Protein AF-0000000077371922 (afdb_homodimer)

InterPro domains:
  IPR008758 Peptidase S28 [PF05577] (12-434)
  IPR029058 Alpha/Beta hydrolase fold [G3DSA:3.40.50.1820] (9-444)
  IPR029058 Alpha/Beta hydrolase fold [SSF53474] (73-353)
  IPR042269 Serine carboxypeptidase S28, SKS domain [G3DSA:1.20.120.980] (170-343)

Structure (mmCIF, N/CA/C/O backbone):
data_AF-0000000077371922-model_v1
#
loop_
_entity.id
_entity.type
_entity.pdbx_description
1 polymer 'Lysosomal Pro-X carboxypeptidase'
#
loop_
_atom_site.group_PDB
_atom_site.id
_atom_site.type_symbol
_atom_site.label_atom_id
_atom_site.label_alt_id
_atom_site.label_comp_id
_atom_site.label_asym_id
_atom_site.label_entity_id
_atom_site.label_seq_id
_atom_site.pdbx_PDB_ins_code
_atom_site.Cartn_x
_atom_site.Cartn_y
_atom_site.Cartn_z
_atom_site.occupancy
_atom_site.B_iso_or_equiv
_atom_site.auth_seq_id
_atom_site.auth_comp_id
_atom_site.auth_asym_id
_atom_site.auth_atom_id
_atom_site.pdbx_PDB_model_num
ATOM 1 N N . LYS A 1 1 ? 22.578 28.438 8 1 76.56 1 LYS A N 1
ATOM 2 C CA . LYS A 1 1 ? 21.906 27.734 6.91 1 76.56 1 LYS A CA 1
ATOM 3 C C . LYS A 1 1 ? 22.5 26.344 6.699 1 76.56 1 LYS A C 1
ATOM 5 O O . LYS A 1 1 ? 23.719 26.203 6.664 1 76.56 1 LYS A O 1
ATOM 10 N N . PHE A 1 2 ? 21.578 25.406 6.617 1 92.56 2 PHE A N 1
ATOM 11 C CA . PHE A 1 2 ? 22.047 24.047 6.379 1 92.56 2 PHE A CA 1
ATOM 12 C C . PHE A 1 2 ? 22.516 23.875 4.938 1 92.56 2 PHE A C 1
ATOM 14 O O . PHE A 1 2 ? 22 24.547 4.035 1 92.56 2 PHE A O 1
ATOM 21 N N . GLN A 1 3 ? 23.484 23.062 4.793 1 94.88 3 GLN A N 1
ATOM 22 C CA . GLN A 1 3 ? 24.062 22.859 3.469 1 94.88 3 GLN A CA 1
ATOM 23 C C . GLN A 1 3 ? 23.484 21.609 2.803 1 94.88 3 GLN A C 1
ATOM 25 O O . GLN A 1 3 ? 23.344 20.562 3.443 1 94.88 3 GLN A O 1
ATOM 30 N N . TYR A 1 4 ? 23.094 21.766 1.583 1 98.19 4 TYR A N 1
ATOM 31 C CA . TYR A 1 4 ? 22.594 20.672 0.784 1 98.19 4 TYR A CA 1
ATOM 32 C C . TYR A 1 4 ? 22.656 20.984 -0.704 1 98.19 4 TYR A C 1
ATOM 34 O O . TYR A 1 4 ? 22.719 22.156 -1.091 1 98.19 4 TYR A O 1
ATOM 42 N N . ALA A 1 5 ? 22.766 20 -1.482 1 98.69 5 ALA A N 1
ATOM 43 C CA . ALA A 1 5 ? 22.578 20.109 -2.928 1 98.69 5 ALA A CA 1
ATOM 44 C C . ALA A 1 5 ? 21.109 19.969 -3.312 1 98.69 5 ALA A C 1
ATOM 46 O O . ALA A 1 5 ? 20.375 19.188 -2.701 1 98.69 5 ALA A O 1
ATOM 47 N N . ILE A 1 6 ? 20.672 20.703 -4.285 1 98.69 6 ILE A N 1
ATOM 48 C CA . ILE A 1 6 ? 19.328 20.562 -4.84 1 98.69 6 ILE A CA 1
ATOM 49 C C . ILE A 1 6 ? 19.375 19.672 -6.078 1 98.69 6 ILE A C 1
ATOM 51 O O . ILE A 1 6 ? 20.094 19.969 -7.035 1 98.69 6 ILE A O 1
ATOM 55 N N . LYS A 1 7 ? 18.641 18.578 -6.055 1 98.81 7 LYS A N 1
ATOM 56 C CA . LYS A 1 7 ? 18.641 17.594 -7.137 1 98.81 7 LYS A CA 1
ATOM 57 C C . LYS A 1 7 ? 17.219 17.281 -7.598 1 98.81 7 LYS A C 1
ATOM 59 O O . LYS A 1 7 ? 16.25 17.734 -6.984 1 98.81 7 LYS A O 1
ATOM 64 N N . GLU A 1 8 ? 17.094 16.672 -8.734 1 98.69 8 GLU A N 1
ATOM 65 C CA . GLU A 1 8 ? 15.828 16.203 -9.281 1 98.69 8 GLU A CA 1
ATOM 66 C C . GLU A 1 8 ? 15.836 14.688 -9.492 1 98.69 8 GLU A C 1
ATOM 68 O O . GLU A 1 8 ? 16.891 14.086 -9.664 1 98.69 8 GLU A O 1
ATOM 73 N N . PHE A 1 9 ? 14.742 14.094 -9.469 1 98.81 9 PHE A N 1
ATOM 74 C CA . PHE A 1 9 ? 14.539 12.664 -9.672 1 98.81 9 PHE A CA 1
ATOM 75 C C . PHE A 1 9 ? 13.281 12.406 -10.484 1 98.81 9 PHE A C 1
ATOM 77 O O . PHE A 1 9 ? 12.203 12.906 -10.156 1 98.81 9 PHE A O 1
ATOM 84 N N . THR A 1 10 ? 13.391 11.617 -11.539 1 98.75 10 THR A N 1
ATOM 85 C CA . THR A 1 10 ? 12.266 11.344 -12.438 1 98.75 10 THR A CA 1
ATOM 86 C C . THR A 1 10 ? 11.375 10.242 -11.859 1 98.75 10 THR A C 1
ATOM 88 O O . THR A 1 10 ? 11.859 9.172 -11.492 1 98.75 10 THR A O 1
ATOM 91 N N . VAL A 1 11 ? 10.109 10.492 -11.766 1 98.69 11 VAL A N 1
ATOM 92 C CA . VAL A 1 11 ? 9.141 9.523 -11.273 1 98.69 11 VAL A CA 1
ATOM 93 C C . VAL A 1 11 ? 7.98 9.406 -12.25 1 98.69 11 VAL A C 1
ATOM 95 O O . VAL A 1 11 ? 7.688 10.352 -12.992 1 98.69 11 VAL A O 1
ATOM 98 N N . PRO A 1 12 ? 7.363 8.234 -12.312 1 98.06 12 PRO A N 1
ATOM 99 C CA . PRO A 1 12 ? 6.137 8.117 -13.109 1 98.06 12 PRO A CA 1
ATOM 100 C C . PRO A 1 12 ? 5.035 9.07 -12.633 1 98.06 12 PRO A C 1
ATOM 102 O O . PRO A 1 12 ? 4.887 9.297 -11.43 1 98.06 12 PRO A O 1
ATOM 105 N N . LEU A 1 13 ? 4.266 9.57 -13.602 1 98.31 13 LEU A N 1
ATOM 106 C CA . LEU A 1 13 ? 3.084 10.352 -13.258 1 98.31 13 LEU A CA 1
ATOM 107 C C . LEU A 1 13 ? 2.084 9.516 -12.477 1 98.31 13 LEU A C 1
ATOM 109 O O . LEU A 1 13 ? 1.469 10 -11.523 1 98.31 13 LEU A O 1
ATOM 113 N N . ASP A 1 14 ? 1.887 8.312 -12.898 1 98 14 ASP A N 1
ATOM 114 C CA . ASP A 1 14 ? 0.985 7.355 -12.266 1 98 14 ASP A CA 1
ATOM 115 C C . ASP A 1 14 ? 1.693 6.031 -12 1 98 14 ASP A C 1
ATOM 117 O O . ASP A 1 14 ? 2.053 5.312 -12.938 1 98 14 ASP A O 1
ATOM 121 N N . HIS A 1 15 ? 1.85 5.703 -10.719 1 97.94 15 HIS A N 1
ATOM 122 C CA . HIS A 1 15 ? 2.537 4.48 -10.32 1 97.94 15 HIS A CA 1
ATOM 123 C C . HIS A 1 15 ? 1.591 3.283 -10.344 1 97.94 15 HIS A C 1
ATOM 125 O O . HIS A 1 15 ? 2.035 2.135 -10.281 1 97.94 15 HIS A O 1
ATOM 131 N N . PHE A 1 16 ? 0.297 3.477 -10.492 1 97.75 16 PHE A N 1
ATOM 132 C CA . PHE A 1 16 ? -0.626 2.416 -10.109 1 97.75 16 PHE A CA 1
ATOM 133 C C . PHE A 1 16 ? -1.501 2.004 -11.281 1 97.75 16 PHE A C 1
ATOM 135 O O . PHE A 1 16 ? -2.508 1.316 -11.102 1 97.75 16 PHE A O 1
ATOM 142 N N . SER A 1 17 ? -1.188 2.447 -12.453 1 96.56 17 SER A N 1
ATOM 143 C CA . SER A 1 17 ? -1.883 2.008 -13.656 1 96.56 17 SER A CA 1
ATOM 144 C C . SER A 1 17 ? -0.938 1.96 -14.852 1 96.56 17 SER A C 1
ATOM 146 O O . SER A 1 17 ? 0.187 2.457 -14.781 1 96.56 17 SER A O 1
ATOM 148 N N . PHE A 1 18 ? -1.326 1.315 -15.898 1 96.5 18 PHE A N 1
ATOM 149 C CA . PHE A 1 18 ? -0.552 1.221 -17.125 1 96.5 18 PHE A CA 1
ATOM 150 C C . PHE A 1 18 ? -1.181 2.064 -18.234 1 96.5 18 PHE A C 1
ATOM 152 O O . PHE A 1 18 ? -1.019 1.769 -19.422 1 96.5 18 PHE A O 1
ATOM 159 N N . LEU A 1 19 ? -1.919 3.035 -17.781 1 93.81 19 LEU A N 1
ATOM 160 C CA . LEU A 1 19 ? -2.639 3.895 -18.703 1 93.81 19 LEU A CA 1
ATOM 161 C C . LEU A 1 19 ? -1.678 4.812 -19.453 1 93.81 19 LEU A C 1
ATOM 163 O O . LEU A 1 19 ? -1.881 5.105 -20.641 1 93.81 19 LEU A O 1
ATOM 167 N N . SER A 1 20 ? -0.64 5.305 -18.703 1 91.94 20 SER A N 1
ATOM 168 C CA . SER A 1 20 ? 0.3 6.27 -19.25 1 91.94 20 SER A CA 1
ATOM 169 C C . SER A 1 20 ? 1.721 6.004 -18.766 1 91.94 20 SER A C 1
ATOM 171 O O . SER A 1 20 ? 1.922 5.586 -17.625 1 91.94 20 SER A O 1
ATOM 173 N N . ASN A 1 21 ? 2.668 6.238 -19.609 1 93 21 ASN A N 1
ATOM 174 C CA . ASN A 1 21 ? 4.074 6.133 -19.234 1 93 21 ASN A CA 1
ATOM 175 C C . ASN A 1 21 ? 4.688 7.504 -18.984 1 93 21 ASN A C 1
ATOM 177 O O . ASN A 1 21 ? 5.91 7.641 -18.922 1 93 21 ASN A O 1
ATOM 181 N N . ALA A 1 22 ? 3.824 8.5 -18.812 1 96.75 22 ALA A N 1
ATOM 182 C CA . ALA A 1 22 ? 4.32 9.852 -18.562 1 96.75 22 ALA A CA 1
ATOM 183 C C . ALA A 1 22 ? 5.102 9.914 -17.25 1 96.75 22 ALA A C 1
ATOM 185 O O . ALA A 1 22 ? 4.82 9.156 -16.312 1 96.75 22 ALA A O 1
ATOM 186 N N . SER A 1 23 ? 6.09 10.742 -17.219 1 98.25 23 SER A N 1
ATOM 187 C CA . SER A 1 23 ? 6.914 10.969 -16.031 1 98.25 23 SER A CA 1
ATOM 188 C C . SER A 1 23 ? 7.133 12.461 -15.797 1 98.25 23 SER A C 1
ATOM 190 O O . SER A 1 23 ? 6.766 13.289 -16.625 1 98.25 23 SER A O 1
ATOM 192 N N . PHE A 1 24 ? 7.617 12.859 -14.695 1 98.62 24 PHE A N 1
ATOM 193 C CA . PHE A 1 24 ? 8.047 14.203 -14.328 1 98.62 24 PHE A CA 1
ATOM 194 C C . PHE A 1 24 ? 9.102 14.148 -13.234 1 98.62 24 PHE A C 1
ATOM 196 O O . PHE A 1 24 ? 9.461 13.07 -12.758 1 98.62 24 PHE A O 1
ATOM 203 N N . ASN A 1 25 ? 9.633 15.258 -12.875 1 98.75 25 ASN A N 1
ATOM 204 C CA . ASN A 1 25 ? 10.719 15.305 -11.898 1 98.75 25 ASN A CA 1
ATOM 205 C C . ASN A 1 25 ? 10.234 15.836 -10.547 1 98.75 25 ASN A C 1
ATOM 207 O O . ASN A 1 25 ? 9.469 16.797 -10.5 1 98.75 25 ASN A O 1
ATOM 211 N N . ILE A 1 26 ? 10.656 15.18 -9.516 1 98.81 26 ILE A N 1
ATOM 212 C CA . ILE A 1 26 ? 10.508 15.766 -8.188 1 98.81 26 ILE A CA 1
ATOM 213 C C . ILE A 1 26 ? 11.852 16.297 -7.703 1 98.81 26 ILE A C 1
ATOM 215 O O . ILE A 1 26 ? 12.906 15.781 -8.078 1 98.81 26 ILE A O 1
ATOM 219 N N . ARG A 1 27 ? 11.75 17.312 -6.914 1 98.81 27 ARG A N 1
ATOM 220 C CA . ARG A 1 27 ? 12.93 17.938 -6.34 1 98.81 27 ARG A CA 1
ATOM 221 C C . ARG A 1 27 ? 13.266 17.328 -4.98 1 98.81 27 ARG A C 1
ATOM 223 O O . ARG A 1 27 ? 12.375 17.047 -4.18 1 98.81 27 ARG A O 1
ATOM 230 N N . TYR A 1 28 ? 14.539 17.094 -4.711 1 98.88 28 TYR A N 1
ATOM 231 C CA . TYR A 1 28 ? 14.953 16.688 -3.375 1 98.88 28 TYR A CA 1
ATOM 232 C C . TYR A 1 28 ? 16.281 17.344 -2.998 1 98.88 28 TYR A C 1
ATOM 234 O O . TYR A 1 28 ? 17.078 17.688 -3.871 1 98.88 28 TYR A O 1
ATOM 242 N N . LEU A 1 29 ? 16.453 17.625 -1.726 1 98.88 29 LEU A N 1
ATOM 243 C CA . LEU A 1 29 ? 17.688 18.125 -1.158 1 98.88 29 LEU A CA 1
ATOM 244 C C . LEU A 1 29 ? 18.562 16.984 -0.639 1 98.88 29 LEU A C 1
ATOM 246 O O . LEU A 1 29 ? 18.047 16.016 -0.067 1 98.88 29 LEU A O 1
ATOM 250 N N . TYR A 1 30 ? 19.859 17.062 -0.893 1 98.81 30 TYR A N 1
ATOM 251 C CA . TYR A 1 30 ? 20.766 15.969 -0.587 1 98.81 30 TYR A CA 1
ATOM 252 C C . TYR A 1 30 ? 22.016 16.469 0.137 1 98.81 30 TYR A C 1
ATOM 254 O O . TYR A 1 30 ? 22.656 17.422 -0.308 1 98.81 30 TYR A O 1
ATOM 262 N N . ASN A 1 31 ? 22.344 15.906 1.299 1 98.75 31 ASN A N 1
ATOM 263 C CA . ASN A 1 31 ? 23.578 16.188 2.031 1 98.75 31 ASN A CA 1
ATOM 264 C C . ASN A 1 31 ? 24.203 14.906 2.57 1 98.75 31 ASN A C 1
ATOM 266 O O . ASN A 1 31 ? 23.594 14.188 3.363 1 98.75 31 ASN A O 1
ATOM 270 N N . ASP A 1 32 ? 25.406 14.609 2.178 1 97.62 32 ASP A N 1
ATOM 271 C CA . ASP A 1 32 ? 26.094 13.43 2.697 1 97.62 32 ASP A CA 1
ATOM 272 C C . ASP A 1 32 ? 27.359 13.828 3.457 1 97.62 32 ASP A C 1
ATOM 274 O O . ASP A 1 32 ? 28.266 13.016 3.645 1 97.62 32 ASP A O 1
ATOM 278 N N . SER A 1 33 ? 27.438 15.078 3.865 1 97.44 33 SER A N 1
ATOM 279 C CA . SER A 1 33 ? 28.656 15.578 4.508 1 97.44 33 SER A CA 1
ATOM 280 C C . SER A 1 33 ? 28.844 14.961 5.887 1 97.44 33 SER A C 1
ATOM 282 O O . SER A 1 33 ? 29.969 14.891 6.391 1 97.44 33 SER A O 1
ATOM 284 N N . TYR A 1 34 ? 27.75 14.484 6.539 1 97.44 34 TYR A N 1
ATOM 285 C CA . TYR A 1 34 ? 27.844 13.891 7.867 1 97.44 34 TYR A CA 1
ATOM 286 C C . TYR A 1 34 ? 28.219 12.422 7.781 1 97.44 34 TYR A C 1
ATOM 288 O O . TYR A 1 34 ? 28.672 11.828 8.766 1 97.44 34 TYR A O 1
ATOM 296 N N . ALA A 1 35 ? 27.891 11.836 6.648 1 96.25 35 ALA A N 1
ATOM 297 C CA . ALA A 1 35 ? 27.984 10.383 6.492 1 96.25 35 ALA A CA 1
ATOM 298 C C . ALA A 1 35 ? 29.453 9.93 6.551 1 96.25 35 ALA A C 1
ATOM 300 O O . ALA A 1 35 ? 30.344 10.656 6.125 1 96.25 35 ALA A O 1
ATOM 301 N N . ASP A 1 36 ? 29.625 8.727 7.098 1 93.44 36 ASP A N 1
ATOM 302 C CA . ASP A 1 36 ? 30.922 8.062 7.012 1 93.44 36 ASP A CA 1
ATOM 303 C C . ASP A 1 36 ? 31.125 7.438 5.633 1 93.44 36 ASP A C 1
ATOM 305 O O . ASP A 1 36 ? 30.562 6.379 5.34 1 93.44 36 ASP A O 1
ATOM 309 N N . LYS A 1 37 ? 31.938 7.988 4.945 1 88.44 37 LYS A N 1
ATOM 310 C CA . LYS A 1 37 ? 32.125 7.562 3.566 1 88.44 37 LYS A CA 1
ATOM 311 C C . LYS A 1 37 ? 32.719 6.145 3.51 1 88.44 37 LYS A C 1
ATOM 313 O O . LYS A 1 37 ? 32.594 5.465 2.488 1 88.44 37 LYS A O 1
ATOM 318 N N . LYS A 1 38 ? 33.281 5.652 4.555 1 91.62 38 LYS A N 1
ATOM 319 C CA . LYS A 1 38 ? 33.844 4.316 4.605 1 91.62 38 LYS A CA 1
ATOM 320 C C . LYS A 1 38 ? 32.812 3.277 5.039 1 91.62 38 LYS A C 1
ATOM 322 O O . LYS A 1 38 ? 33.062 2.072 4.906 1 91.62 38 LYS A O 1
ATOM 327 N N . ASN A 1 39 ? 31.688 3.773 5.508 1 91.88 39 ASN A N 1
ATOM 328 C CA . ASN A 1 39 ? 30.609 2.891 5.941 1 91.88 39 ASN A CA 1
ATOM 329 C C . ASN A 1 39 ? 29.562 2.709 4.852 1 91.88 39 ASN A C 1
ATOM 331 O O . ASN A 1 39 ? 28.766 3.617 4.59 1 91.88 39 ASN A O 1
ATOM 335 N N . PRO A 1 40 ? 29.562 1.59 4.223 1 90.75 40 PRO A N 1
ATOM 336 C CA . PRO A 1 40 ? 28.578 1.361 3.166 1 90.75 40 PRO A CA 1
ATOM 337 C C . PRO A 1 40 ? 27.156 1.267 3.705 1 90.75 40 PRO A C 1
ATOM 339 O O . PRO A 1 40 ? 26.203 1.242 2.928 1 90.75 40 PRO A O 1
ATOM 342 N N . GLN A 1 41 ? 27 1.334 5.02 1 93.94 41 GLN A N 1
ATOM 343 C CA . GLN A 1 41 ? 25.688 1.195 5.641 1 93.94 41 GLN A CA 1
ATOM 344 C C . GLN A 1 41 ? 25.297 2.473 6.371 1 93.94 41 GLN A C 1
ATOM 346 O O . GLN A 1 41 ? 24.547 2.426 7.348 1 93.94 41 GLN A O 1
ATOM 351 N N . SER A 1 42 ? 25.938 3.598 5.949 1 96.75 42 SER A N 1
ATOM 352 C CA . SER A 1 42 ? 25.5 4.855 6.547 1 96.75 42 SER A CA 1
ATOM 353 C C . SER A 1 42 ? 23.984 5.031 6.426 1 96.75 42 SER A C 1
ATOM 355 O O . SER A 1 42 ? 23.406 4.805 5.359 1 96.75 42 SER A O 1
ATOM 357 N N . PRO A 1 43 ? 23.375 5.41 7.496 1 98.38 43 PRO A N 1
ATOM 358 C CA . PRO A 1 43 ? 21.906 5.539 7.43 1 98.38 43 PRO A CA 1
ATOM 359 C C . PRO A 1 43 ? 21.469 6.73 6.586 1 98.38 43 PRO A C 1
ATOM 361 O O . PRO A 1 43 ? 22.25 7.66 6.359 1 98.38 43 PRO A O 1
ATOM 364 N N . ILE A 1 44 ? 20.297 6.664 6.094 1 98.81 44 ILE A N 1
ATOM 365 C CA . ILE A 1 44 ? 19.641 7.766 5.395 1 98.81 44 ILE A CA 1
ATOM 366 C C . ILE A 1 44 ? 18.531 8.344 6.27 1 98.81 44 ILE A C 1
ATOM 368 O O . ILE A 1 44 ? 17.625 7.621 6.699 1 98.81 44 ILE A O 1
ATOM 372 N N . PHE A 1 45 ? 18.672 9.547 6.629 1 98.94 45 PHE A N 1
ATOM 373 C CA . PHE A 1 45 ? 17.562 10.281 7.219 1 98.94 45 PHE A CA 1
ATOM 374 C C . PHE A 1 45 ? 16.719 10.961 6.137 1 98.94 45 PHE A C 1
ATOM 376 O O . PHE A 1 45 ? 17.188 11.914 5.504 1 98.94 45 PHE A O 1
ATOM 383 N N . PHE A 1 46 ? 15.531 10.461 5.93 1 98.94 46 PHE A N 1
ATOM 384 C CA . PHE A 1 46 ? 14.68 10.852 4.812 1 98.94 46 PHE A CA 1
ATOM 385 C C . PHE A 1 46 ? 13.492 11.672 5.301 1 98.94 46 PHE A C 1
ATOM 387 O O . PHE A 1 46 ? 12.586 11.133 5.941 1 98.94 46 PHE A O 1
ATOM 394 N N . TYR A 1 47 ? 13.422 12.93 4.965 1 98.88 47 TYR A N 1
ATOM 395 C CA . TYR A 1 47 ? 12.289 13.781 5.297 1 98.88 47 TYR A CA 1
ATOM 396 C C . TYR A 1 47 ? 11.242 13.75 4.195 1 98.88 47 TYR A C 1
ATOM 398 O O . TYR A 1 47 ? 11.523 14.102 3.047 1 98.88 47 TYR A O 1
ATOM 406 N N . THR A 1 48 ? 9.938 13.289 4.414 1 98.12 48 THR A N 1
ATOM 407 C CA . THR A 1 48 ? 8.891 12.953 3.461 1 98.12 48 THR A CA 1
ATOM 408 C C . THR A 1 48 ? 8.219 14.219 2.92 1 98.12 48 THR A C 1
ATOM 410 O O . THR A 1 48 ? 7.129 14.156 2.354 1 98.12 48 THR A O 1
ATOM 413 N N . GLY A 1 49 ? 8.797 15.344 2.951 1 93.81 49 GLY A N 1
ATOM 414 C CA . GLY A 1 49 ? 8.203 16.562 2.432 1 93.81 49 GLY A CA 1
ATOM 415 C C . GLY A 1 49 ? 6.945 16.984 3.178 1 93.81 49 GLY A C 1
ATOM 416 O O . GLY A 1 49 ? 6.586 16.375 4.188 1 93.81 49 GLY A O 1
ATOM 417 N N . ASN A 1 50 ? 6.25 18.016 2.709 1 94.56 50 ASN A N 1
ATOM 418 C CA . ASN A 1 50 ? 5.066 18.656 3.273 1 94.56 50 ASN A CA 1
ATOM 419 C C . ASN A 1 50 ? 4.332 19.5 2.23 1 94.56 50 ASN A C 1
ATOM 421 O O . ASN A 1 50 ? 4.484 19.266 1.028 1 94.56 50 ASN A O 1
ATOM 425 N N . GLU A 1 51 ? 3.414 20.297 2.73 1 94 51 GLU A N 1
ATOM 426 C CA . GLU A 1 51 ? 2.516 21.078 1.879 1 94 51 GLU A CA 1
ATOM 427 C C . GLU A 1 51 ? 3.186 22.359 1.392 1 94 51 GLU A C 1
ATOM 429 O O . GLU A 1 51 ? 2.631 23.453 1.539 1 94 51 GLU A O 1
ATOM 434 N N . GLY A 1 52 ? 4.406 22.25 0.842 1 93.44 52 GLY A N 1
ATOM 435 C CA . GLY A 1 52 ? 5.051 23.469 0.367 1 93.44 52 GLY A CA 1
ATOM 436 C C . GLY A 1 52 ? 6.477 23.234 -0.106 1 93.44 52 GLY A C 1
ATOM 437 O O . GLY A 1 52 ? 6.859 22.109 -0.414 1 93.44 52 GLY A O 1
ATOM 438 N N . ASP A 1 53 ? 7.238 24.359 -0.224 1 94.56 53 ASP A N 1
ATOM 439 C CA . ASP A 1 53 ? 8.625 24.344 -0.666 1 94.56 53 ASP A CA 1
ATOM 440 C C . ASP A 1 53 ? 9.5 23.547 0.307 1 94.56 53 ASP A C 1
ATOM 442 O O . ASP A 1 53 ? 9.523 23.844 1.505 1 94.56 53 ASP A O 1
ATOM 446 N N . ILE A 1 54 ? 10.227 22.609 -0.232 1 96.81 54 ILE A N 1
ATOM 447 C CA . ILE A 1 54 ? 10.953 21.672 0.612 1 96.81 54 ILE A CA 1
ATOM 448 C C . ILE A 1 54 ? 12.109 22.391 1.312 1 96.81 54 ILE A C 1
ATOM 450 O O . ILE A 1 54 ? 12.531 21.969 2.395 1 96.81 54 ILE A O 1
ATOM 454 N N . GLU A 1 55 ? 12.656 23.453 0.766 1 96.44 55 GLU A N 1
ATOM 455 C CA . GLU A 1 55 ? 13.742 24.188 1.406 1 96.44 55 GLU A CA 1
ATOM 456 C C . GLU A 1 55 ? 13.273 24.844 2.705 1 96.44 55 GLU A C 1
ATOM 458 O O . GLU A 1 55 ? 14.039 24.953 3.662 1 96.44 55 GLU A O 1
ATOM 463 N N . TRP A 1 56 ? 12.023 25.281 2.66 1 93.06 56 TRP A N 1
ATOM 464 C CA . TRP A 1 56 ? 11.453 25.859 3.871 1 93.06 56 TRP A CA 1
ATOM 465 C C . TRP A 1 56 ? 11.43 24.844 5.004 1 93.06 56 TRP A C 1
ATOM 467 O O . TRP A 1 56 ? 11.805 25.156 6.137 1 93.06 56 TRP A O 1
ATOM 477 N N . PHE A 1 57 ? 11.102 23.625 4.711 1 94.81 57 PHE A N 1
ATOM 478 C CA . PHE A 1 57 ? 11.031 22.578 5.723 1 94.81 57 PHE A CA 1
ATOM 479 C C . PHE A 1 57 ? 12.43 22.141 6.145 1 94.81 57 PHE A C 1
ATOM 481 O O . PHE A 1 57 ? 12.656 21.812 7.312 1 94.81 57 PHE A O 1
ATOM 488 N N . ALA A 1 58 ? 13.312 22.156 5.191 1 96.94 58 ALA A N 1
ATOM 489 C CA . ALA A 1 58 ? 14.695 21.812 5.527 1 96.94 58 ALA A CA 1
ATOM 490 C C . ALA A 1 58 ? 15.273 22.797 6.539 1 96.94 58 ALA A C 1
ATOM 492 O O . ALA A 1 58 ? 15.992 22.406 7.457 1 96.94 58 ALA A O 1
ATOM 493 N N . GLN A 1 59 ? 14.898 24.047 6.391 1 94.19 59 GLN A N 1
ATOM 494 C CA . GLN A 1 59 ? 15.438 25.094 7.262 1 94.19 59 GLN A CA 1
ATOM 495 C C . GLN A 1 59 ? 14.766 25.062 8.633 1 94.19 59 GLN A C 1
ATOM 497 O O . GLN A 1 59 ? 15.289 25.625 9.594 1 94.19 59 GLN A O 1
ATOM 502 N N . ASN A 1 60 ? 13.625 24.406 8.688 1 93.56 60 ASN A N 1
ATOM 503 C CA . ASN A 1 60 ? 12.859 24.438 9.93 1 93.56 60 ASN A CA 1
ATOM 504 C C . ASN A 1 60 ? 12.82 23.047 10.586 1 93.56 60 ASN A C 1
ATOM 506 O O . ASN A 1 60 ? 11.938 22.766 11.398 1 93.56 60 ASN A O 1
ATOM 510 N N . SER A 1 61 ? 13.711 22.172 10.242 1 96.81 61 SER A N 1
ATOM 511 C CA . SER A 1 61 ? 13.812 20.844 10.828 1 96.81 61 SER A CA 1
ATOM 512 C C . SER A 1 61 ? 15.227 20.562 11.328 1 96.81 61 SER A C 1
ATOM 514 O O . SER A 1 61 ? 15.836 19.547 10.977 1 96.81 61 SER A O 1
ATOM 516 N N . GLY A 1 62 ? 15.664 21.453 12.234 1 97.94 62 GLY A N 1
ATOM 517 C CA . GLY A 1 62 ? 17.031 21.406 12.727 1 97.94 62 GLY A CA 1
ATOM 518 C C . GLY A 1 62 ? 17.359 20.109 13.438 1 97.94 62 GLY A C 1
ATOM 519 O O . GLY A 1 62 ? 18.5 19.641 13.391 1 97.94 62 GLY A O 1
ATOM 520 N N . PHE A 1 63 ? 16.422 19.453 14.094 1 98.56 63 PHE A N 1
ATOM 521 C CA . PHE A 1 63 ? 16.656 18.188 14.805 1 98.56 63 PHE A CA 1
ATOM 522 C C . PHE A 1 63 ? 17.203 17.125 13.867 1 98.56 63 PHE A C 1
ATOM 524 O O . PHE A 1 63 ? 18.094 16.375 14.242 1 98.56 63 PHE A O 1
ATOM 531 N N . VAL A 1 64 ? 16.656 17.047 12.609 1 98.81 64 VAL A N 1
ATOM 532 C CA . VAL A 1 64 ? 17.094 16.047 11.633 1 98.81 64 VAL A CA 1
ATOM 533 C C . VAL A 1 64 ? 18.578 16.234 11.336 1 98.81 64 VAL A C 1
ATOM 535 O O . VAL A 1 64 ? 19.344 15.25 11.305 1 98.81 64 VAL A O 1
ATOM 538 N N . TRP A 1 65 ? 19.016 17.453 11.188 1 98.69 65 TRP A N 1
ATOM 539 C CA . TRP A 1 65 ? 20.406 17.781 10.883 1 98.69 65 TRP A CA 1
ATOM 540 C C . TRP A 1 65 ? 21.312 17.469 12.07 1 98.69 65 TRP A C 1
ATOM 542 O O . TRP A 1 65 ? 22.391 16.875 11.906 1 98.69 65 TRP A O 1
ATOM 552 N N . GLU A 1 66 ? 20.875 17.906 13.234 1 98.69 66 GLU A N 1
ATOM 553 C CA . GLU A 1 66 ? 21.641 17.641 14.445 1 98.69 66 GLU A CA 1
ATOM 554 C C . GLU A 1 66 ? 21.812 16.141 14.68 1 98.69 66 GLU A C 1
ATOM 556 O O . GLU A 1 66 ? 22.906 15.688 15.016 1 98.69 66 GLU A O 1
ATOM 561 N N . LEU A 1 67 ? 20.75 15.414 14.5 1 98.81 67 LEU A N 1
ATOM 562 C CA . LEU A 1 67 ? 20.797 13.969 14.688 1 98.81 67 LEU A CA 1
ATOM 563 C C . LEU A 1 67 ? 21.656 13.312 13.617 1 98.81 67 LEU A C 1
ATOM 565 O O . LEU A 1 67 ? 22.375 12.344 13.898 1 98.81 67 LEU A O 1
ATOM 569 N N . ALA A 1 68 ? 21.531 13.797 12.375 1 98.69 68 ALA A N 1
ATOM 570 C CA . ALA A 1 68 ? 22.344 13.266 11.281 1 98.69 68 ALA A CA 1
ATOM 571 C C . ALA A 1 68 ? 23.828 13.438 11.562 1 98.69 68 ALA A C 1
ATOM 573 O O . ALA A 1 68 ? 24.625 12.547 11.266 1 98.69 68 ALA A O 1
ATOM 574 N N . ALA A 1 69 ? 24.188 14.602 12.047 1 98.19 69 ALA A N 1
ATOM 575 C CA . ALA A 1 69 ? 25.578 14.828 12.422 1 98.19 69 ALA A CA 1
ATOM 576 C C . ALA A 1 69 ? 26.031 13.836 13.492 1 98.19 69 ALA A C 1
ATOM 578 O O . ALA A 1 69 ? 27.156 13.328 13.43 1 98.19 69 ALA A O 1
ATOM 579 N N . LYS A 1 70 ? 25.156 13.617 14.414 1 98.19 70 LYS A N 1
ATOM 580 C CA . LYS A 1 70 ? 25.469 12.727 15.531 1 98.19 70 LYS A CA 1
ATOM 581 C C . LYS A 1 70 ? 25.594 11.281 15.07 1 98.19 70 LYS A C 1
ATOM 583 O O . LYS A 1 70 ? 26.469 10.547 15.523 1 98.19 70 LYS A O 1
ATOM 588 N N . LEU A 1 71 ? 24.703 10.812 14.164 1 98.12 71 LEU A N 1
ATOM 589 C CA . LEU A 1 71 ? 24.609 9.406 13.797 1 98.12 71 LEU A CA 1
ATOM 590 C C . LEU A 1 71 ? 25.25 9.164 12.43 1 98.12 71 LEU A C 1
ATOM 592 O O . LEU A 1 71 ? 25.141 8.07 11.875 1 98.12 71 LEU A O 1
ATOM 596 N N . ARG A 1 72 ? 25.844 10.203 11.883 1 98.06 72 ARG A N 1
ATOM 597 C CA . ARG A 1 72 ? 26.594 10.125 10.633 1 98.06 72 ARG A CA 1
ATOM 598 C C . ARG A 1 72 ? 25.703 9.664 9.484 1 98.06 72 ARG A C 1
ATOM 600 O O . ARG A 1 72 ? 26.047 8.727 8.766 1 98.06 72 ARG A O 1
ATOM 607 N N . ALA A 1 73 ? 24.625 10.344 9.312 1 98.56 73 ALA A N 1
ATOM 608 C CA . ALA A 1 73 ? 23.609 9.953 8.336 1 98.56 73 ALA A CA 1
ATOM 609 C C . ALA A 1 73 ? 23.688 10.828 7.086 1 98.56 73 ALA A C 1
ATOM 611 O O . ALA A 1 73 ? 24.188 11.953 7.141 1 98.56 73 ALA A O 1
ATOM 612 N N . VAL A 1 74 ? 23.25 10.25 5.984 1 98.56 74 VAL A N 1
ATOM 613 C CA . VAL A 1 74 ? 22.875 11.023 4.805 1 98.56 74 VAL A CA 1
ATOM 614 C C . VAL A 1 74 ? 21.516 11.672 5.012 1 98.56 74 VAL A C 1
ATOM 616 O O . VAL A 1 74 ? 20.594 11.039 5.539 1 98.56 74 VAL A O 1
ATOM 619 N N . VAL A 1 75 ? 21.438 12.953 4.668 1 98.88 75 VAL A N 1
ATOM 620 C CA . VAL A 1 75 ? 20.172 13.664 4.848 1 98.88 75 VAL A CA 1
ATOM 621 C C . VAL A 1 75 ? 19.531 13.914 3.488 1 98.88 75 VAL A C 1
ATOM 623 O O . VAL A 1 75 ? 20.172 14.445 2.58 1 98.88 75 VAL A O 1
ATOM 626 N N . VAL A 1 76 ? 18.297 13.469 3.35 1 98.94 76 VAL A N 1
ATOM 627 C CA . VAL A 1 76 ? 17.516 13.68 2.137 1 98.94 76 VAL A CA 1
ATOM 628 C C . VAL A 1 76 ? 16.172 14.32 2.492 1 98.94 76 VAL A C 1
ATOM 630 O O . VAL A 1 76 ? 15.445 13.82 3.354 1 98.94 76 VAL A O 1
ATOM 633 N N . PHE A 1 77 ? 15.891 15.477 1.968 1 98.88 77 PHE A N 1
ATOM 634 C CA . PHE A 1 77 ? 14.57 16.078 2.006 1 98.88 77 PHE A CA 1
ATOM 635 C C . PHE A 1 77 ? 13.891 15.984 0.643 1 98.88 77 PHE A C 1
ATOM 637 O O . PHE A 1 77 ? 14.328 16.609 -0.321 1 98.88 77 PHE A O 1
ATOM 644 N N . ALA A 1 78 ? 12.859 15.195 0.557 1 98.94 78 ALA A N 1
ATOM 645 C CA . ALA A 1 78 ? 12.18 15 -0.72 1 98.94 78 ALA A CA 1
ATOM 646 C C . ALA A 1 78 ? 10.93 15.859 -0.812 1 98.94 78 ALA A C 1
ATOM 648 O O . ALA A 1 78 ? 10.117 15.898 0.119 1 98.94 78 ALA A O 1
ATOM 649 N N . GLU A 1 79 ? 10.836 16.578 -1.891 1 98.56 79 GLU A N 1
ATOM 650 C CA . GLU A 1 79 ? 9.656 17.422 -2.1 1 98.56 79 GLU A CA 1
ATOM 651 C C . GLU A 1 79 ? 8.453 16.578 -2.518 1 98.56 79 GLU A C 1
ATOM 653 O O . GLU A 1 79 ? 8.602 15.594 -3.258 1 98.56 79 GLU A O 1
ATOM 658 N N . HIS A 1 80 ? 7.344 16.859 -2.004 1 98.44 80 HIS A N 1
ATOM 659 C CA . HIS A 1 80 ? 6.086 16.203 -2.338 1 98.44 80 HIS A CA 1
ATOM 660 C C . HIS A 1 80 ? 5.621 16.578 -3.738 1 98.44 80 HIS A C 1
ATOM 662 O O . HIS A 1 80 ? 5.688 17.75 -4.125 1 98.44 80 HIS A O 1
ATOM 668 N N . ARG A 1 81 ? 5.215 15.562 -4.504 1 98.19 81 ARG A N 1
ATOM 669 C CA . ARG A 1 81 ? 4.586 15.922 -5.77 1 98.19 81 ARG A CA 1
ATOM 670 C C . ARG A 1 81 ? 3.477 16.938 -5.555 1 98.19 81 ARG A C 1
ATOM 672 O O . ARG A 1 81 ? 2.758 16.891 -4.555 1 98.19 81 ARG A O 1
ATOM 679 N N . TYR A 1 82 ? 3.33 17.938 -6.535 1 97.12 82 TYR A N 1
ATOM 680 C CA . TYR A 1 82 ? 2.303 18.984 -6.551 1 97.12 82 TYR A CA 1
ATOM 681 C C . TYR A 1 82 ? 2.627 20.094 -5.555 1 97.12 82 TYR A C 1
ATOM 683 O O . TYR A 1 82 ? 1.815 20.984 -5.332 1 97.12 82 TYR A O 1
ATOM 691 N N . TYR A 1 83 ? 3.766 20.031 -4.895 1 96.94 83 TYR A N 1
ATOM 692 C CA . TYR A 1 83 ? 4.188 21.125 -4.035 1 96.94 83 TYR A CA 1
ATOM 693 C C . TYR A 1 83 ? 5.551 21.672 -4.469 1 96.94 83 TYR A C 1
ATOM 695 O O . TYR A 1 83 ? 6.305 20.984 -5.16 1 96.94 83 TYR A O 1
ATOM 703 N N . GLY A 1 84 ? 5.836 22.922 -4.027 1 95.56 84 GLY A N 1
ATOM 704 C CA . GLY A 1 84 ? 7.109 23.531 -4.371 1 95.56 84 GLY A CA 1
ATOM 705 C C . GLY A 1 84 ? 7.355 23.594 -5.867 1 95.56 84 GLY A C 1
ATOM 706 O O . GLY A 1 84 ? 6.535 24.125 -6.613 1 95.56 84 GLY A O 1
ATOM 707 N N . LYS A 1 85 ? 8.422 22.938 -6.258 1 96 85 LYS A N 1
ATOM 708 C CA . LYS A 1 85 ? 8.805 22.938 -7.668 1 96 85 LYS A CA 1
ATOM 709 C C . LYS A 1 85 ? 8.508 21.594 -8.328 1 96 85 LYS A C 1
ATOM 711 O O . LYS A 1 85 ? 8.711 21.438 -9.531 1 96 85 LYS A O 1
ATOM 716 N N . SER A 1 86 ? 8 20.688 -7.559 1 97.62 86 SER A N 1
ATOM 717 C CA . SER A 1 86 ? 7.688 19.359 -8.062 1 97.62 86 SER A CA 1
ATOM 718 C C . SER A 1 86 ? 6.281 19.297 -8.641 1 97.62 86 SER A C 1
ATOM 720 O O . SER A 1 86 ? 5.383 18.703 -8.047 1 97.62 86 SER A O 1
ATOM 722 N N . MET A 1 87 ? 6.137 19.891 -9.867 1 97.62 87 MET A N 1
ATOM 723 C CA . MET A 1 87 ? 4.844 20.062 -10.523 1 97.62 87 MET A CA 1
ATOM 724 C C . MET A 1 87 ? 4.727 19.141 -11.734 1 97.62 87 MET A C 1
ATOM 726 O O . MET A 1 87 ? 5.391 19.359 -12.75 1 97.62 87 MET A O 1
ATOM 730 N N . PRO A 1 88 ? 3.816 18.141 -11.664 1 97.62 88 PRO A N 1
ATOM 731 C CA . PRO A 1 88 ? 3.754 17.141 -12.719 1 97.62 88 PRO A CA 1
ATOM 732 C C . PRO A 1 88 ? 3.436 17.734 -14.086 1 97.62 88 PRO A C 1
ATOM 734 O O . PRO A 1 88 ? 3.854 17.203 -15.117 1 97.62 88 PRO A O 1
ATOM 737 N N . PHE A 1 89 ? 2.695 18.875 -14.148 1 97.5 89 PHE A N 1
ATOM 738 C CA . PHE A 1 89 ? 2.281 19.453 -15.422 1 97.5 89 PHE A CA 1
ATOM 739 C C . PHE A 1 89 ? 2.766 20.891 -15.555 1 97.5 89 PHE A C 1
ATOM 741 O O . PHE A 1 89 ? 2.109 21.719 -16.188 1 97.5 89 PHE A O 1
ATOM 748 N N . GLY A 1 90 ? 3.832 21.203 -14.844 1 95.31 90 GLY A N 1
ATOM 749 C CA . GLY A 1 90 ? 4.348 22.562 -14.875 1 95.31 90 GLY A CA 1
ATOM 750 C C . GLY A 1 90 ? 3.33 23.609 -14.445 1 95.31 90 GLY A C 1
ATOM 751 O O . GLY A 1 90 ? 2.699 23.469 -13.391 1 95.31 90 GLY A O 1
ATOM 752 N N . SER A 1 91 ? 3.166 24.594 -15.25 1 92.94 91 SER A N 1
ATOM 753 C CA . SER A 1 91 ? 2.287 25.719 -14.922 1 92.94 91 SER A CA 1
ATOM 754 C C . SER A 1 91 ? 0.82 25.312 -15.039 1 92.94 91 SER A C 1
ATOM 756 O O . SER A 1 91 ? -0.059 26 -14.516 1 92.94 91 SER A O 1
ATOM 758 N N . ASP A 1 92 ? 0.575 24.172 -15.656 1 95 92 ASP A N 1
ATOM 759 C CA . ASP A 1 92 ? -0.8 23.734 -15.875 1 95 92 ASP A CA 1
ATOM 760 C C . ASP A 1 92 ? -1.279 22.828 -14.734 1 95 92 ASP A C 1
ATOM 762 O O . ASP A 1 92 ? -2.438 22.422 -14.711 1 95 92 ASP A O 1
ATOM 766 N N . THR A 1 93 ? -0.456 22.547 -13.758 1 95.5 93 THR A N 1
ATOM 767 C CA . THR A 1 93 ? -0.781 21.594 -12.711 1 95.5 93 THR A CA 1
ATOM 768 C C . THR A 1 93 ? -2.07 22 -11.992 1 95.5 93 THR A C 1
ATOM 770 O O . THR A 1 93 ? -2.93 21.156 -11.734 1 95.5 93 THR A O 1
ATOM 773 N N . PHE A 1 94 ? -2.279 23.266 -11.75 1 92.69 94 PHE A N 1
ATOM 774 C CA . PHE A 1 94 ? -3.459 23.719 -11.016 1 92.69 94 PHE A CA 1
ATOM 775 C C . PHE A 1 94 ? -4.383 24.516 -11.922 1 92.69 94 PHE A C 1
ATOM 777 O O . PHE A 1 94 ? -5.129 25.375 -11.453 1 92.69 94 PHE A O 1
ATOM 784 N N . ASN A 1 95 ? -4.25 24.234 -13.195 1 91.25 95 ASN A N 1
ATOM 785 C CA . ASN A 1 95 ? -5.152 24.859 -14.148 1 91.25 95 ASN A CA 1
ATOM 786 C C . ASN A 1 95 ? -6.582 24.344 -13.992 1 91.25 95 ASN A C 1
ATOM 788 O O . ASN A 1 95 ? -6.859 23.188 -14.266 1 91.25 95 ASN A O 1
ATOM 792 N N . SER A 1 96 ? -7.504 25.156 -13.594 1 86.81 96 SER A N 1
ATOM 793 C CA . SER A 1 96 ? -8.875 24.797 -13.25 1 86.81 96 SER A CA 1
ATOM 794 C C . SER A 1 96 ? -9.625 24.266 -14.469 1 86.81 96 SER A C 1
ATOM 796 O O . SER A 1 96 ? -10.656 23.594 -14.328 1 86.81 96 SER A O 1
ATOM 798 N N . SER A 1 97 ? -9.172 24.578 -15.625 1 92 97 SER A N 1
ATOM 799 C CA . SER A 1 97 ? -9.82 24.094 -16.844 1 92 97 SER A CA 1
ATOM 800 C C . SER A 1 97 ? -9.367 22.672 -17.172 1 92 97 SER A C 1
ATOM 802 O O . SER A 1 97 ? -9.914 22.031 -18.078 1 92 97 SER A O 1
ATOM 804 N N . LYS A 1 98 ? -8.414 22.203 -16.422 1 94.94 98 LYS A N 1
ATOM 805 C CA . LYS A 1 98 ? -7.891 20.859 -16.641 1 94.94 98 LYS A CA 1
ATOM 806 C C . LYS A 1 98 ? -7.918 20.047 -15.344 1 94.94 98 LYS A C 1
ATOM 808 O O . LYS A 1 98 ? -6.867 19.656 -14.828 1 94.94 98 LYS A O 1
ATOM 813 N N . PRO A 1 99 ? -9.094 19.688 -14.867 1 94.19 99 PRO A N 1
ATOM 814 C CA . PRO A 1 99 ? -9.195 19 -13.578 1 94.19 99 PRO A CA 1
ATOM 815 C C . PRO A 1 99 ? -8.477 17.656 -13.57 1 94.19 99 PRO A C 1
ATOM 817 O O . PRO A 1 99 ? -8.125 17.141 -12.5 1 94.19 99 PRO A O 1
ATOM 820 N N . GLU A 1 100 ? -8.219 17.031 -14.766 1 95.88 100 GLU A N 1
ATOM 821 C CA . GLU A 1 100 ? -7.531 15.742 -14.852 1 95.88 100 GLU A CA 1
ATOM 822 C C . GLU A 1 100 ? -6.094 15.852 -14.344 1 95.88 100 GLU A C 1
ATOM 824 O O . GLU A 1 100 ? -5.48 14.844 -13.984 1 95.88 100 GLU A O 1
ATOM 829 N N . HIS A 1 101 ? -5.512 17.062 -14.336 1 96.5 101 HIS A N 1
ATOM 830 C CA . HIS A 1 101 ? -4.152 17.266 -13.852 1 96.5 101 HIS A CA 1
ATOM 831 C C . HIS A 1 101 ? -4.059 17.016 -12.352 1 96.5 101 HIS A C 1
ATOM 833 O O . HIS A 1 101 ? -2.973 16.75 -11.828 1 96.5 101 HIS A O 1
ATOM 839 N N . LEU A 1 102 ? -5.207 17.031 -11.609 1 96.88 102 LEU A N 1
ATOM 840 C CA . LEU A 1 102 ? -5.215 16.844 -10.164 1 96.88 102 LEU A CA 1
ATOM 841 C C . LEU A 1 102 ? -5.379 15.375 -9.797 1 96.88 102 LEU A C 1
ATOM 843 O O . LEU A 1 102 ? -5.297 15.008 -8.625 1 96.88 102 LEU A O 1
ATOM 847 N N . ALA A 1 103 ? -5.473 14.562 -10.836 1 96.81 103 ALA A N 1
ATOM 848 C CA . ALA A 1 103 ? -5.902 13.18 -10.633 1 96.81 103 ALA A CA 1
ATOM 849 C C . ALA A 1 103 ? -4.848 12.383 -9.883 1 96.81 103 ALA A C 1
ATOM 851 O O . ALA A 1 103 ? -5.164 11.391 -9.219 1 96.81 103 ALA A O 1
ATOM 852 N N . TYR A 1 104 ? -3.574 12.75 -9.93 1 97.75 104 TYR A N 1
ATOM 853 C CA . TYR A 1 104 ? -2.473 11.93 -9.453 1 97.75 104 TYR A CA 1
ATOM 854 C C . TYR A 1 104 ? -1.886 12.5 -8.164 1 97.75 104 TYR A C 1
ATOM 856 O O . TYR A 1 104 ? -0.775 12.133 -7.766 1 97.75 104 TYR A O 1
ATOM 864 N N . PHE A 1 105 ? -2.637 13.461 -7.598 1 97.5 105 PHE A N 1
ATOM 865 C CA . PHE A 1 105 ? -2.266 14.109 -6.344 1 97.5 105 PHE A CA 1
ATOM 866 C C . PHE A 1 105 ? -2.762 13.297 -5.148 1 97.5 105 PHE A C 1
ATOM 868 O O . PHE A 1 105 ? -3.713 13.703 -4.477 1 97.5 105 PHE A O 1
ATOM 875 N N . THR A 1 106 ? -2.086 12.109 -4.891 1 97.81 106 THR A N 1
ATOM 876 C CA . THR A 1 106 ? -2.531 11.211 -3.83 1 97.81 106 THR A CA 1
ATOM 877 C C . THR A 1 106 ? -1.364 10.82 -2.928 1 97.81 106 THR A C 1
ATOM 879 O O . THR A 1 106 ? -0.202 10.953 -3.318 1 97.81 106 THR A O 1
ATOM 882 N N . VAL A 1 107 ? -1.665 10.359 -1.732 1 98.38 107 VAL A N 1
ATOM 883 C CA . VAL A 1 107 ? -0.681 9.875 -0.771 1 98.38 107 VAL A CA 1
ATOM 884 C C . VAL A 1 107 ? 0.086 8.695 -1.365 1 98.38 107 VAL A C 1
ATOM 886 O O . VAL A 1 107 ? 1.312 8.625 -1.254 1 98.38 107 VAL A O 1
ATOM 889 N N . GLU A 1 108 ? -0.604 7.793 -2.066 1 98.5 108 GLU A N 1
ATOM 890 C CA . GLU A 1 108 ? -0.008 6.57 -2.596 1 98.5 108 GLU A CA 1
ATOM 891 C C . GLU A 1 108 ? 1.025 6.883 -3.676 1 98.5 108 GLU A C 1
ATOM 893 O O . GLU A 1 108 ? 2.105 6.289 -3.697 1 98.5 108 GLU A O 1
ATOM 898 N N . GLN A 1 109 ? 0.652 7.812 -4.586 1 98.5 109 GLN A N 1
ATOM 899 C CA . GLN A 1 109 ? 1.608 8.242 -5.602 1 98.5 109 GLN A CA 1
ATOM 900 C C . GLN A 1 109 ? 2.857 8.844 -4.961 1 98.5 109 GLN A C 1
ATOM 902 O O . GLN A 1 109 ? 3.977 8.57 -5.398 1 98.5 109 GLN A O 1
ATOM 907 N N . THR A 1 110 ? 2.654 9.602 -3.922 1 98.75 110 THR A N 1
ATOM 908 C CA . THR A 1 110 ? 3.756 10.281 -3.248 1 98.75 110 THR A CA 1
ATOM 909 C C . THR A 1 110 ? 4.676 9.273 -2.564 1 98.75 110 THR A C 1
ATOM 911 O O . THR A 1 110 ? 5.898 9.367 -2.678 1 98.75 110 THR A O 1
ATOM 914 N N . LEU A 1 111 ? 4.121 8.32 -1.842 1 98.88 111 LEU A N 1
ATOM 915 C CA . LEU A 1 111 ? 4.93 7.324 -1.147 1 98.88 111 LEU A CA 1
ATOM 916 C C . LEU A 1 111 ? 5.738 6.492 -2.137 1 98.88 111 LEU A C 1
ATOM 918 O O . LEU A 1 111 ? 6.875 6.105 -1.848 1 98.88 111 LEU A O 1
ATOM 922 N N . GLU A 1 112 ? 5.121 6.207 -3.32 1 98.69 112 GLU A N 1
ATOM 923 C CA . GLU A 1 112 ? 5.852 5.465 -4.344 1 98.69 112 GLU A CA 1
ATOM 924 C C . GLU A 1 112 ? 7.031 6.27 -4.875 1 98.69 112 GLU A C 1
ATOM 926 O O . GLU A 1 112 ? 8.078 5.707 -5.199 1 98.69 112 GLU A O 1
ATOM 931 N N . ASP A 1 113 ? 6.844 7.641 -5.051 1 98.88 113 ASP A N 1
ATOM 932 C CA . ASP A 1 113 ? 7.969 8.5 -5.41 1 98.88 113 ASP A CA 1
ATOM 933 C C . ASP A 1 113 ? 9.133 8.32 -4.434 1 98.88 113 ASP A C 1
ATOM 935 O O . ASP A 1 113 ? 10.281 8.18 -4.848 1 98.88 113 ASP A O 1
ATOM 939 N N . TYR A 1 114 ? 8.805 8.375 -3.174 1 98.94 114 TYR A N 1
ATOM 940 C CA . TYR A 1 114 ? 9.812 8.297 -2.123 1 98.94 114 TYR A CA 1
ATOM 941 C C . TYR A 1 114 ? 10.484 6.934 -2.107 1 98.94 114 TYR A C 1
ATOM 943 O O . TYR A 1 114 ? 11.703 6.832 -1.928 1 98.94 114 TYR A O 1
ATOM 951 N N . ALA A 1 115 ? 9.703 5.863 -2.273 1 98.88 115 ALA A N 1
ATOM 952 C CA . ALA A 1 115 ? 10.266 4.516 -2.318 1 98.88 115 ALA A CA 1
ATOM 953 C C . ALA A 1 115 ? 11.273 4.379 -3.459 1 98.88 115 ALA A C 1
ATOM 955 O O . ALA A 1 115 ? 12.352 3.816 -3.277 1 98.88 115 ALA A O 1
ATOM 956 N N . MET A 1 116 ? 10.914 4.938 -4.602 1 98.75 116 MET A N 1
ATOM 957 C CA . MET A 1 116 ? 11.805 4.891 -5.754 1 98.75 116 MET A CA 1
ATOM 958 C C . MET A 1 116 ? 13.07 5.695 -5.496 1 98.75 116 MET A C 1
ATOM 960 O O . MET A 1 116 ? 14.164 5.266 -5.855 1 98.75 116 MET A O 1
ATOM 964 N N . LEU A 1 117 ? 12.883 6.836 -4.895 1 98.94 117 LEU A N 1
ATOM 965 C CA . LEU A 1 117 ? 14.031 7.707 -4.656 1 98.94 117 LEU A CA 1
ATOM 966 C C . LEU A 1 117 ? 15.016 7.059 -3.691 1 98.94 117 LEU A C 1
ATOM 968 O O . LEU A 1 117 ? 16.219 7.062 -3.938 1 98.94 117 LEU A O 1
ATOM 972 N N . ILE A 1 118 ? 14.539 6.547 -2.576 1 98.88 118 ILE A N 1
ATOM 973 C CA . ILE A 1 118 ? 15.414 5.902 -1.604 1 98.88 118 ILE A CA 1
ATOM 974 C C . ILE A 1 118 ? 16.125 4.719 -2.254 1 98.88 118 ILE A C 1
ATOM 976 O O . ILE A 1 118 ? 17.328 4.527 -2.064 1 98.88 118 ILE A O 1
ATOM 980 N N . THR A 1 119 ? 15.352 3.877 -3.053 1 98.31 119 THR A N 1
ATOM 981 C CA . THR A 1 119 ? 15.938 2.734 -3.744 1 98.31 119 THR A CA 1
ATOM 982 C C . THR A 1 119 ? 17.062 3.186 -4.68 1 98.31 119 THR A C 1
ATOM 984 O O . THR A 1 119 ? 18.125 2.564 -4.73 1 98.31 119 THR A O 1
ATOM 987 N N . PHE A 1 120 ? 16.828 4.285 -5.395 1 98.31 120 PHE A N 1
ATOM 988 C CA . PHE A 1 120 ? 17.812 4.859 -6.301 1 98.31 120 PHE A CA 1
ATOM 989 C C . PHE A 1 120 ? 19.062 5.312 -5.535 1 98.31 120 PHE A C 1
ATOM 991 O O . PHE A 1 120 ? 20.188 5.027 -5.945 1 98.31 120 PHE A O 1
ATOM 998 N N . LEU A 1 121 ? 18.844 5.996 -4.383 1 98.38 121 LEU A N 1
ATOM 999 C CA . LEU A 1 121 ? 19.938 6.566 -3.611 1 98.38 121 LEU A CA 1
ATOM 1000 C C . LEU A 1 121 ? 20.781 5.469 -2.963 1 98.38 121 LEU A C 1
ATOM 1002 O O . LEU A 1 121 ? 21.984 5.629 -2.781 1 98.38 121 LEU A O 1
ATOM 1006 N N . ARG A 1 122 ? 20.172 4.344 -2.602 1 96.94 122 ARG A N 1
ATOM 1007 C CA . ARG A 1 122 ? 20.891 3.221 -2.008 1 96.94 122 ARG A CA 1
ATOM 1008 C C . ARG A 1 122 ? 21.859 2.609 -3.004 1 96.94 122 ARG A C 1
ATOM 1010 O O . ARG A 1 122 ? 22.922 2.117 -2.617 1 96.94 122 ARG A O 1
ATOM 1017 N N . ASP A 1 123 ? 21.453 2.619 -4.301 1 94.25 123 ASP A N 1
ATOM 1018 C CA . ASP A 1 123 ? 22.297 2.104 -5.375 1 94.25 123 ASP A CA 1
ATOM 1019 C C . ASP A 1 123 ? 22.844 0.724 -5.023 1 94.25 123 ASP A C 1
ATOM 1021 O O . ASP A 1 123 ? 24.062 0.504 -5.074 1 94.25 123 ASP A O 1
ATOM 1025 N N . GLY A 1 124 ? 22 -0.151 -4.543 1 90.25 124 GLY A N 1
ATOM 1026 C CA . GLY A 1 124 ? 22.375 -1.526 -4.27 1 90.25 124 GLY A CA 1
ATOM 1027 C C . GLY A 1 124 ? 23 -1.709 -2.898 1 90.25 124 GLY A C 1
ATOM 1028 O O . GLY A 1 124 ? 23.25 -2.838 -2.469 1 90.25 124 GLY A O 1
ATOM 1029 N N . ARG A 1 125 ? 23.25 -0.605 -2.105 1 93.56 125 ARG A N 1
ATOM 1030 C CA . ARG A 1 125 ? 23.828 -0.681 -0.771 1 93.56 125 ARG A CA 1
ATOM 1031 C C . ARG A 1 125 ? 22.766 -0.903 0.287 1 93.56 125 ARG A C 1
ATOM 1033 O O . ARG A 1 125 ? 21.594 -0.583 0.066 1 93.56 125 ARG A O 1
ATOM 1040 N N . ALA A 1 126 ? 23.156 -1.578 1.356 1 91.19 126 ALA A N 1
ATOM 1041 C CA . ALA A 1 126 ? 22.25 -1.801 2.479 1 91.19 126 ALA A CA 1
ATOM 1042 C C . ALA A 1 126 ? 22.281 -0.62 3.445 1 91.19 126 ALA A C 1
ATOM 1044 O O . ALA A 1 126 ? 22.891 -0.694 4.512 1 91.19 126 ALA A O 1
ATOM 1045 N N . MET A 1 127 ? 21.719 0.475 3.102 1 96.69 127 MET A N 1
ATOM 1046 C CA . MET A 1 127 ? 21.625 1.672 3.934 1 96.69 127 MET A CA 1
ATOM 1047 C C . MET A 1 127 ? 20.266 1.745 4.633 1 96.69 127 MET A C 1
ATOM 1049 O O . MET A 1 127 ? 19.234 1.922 3.98 1 96.69 127 MET A O 1
ATOM 1053 N N . PRO A 1 128 ? 20.281 1.592 5.992 1 97.94 128 PRO A N 1
ATOM 1054 C CA . PRO A 1 128 ? 19 1.761 6.656 1 97.94 128 PRO A CA 1
ATOM 1055 C C . PRO A 1 128 ? 18.453 3.182 6.531 1 97.94 128 PRO A C 1
ATOM 1057 O O . PRO A 1 128 ? 19.203 4.148 6.629 1 97.94 128 PRO A O 1
ATOM 1060 N N . ALA A 1 129 ? 17.188 3.32 6.223 1 98.81 129 ALA A N 1
ATOM 1061 C CA . ALA A 1 129 ? 16.562 4.629 6.086 1 98.81 129 ALA A CA 1
ATOM 1062 C C . ALA A 1 129 ? 15.531 4.859 7.191 1 98.81 129 ALA A C 1
ATOM 1064 O O . ALA A 1 129 ? 14.789 3.947 7.555 1 98.81 129 ALA A O 1
ATOM 1065 N N . VAL A 1 130 ? 15.547 5.988 7.785 1 98.94 130 VAL A N 1
ATOM 1066 C CA . VAL A 1 130 ? 14.539 6.426 8.742 1 98.94 130 VAL A CA 1
ATOM 1067 C C . VAL A 1 130 ? 13.773 7.621 8.188 1 98.94 130 VAL A C 1
ATOM 1069 O O . VAL A 1 130 ? 14.375 8.586 7.715 1 98.94 130 VAL A O 1
ATOM 1072 N N . ALA A 1 131 ? 12.461 7.539 8.188 1 98.94 131 ALA A N 1
ATOM 1073 C CA . ALA A 1 131 ? 11.625 8.625 7.688 1 98.94 131 ALA A CA 1
ATOM 1074 C C . ALA A 1 131 ? 11.32 9.633 8.789 1 98.94 131 ALA A C 1
ATOM 1076 O O . ALA A 1 131 ? 11.086 9.258 9.945 1 98.94 131 ALA A O 1
ATOM 1077 N N . PHE A 1 132 ? 11.398 10.891 8.445 1 98.94 132 PHE A N 1
ATOM 1078 C CA . PHE A 1 132 ? 11.062 12 9.336 1 98.94 132 PHE A CA 1
ATOM 1079 C C . PHE A 1 132 ? 9.977 12.875 8.719 1 98.94 132 PHE A C 1
ATOM 1081 O O . PHE A 1 132 ? 9.938 13.055 7.496 1 98.94 132 PHE A O 1
ATOM 1088 N N . GLY A 1 133 ? 9.164 13.445 9.516 1 98.5 133 GLY A N 1
ATOM 1089 C CA . GLY A 1 133 ? 8.227 14.453 9.055 1 98.5 133 GLY A CA 1
ATOM 1090 C C . GLY A 1 133 ? 7.375 15.039 10.172 1 98.5 133 GLY A C 1
ATOM 1091 O O . GLY A 1 133 ? 7.227 14.422 11.227 1 98.5 133 GLY A O 1
ATOM 1092 N N . GLY A 1 134 ? 6.898 16.172 10 1 97.88 134 GLY A N 1
ATOM 1093 C CA . GLY A 1 134 ? 5.957 16.844 10.883 1 97.88 134 GLY A CA 1
ATOM 1094 C C . GLY A 1 134 ? 4.625 17.141 10.219 1 97.88 134 GLY A C 1
ATOM 1095 O O . GLY A 1 134 ? 4.574 17.453 9.031 1 97.88 134 GLY A O 1
ATOM 1096 N N . SER A 1 135 ? 3.59 17.094 11.008 1 97.5 135 SER A N 1
ATOM 1097 C CA . SER A 1 135 ? 2.27 17.406 10.469 1 97.5 135 SER A CA 1
ATOM 1098 C C . SER A 1 135 ? 1.911 16.484 9.312 1 97.5 135 SER A C 1
ATOM 1100 O O . SER A 1 135 ? 1.929 15.258 9.453 1 97.5 135 SER A O 1
ATOM 1102 N N . TYR A 1 136 ? 1.633 17.062 8.133 1 97.69 136 TYR A N 1
ATOM 1103 C CA . TYR A 1 136 ? 1.346 16.234 6.973 1 97.69 136 TYR A CA 1
ATOM 1104 C C . TYR A 1 136 ? 2.543 15.352 6.613 1 97.69 136 TYR A C 1
ATOM 1106 O O . TYR A 1 136 ? 2.385 14.172 6.305 1 97.69 136 TYR A O 1
ATOM 1114 N N . GLY A 1 137 ? 3.746 15.914 6.684 1 98.31 137 GLY A N 1
ATOM 1115 C CA . GLY A 1 137 ? 4.938 15.109 6.488 1 98.31 137 GLY A CA 1
ATOM 1116 C C . GLY A 1 137 ? 5.066 13.977 7.496 1 98.31 137 GLY A C 1
ATOM 1117 O O . GLY A 1 137 ? 5.578 12.906 7.172 1 98.31 137 GLY A O 1
ATOM 1118 N N . GLY A 1 138 ? 4.648 14.273 8.727 1 98.81 138 GLY A N 1
ATOM 1119 C CA . GLY A 1 138 ? 4.609 13.227 9.734 1 98.81 138 GLY A CA 1
ATOM 1120 C C . GLY A 1 138 ? 3.639 12.109 9.398 1 98.81 138 GLY A C 1
ATOM 1121 O O . GLY A 1 138 ? 3.936 10.93 9.617 1 98.81 138 GLY A O 1
ATOM 1122 N N . MET A 1 139 ? 2.428 12.516 8.898 1 98.88 139 MET A N 1
ATOM 1123 C CA . MET A 1 139 ? 1.474 11.508 8.438 1 98.88 139 MET A CA 1
ATOM 1124 C C . MET A 1 139 ? 2.088 10.625 7.355 1 98.88 139 MET A C 1
ATOM 1126 O O . MET A 1 139 ? 1.984 9.398 7.41 1 98.88 139 MET A O 1
ATOM 1130 N N . LEU A 1 140 ? 2.779 11.281 6.398 1 98.88 140 LEU A N 1
ATOM 1131 C CA . LEU A 1 140 ? 3.43 10.547 5.312 1 98.88 140 LEU A CA 1
ATOM 1132 C C . LEU A 1 140 ? 4.496 9.602 5.855 1 98.88 140 LEU A C 1
ATOM 1134 O O . LEU A 1 140 ? 4.629 8.477 5.383 1 98.88 140 LEU A O 1
ATOM 1138 N N . SER A 1 141 ? 5.254 10.039 6.867 1 98.94 141 SER A N 1
ATOM 1139 C CA . SER A 1 141 ? 6.305 9.211 7.445 1 98.94 141 SER A CA 1
ATOM 1140 C C . SER A 1 141 ? 5.723 7.957 8.094 1 98.94 141 SER A C 1
ATOM 1142 O O . SER A 1 141 ? 6.25 6.859 7.922 1 98.94 141 SER A O 1
ATOM 1144 N N . ALA A 1 142 ? 4.648 8.172 8.82 1 98.94 142 ALA A N 1
ATOM 1145 C CA . ALA A 1 142 ? 3.984 7.039 9.461 1 98.94 142 ALA A CA 1
ATOM 1146 C C . ALA A 1 142 ? 3.432 6.066 8.422 1 98.94 142 ALA A C 1
ATOM 1148 O O . ALA A 1 142 ? 3.672 4.859 8.5 1 98.94 142 ALA A O 1
ATOM 1149 N N . TRP A 1 143 ? 2.697 6.617 7.465 1 98.94 143 TRP A N 1
ATOM 1150 C CA . TRP A 1 143 ? 2.082 5.785 6.438 1 98.94 143 TRP A CA 1
ATOM 1151 C C . TRP A 1 143 ? 3.143 5.09 5.594 1 98.94 143 TRP A C 1
ATOM 1153 O O . TRP A 1 143 ? 2.941 3.959 5.141 1 98.94 143 TRP A O 1
ATOM 1163 N N . PHE A 1 144 ? 4.281 5.789 5.344 1 98.88 144 PHE A N 1
ATOM 1164 C CA . PHE A 1 144 ? 5.391 5.203 4.598 1 98.88 144 PHE A CA 1
ATOM 1165 C C . PHE A 1 144 ? 5.945 3.982 5.324 1 98.88 144 PHE A C 1
ATOM 1167 O O . PHE A 1 144 ? 6.141 2.928 4.719 1 98.88 144 PHE A O 1
ATOM 1174 N N . ARG A 1 145 ? 6.164 4.098 6.629 1 98.88 145 ARG A N 1
ATOM 1175 C CA . ARG A 1 145 ? 6.641 2.969 7.418 1 98.88 145 ARG A CA 1
ATOM 1176 C C . ARG A 1 145 ? 5.621 1.836 7.43 1 98.88 145 ARG A C 1
ATOM 1178 O O . ARG A 1 145 ? 5.988 0.661 7.363 1 98.88 145 ARG A O 1
ATOM 1185 N N . MET A 1 146 ? 4.383 2.16 7.484 1 98.56 146 MET A N 1
ATOM 1186 C CA . MET A 1 146 ? 3.322 1.156 7.539 1 98.56 146 MET A CA 1
ATOM 1187 C C . MET A 1 146 ? 3.285 0.334 6.254 1 98.56 146 MET A C 1
ATOM 1189 O O . MET A 1 146 ? 3.078 -0.88 6.293 1 98.56 146 MET A O 1
ATOM 1193 N N . LYS A 1 147 ? 3.553 0.984 5.133 1 98.56 147 LYS A N 1
ATOM 1194 C CA . LYS A 1 147 ? 3.311 0.328 3.85 1 98.56 147 LYS A CA 1
ATOM 1195 C C . LYS A 1 147 ? 4.609 -0.191 3.244 1 98.56 147 LYS A C 1
ATOM 1197 O O . LYS A 1 147 ? 4.598 -1.122 2.436 1 98.56 147 LYS A O 1
ATOM 1202 N N . TYR A 1 148 ? 5.77 0.442 3.629 1 98.44 148 TYR A N 1
ATOM 1203 C CA . TYR A 1 148 ? 7.055 0.082 3.039 1 98.44 148 TYR A CA 1
ATOM 1204 C C . TYR A 1 148 ? 8.102 -0.161 4.121 1 98.44 148 TYR A C 1
ATOM 1206 O O . TYR A 1 148 ? 9.172 0.451 4.105 1 98.44 148 TYR A O 1
ATOM 1214 N N . PRO A 1 149 ? 7.789 -1.065 5.012 1 98.06 149 PRO A N 1
ATOM 1215 C CA . PRO A 1 149 ? 8.75 -1.308 6.09 1 98.06 149 PRO A CA 1
ATOM 1216 C C . PRO A 1 149 ? 10.078 -1.858 5.586 1 98.06 149 PRO A C 1
ATOM 1218 O O . PRO A 1 149 ? 11.094 -1.77 6.281 1 98.06 149 PRO A O 1
ATOM 1221 N N . HIS A 1 150 ? 10.117 -2.395 4.34 1 97.25 150 HIS A N 1
ATOM 1222 C CA . HIS A 1 150 ? 11.344 -2.893 3.738 1 97.25 150 HIS A CA 1
ATOM 1223 C C . HIS A 1 150 ? 12.18 -1.751 3.162 1 97.25 150 HIS A C 1
ATOM 1225 O O . HIS A 1 150 ? 13.352 -1.935 2.844 1 97.25 150 HIS A O 1
ATOM 1231 N N . ILE A 1 151 ? 11.586 -0.543 3.062 1 98.38 151 ILE A N 1
ATOM 1232 C CA . ILE A 1 151 ? 12.297 0.622 2.539 1 98.38 151 ILE A CA 1
ATOM 1233 C C . ILE A 1 151 ? 12.75 1.511 3.693 1 98.38 151 ILE A C 1
ATOM 1235 O O . ILE A 1 151 ? 13.891 1.974 3.715 1 98.38 151 ILE A O 1
ATOM 1239 N N . VAL A 1 152 ? 11.859 1.747 4.695 1 98.56 152 VAL A N 1
ATOM 1240 C CA . VAL A 1 152 ? 12.227 2.545 5.859 1 98.56 152 VAL A CA 1
ATOM 1241 C C . VAL A 1 152 ? 12.117 1.698 7.125 1 98.56 152 VAL A C 1
ATOM 1243 O O . VAL A 1 152 ? 11.039 1.17 7.43 1 98.56 152 VAL A O 1
ATOM 1246 N N . ILE A 1 153 ? 13.148 1.696 7.938 1 98.31 153 ILE A N 1
ATOM 1247 C CA . ILE A 1 153 ? 13.227 0.801 9.086 1 98.31 153 ILE A CA 1
ATOM 1248 C C . ILE A 1 153 ? 12.469 1.411 10.266 1 98.31 153 ILE A C 1
ATOM 1250 O O . ILE A 1 153 ? 12.188 0.725 11.25 1 98.31 153 ILE A O 1
ATOM 1254 N N . GLY A 1 154 ? 12.133 2.662 10.195 1 98.75 154 GLY A N 1
ATOM 1255 C CA . GLY A 1 154 ? 11.383 3.381 11.211 1 98.75 154 GLY A CA 1
ATOM 1256 C C . GLY A 1 154 ? 11.008 4.789 10.789 1 98.75 154 GLY A C 1
ATOM 1257 O O . GLY A 1 154 ? 11.398 5.246 9.719 1 98.75 154 GLY A O 1
ATOM 1258 N N . ALA A 1 155 ? 10.164 5.449 11.609 1 98.94 155 ALA A N 1
ATOM 1259 C CA . ALA A 1 155 ? 9.695 6.789 11.266 1 98.94 155 ALA A CA 1
ATOM 1260 C C . ALA A 1 155 ? 9.477 7.629 12.523 1 98.94 155 ALA A C 1
ATOM 1262 O O . ALA A 1 155 ? 9.016 7.121 13.547 1 98.94 155 ALA A O 1
ATOM 1263 N N . LEU A 1 156 ? 9.898 8.812 12.445 1 98.94 156 LEU A N 1
ATOM 1264 C CA . LEU A 1 156 ? 9.461 9.828 13.398 1 98.94 156 LEU A CA 1
ATOM 1265 C C . LEU A 1 156 ? 8.336 10.68 12.82 1 98.94 156 LEU A C 1
ATOM 1267 O O . LEU A 1 156 ? 8.578 11.523 11.945 1 98.94 156 LEU A O 1
ATOM 1271 N N . ALA A 1 157 ? 7.16 10.422 13.273 1 98.94 157 ALA A N 1
ATOM 1272 C CA . ALA A 1 157 ? 5.961 11.156 12.867 1 98.94 157 ALA A CA 1
ATOM 1273 C C . ALA A 1 157 ? 5.586 12.211 13.906 1 98.94 157 ALA A C 1
ATOM 1275 O O . ALA A 1 157 ? 4.746 11.969 14.773 1 98.94 157 ALA A O 1
ATOM 1276 N N . ALA A 1 158 ? 6.145 13.414 13.703 1 98.75 158 ALA A N 1
ATOM 1277 C CA . ALA A 1 158 ? 5.945 14.5 14.664 1 98.75 158 ALA A CA 1
ATOM 1278 C C . ALA A 1 158 ? 4.684 15.289 14.344 1 98.75 158 ALA A C 1
ATOM 1280 O O . ALA A 1 158 ? 4.441 15.648 13.188 1 98.75 158 ALA A O 1
ATOM 1281 N N . SER A 1 159 ? 3.877 15.555 15.414 1 98.44 159 SER A N 1
ATOM 1282 C CA . SER A 1 159 ? 2.666 16.344 15.242 1 98.44 159 SER A CA 1
ATOM 1283 C C . SER A 1 159 ? 1.812 15.82 14.094 1 98.44 159 SER A C 1
ATOM 1285 O O . SER A 1 159 ? 1.295 16.594 13.289 1 98.44 159 SER A O 1
ATOM 1287 N N . ALA A 1 160 ? 1.739 14.484 13.945 1 98.75 160 ALA A N 1
ATOM 1288 C CA . ALA A 1 160 ? 1.101 13.844 12.805 1 98.75 160 ALA A CA 1
ATOM 1289 C C . ALA A 1 160 ? -0.336 13.445 13.133 1 98.75 160 ALA A C 1
ATOM 1291 O O . ALA A 1 160 ? -0.57 12.445 13.82 1 98.75 160 ALA A O 1
ATOM 1292 N N . PRO A 1 161 ? -1.28 14.172 12.672 1 98.5 161 PRO A N 1
ATOM 1293 C CA . PRO A 1 161 ? -2.672 13.844 12.984 1 98.5 161 PRO A CA 1
ATOM 1294 C C . PRO A 1 161 ? -3.238 12.742 12.094 1 98.5 161 PRO A C 1
ATOM 1296 O O . PRO A 1 161 ? -4.223 12.969 11.383 1 98.5 161 PRO A O 1
ATOM 1299 N N . ILE A 1 162 ? -2.773 11.508 12.195 1 98.75 162 ILE A N 1
ATOM 1300 C CA . ILE A 1 162 ? -3.172 10.422 11.312 1 98.75 162 ILE A CA 1
ATOM 1301 C C . ILE A 1 162 ? -4.582 9.953 11.664 1 98.75 162 ILE A C 1
ATOM 1303 O O . ILE A 1 162 ? -5.18 9.148 10.945 1 98.75 162 ILE A O 1
ATOM 1307 N N . LEU A 1 163 ? -5.172 10.523 12.758 1 98.56 163 LEU A N 1
ATOM 1308 C CA . LEU A 1 163 ? -6.5 10.109 13.188 1 98.56 163 LEU A CA 1
ATOM 1309 C C . LEU A 1 163 ? -7.516 11.234 12.977 1 98.56 163 LEU A C 1
ATOM 1311 O O . LEU A 1 163 ? -8.688 11.086 13.312 1 98.56 163 LEU A O 1
ATOM 1315 N N . GLN A 1 164 ? -7.066 12.398 12.398 1 97.94 164 GLN A N 1
ATOM 1316 C CA . GLN A 1 164 ? -7.961 13.523 12.164 1 97.94 164 GLN A CA 1
ATOM 1317 C C . GLN A 1 164 ? -8.836 13.289 10.938 1 97.94 164 GLN A C 1
ATOM 1319 O O . GLN A 1 164 ? -8.844 14.102 10.008 1 97.94 164 GLN A O 1
ATOM 1324 N N . PHE A 1 165 ? -9.656 12.203 10.953 1 98 165 PHE A N 1
ATOM 1325 C CA . PHE A 1 165 ? -10.539 11.82 9.852 1 98 165 PHE A CA 1
ATOM 1326 C C . PHE A 1 165 ? -11.914 11.438 10.375 1 98 165 PHE A C 1
ATOM 1328 O O . PHE A 1 165 ? -12.094 11.242 11.578 1 98 165 PHE A O 1
ATOM 1335 N N . PRO A 1 166 ? -12.914 11.422 9.469 1 96.12 166 PRO A N 1
ATOM 1336 C CA . PRO A 1 166 ? -14.281 11.109 9.891 1 96.12 166 PRO A CA 1
ATOM 1337 C C . PRO A 1 166 ? -14.375 9.781 10.633 1 96.12 166 PRO A C 1
ATOM 1339 O O . PRO A 1 166 ? -13.812 8.773 10.188 1 96.12 166 PRO A O 1
ATOM 1342 N N . GLY A 1 167 ? -15.023 9.875 11.781 1 94.19 167 GLY A N 1
ATOM 1343 C CA . GLY A 1 167 ? -15.281 8.656 12.531 1 94.19 167 GLY A CA 1
ATOM 1344 C C . GLY A 1 167 ? -14.156 8.297 13.492 1 94.19 167 GLY A C 1
ATOM 1345 O O . GLY A 1 167 ? -14.328 7.441 14.359 1 94.19 167 GLY A O 1
ATOM 1346 N N . LEU A 1 168 ? -13.062 8.984 13.43 1 96.69 168 LEU A N 1
ATOM 1347 C CA . LEU A 1 168 ? -11.906 8.656 14.258 1 96.69 168 LEU A CA 1
ATOM 1348 C C . LEU A 1 168 ? -11.695 9.695 15.352 1 96.69 168 LEU A C 1
ATOM 1350 O O . LEU A 1 168 ? -11.359 9.359 16.484 1 96.69 168 LEU A O 1
ATOM 1354 N N . THR A 1 169 ? -11.836 10.984 14.992 1 96.62 169 THR A N 1
ATOM 1355 C CA . THR A 1 169 ? -11.648 12.117 15.898 1 96.62 169 THR A CA 1
ATOM 1356 C C . THR A 1 169 ? -12.844 13.062 15.828 1 96.62 169 THR A C 1
ATOM 1358 O O . THR A 1 169 ? -13.312 13.406 14.742 1 96.62 169 THR A O 1
ATOM 1361 N N . PRO A 1 170 ? -13.367 13.43 17.062 1 95.88 170 PRO A N 1
ATOM 1362 C CA . PRO A 1 170 ? -14.445 14.422 17.016 1 95.88 170 PRO A CA 1
ATOM 1363 C C . PRO A 1 170 ? -14.055 15.688 16.25 1 95.88 170 PRO A C 1
ATOM 1365 O O . PRO A 1 170 ? -12.93 16.172 16.391 1 95.88 170 PRO A O 1
ATOM 1368 N N . CYS A 1 171 ? -15.008 16.219 15.5 1 96.31 171 CYS A N 1
ATOM 1369 C CA . CYS A 1 171 ? -14.703 17.312 14.594 1 96.31 171 CYS A CA 1
ATOM 1370 C C . CYS A 1 171 ? -14.375 18.578 15.375 1 96.31 171 CYS A C 1
ATOM 1372 O O . CYS A 1 171 ? -13.797 19.516 14.82 1 96.31 171 CYS A O 1
ATOM 1374 N N . GLU A 1 172 ? -14.703 18.688 16.688 1 96.44 172 GLU A N 1
ATOM 1375 C CA . GLU A 1 172 ? -14.539 19.922 17.469 1 96.44 172 GLU A CA 1
ATOM 1376 C C . GLU A 1 172 ? -13.211 19.938 18.203 1 96.44 172 GLU A C 1
ATOM 1378 O O . GLU A 1 172 ? -12.828 20.953 18.797 1 96.44 172 GLU A O 1
ATOM 1383 N N . ILE A 1 173 ? -12.484 18.891 18.125 1 96.69 173 ILE A N 1
ATOM 1384 C CA . ILE A 1 173 ? -11.367 18.703 19.047 1 96.69 173 ILE A CA 1
ATOM 1385 C C . ILE A 1 173 ? -10.289 19.734 18.766 1 96.69 173 ILE A C 1
ATOM 1387 O O . ILE A 1 173 ? -9.68 20.281 19.688 1 96.69 173 ILE A O 1
ATOM 1391 N N . PHE A 1 174 ? -9.969 19.984 17.531 1 97.31 174 PHE A N 1
ATOM 1392 C CA . PHE A 1 174 ? -8.969 20.984 17.172 1 97.31 174 PHE A CA 1
ATOM 1393 C C . PHE A 1 174 ? -9.305 22.328 17.812 1 97.31 174 PHE A C 1
ATOM 1395 O O . PHE A 1 174 ? -8.453 22.953 18.453 1 97.31 174 PHE A O 1
ATOM 1402 N N . ASN A 1 175 ? -10.547 22.797 17.656 1 97.5 175 ASN A N 1
ATOM 1403 C CA . ASN A 1 175 ? -10.992 24.078 18.188 1 97.5 175 ASN A CA 1
ATOM 1404 C C . ASN A 1 175 ? -11.023 24.078 19.719 1 97.5 175 ASN A C 1
ATOM 1406 O O . ASN A 1 175 ? -10.742 25.109 20.344 1 97.5 175 ASN A O 1
ATOM 1410 N N . ARG A 1 176 ? -11.406 22.969 20.266 1 97.19 176 ARG A N 1
ATOM 1411 C CA . ARG A 1 176 ? -11.438 22.859 21.734 1 97.19 176 ARG A CA 1
ATOM 1412 C C . ARG A 1 176 ? -10.039 23 22.312 1 97.19 176 ARG A C 1
ATOM 1414 O O . ARG A 1 176 ? -9.844 23.703 23.312 1 97.19 176 ARG A O 1
ATOM 1421 N N . ILE A 1 177 ? -9.094 22.297 21.656 1 97.62 177 ILE A N 1
ATOM 1422 C CA . ILE A 1 177 ? -7.719 22.375 22.156 1 97.62 177 ILE A CA 1
ATOM 1423 C C . ILE A 1 177 ? -7.188 23.781 21.984 1 97.62 177 ILE A C 1
ATOM 1425 O O . ILE A 1 177 ? -6.562 24.344 22.891 1 97.62 177 ILE A O 1
ATOM 1429 N N . THR A 1 178 ? -7.449 24.406 20.844 1 98.19 178 THR A N 1
ATOM 1430 C CA . THR A 1 178 ? -7.031 25.781 20.641 1 98.19 178 THR A CA 1
ATOM 1431 C C . THR A 1 178 ? -7.617 26.703 21.703 1 98.19 178 THR A C 1
ATOM 1433 O O . THR A 1 178 ? -6.91 27.547 22.266 1 98.19 178 THR A O 1
ATOM 1436 N N . THR A 1 179 ? -8.891 26.562 22 1 98.31 179 THR A N 1
ATOM 1437 C CA . THR A 1 179 ? -9.57 27.375 23.016 1 98.31 179 THR A CA 1
ATOM 1438 C C . THR A 1 179 ? -8.891 27.203 24.375 1 98.31 179 THR A C 1
ATOM 1440 O O . THR A 1 179 ? -8.68 28.188 25.078 1 98.31 179 THR A O 1
ATOM 1443 N N . THR A 1 180 ? -8.57 25.984 24.672 1 97.56 180 THR A N 1
ATOM 1444 C CA . THR A 1 180 ? -7.926 25.703 25.953 1 97.56 180 THR A CA 1
ATOM 1445 C C . THR A 1 180 ? -6.566 26.391 26.031 1 97.56 180 THR A C 1
ATOM 1447 O O . THR A 1 180 ? -6.184 26.906 27.078 1 97.56 180 THR A O 1
ATOM 1450 N N . VAL A 1 181 ? -5.836 26.391 24.938 1 98.25 181 VAL A N 1
ATOM 1451 C CA . VAL A 1 181 ? -4.539 27.047 24.875 1 98.25 181 VAL A CA 1
ATOM 1452 C C . VAL A 1 181 ? -4.699 28.531 25.188 1 98.25 181 VAL A C 1
ATOM 1454 O O . VAL A 1 181 ? -3.945 29.094 25.984 1 98.25 181 VAL A O 1
ATOM 1457 N N . TYR A 1 182 ? -5.699 29.188 24.625 1 98.5 182 TYR A N 1
ATOM 1458 C CA . TYR A 1 182 ? -5.949 30.609 24.844 1 98.5 182 TYR A CA 1
ATOM 1459 C C . TYR A 1 182 ? -6.465 30.859 26.25 1 98.5 182 TYR A C 1
ATOM 1461 O O . TYR A 1 182 ? -6.188 31.922 26.828 1 98.5 182 TYR A O 1
ATOM 1469 N N . GLN A 1 183 ? -7.215 29.984 26.734 1 97.62 183 GLN A N 1
ATOM 1470 C CA . GLN A 1 183 ? -7.809 30.109 28.062 1 97.62 183 GLN A CA 1
ATOM 1471 C C . GLN A 1 183 ? -6.742 30.062 29.156 1 97.62 183 GLN A C 1
ATOM 1473 O O . GLN A 1 183 ? -6.887 30.688 30.203 1 97.62 183 GLN A O 1
ATOM 1478 N N . THR A 1 184 ? -5.641 29.391 28.859 1 96.88 184 THR A N 1
ATOM 1479 C CA . THR A 1 184 ? -4.684 29.125 29.922 1 96.88 184 THR A CA 1
ATOM 1480 C C . THR A 1 184 ? -3.393 29.906 29.703 1 96.88 184 THR A C 1
ATOM 1482 O O . THR A 1 184 ? -2.537 29.969 30.594 1 96.88 184 THR A O 1
ATOM 1485 N N . ALA A 1 185 ? -3.246 30.5 28.562 1 97 185 ALA A N 1
ATOM 1486 C CA . ALA A 1 185 ? -1.985 31.141 28.188 1 97 185 ALA A CA 1
ATOM 1487 C C . ALA A 1 185 ? -1.679 32.312 29.109 1 97 185 ALA A C 1
ATOM 1489 O O . ALA A 1 185 ? -0.52 32.562 29.453 1 97 185 ALA A O 1
ATOM 1490 N N . TYR A 1 186 ? -2.607 33.125 29.469 1 97.44 186 TYR A N 1
ATOM 1491 C CA . TYR A 1 186 ? -2.494 34.25 30.406 1 97.44 186 TYR A CA 1
ATOM 1492 C C . TYR A 1 186 ? -3.553 34.156 31.5 1 97.44 186 TYR A C 1
ATOM 1494 O O . TYR A 1 186 ? -3.279 33.656 32.594 1 97.44 186 TYR A O 1
ATOM 1502 N N . ASN A 1 187 ? -4.758 34.375 31.188 1 97 187 ASN A N 1
ATOM 1503 C CA . ASN A 1 187 ? -5.922 34.094 32.031 1 97 187 ASN A CA 1
ATOM 1504 C C . ASN A 1 187 ? -7.16 33.812 31.188 1 97 187 ASN A C 1
ATOM 1506 O O . ASN A 1 187 ? -7.125 33.938 29.953 1 97 187 ASN A O 1
ATOM 1510 N N . ALA A 1 188 ? -8.273 33.375 31.719 1 96.62 188 ALA A N 1
ATOM 1511 C CA . ALA A 1 188 ? -9.438 32.812 31.016 1 96.62 188 ALA A CA 1
ATOM 1512 C C . ALA A 1 188 ? -10.172 33.938 30.266 1 96.62 188 ALA A C 1
ATOM 1514 O O . ALA A 1 188 ? -10.984 33.656 29.375 1 96.62 188 ALA A O 1
ATOM 1515 N N . ASN A 1 189 ? -9.922 35.188 30.594 1 97.94 189 ASN A N 1
ATOM 1516 C CA . ASN A 1 189 ? -10.609 36.281 29.938 1 97.94 189 ASN A CA 1
ATOM 1517 C C . ASN A 1 189 ? -10.289 36.344 28.453 1 97.94 189 ASN A C 1
ATOM 1519 O O . ASN A 1 189 ? -11.102 36.844 27.656 1 97.94 189 ASN A O 1
ATOM 1523 N N . CYS A 1 190 ? -9.094 35.875 28.141 1 98.31 190 CYS A N 1
ATOM 1524 C CA . CYS A 1 190 ? -8.648 35.969 26.75 1 98.31 190 CYS A CA 1
ATOM 1525 C C . CYS A 1 190 ? -9.625 35.25 25.828 1 98.31 190 CYS A C 1
ATOM 1527 O O . CYS A 1 190 ? -10.172 35.844 24.906 1 98.31 190 CYS A O 1
ATOM 1529 N N . SER A 1 191 ? -9.906 33.906 26.109 1 97.88 191 SER A N 1
ATOM 1530 C CA . SER A 1 191 ? -10.812 33.125 25.266 1 97.88 191 SER A CA 1
ATOM 1531 C C . SER A 1 191 ? -12.234 33.656 25.328 1 97.88 191 SER A C 1
ATOM 1533 O O . SER A 1 191 ? -12.953 33.656 24.328 1 97.88 191 SER A O 1
ATOM 1535 N N . VAL A 1 192 ? -12.641 34.219 26.438 1 96.75 192 VAL A N 1
ATOM 1536 C CA . VAL A 1 192 ? -13.977 34.781 26.594 1 96.75 192 VAL A CA 1
ATOM 1537 C C . VAL A 1 192 ? -14.109 36.031 25.719 1 96.75 192 VAL A C 1
ATOM 1539 O O . VAL A 1 192 ? -15.117 36.219 25.031 1 96.75 192 VAL A O 1
ATOM 1542 N N . ASN A 1 193 ? -13.086 36.906 25.797 1 98.06 193 ASN A N 1
ATOM 1543 C CA . ASN A 1 193 ? -13.094 38.125 24.969 1 98.06 193 ASN A CA 1
ATOM 1544 C C . ASN A 1 193 ? -13.156 37.75 23.484 1 98.06 193 ASN A C 1
ATOM 1546 O O . ASN A 1 193 ? -13.883 38.406 22.719 1 98.06 193 ASN A O 1
ATOM 1550 N N . ILE A 1 194 ? -12.375 36.75 23.047 1 98.31 194 ILE A N 1
ATOM 1551 C CA . ILE A 1 194 ? -12.391 36.344 21.641 1 98.31 194 ILE A CA 1
ATOM 1552 C C . ILE A 1 194 ? -13.797 35.844 21.281 1 98.31 194 ILE A C 1
ATOM 1554 O O . ILE A 1 194 ? -14.328 36.219 20.234 1 98.31 194 ILE A O 1
ATOM 1558 N N . GLY A 1 195 ? -14.406 35.031 22.094 1 96.88 195 GLY A N 1
ATOM 1559 C CA . GLY A 1 195 ? -15.758 34.562 21.859 1 96.88 195 GLY A CA 1
ATOM 1560 C C . GLY A 1 195 ? -16.766 35.688 21.719 1 96.88 195 GLY A C 1
ATOM 1561 O O . GLY A 1 195 ? -17.672 35.594 20.875 1 96.88 195 GLY A O 1
ATOM 1562 N N . LYS A 1 196 ? -16.656 36.688 22.5 1 96 196 LYS A N 1
ATOM 1563 C CA . LYS A 1 196 ? -17.578 37.812 22.5 1 96 196 LYS A CA 1
ATOM 1564 C C . LYS A 1 196 ? -17.328 38.719 21.281 1 96 196 LYS A C 1
ATOM 1566 O O . LYS A 1 196 ? -18.234 39.438 20.859 1 96 196 LYS A O 1
ATOM 1571 N N . SER A 1 197 ? -16.156 38.688 20.828 1 97.81 197 SER A N 1
ATOM 1572 C CA . SER A 1 197 ? -15.758 39.625 19.797 1 97.81 197 SER A CA 1
ATOM 1573 C C . SER A 1 197 ? -16.531 39.406 18.5 1 97.81 197 SER A C 1
ATOM 1575 O O . SER A 1 197 ? -16.734 40.344 17.719 1 97.81 197 SER A O 1
ATOM 1577 N N . TRP A 1 198 ? -16.938 38.156 18.266 1 97.19 198 TRP A N 1
ATOM 1578 C CA . TRP A 1 198 ? -17.625 37.844 17.016 1 97.19 198 TRP A CA 1
ATOM 1579 C C . TRP A 1 198 ? -18.891 38.688 16.859 1 97.19 198 TRP A C 1
ATOM 1581 O O . TRP A 1 198 ? -19.109 39.312 15.805 1 97.19 198 TRP A O 1
ATOM 1591 N N . LYS A 1 199 ? -19.719 38.719 17.859 1 95.38 199 LYS A N 1
ATOM 1592 C CA . LYS A 1 199 ? -20.922 39.562 17.828 1 95.38 199 LYS A CA 1
ATOM 1593 C C . LYS A 1 199 ? -20.562 41.031 17.75 1 95.38 199 LYS A C 1
ATOM 1595 O O . LYS A 1 199 ? -21.281 41.812 17.109 1 95.38 199 LYS A O 1
ATOM 1600 N N . ALA A 1 200 ? -19.516 41.438 18.469 1 97.44 200 ALA A N 1
ATOM 1601 C CA . ALA A 1 200 ? -19.078 42.844 18.422 1 97.44 200 ALA A CA 1
ATOM 1602 C C . ALA A 1 200 ? -18.703 43.25 17 1 97.44 200 ALA A C 1
ATOM 1604 O O . ALA A 1 200 ? -19.031 44.344 16.562 1 97.44 200 ALA A O 1
ATOM 1605 N N . PHE A 1 201 ? -17.969 42.406 16.297 1 98.12 201 PHE A N 1
ATOM 1606 C CA . PHE A 1 201 ? -17.609 42.656 14.914 1 98.12 201 PHE A CA 1
ATOM 1607 C C . PHE A 1 201 ? -18.859 42.812 14.047 1 98.12 201 PHE A C 1
ATOM 1609 O O . PHE A 1 201 ? -18.953 43.719 13.234 1 98.12 201 PHE A O 1
ATOM 1616 N N . GLU A 1 202 ? -19.781 41.875 14.227 1 97.19 202 GLU A N 1
ATOM 1617 C CA . GLU A 1 202 ? -21.016 41.906 13.453 1 97.19 202 GLU A CA 1
ATOM 1618 C C . GLU A 1 202 ? -21.797 43.188 13.719 1 97.19 202 GLU A C 1
ATOM 1620 O O . GLU A 1 202 ? -22.328 43.812 12.789 1 97.19 202 GLU A O 1
ATOM 1625 N N . THR A 1 203 ? -21.875 43.531 14.969 1 96.56 203 THR A N 1
ATOM 1626 C CA . THR A 1 203 ? -22.609 44.75 15.359 1 96.56 203 THR A CA 1
ATOM 1627 C C . THR A 1 203 ? -21.969 45.969 14.742 1 96.56 203 THR A C 1
ATOM 1629 O O . THR A 1 203 ? -22.672 46.844 14.188 1 96.56 203 THR A O 1
ATOM 1632 N N . LEU A 1 204 ? -20.688 46.125 14.875 1 96.75 204 LEU A N 1
ATOM 1633 C CA . LEU A 1 204 ? -20 47.281 14.312 1 96.75 204 LEU A CA 1
ATOM 1634 C C . LEU A 1 204 ? -20.156 47.312 12.797 1 96.75 204 LEU A C 1
ATOM 1636 O O . LEU A 1 204 ? -20.359 48.406 12.227 1 96.75 204 LEU A O 1
ATOM 1640 N N . ALA A 1 205 ? -20.125 46.219 12.133 1 96.88 205 ALA A N 1
ATOM 1641 C CA . ALA A 1 205 ? -20.125 46.156 10.672 1 96.88 205 ALA A CA 1
ATOM 1642 C C . ALA A 1 205 ? -21.531 46.281 10.117 1 96.88 205 ALA A C 1
ATOM 1644 O O . ALA A 1 205 ? -21.734 46.188 8.898 1 96.88 205 ALA A O 1
ATOM 1645 N N . ALA A 1 206 ? -22.5 46.406 10.977 1 96.12 206 ALA A N 1
ATOM 1646 C CA . ALA A 1 206 ? -23.891 46.469 10.539 1 96.12 206 ALA A CA 1
ATOM 1647 C C . ALA A 1 206 ? -24.141 47.75 9.719 1 96.12 206 ALA A C 1
ATOM 1649 O O . ALA A 1 206 ? -25.109 47.812 8.961 1 96.12 206 ALA A O 1
ATOM 1650 N N . SER A 1 207 ? -23.312 48.812 9.914 1 96.19 207 SER A N 1
ATOM 1651 C CA . SER A 1 207 ? -23.438 50.062 9.148 1 96.19 207 SER A CA 1
ATOM 1652 C C . SER A 1 207 ? -22.219 50.281 8.266 1 96.19 207 SER A C 1
ATOM 1654 O O . SER A 1 207 ? -21.141 49.75 8.523 1 96.19 207 SER A O 1
ATOM 1656 N N . ASP A 1 208 ? -22.406 51.094 7.312 1 96.44 208 ASP A N 1
ATOM 1657 C CA . ASP A 1 208 ? -21.297 51.438 6.426 1 96.44 208 ASP A CA 1
ATOM 1658 C C . ASP A 1 208 ? -20.172 52.156 7.18 1 96.44 208 ASP A C 1
ATOM 1660 O O . ASP A 1 208 ? -19 51.938 6.91 1 96.44 208 ASP A O 1
ATOM 1664 N N . ALA A 1 209 ? -20.594 53 8.055 1 96.56 209 ALA A N 1
ATOM 1665 C CA . ALA A 1 209 ? -19.609 53.719 8.883 1 96.56 209 ALA A CA 1
ATOM 1666 C C . ALA A 1 209 ? -18.844 52.719 9.758 1 96.56 209 ALA A C 1
ATOM 1668 O O . ALA A 1 209 ? -17.625 52.906 9.969 1 96.56 209 ALA A O 1
ATOM 1669 N N . GLY A 1 210 ? -19.516 51.781 10.297 1 96.94 210 GLY A N 1
ATOM 1670 C CA . GLY A 1 210 ? -18.891 50.75 11.117 1 96.94 210 GLY A CA 1
ATOM 1671 C C . GLY A 1 210 ? -17.922 49.875 10.336 1 96.94 210 GLY A C 1
ATOM 1672 O O . GLY A 1 210 ? -16.875 49.5 10.844 1 96.94 210 GLY A O 1
ATOM 1673 N N . LYS A 1 211 ? -18.359 49.5 9.141 1 97.75 211 LYS A N 1
ATOM 1674 C CA . LYS A 1 211 ? -17.469 48.719 8.266 1 97.75 211 LYS A CA 1
ATOM 1675 C C . LYS A 1 211 ? -16.188 49.5 7.984 1 97.75 211 LYS A C 1
ATOM 1677 O O . LYS A 1 211 ? -15.094 48.906 8.016 1 97.75 211 LYS A O 1
ATOM 1682 N N . LYS A 1 212 ? -16.344 50.75 7.684 1 96.69 212 LYS A N 1
ATOM 1683 C CA . LYS A 1 212 ? -15.172 51.594 7.457 1 96.69 212 LYS A CA 1
ATOM 1684 C C . LYS A 1 212 ? -14.305 51.656 8.711 1 96.69 212 LYS A C 1
ATOM 1686 O O . LYS A 1 212 ? -13.078 51.625 8.617 1 96.69 212 LYS A O 1
ATOM 1691 N N . GLN A 1 213 ? -14.922 51.844 9.875 1 96.56 213 GLN A N 1
ATOM 1692 C CA . GLN A 1 213 ? -14.203 51.906 11.141 1 96.56 213 GLN A CA 1
ATOM 1693 C C . GLN A 1 213 ? -13.398 50.625 11.383 1 96.56 213 GLN A C 1
ATOM 1695 O O . GLN A 1 213 ? -12.258 50.688 11.852 1 96.56 213 GLN A O 1
ATOM 1700 N N . LEU A 1 214 ? -14.023 49.531 11.086 1 96.88 214 LEU A N 1
ATOM 1701 C CA . LEU A 1 214 ? -13.328 48.25 11.234 1 96.88 214 LEU A CA 1
ATOM 1702 C C . LEU A 1 214 ? -12.078 48.219 10.367 1 96.88 214 LEU A C 1
ATOM 1704 O O . LEU A 1 214 ? -11.016 47.781 10.812 1 96.88 214 LEU A O 1
ATOM 1708 N N . GLY A 1 215 ? -12.227 48.594 9.109 1 96.5 215 GLY A N 1
ATOM 1709 C CA . GLY A 1 215 ? -11.086 48.656 8.211 1 96.5 215 GLY A CA 1
ATOM 1710 C C . GLY A 1 215 ? -9.969 49.531 8.734 1 96.5 215 GLY A C 1
ATOM 1711 O O . GLY A 1 215 ? -8.789 49.188 8.609 1 96.5 215 GLY A O 1
ATOM 1712 N N . ASP A 1 216 ? -10.359 50.656 9.344 1 96.44 216 ASP A N 1
ATOM 1713 C CA . ASP A 1 216 ? -9.391 51.594 9.859 1 96.44 216 ASP A CA 1
ATOM 1714 C C . ASP A 1 216 ? -8.688 51.062 11.102 1 96.44 216 ASP A C 1
ATOM 1716 O O . ASP A 1 216 ? -7.465 51.156 11.227 1 96.44 216 ASP A O 1
ATOM 1720 N N . ILE A 1 217 ? -9.406 50.469 12.023 1 96.88 217 ILE A N 1
ATOM 1721 C CA . ILE A 1 217 ? -8.883 49.969 13.289 1 96.88 217 ILE A CA 1
ATOM 1722 C C . ILE A 1 217 ? -7.887 48.844 13.023 1 96.88 217 ILE A C 1
ATOM 1724 O O . ILE A 1 217 ? -6.836 48.781 13.672 1 96.88 217 ILE A O 1
ATOM 1728 N N . PHE A 1 218 ? -8.188 47.969 12.047 1 97.06 218 PHE A N 1
ATOM 1729 C CA . PHE A 1 218 ? -7.371 46.781 11.797 1 97.06 218 PHE A CA 1
ATOM 1730 C C . PHE A 1 218 ? -6.418 47 10.633 1 97.06 218 PHE A C 1
ATOM 1732 O O . PHE A 1 218 ? -5.629 46.125 10.281 1 97.06 218 PHE A O 1
ATOM 1739 N N . HIS A 1 219 ? -6.449 48.188 10.039 1 95.62 219 HIS A N 1
ATOM 1740 C CA . HIS A 1 219 ? -5.586 48.531 8.922 1 95.62 219 HIS A CA 1
ATOM 1741 C C . HIS A 1 219 ? -5.66 47.5 7.809 1 95.62 219 HIS A C 1
ATOM 1743 O O . HIS A 1 219 ? -4.633 46.969 7.375 1 95.62 219 HIS A O 1
ATOM 1749 N N . LEU A 1 220 ? -6.863 47.25 7.332 1 96.44 220 LEU A N 1
ATOM 1750 C CA . LEU A 1 220 ? -7.09 46.188 6.348 1 96.44 220 LEU A CA 1
ATOM 1751 C C . LEU A 1 220 ? -6.684 46.656 4.953 1 96.44 220 LEU A C 1
ATOM 1753 O O . LEU A 1 220 ? -6.898 47.812 4.594 1 96.44 220 LEU A O 1
ATOM 1757 N N . CYS A 1 221 ? -6.004 45.812 4.219 1 95.31 221 CYS A N 1
ATOM 1758 C CA . CYS A 1 221 ? -5.645 46.125 2.84 1 95.31 221 CYS A CA 1
ATOM 1759 C C . CYS A 1 221 ? -6.891 46.344 1.986 1 95.31 221 CYS A C 1
ATOM 1761 O O . CYS A 1 221 ? -6.906 47.188 1.103 1 95.31 221 CYS A O 1
ATOM 1763 N N . ASP A 1 222 ? -7.902 45.469 2.191 1 94.94 222 ASP A N 1
ATOM 1764 C CA . ASP A 1 222 ? -9.188 45.562 1.496 1 94.94 222 ASP A CA 1
ATOM 1765 C C . ASP A 1 222 ? -10.305 45.969 2.451 1 94.94 222 ASP A C 1
ATOM 1767 O O . ASP A 1 222 ? -10.438 45.406 3.537 1 94.94 222 ASP A O 1
ATOM 1771 N N . ALA A 1 223 ? -11.086 46.844 2.01 1 94.88 223 ALA A N 1
ATOM 1772 C CA . ALA A 1 223 ? -12.188 47.312 2.85 1 94.88 223 ALA A CA 1
ATOM 1773 C C . ALA A 1 223 ? -13.273 46.25 2.977 1 94.88 223 ALA A C 1
ATOM 1775 O O . ALA A 1 223 ? -13.492 45.469 2.049 1 94.88 223 ALA A O 1
ATOM 1776 N N . ILE A 1 224 ? -13.898 46.188 4.141 1 97.06 224 ILE A N 1
ATOM 1777 C CA . ILE A 1 224 ? -15.102 45.375 4.32 1 97.06 224 ILE A CA 1
ATOM 1778 C C . ILE A 1 224 ? -16.312 46.125 3.785 1 97.06 224 ILE A C 1
ATOM 1780 O O . ILE A 1 224 ? -16.688 47.188 4.324 1 97.06 224 ILE A O 1
ATOM 1784 N N . LYS A 1 225 ? -16.922 45.656 2.771 1 96.12 225 LYS A N 1
ATOM 1785 C CA . LYS A 1 225 ? -18.016 46.344 2.135 1 96.12 225 LYS A CA 1
ATOM 1786 C C . LYS A 1 225 ? -19.312 45.531 2.215 1 96.12 225 LYS A C 1
ATOM 1788 O O . LYS A 1 225 ? -20.406 46.125 2.199 1 96.12 225 LYS A O 1
ATOM 1793 N N . THR A 1 226 ? -19.172 44.281 2.133 1 95.75 226 THR A N 1
ATOM 1794 C CA . THR A 1 226 ? -20.344 43.375 2.096 1 95.75 226 THR A CA 1
ATOM 1795 C C . THR A 1 226 ? -20.312 42.406 3.266 1 95.75 226 THR A C 1
ATOM 1797 O O . THR A 1 226 ? -19.312 42.312 3.979 1 95.75 226 THR A O 1
ATOM 1800 N N . ALA A 1 227 ? -21.422 41.688 3.428 1 95.06 227 ALA A N 1
ATOM 1801 C CA . ALA A 1 227 ? -21.5 40.656 4.43 1 95.06 227 ALA A CA 1
ATOM 1802 C C . ALA A 1 227 ? -20.484 39.531 4.133 1 95.06 227 ALA A C 1
ATOM 1804 O O . ALA A 1 227 ? -19.938 38.938 5.055 1 95.06 227 ALA A O 1
ATOM 1805 N N . ASP A 1 228 ? -20.281 39.312 2.889 1 95 228 ASP A N 1
ATOM 1806 C CA . ASP A 1 228 ? -19.312 38.281 2.48 1 95 228 ASP A CA 1
ATOM 1807 C C . ASP A 1 228 ? -17.891 38.719 2.869 1 95 228 ASP A C 1
ATOM 1809 O O . ASP A 1 228 ? -17.094 37.875 3.293 1 95 228 ASP A O 1
ATOM 1813 N N . ASP A 1 229 ? -17.609 39.938 2.697 1 95.75 229 ASP A N 1
ATOM 1814 C CA . ASP A 1 229 ? -16.312 40.438 3.123 1 95.75 229 ASP A CA 1
ATOM 1815 C C . ASP A 1 229 ? -16.109 40.25 4.625 1 95.75 229 ASP A C 1
ATOM 1817 O O . ASP A 1 229 ? -15.023 39.875 5.066 1 95.75 229 ASP A O 1
ATOM 1821 N N . LEU A 1 230 ? -17.172 40.625 5.363 1 96.62 230 LEU A N 1
ATOM 1822 C CA . LEU A 1 230 ? -17.078 40.438 6.809 1 96.62 230 LEU A CA 1
ATOM 1823 C C . LEU A 1 230 ? -16.828 38.969 7.172 1 96.62 230 LEU A C 1
ATOM 1825 O O . LEU A 1 230 ? -15.984 38.688 8.016 1 96.62 230 LEU A O 1
ATOM 1829 N N . ASN A 1 231 ? -17.562 38.125 6.52 1 95.56 231 ASN A N 1
ATOM 1830 C CA . ASN A 1 231 ? -17.391 36.688 6.793 1 95.56 231 ASN A CA 1
ATOM 1831 C C . ASN A 1 231 ? -15.969 36.219 6.473 1 95.56 231 ASN A C 1
ATOM 1833 O O . ASN A 1 231 ? -15.398 35.406 7.203 1 95.56 231 ASN A O 1
ATOM 1837 N N . GLU A 1 232 ? -15.438 36.688 5.434 1 94.12 232 GLU A N 1
ATOM 1838 C CA . GLU A 1 232 ? -14.062 36.344 5.074 1 94.12 232 GLU A CA 1
ATOM 1839 C C . GLU A 1 232 ? -13.078 36.844 6.125 1 94.12 232 GLU A C 1
ATOM 1841 O O . GLU A 1 232 ? -12.094 36.188 6.43 1 94.12 232 GLU A O 1
ATOM 1846 N N . PHE A 1 233 ? -13.297 38.062 6.57 1 95.62 233 PHE A N 1
ATOM 1847 C CA . PHE A 1 233 ? -12.453 38.625 7.621 1 95.62 233 PHE A CA 1
ATOM 1848 C C . PHE A 1 233 ? -12.531 37.781 8.891 1 95.62 233 PHE A C 1
ATOM 1850 O O . PHE A 1 233 ? -11.5 37.469 9.5 1 95.62 233 PHE A O 1
ATOM 1857 N N . LEU A 1 234 ? -13.734 37.406 9.242 1 96.69 234 LEU A N 1
ATOM 1858 C CA . LEU A 1 234 ? -13.906 36.594 10.438 1 96.69 234 LEU A CA 1
ATOM 1859 C C . LEU A 1 234 ? -13.273 35.219 10.258 1 96.69 234 LEU A C 1
ATOM 1861 O O . LEU A 1 234 ? -12.703 34.656 11.203 1 96.69 234 LEU A O 1
ATOM 1865 N N . ASP A 1 235 ? -13.352 34.625 9.07 1 93.75 235 ASP A N 1
ATOM 1866 C CA . ASP A 1 235 ? -12.664 33.375 8.766 1 93.75 235 ASP A CA 1
ATOM 1867 C C . ASP A 1 235 ? -11.156 33.531 8.922 1 93.75 235 ASP A C 1
ATOM 1869 O O . ASP A 1 235 ? -10.484 32.625 9.43 1 93.75 235 ASP A O 1
ATOM 1873 N N . PHE A 1 236 ? -10.672 34.594 8.469 1 93.75 236 PHE A N 1
ATOM 1874 C CA . PHE A 1 236 ? -9.25 34.906 8.602 1 93.75 236 PHE A CA 1
ATOM 1875 C C . PHE A 1 236 ? -8.836 34.906 10.07 1 93.75 236 PHE A C 1
ATOM 1877 O O . PHE A 1 236 ? -7.793 34.375 10.43 1 93.75 236 PHE A O 1
ATOM 1884 N N . LEU A 1 237 ? -9.594 35.562 10.867 1 96.25 237 LEU A N 1
ATOM 1885 C CA . LEU A 1 237 ? -9.273 35.625 12.289 1 96.25 237 LEU A CA 1
ATOM 1886 C C . LEU A 1 237 ? -9.227 34.219 12.898 1 96.25 237 LEU A C 1
ATOM 1888 O O . LEU A 1 237 ? -8.367 33.906 13.727 1 96.25 237 LEU A O 1
ATOM 1892 N N . GLU A 1 238 ? -10.164 33.375 12.523 1 95.56 238 GLU A N 1
ATOM 1893 C CA . GLU A 1 238 ? -10.164 32 13.016 1 95.56 238 GLU A CA 1
ATOM 1894 C C . GLU A 1 238 ? -8.875 31.281 12.625 1 95.56 238 GLU A C 1
ATOM 1896 O O . GLU A 1 238 ? -8.305 30.531 13.43 1 95.56 238 GLU A O 1
ATOM 1901 N N . ASP A 1 239 ? -8.445 31.484 11.406 1 93.06 239 ASP A N 1
ATOM 1902 C CA . ASP A 1 239 ? -7.191 30.906 10.945 1 93.06 239 ASP A CA 1
ATOM 1903 C C . ASP A 1 239 ? -6.016 31.406 11.773 1 93.06 239 ASP A C 1
ATOM 1905 O O . ASP A 1 239 ? -5.102 30.641 12.102 1 93.06 239 ASP A O 1
ATOM 1909 N N . VAL A 1 240 ? -6.016 32.656 12.031 1 95 240 VAL A N 1
ATOM 1910 C CA . VAL A 1 240 ? -4.945 33.281 12.805 1 95 240 VAL A CA 1
ATOM 1911 C C . VAL A 1 240 ? -4.848 32.625 14.18 1 95 240 VAL A C 1
ATOM 1913 O O . VAL A 1 240 ? -3.752 32.312 14.656 1 95 240 VAL A O 1
ATOM 1916 N N . TYR A 1 241 ? -6.008 32.406 14.844 1 97.19 241 TYR A N 1
ATOM 1917 C CA . TYR A 1 241 ? -5.996 31.797 16.172 1 97.19 241 TYR A CA 1
ATOM 1918 C C . TYR A 1 241 ? -5.391 30.391 16.109 1 97.19 241 TYR A C 1
ATOM 1920 O O . TYR A 1 241 ? -4.617 30.016 16.984 1 97.19 241 TYR A O 1
ATOM 1928 N N . GLY A 1 242 ? -5.77 29.625 15.094 1 96.12 242 GLY A N 1
ATOM 1929 C CA . GLY A 1 242 ? -5.18 28.312 14.914 1 96.12 242 GLY A CA 1
ATOM 1930 C C . GLY A 1 242 ? -3.682 28.359 14.672 1 96.12 242 GLY A C 1
ATOM 1931 O O . GLY A 1 242 ? -2.928 27.562 15.25 1 96.12 242 GLY A O 1
ATOM 1932 N N . ASN A 1 243 ? -3.262 29.281 13.805 1 95.12 243 ASN A N 1
ATOM 1933 C CA . ASN A 1 243 ? -1.85 29.422 13.469 1 95.12 243 ASN A CA 1
ATOM 1934 C C . ASN A 1 243 ? -1.021 29.828 14.688 1 95.12 243 ASN A C 1
ATOM 1936 O O . ASN A 1 243 ? 0.09 29.328 14.875 1 95.12 243 ASN A O 1
ATOM 1940 N N . LEU A 1 244 ? -1.563 30.734 15.477 1 96.75 244 LEU A N 1
ATOM 1941 C CA . LEU A 1 244 ? -0.869 31.172 16.688 1 96.75 244 LEU A CA 1
ATOM 1942 C C . LEU A 1 244 ? -0.702 30.016 17.656 1 96.75 244 LEU A C 1
ATOM 1944 O O . LEU A 1 244 ? 0.36 29.859 18.266 1 96.75 244 LEU A O 1
ATOM 1948 N N . ALA A 1 245 ? -1.739 29.234 17.812 1 97.62 245 ALA A N 1
ATOM 1949 C CA . ALA A 1 245 ? -1.642 28.062 18.703 1 97.62 245 ALA A CA 1
ATOM 1950 C C . ALA A 1 245 ? -0.593 27.078 18.188 1 97.62 245 ALA A C 1
ATOM 1952 O O . ALA A 1 245 ? 0.169 26.516 18.969 1 97.62 245 ALA A O 1
ATOM 1953 N N . MET A 1 246 ? -0.542 26.844 16.906 1 97.12 246 MET A N 1
ATOM 1954 C CA . MET A 1 246 ? 0.418 25.922 16.297 1 97.12 246 MET A CA 1
ATOM 1955 C C . MET A 1 246 ? 1.846 26.422 16.484 1 97.12 246 MET A C 1
ATOM 1957 O O . MET A 1 246 ? 2.746 25.656 16.812 1 97.12 246 MET A O 1
ATOM 1961 N N . ALA A 1 247 ? 2.055 27.734 16.297 1 96.12 247 ALA A N 1
ATOM 1962 C CA . ALA A 1 247 ? 3.393 28.312 16.359 1 96.12 247 ALA A CA 1
ATOM 1963 C C . ALA A 1 247 ? 3.689 28.859 17.75 1 96.12 247 ALA A C 1
ATOM 1965 O O . ALA A 1 247 ? 4.52 29.766 17.906 1 96.12 247 ALA A O 1
ATOM 1966 N N . ASN A 1 248 ? 2.984 28.375 18.781 1 97.62 248 ASN A N 1
ATOM 1967 C CA . ASN A 1 248 ? 3.145 28.844 20.141 1 97.62 248 ASN A CA 1
ATOM 1968 C C . ASN A 1 248 ? 4.469 28.375 20.75 1 97.62 248 ASN A C 1
ATOM 1970 O O . ASN A 1 248 ? 4.488 27.75 21.812 1 97.62 248 ASN A O 1
ATOM 1974 N N . TYR A 1 249 ? 5.59 28.766 20.141 1 97.5 249 TYR A N 1
ATOM 1975 C CA . TYR A 1 249 ? 6.938 28.359 20.531 1 97.5 249 TYR A CA 1
ATOM 1976 C C . TYR A 1 249 ? 7.473 29.234 21.656 1 97.5 249 TYR A C 1
ATOM 1978 O O . TYR A 1 249 ? 7.016 30.359 21.859 1 97.5 249 TYR A O 1
ATOM 1986 N N . PRO A 1 250 ? 8.414 28.703 22.438 1 97.44 250 PRO A N 1
ATOM 1987 C CA . PRO A 1 250 ? 8.992 29.438 23.562 1 97.44 250 PRO A CA 1
ATOM 1988 C C . PRO A 1 250 ? 10.07 30.422 23.125 1 97.44 250 PRO A C 1
ATOM 1990 O O . PRO A 1 250 ? 10.773 31 23.969 1 97.44 250 PRO A O 1
ATOM 1993 N N . TYR A 1 251 ? 10.32 30.578 21.859 1 96.88 251 TYR A N 1
ATOM 1994 C CA . TYR A 1 251 ? 11.258 31.547 21.297 1 96.88 251 TYR A CA 1
ATOM 1995 C C . TYR A 1 251 ? 10.703 32.188 20.016 1 96.88 251 TYR A C 1
ATOM 1997 O O . TYR A 1 251 ? 9.719 31.688 19.469 1 96.88 251 TYR A O 1
ATOM 2005 N N . ASN A 1 252 ? 11.281 33.281 19.578 1 95.38 252 ASN A N 1
ATOM 2006 C CA . ASN A 1 252 ? 10.867 33.938 18.344 1 95.38 252 ASN A CA 1
ATOM 2007 C C . ASN A 1 252 ? 10.984 32.969 17.156 1 95.38 252 ASN A C 1
ATOM 2009 O O . ASN A 1 252 ? 11.93 32.188 17.078 1 95.38 252 ASN A O 1
ATOM 2013 N N . SER A 1 253 ? 10.016 33.062 16.344 1 91.44 253 SER A N 1
ATOM 2014 C CA . SER A 1 253 ? 10.039 32.219 15.164 1 91.44 253 SER A CA 1
ATOM 2015 C C . SER A 1 253 ? 9.422 32.906 13.953 1 91.44 253 SER A C 1
ATOM 2017 O O . SER A 1 253 ? 8.695 33.875 14.109 1 91.44 253 SER A O 1
ATOM 2019 N N . THR A 1 254 ? 9.773 32.406 12.797 1 87.06 254 THR A N 1
ATOM 2020 C CA . THR A 1 254 ? 9.211 32.906 11.555 1 87.06 254 THR A CA 1
ATOM 2021 C C . THR A 1 254 ? 8.508 31.797 10.781 1 87.06 254 THR A C 1
ATOM 2023 O O . THR A 1 254 ? 8.281 31.922 9.578 1 87.06 254 THR A O 1
ATOM 2026 N N . PHE A 1 255 ? 8.273 30.688 11.297 1 82 255 PHE A N 1
ATOM 2027 C CA . PHE A 1 255 ? 7.773 29.5 10.633 1 82 255 PHE A CA 1
ATOM 2028 C C . PHE A 1 255 ? 6.441 29.781 9.938 1 82 255 PHE A C 1
ATOM 2030 O O . PHE A 1 255 ? 6.309 29.562 8.734 1 82 255 PHE A O 1
ATOM 2037 N N . LEU A 1 256 ? 5.414 30.281 10.57 1 85.31 256 LEU A N 1
ATOM 2038 C CA . LEU A 1 256 ? 4.117 30.609 9.977 1 85.31 256 LEU A CA 1
ATOM 2039 C C . LEU A 1 256 ? 3.969 32.094 9.781 1 85.31 256 LEU A C 1
ATOM 2041 O O . LEU A 1 256 ? 3.365 32.562 8.797 1 85.31 256 LEU A O 1
ATOM 2045 N N . ALA A 1 257 ? 4.523 32.844 10.617 1 88.5 257 ALA A N 1
ATOM 2046 C CA . ALA A 1 257 ? 4.641 34.281 10.633 1 88.5 257 ALA A CA 1
ATOM 2047 C C . ALA A 1 257 ? 5.746 34.75 11.578 1 88.5 257 ALA A C 1
ATOM 2049 O O . ALA A 1 257 ? 6.23 33.969 12.398 1 88.5 257 ALA A O 1
ATOM 2050 N N . PRO A 1 258 ? 6.238 35.938 11.281 1 93.19 258 PRO A N 1
ATOM 2051 C CA . PRO A 1 258 ? 7.109 36.469 12.344 1 93.19 258 PRO A CA 1
ATOM 2052 C C . PRO A 1 258 ? 6.387 36.625 13.68 1 93.19 258 PRO A C 1
ATOM 2054 O O . PRO A 1 258 ? 5.426 37.375 13.789 1 93.19 258 PRO A O 1
ATOM 2057 N N . LEU A 1 259 ? 6.809 35.844 14.672 1 96.25 259 LEU A N 1
ATOM 2058 C CA . LEU A 1 259 ? 6.098 35.812 15.945 1 96.25 259 LEU A CA 1
ATOM 2059 C C . LEU A 1 259 ? 7.07 35.906 17.109 1 96.25 259 LEU A C 1
ATOM 2061 O O . LEU A 1 259 ? 8.203 35.438 17.031 1 96.25 259 LEU A O 1
ATOM 2065 N N . PRO A 1 260 ? 6.699 36.594 18.219 1 96.94 260 PRO A N 1
ATOM 2066 C CA . PRO A 1 260 ? 7.488 36.562 19.453 1 96.94 260 PRO A CA 1
ATOM 2067 C C . PRO A 1 260 ? 7.418 35.219 20.156 1 96.94 260 PRO A C 1
ATOM 2069 O O . PRO A 1 260 ? 6.652 34.344 19.75 1 96.94 260 PRO A O 1
ATOM 2072 N N . ALA A 1 261 ? 8.312 35.062 21.141 1 97.19 261 ALA A N 1
ATOM 2073 C CA . ALA A 1 261 ? 8.18 33.906 22.031 1 97.19 261 ALA A CA 1
ATOM 2074 C C . ALA A 1 261 ? 6.816 33.875 22.703 1 97.19 261 ALA A C 1
ATOM 2076 O O . ALA A 1 261 ? 6.305 34.938 23.109 1 97.19 261 ALA A O 1
ATOM 2077 N N . ASN A 1 262 ? 6.227 32.688 22.75 1 97.5 262 ASN A N 1
ATOM 2078 C CA . ASN A 1 262 ? 4.934 32.5 23.406 1 97.5 262 ASN A CA 1
ATOM 2079 C C . ASN A 1 262 ? 3.885 33.469 22.875 1 97.5 262 ASN A C 1
ATOM 2081 O O . ASN A 1 262 ? 3.268 34.188 23.641 1 97.5 262 ASN A O 1
ATOM 2085 N N . PRO A 1 263 ? 3.643 33.375 21.625 1 98.06 263 PRO A N 1
ATOM 2086 C CA . PRO A 1 263 ? 2.814 34.406 20.984 1 98.06 263 PRO A CA 1
ATOM 2087 C C . PRO A 1 263 ? 1.377 34.406 21.5 1 98.06 263 PRO A C 1
ATOM 2089 O O . PRO A 1 263 ? 0.73 35.469 21.516 1 98.06 263 PRO A O 1
ATOM 2092 N N . VAL A 1 264 ? 0.799 33.312 21.906 1 98.69 264 VAL A N 1
ATOM 2093 C CA . VAL A 1 264 ? -0.564 33.281 22.422 1 98.69 264 VAL A CA 1
ATOM 2094 C C . VAL A 1 264 ? -0.632 34.062 23.734 1 98.69 264 VAL A C 1
ATOM 2096 O O . VAL A 1 264 ? -1.581 34.812 23.953 1 98.69 264 VAL A O 1
ATOM 2099 N N . ARG A 1 265 ? 0.348 33.844 24.578 1 98.38 265 ARG A N 1
ATOM 2100 C CA . ARG A 1 265 ? 0.398 34.594 25.812 1 98.38 265 ARG A CA 1
ATOM 2101 C C . ARG A 1 265 ? 0.493 36.094 25.531 1 98.38 265 ARG A C 1
ATOM 2103 O O . ARG A 1 265 ? -0.149 36.906 26.203 1 98.38 265 ARG A O 1
ATOM 2110 N N . GLN A 1 266 ? 1.354 36.469 24.562 1 98.25 266 GLN A N 1
ATOM 2111 C CA . GLN A 1 266 ? 1.491 37.875 24.188 1 98.25 266 GLN A CA 1
ATOM 2112 C C . GLN A 1 266 ? 0.168 38.438 23.688 1 98.25 266 GLN A C 1
ATOM 2114 O O . GLN A 1 266 ? -0.201 39.562 24.031 1 98.25 266 GLN A O 1
ATOM 2119 N N . LEU A 1 267 ? -0.484 37.688 22.797 1 98.62 267 LEU A N 1
ATOM 2120 C CA . LEU A 1 267 ? -1.796 38.125 22.328 1 98.62 267 LEU A CA 1
ATOM 2121 C C . LEU A 1 267 ? -2.76 38.281 23.5 1 98.62 267 LEU A C 1
ATOM 2123 O O . LEU A 1 267 ? -3.445 39.312 23.609 1 98.62 267 LEU A O 1
ATOM 2127 N N . CYS A 1 268 ? -2.811 37.375 24.375 1 98.62 268 CYS A N 1
ATOM 2128 C CA . CYS A 1 268 ? -3.775 37.344 25.469 1 98.62 268 CYS A CA 1
ATOM 2129 C C . CYS A 1 268 ? -3.465 38.438 26.5 1 98.62 268 CYS A C 1
ATOM 2131 O O . CYS A 1 268 ? -4.332 38.812 27.281 1 98.62 268 CYS A O 1
ATOM 2133 N N . PHE A 1 269 ? -2.234 38.875 26.531 1 98.5 269 PHE A N 1
ATOM 2134 C CA . PHE A 1 269 ? -1.917 40.031 27.359 1 98.5 269 PHE A CA 1
ATOM 2135 C C . PHE A 1 269 ? -2.828 41.219 27.031 1 98.5 269 PHE A C 1
ATOM 2137 O O . PHE A 1 269 ? -3.307 41.906 27.938 1 98.5 269 PHE A O 1
ATOM 2144 N N . TYR A 1 270 ? -3.129 41.438 25.812 1 97.88 270 TYR A N 1
ATOM 2145 C CA . TYR A 1 270 ? -3.957 42.562 25.375 1 97.88 270 TYR A CA 1
ATOM 2146 C C . TYR A 1 270 ? -5.43 42.312 25.672 1 97.88 270 TYR A C 1
ATOM 2148 O O . TYR A 1 270 ? -6.25 43.219 25.609 1 97.88 270 TYR A O 1
ATOM 2156 N N . LEU A 1 271 ? -5.738 41.094 25.953 1 98.38 271 LEU A N 1
ATOM 2157 C CA . LEU A 1 271 ? -7.117 40.688 26.219 1 98.38 271 LEU A CA 1
ATOM 2158 C C . LEU A 1 271 ? -7.266 40.188 27.656 1 98.38 271 LEU A C 1
ATOM 2160 O O . LEU A 1 271 ? -8.164 39.406 27.953 1 98.38 271 LEU A O 1
ATOM 2164 N N . LYS A 1 272 ? -6.379 40.531 28.531 1 97.38 272 LYS A N 1
ATOM 2165 C CA . LYS A 1 272 ? -6.312 40 29.891 1 97.38 272 LYS A CA 1
ATOM 2166 C C . LYS A 1 272 ? -7.5 40.469 30.719 1 97.38 272 LYS A C 1
ATOM 2168 O O . LYS A 1 272 ? -7.91 39.781 31.656 1 97.38 272 LYS A O 1
ATOM 2173 N N . ASP A 1 273 ? -8.055 41.656 30.359 1 97.06 273 ASP A N 1
ATOM 2174 C CA . ASP A 1 273 ? -9.227 42.188 31.062 1 97.06 273 ASP A CA 1
ATOM 2175 C C . ASP A 1 273 ? -10.5 41.938 30.266 1 97.06 273 ASP A C 1
ATOM 2177 O O . ASP A 1 273 ? -10.492 42.031 29.031 1 97.06 273 ASP A O 1
ATOM 2181 N N . LEU A 1 274 ? -11.594 41.625 30.984 1 96.25 274 LEU A N 1
ATOM 2182 C CA . LEU A 1 274 ? -12.875 41.5 30.312 1 96.25 274 LEU A CA 1
ATOM 2183 C C . LEU A 1 274 ? -13.406 42.844 29.859 1 96.25 274 LEU A C 1
ATOM 2185 O O . LEU A 1 274 ? -13.445 43.812 30.656 1 96.25 274 LEU A O 1
ATOM 2189 N N . HIS A 1 275 ? -13.711 42.875 28.641 1 92.25 275 HIS A N 1
ATOM 2190 C CA . HIS A 1 275 ? -14.227 44.156 28.109 1 92.25 275 HIS A CA 1
ATOM 2191 C C . HIS A 1 275 ? -15.75 44.156 28.125 1 92.25 275 HIS A C 1
ATOM 2193 O O . HIS A 1 275 ? -16.391 43.188 27.734 1 92.25 275 HIS A O 1
ATOM 2199 N N . GLN A 1 276 ? -16.328 45.281 28.562 1 88.5 276 GLN A N 1
ATOM 2200 C CA . GLN A 1 276 ? -17.781 45.375 28.656 1 88.5 276 GLN A CA 1
ATOM 2201 C C . GLN A 1 276 ? -18.359 46.094 27.438 1 88.5 276 GLN A C 1
ATOM 2203 O O . GLN A 1 276 ? -19.531 45.875 27.094 1 88.5 276 GLN A O 1
ATOM 2208 N N . ASN A 1 277 ? -17.609 46.906 26.812 1 92.81 277 ASN A N 1
ATOM 2209 C CA . ASN A 1 277 ? -18.078 47.688 25.656 1 92.81 277 ASN A CA 1
ATOM 2210 C C . ASN A 1 277 ? -17.469 47.156 24.359 1 92.81 277 ASN A C 1
ATOM 2212 O O . ASN A 1 277 ? -16.281 46.812 24.328 1 92.81 277 ASN A O 1
ATOM 2216 N N . ASP A 1 278 ? -18.25 47.125 23.328 1 93.88 278 ASP A N 1
ATOM 2217 C CA . ASP A 1 278 ? -17.844 46.562 22.031 1 93.88 278 ASP A CA 1
ATOM 2218 C C . ASP A 1 278 ? -16.672 47.375 21.453 1 93.88 278 ASP A C 1
ATOM 2220 O O . ASP A 1 278 ? -15.758 46.781 20.859 1 93.88 278 ASP A O 1
ATOM 2224 N N . GLY A 1 279 ? -16.75 48.625 21.609 1 93.44 279 GLY A N 1
ATOM 2225 C CA . GLY A 1 279 ? -15.695 49.469 21.047 1 93.44 279 GLY A CA 1
ATOM 2226 C C . GLY A 1 279 ? -14.336 49.188 21.656 1 93.44 279 GLY A C 1
ATOM 2227 O O . GLY A 1 279 ? -13.344 49.062 20.938 1 93.44 279 GLY A O 1
ATOM 2228 N N . ASP A 1 280 ? -14.344 49.125 22.969 1 95.31 280 ASP A N 1
ATOM 2229 C CA . ASP A 1 280 ? -13.102 48.844 23.672 1 95.31 280 ASP A CA 1
ATOM 2230 C C . ASP A 1 280 ? -12.586 47.438 23.312 1 95.31 280 ASP A C 1
ATOM 2232 O O . ASP A 1 280 ? -11.383 47.219 23.172 1 95.31 280 ASP A O 1
ATOM 2236 N N . LEU A 1 281 ? -13.516 46.531 23.25 1 97.62 281 LEU A N 1
ATOM 2237 C CA . LEU A 1 281 ? -13.156 45.156 22.891 1 97.62 281 LEU A CA 1
ATOM 2238 C C . LEU A 1 281 ? -12.508 45.125 21.516 1 97.62 281 LEU A C 1
ATOM 2240 O O . LEU A 1 281 ? -11.469 44.469 21.328 1 97.62 281 LEU A O 1
ATOM 2244 N N . ILE A 1 282 ? -13.102 45.75 20.547 1 97.88 282 ILE A N 1
ATOM 2245 C CA . ILE A 1 282 ? -12.625 45.719 19.156 1 97.88 282 ILE A CA 1
ATOM 2246 C C . ILE A 1 282 ? -11.227 46.344 19.094 1 97.88 282 ILE A C 1
ATOM 2248 O O . ILE A 1 282 ? -10.352 45.844 18.391 1 97.88 282 ILE A O 1
ATOM 2252 N N . ARG A 1 283 ? -10.992 47.469 19.812 1 96.44 283 ARG A N 1
ATOM 2253 C CA . ARG A 1 283 ? -9.68 48.094 19.828 1 96.44 283 ARG A CA 1
ATOM 2254 C C . ARG A 1 283 ? -8.641 47.156 20.453 1 96.44 283 ARG A C 1
ATOM 2256 O O . ARG A 1 283 ? -7.512 47.062 19.969 1 96.44 283 ARG A O 1
ATOM 2263 N N . SER A 1 284 ? -9.031 46.531 21.531 1 97.62 284 SER A N 1
ATOM 2264 C CA . SER A 1 284 ? -8.133 45.562 22.188 1 97.62 284 SER A CA 1
ATOM 2265 C C . SER A 1 284 ? -7.836 44.375 21.266 1 97.62 284 SER A C 1
ATOM 2267 O O . SER A 1 284 ? -6.711 43.875 21.234 1 97.62 284 SER A O 1
ATOM 2269 N N . MET A 1 285 ? -8.891 43.938 20.578 1 98.25 285 MET A N 1
ATOM 2270 C CA . MET A 1 285 ? -8.711 42.844 19.609 1 98.25 285 MET A CA 1
ATOM 2271 C C . MET A 1 285 ? -7.703 43.25 18.531 1 98.25 285 MET A C 1
ATOM 2273 O O . MET A 1 285 ? -6.883 42.438 18.125 1 98.25 285 MET A O 1
ATOM 2277 N N . ALA A 1 286 ? -7.781 44.438 18.047 1 97.56 286 ALA A N 1
ATOM 2278 C CA . ALA A 1 286 ? -6.852 44.906 17.031 1 97.56 286 ALA A CA 1
ATOM 2279 C C . ALA A 1 286 ? -5.41 44.875 17.531 1 97.56 286 ALA A C 1
ATOM 2281 O O . ALA A 1 286 ? -4.508 44.438 16.812 1 97.56 286 ALA A O 1
ATOM 2282 N N . SER A 1 287 ? -5.207 45.344 18.766 1 97.12 287 SER A N 1
ATOM 2283 C CA . SER A 1 287 ? -3.881 45.281 19.375 1 97.12 287 SER A CA 1
ATOM 2284 C C . SER A 1 287 ? -3.406 43.844 19.547 1 97.12 287 SER A C 1
ATOM 2286 O O . SER A 1 287 ? -2.242 43.531 19.281 1 97.12 287 SER A O 1
ATOM 2288 N N . ALA A 1 288 ? -4.293 43.031 20.016 1 98.31 288 ALA A N 1
ATOM 2289 C CA . ALA A 1 288 ? -3.977 41.594 20.219 1 98.31 288 ALA A CA 1
ATOM 2290 C C . ALA A 1 288 ? -3.594 40.938 18.906 1 98.31 288 ALA A C 1
ATOM 2292 O O . ALA A 1 288 ? -2.564 40.25 18.828 1 98.31 288 ALA A O 1
ATOM 2293 N N . LEU A 1 289 ? -4.379 41.125 17.875 1 97.69 289 LEU A N 1
ATOM 2294 C CA . LEU A 1 289 ? -4.207 40.438 16.594 1 97.69 289 LEU A CA 1
ATOM 2295 C C . LEU A 1 289 ? -2.979 40.938 15.859 1 97.69 289 LEU A C 1
ATOM 2297 O O . LEU A 1 289 ? -2.441 40.25 14.984 1 97.69 289 LEU A O 1
ATOM 2301 N N . ALA A 1 290 ? -2.473 42.094 16.203 1 96.38 290 ALA A N 1
ATOM 2302 C CA . ALA A 1 290 ? -1.269 42.656 15.609 1 96.38 290 ALA A CA 1
ATOM 2303 C C . ALA A 1 290 ? -0.037 41.844 15.961 1 96.38 290 ALA A C 1
ATOM 2305 O O . ALA A 1 290 ? 0.98 41.875 15.266 1 96.38 290 ALA A O 1
ATOM 2306 N N . VAL A 1 291 ? -0.161 41.031 17.031 1 97.06 291 VAL A N 1
ATOM 2307 C CA . VAL A 1 291 ? 0.912 40.094 17.391 1 97.06 291 VAL A CA 1
ATOM 2308 C C . VAL A 1 291 ? 1.206 39.188 16.219 1 97.06 291 VAL A C 1
ATOM 2310 O O . VAL A 1 291 ? 2.359 38.812 15.984 1 97.06 291 VAL A O 1
ATOM 2313 N N . TYR A 1 292 ? 0.182 38.781 15.5 1 96.06 292 TYR A N 1
ATOM 2314 C CA . TYR A 1 292 ? 0.322 37.906 14.352 1 96.06 292 TYR A CA 1
ATOM 2315 C C . TYR A 1 292 ? 0.458 38.688 13.062 1 96.06 292 TYR A C 1
ATOM 2317 O O . TYR A 1 292 ? 1.291 38.375 12.211 1 96.06 292 TYR A O 1
ATOM 2325 N N . THR A 1 293 ? -0.344 39.719 12.883 1 94.56 293 THR A N 1
ATOM 2326 C CA . THR A 1 293 ? -0.487 40.406 11.594 1 94.56 293 THR A CA 1
ATOM 2327 C C . THR A 1 293 ? 0.631 41.406 11.375 1 94.56 293 THR A C 1
ATOM 2329 O O . THR A 1 293 ? 0.914 41.812 10.242 1 94.56 293 THR A O 1
ATOM 2332 N N . ASN A 1 294 ? 1.274 41.844 12.461 1 94.06 294 ASN A N 1
ATOM 2333 C CA . ASN A 1 294 ? 2.281 42.875 12.297 1 94.06 294 ASN A CA 1
ATOM 2334 C C . ASN A 1 294 ? 3.189 42.969 13.523 1 94.06 294 ASN A C 1
ATOM 2336 O O . ASN A 1 294 ? 3.375 44.062 14.078 1 94.06 294 ASN A O 1
ATOM 2340 N N . TYR A 1 295 ? 3.688 41.844 13.898 1 92.31 295 TYR A N 1
ATOM 2341 C CA . TYR A 1 295 ? 4.566 41.812 15.062 1 92.31 295 TYR A CA 1
ATOM 2342 C C . TYR A 1 295 ? 5.805 42.688 14.836 1 92.31 295 TYR A C 1
ATOM 2344 O O . TYR A 1 295 ? 6.297 43.312 15.766 1 92.31 295 TYR A O 1
ATOM 2352 N N . THR A 1 296 ? 6.344 42.688 13.617 1 92.62 296 THR A N 1
ATOM 2353 C CA . THR A 1 296 ? 7.578 43.406 13.297 1 92.62 296 THR A CA 1
ATOM 2354 C C . THR A 1 296 ? 7.316 44.906 13.133 1 92.62 296 THR A C 1
ATOM 2356 O O . THR A 1 296 ? 8.25 45.688 13.156 1 92.62 296 THR A O 1
ATOM 2359 N N . GLY A 1 297 ? 6.09 45.219 12.867 1 92.56 297 GLY A N 1
ATOM 2360 C CA . GLY A 1 297 ? 5.738 46.625 12.625 1 92.56 297 GLY A CA 1
ATOM 2361 C C . GLY A 1 297 ? 6.016 47.062 11.203 1 92.56 297 GLY A C 1
ATOM 2362 O O . GLY A 1 297 ? 5.883 48.25 10.883 1 92.56 297 GLY A O 1
ATOM 2363 N N . THR A 1 298 ? 6.285 46.156 10.375 1 92.25 298 THR A N 1
ATOM 2364 C CA . THR A 1 298 ? 6.711 46.531 9.031 1 92.25 298 THR A CA 1
ATOM 2365 C C . THR A 1 298 ? 5.586 46.312 8.023 1 92.25 298 THR A C 1
ATOM 2367 O O . THR A 1 298 ? 5.66 46.781 6.891 1 92.25 298 THR A O 1
ATOM 2370 N N . GLU A 1 299 ? 4.574 45.594 8.43 1 91.81 299 GLU A N 1
ATOM 2371 C CA . GLU A 1 299 ? 3.475 45.344 7.508 1 91.81 299 GLU A CA 1
ATOM 2372 C C . GLU A 1 299 ? 2.631 46.594 7.285 1 91.81 299 GLU A C 1
ATOM 2374 O O . GLU A 1 299 ? 2.312 47.312 8.234 1 91.81 299 GLU A O 1
ATOM 2379 N N . LYS A 1 300 ? 2.248 46.938 6.074 1 93.5 300 LYS A N 1
ATOM 2380 C CA . LYS A 1 300 ? 1.504 48.156 5.727 1 93.5 300 LYS A CA 1
ATOM 2381 C C . LYS A 1 300 ? 0.014 47.969 6.004 1 93.5 300 LYS A C 1
ATOM 2383 O O . LYS A 1 300 ? -0.679 48.938 6.332 1 93.5 300 LYS A O 1
ATOM 2388 N N . CYS A 1 301 ? -0.467 46.844 5.781 1 94.38 301 CYS A N 1
ATOM 2389 C CA . CYS A 1 301 ? -1.877 46.531 5.988 1 94.38 301 CYS A CA 1
ATOM 2390 C C . CYS A 1 301 ? -2.074 45.031 6.238 1 94.38 301 CYS A C 1
ATOM 2392 O O . CYS A 1 301 ? -1.163 44.25 6.016 1 94.38 301 CYS A O 1
ATOM 2394 N N . VAL A 1 302 ? -3.219 44.719 6.781 1 93.94 302 VAL A N 1
ATOM 2395 C CA . VAL A 1 302 ? -3.586 43.344 7.027 1 93.94 302 VAL A CA 1
ATOM 2396 C C . VAL A 1 302 ? -4.352 42.781 5.828 1 93.94 302 VAL A C 1
ATOM 2398 O O . VAL A 1 302 ? -5.438 43.281 5.496 1 93.94 302 VAL A O 1
ATOM 2401 N N . ASP A 1 303 ? -3.861 41.844 5.168 1 91.25 303 ASP A N 1
ATOM 2402 C CA . ASP A 1 303 ? -4.5 41.219 4.02 1 91.25 303 ASP A CA 1
ATOM 2403 C C . ASP A 1 303 ? -5.332 40 4.457 1 91.25 303 ASP A C 1
ATOM 2405 O O . ASP A 1 303 ? -4.852 38.875 4.426 1 91.25 303 ASP A O 1
ATOM 2409 N N . TYR A 1 304 ? -6.617 40.219 4.777 1 91.69 304 TYR A N 1
ATOM 2410 C CA . TYR A 1 304 ? -7.449 39.125 5.277 1 91.69 304 TYR A CA 1
ATOM 2411 C C . TYR A 1 304 ? -8 38.281 4.129 1 91.69 304 TYR A C 1
ATOM 2413 O O . TYR A 1 304 ? -8.562 37.219 4.352 1 91.69 304 TYR A O 1
ATOM 2421 N N . LYS A 1 305 ? -8.047 38.781 2.912 1 82.25 305 LYS A N 1
ATOM 2422 C CA . LYS A 1 305 ? -8.516 38.062 1.743 1 82.25 305 LYS A CA 1
ATOM 2423 C C . LYS A 1 305 ? -7.402 37.188 1.153 1 82.25 305 LYS A C 1
ATOM 2425 O O . LYS A 1 305 ? -7.613 36.5 0.158 1 82.25 305 LYS A O 1
ATOM 2430 N N . TYR A 1 306 ? -6.367 37.438 1.75 1 60.12 306 TYR A N 1
ATOM 2431 C CA . TYR A 1 306 ? -5.191 36.719 1.28 1 60.12 306 TYR A CA 1
ATOM 2432 C C . TYR A 1 306 ? -5.41 35.219 1.341 1 60.12 306 TYR A C 1
ATOM 2434 O O . TYR A 1 306 ? -5.281 34.625 2.404 1 60.12 306 TYR A O 1
ATOM 2442 N N . SER A 1 307 ? -6.684 34.875 1.246 1 49 307 SER A N 1
ATOM 2443 C CA . SER A 1 307 ? -6.66 33.406 1.279 1 49 307 SER A CA 1
ATOM 2444 C C . SER A 1 307 ? -5.312 32.875 0.816 1 49 307 SER A C 1
ATOM 2446 O O . SER A 1 307 ? -4.957 31.719 1.122 1 49 307 SER A O 1
ATOM 2448 N N . SER A 1 308 ? -5.078 33 -0.39 1 41.06 308 SER A N 1
ATOM 2449 C CA . SER A 1 308 ? -4.289 32.094 -1.221 1 41.06 308 SER A CA 1
ATOM 2450 C C . SER A 1 308 ? -2.855 31.984 -0.715 1 41.06 308 SER A C 1
ATOM 2452 O O . SER A 1 308 ? -2.334 30.875 -0.532 1 41.06 308 SER A O 1
ATOM 2454 N N . SER A 1 309 ? -1.926 32.969 -1.26 1 37.41 309 SER A N 1
ATOM 2455 C CA . SER A 1 309 ? -0.596 32.781 -1.83 1 37.41 309 SER A CA 1
ATOM 2456 C C . SER A 1 309 ? 0.478 32.812 -0.748 1 37.41 309 SER A C 1
ATOM 2458 O O . SER A 1 309 ? 1.086 33.844 -0.49 1 37.41 309 SER A O 1
ATOM 2460 N N . SER A 1 310 ? 0.024 32.688 0.427 1 39.53 310 SER A N 1
ATOM 2461 C CA . SER A 1 310 ? 1.352 32.656 1.032 1 39.53 310 SER A CA 1
ATOM 2462 C C . SER A 1 310 ? 2.332 31.844 0.192 1 39.53 310 SER A C 1
ATOM 2464 O O . SER A 1 310 ? 2 30.75 -0.277 1 39.53 310 SER A O 1
ATOM 2466 N N . THR A 1 311 ? 3.189 32.469 -0.341 1 42.31 311 THR A N 1
ATOM 2467 C CA . THR A 1 311 ? 4.301 31.938 -1.124 1 42.31 311 THR A CA 1
ATOM 2468 C C . THR A 1 311 ? 4.809 30.625 -0.53 1 42.31 311 THR A C 1
ATOM 2470 O O . THR A 1 311 ? 5.41 29.812 -1.232 1 42.31 311 THR A O 1
ATOM 2473 N N . THR A 1 312 ? 4.754 30.406 0.795 1 44.72 312 THR A N 1
ATOM 2474 C CA . THR A 1 312 ? 5.551 29.312 1.348 1 44.72 312 THR A CA 1
ATOM 2475 C C . THR A 1 312 ? 4.719 28.047 1.466 1 44.72 312 THR A C 1
ATOM 2477 O O . THR A 1 312 ? 5.18 26.953 1.107 1 44.72 312 THR A O 1
ATOM 2480 N N . LEU A 1 313 ? 3.639 28.031 2.332 1 50.81 313 LEU A N 1
ATOM 2481 C CA . LEU A 1 313 ? 2.74 26.891 2.367 1 50.81 313 LEU A CA 1
ATOM 2482 C C . LEU A 1 313 ? 1.701 26.969 1.255 1 50.81 313 LEU A C 1
ATOM 2484 O O . LEU A 1 313 ? 1.025 28 1.11 1 50.81 313 LEU A O 1
ATOM 2488 N N . ASP A 1 314 ? 1.954 26.156 0.242 1 62.78 314 ASP A N 1
ATOM 2489 C CA . ASP A 1 314 ? 1.109 26.141 -0.948 1 62.78 314 ASP A CA 1
ATOM 2490 C C . ASP A 1 314 ? -0.336 25.797 -0.592 1 62.78 314 ASP A C 1
ATOM 2492 O O . ASP A 1 314 ? -0.747 24.641 -0.678 1 62.78 314 ASP A O 1
ATOM 2496 N N . ASN A 1 315 ? -1.003 26.75 -0.025 1 70.69 315 ASN A N 1
ATOM 2497 C CA . ASN A 1 315 ? -2.395 26.594 0.39 1 70.69 315 ASN A CA 1
ATOM 2498 C C . ASN A 1 315 ? -3.244 25.984 -0.717 1 70.69 315 ASN A C 1
ATOM 2500 O O . ASN A 1 315 ? -4.191 25.234 -0.439 1 70.69 315 ASN A O 1
ATOM 2504 N N . LYS A 1 316 ? -2.861 26.219 -1.9 1 82.5 316 LYS A N 1
ATOM 2505 C CA . LYS A 1 316 ? -3.645 25.672 -2.998 1 82.5 316 LYS A CA 1
ATOM 2506 C C . LYS A 1 316 ? -3.568 24.141 -3.008 1 82.5 316 LYS A C 1
ATOM 2508 O O . LYS A 1 316 ? -4.594 23.469 -3.111 1 82.5 316 LYS A O 1
ATOM 2513 N N . GLY A 1 317 ? -2.338 23.656 -2.812 1 91.44 317 GLY A N 1
ATOM 2514 C CA . GLY A 1 317 ? -2.166 22.219 -2.795 1 91.44 317 GLY A CA 1
ATOM 2515 C C . GLY A 1 317 ? -2.936 21.547 -1.677 1 91.44 317 GLY A C 1
ATOM 2516 O O . GLY A 1 317 ? -3.596 20.531 -1.898 1 91.44 317 GLY A O 1
ATOM 2517 N N . TRP A 1 318 ? -2.838 22.141 -0.548 1 93.88 318 TRP A N 1
ATOM 2518 C CA . TRP A 1 318 ? -3.496 21.516 0.598 1 93.88 318 TRP A CA 1
ATOM 2519 C C . TRP A 1 318 ? -5.012 21.562 0.441 1 93.88 318 TRP A C 1
ATOM 2521 O O . TRP A 1 318 ? -5.703 20.609 0.809 1 93.88 318 TRP A O 1
ATOM 2531 N N . ASP A 1 319 ? -5.566 22.672 -0.065 1 91.88 319 ASP A N 1
ATOM 2532 C CA . ASP A 1 319 ? -7 22.766 -0.325 1 91.88 319 ASP A CA 1
ATOM 2533 C C . ASP A 1 319 ? -7.461 21.625 -1.24 1 91.88 319 ASP A C 1
ATOM 2535 O O . ASP A 1 319 ? -8.539 21.062 -1.041 1 91.88 319 ASP A O 1
ATOM 2539 N N . ILE A 1 320 ? -6.656 21.375 -2.193 1 94.5 320 ILE A N 1
ATOM 2540 C CA . ILE A 1 320 ? -6.984 20.312 -3.135 1 94.5 320 ILE A CA 1
ATOM 2541 C C . ILE A 1 320 ? -6.926 18.953 -2.426 1 94.5 320 ILE A C 1
ATOM 2543 O O . ILE A 1 320 ? -7.801 18.109 -2.619 1 94.5 320 ILE A O 1
ATOM 2547 N N . GLN A 1 321 ? -5.941 18.734 -1.609 1 96.31 321 GLN A N 1
ATOM 2548 C CA . GLN A 1 321 ? -5.809 17.469 -0.898 1 96.31 321 GLN A CA 1
ATOM 2549 C C . GLN A 1 321 ? -6.984 17.25 0.048 1 96.31 321 GLN A C 1
ATOM 2551 O O . GLN A 1 321 ? -7.43 16.109 0.239 1 96.31 321 GLN A O 1
ATOM 2556 N N . THR A 1 322 ? -7.457 18.328 0.698 1 96.19 322 THR A N 1
ATOM 2557 C CA . THR A 1 322 ? -8.625 18.188 1.563 1 96.19 322 THR A CA 1
ATOM 2558 C C . THR A 1 322 ? -9.844 17.75 0.761 1 96.19 322 THR A C 1
ATOM 2560 O O . THR A 1 322 ? -10.758 17.125 1.308 1 96.19 322 THR A O 1
ATOM 2563 N N . CYS A 1 323 ? -9.836 18.078 -0.57 1 95.81 323 CYS A N 1
ATOM 2564 C CA . CYS A 1 323 ? -10.953 17.75 -1.447 1 95.81 323 CYS A CA 1
ATOM 2565 C C . CYS A 1 323 ? -10.758 16.375 -2.09 1 95.81 323 CYS A C 1
ATOM 2567 O O . CYS A 1 323 ? -11.602 15.93 -2.865 1 95.81 323 CYS A O 1
ATOM 2569 N N . ASN A 1 324 ? -9.633 15.727 -1.854 1 96.31 324 ASN A N 1
ATOM 2570 C CA . ASN A 1 324 ? -9.469 14.375 -2.377 1 96.31 324 ASN A CA 1
ATOM 2571 C C . ASN A 1 324 ? -9.367 13.344 -1.255 1 96.31 324 ASN A C 1
ATOM 2573 O O . ASN A 1 324 ? -10.383 12.875 -0.742 1 96.31 324 ASN A O 1
ATOM 2577 N N . GLN A 1 325 ? -8.219 13.273 -0.527 1 96.94 325 GLN A N 1
ATOM 2578 C CA . GLN A 1 325 ? -8.07 12.203 0.449 1 96.94 325 GLN A CA 1
ATOM 2579 C C . GLN A 1 325 ? -8.047 12.75 1.873 1 96.94 325 GLN A C 1
ATOM 2581 O O . GLN A 1 325 ? -8.445 12.07 2.816 1 96.94 325 GLN A O 1
ATOM 2586 N N . MET A 1 326 ? -7.539 13.984 2.076 1 97.62 326 MET A N 1
ATOM 2587 C CA . MET A 1 326 ? -7.367 14.555 3.408 1 97.62 326 MET A CA 1
ATOM 2588 C C . MET A 1 326 ? -8.656 15.219 3.885 1 97.62 326 MET A C 1
ATOM 2590 O O . MET A 1 326 ? -8.656 16.391 4.254 1 97.62 326 MET A O 1
ATOM 2594 N N . VAL A 1 327 ? -9.727 14.438 3.922 1 97.94 327 VAL A N 1
ATOM 2595 C CA . VAL A 1 327 ? -11.023 14.945 4.363 1 97.94 327 VAL A CA 1
ATOM 2596 C C . VAL A 1 327 ? -11.07 14.984 5.891 1 97.94 327 VAL A C 1
ATOM 2598 O O . VAL A 1 327 ? -11.328 13.969 6.535 1 97.94 327 VAL A O 1
ATOM 2601 N N . MET A 1 328 ? -10.898 16.109 6.449 1 97.31 328 MET A N 1
ATOM 2602 C CA . MET A 1 328 ? -10.797 16.281 7.895 1 97.31 328 MET A CA 1
ATOM 2603 C C . MET A 1 328 ? -11.93 17.156 8.422 1 97.31 328 MET A C 1
ATOM 2605 O O . MET A 1 328 ? -12 18.344 8.117 1 97.31 328 MET A O 1
ATOM 2609 N N . PRO A 1 329 ? -12.82 16.609 9.203 1 96.88 329 PRO A N 1
ATOM 2610 C CA . PRO A 1 329 ? -13.93 17.406 9.742 1 96.88 329 PRO A CA 1
ATOM 2611 C C . PRO A 1 329 ? -13.484 18.375 10.828 1 96.88 329 PRO A C 1
ATOM 2613 O O . PRO A 1 329 ? -12.727 18 11.734 1 96.88 329 PRO A O 1
ATOM 2616 N N . PHE A 1 330 ? -13.852 19.594 10.68 1 95.69 330 PHE A N 1
ATOM 2617 C CA . PHE A 1 330 ? -13.695 20.609 11.703 1 95.69 330 PHE A CA 1
ATOM 2618 C C . PHE A 1 330 ? -15.039 21.266 12.023 1 95.69 330 PHE A C 1
ATOM 2620 O O . PHE A 1 330 ? -15.805 21.594 11.109 1 95.69 330 PHE A O 1
ATOM 2627 N N . CYS A 1 331 ? -15.359 21.312 13.258 1 96.62 331 CYS A N 1
ATOM 2628 C CA . CYS A 1 331 ? -16.578 21.953 13.695 1 96.62 331 CYS A CA 1
ATOM 2629 C C . CYS A 1 331 ? -16.375 22.672 15.031 1 96.62 331 CYS A C 1
ATOM 2631 O O . CYS A 1 331 ? -15.281 22.641 15.586 1 96.62 331 CYS A O 1
ATOM 2633 N N . SER A 1 332 ? -17.312 23.516 15.375 1 95.5 332 SER A N 1
ATOM 2634 C CA . SER A 1 332 ? -17.281 24.219 16.656 1 95.5 332 SER A CA 1
ATOM 2635 C C . SER A 1 332 ? -18.672 24.297 17.266 1 95.5 332 SER A C 1
ATOM 2637 O O . SER A 1 332 ? -19.641 24.703 16.609 1 95.5 332 SER A O 1
ATOM 2639 N N . ASN A 1 333 ? -18.703 23.812 18.516 1 87.62 333 ASN A N 1
ATOM 2640 C CA . ASN A 1 333 ? -19.906 24.031 19.312 1 87.62 333 ASN A CA 1
ATOM 2641 C C . ASN A 1 333 ? -19.828 25.344 20.094 1 87.62 333 ASN A C 1
ATOM 2643 O O . ASN A 1 333 ? -18.766 25.703 20.594 1 87.62 333 ASN A O 1
ATOM 2647 N N . SER A 1 334 ? -20.875 26.109 20.125 1 81.38 334 SER A N 1
ATOM 2648 C CA . SER A 1 334 ? -20.891 27.453 20.688 1 81.38 334 SER A CA 1
ATOM 2649 C C . SER A 1 334 ? -20.547 27.422 22.188 1 81.38 334 SER A C 1
ATOM 2651 O O . SER A 1 334 ? -19.922 28.359 22.688 1 81.38 334 SER A O 1
ATOM 2653 N N . SER A 1 335 ? -20.734 26.422 22.844 1 82.31 335 SER A N 1
ATOM 2654 C CA . SER A 1 335 ? -20.562 26.438 24.281 1 82.31 335 SER A CA 1
ATOM 2655 C C . SER A 1 335 ? -19.172 25.922 24.688 1 82.31 335 SER A C 1
ATOM 2657 O O . SER A 1 335 ? -18.719 26.188 25.797 1 82.31 335 SER A O 1
ATOM 2659 N N . ASP A 1 336 ? -18.484 25.422 23.875 1 87.12 336 ASP A N 1
ATOM 2660 C CA . ASP A 1 336 ? -17.266 24.734 24.281 1 87.12 336 ASP A CA 1
ATOM 2661 C C . ASP A 1 336 ? -16.031 25.344 23.625 1 87.12 336 ASP A C 1
ATOM 2663 O O . ASP A 1 336 ? -14.906 24.875 23.844 1 87.12 336 ASP A O 1
ATOM 2667 N N . THR A 1 337 ? -16.234 26.406 22.828 1 95.12 337 THR A N 1
ATOM 2668 C CA . THR A 1 337 ? -15.078 26.938 22.109 1 95.12 337 THR A CA 1
ATOM 2669 C C . THR A 1 337 ? -15.188 28.453 21.969 1 95.12 337 THR A C 1
ATOM 2671 O O . THR A 1 337 ? -16.281 29.031 22.125 1 95.12 337 THR A O 1
ATOM 2674 N N . MET A 1 338 ? -14.055 29.094 21.75 1 97.5 338 MET A N 1
ATOM 2675 C CA . MET A 1 338 ? -14.008 30.531 21.484 1 97.5 338 MET A CA 1
ATOM 2676 C C . MET A 1 338 ? -14.328 30.828 20.016 1 97.5 338 MET A C 1
ATOM 2678 O O . MET A 1 338 ? -14.367 31.984 19.609 1 97.5 338 MET A O 1
ATOM 2682 N N . TYR A 1 339 ? -14.60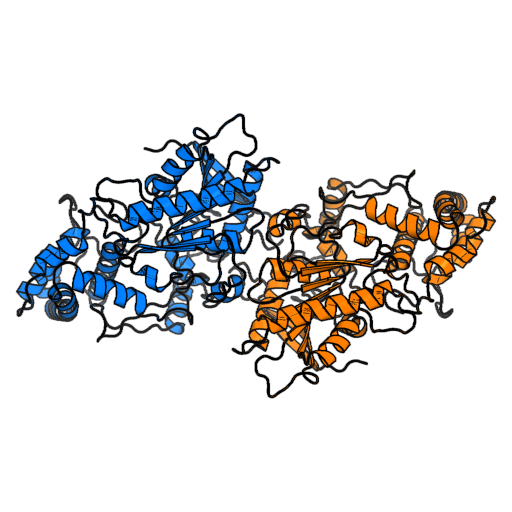2 29.797 19.266 1 97.81 339 TYR A N 1
ATOM 2683 C CA . TYR A 1 339 ? -14.836 29.938 17.828 1 97.81 339 TYR A CA 1
ATOM 2684 C C . TYR A 1 339 ? -16.312 30.188 17.547 1 97.81 339 TYR A C 1
ATOM 2686 O O . TYR A 1 339 ? -17.172 29.953 18.406 1 97.81 339 TYR A O 1
ATOM 2694 N N . ARG A 1 340 ? -16.609 30.703 16.203 1 96.94 340 ARG A N 1
ATOM 2695 C CA . ARG A 1 340 ? -17.984 30.766 15.734 1 96.94 340 ARG A CA 1
ATOM 2696 C C . ARG A 1 340 ? -18.562 29.375 15.547 1 96.94 340 ARG A C 1
ATOM 2698 O O . ARG A 1 340 ? -17.859 28.453 15.148 1 96.94 340 ARG A O 1
ATOM 2705 N N . THR A 1 341 ? -19.797 29.266 15.93 1 95.5 341 THR A N 1
ATOM 2706 C CA . THR A 1 341 ? -20.469 27.984 15.789 1 95.5 341 THR A CA 1
ATOM 2707 C C . THR A 1 341 ? -20.484 27.547 14.328 1 95.5 341 THR A C 1
ATOM 2709 O O . THR A 1 341 ? -20.875 28.328 13.445 1 95.5 341 THR A O 1
ATOM 2712 N N . LYS A 1 342 ? -20.062 26.422 14.102 1 94.56 342 LYS A N 1
ATOM 2713 C CA . LYS A 1 342 ? -20.016 25.828 12.766 1 94.56 342 LYS A CA 1
ATOM 2714 C C . LYS A 1 342 ? -20.188 24.312 12.828 1 94.56 342 LYS A C 1
ATOM 2716 O O . LYS A 1 342 ? -19.531 23.641 13.617 1 94.56 342 LYS A O 1
ATOM 2721 N N . ASP A 1 343 ? -21.094 23.703 12 1 94.81 343 ASP A N 1
ATOM 2722 C CA . ASP A 1 343 ? -21.281 22.266 11.898 1 94.81 343 ASP A CA 1
ATOM 2723 C C . ASP A 1 343 ? -20.453 21.688 10.75 1 94.81 343 ASP A C 1
ATOM 2725 O O . ASP A 1 343 ? -20.141 22.391 9.789 1 94.81 343 ASP A O 1
ATOM 2729 N N . TRP A 1 344 ? -20.062 20.438 10.938 1 95.75 344 TRP A N 1
ATOM 2730 C CA . TRP A 1 344 ? -19.469 19.703 9.82 1 95.75 344 TRP A CA 1
ATOM 2731 C C . TRP A 1 344 ? -20.562 19.141 8.914 1 95.75 344 TRP A C 1
ATOM 2733 O O . TRP A 1 344 ? -21.484 18.469 9.391 1 95.75 344 TRP A O 1
ATOM 2743 N N . ASN A 1 345 ? -20.516 19.453 7.707 1 96.44 345 ASN A N 1
ATOM 2744 C CA . ASN A 1 345 ? -21.453 18.969 6.695 1 96.44 345 ASN A CA 1
ATOM 2745 C C . ASN A 1 345 ? -20.719 18.422 5.473 1 96.44 345 ASN A C 1
ATOM 2747 O O . ASN A 1 345 ? -20.344 19.172 4.582 1 96.44 345 ASN A O 1
ATOM 2751 N N . LEU A 1 346 ? -20.609 17.125 5.41 1 96.88 346 LEU A N 1
ATOM 2752 C CA . LEU A 1 346 ? -19.844 16.469 4.355 1 96.88 346 LEU A CA 1
ATOM 2753 C C . LEU A 1 346 ? -20.438 16.766 2.984 1 96.88 346 LEU A C 1
ATOM 2755 O O . LEU A 1 346 ? -19.719 16.922 2.004 1 96.88 346 LEU A O 1
ATOM 2759 N N . ARG A 1 347 ? -21.781 16.75 2.881 1 97 347 ARG A N 1
ATOM 2760 C CA . ARG A 1 347 ? -22.438 17.016 1.603 1 97 347 ARG A CA 1
ATOM 2761 C C . ARG A 1 347 ? -22.078 18.406 1.077 1 97 347 ARG A C 1
ATOM 2763 O O . ARG A 1 347 ? -21.688 18.547 -0.082 1 97 347 ARG A O 1
ATOM 2770 N N . GLU A 1 348 ? -22.203 19.375 1.918 1 96.81 348 GLU A N 1
ATOM 2771 C CA . GLU A 1 348 ? -21.844 20.75 1.531 1 96.81 348 GLU A CA 1
ATOM 2772 C C . GLU A 1 348 ? -20.375 20.844 1.168 1 96.81 348 GLU A C 1
ATOM 2774 O O . GLU A 1 348 ? -20.016 21.516 0.19 1 96.81 348 GLU A O 1
ATOM 2779 N N . PHE A 1 349 ? -19.609 20.281 1.993 1 96.69 349 PHE A N 1
ATOM 2780 C CA . PHE A 1 349 ? -18.172 20.266 1.748 1 96.69 349 PHE A CA 1
ATOM 2781 C C . PHE A 1 349 ? -17.859 19.672 0.379 1 96.69 349 PHE A C 1
ATOM 2783 O O . PHE A 1 349 ? -17.094 20.25 -0.393 1 96.69 349 PHE A O 1
ATOM 2790 N N . SER A 1 350 ? -18.453 18.562 0.082 1 97.62 350 SER A N 1
ATOM 2791 C CA . SER A 1 350 ? -18.234 17.859 -1.178 1 97.62 350 SER A CA 1
ATOM 2792 C C . SER A 1 350 ? -18.719 18.688 -2.365 1 97.62 350 SER A C 1
ATOM 2794 O O . SER A 1 350 ? -18.062 18.703 -3.416 1 97.62 350 SER A O 1
ATOM 2796 N N . GLU A 1 351 ? -19.797 19.375 -2.227 1 97.88 351 GLU A N 1
ATOM 2797 C CA . GLU A 1 351 ? -20.312 20.234 -3.289 1 97.88 351 GLU A CA 1
ATOM 2798 C C . GLU A 1 351 ? -19.344 21.375 -3.584 1 97.88 351 GLU A C 1
ATOM 2800 O O . GLU A 1 351 ? -19.125 21.719 -4.746 1 97.88 351 GLU A O 1
ATOM 2805 N N . LYS A 1 352 ? -18.812 21.953 -2.521 1 95.81 352 LYS A N 1
ATOM 2806 C CA . LYS A 1 352 ? -17.828 23.016 -2.691 1 95.81 352 LYS A CA 1
ATOM 2807 C C . LYS A 1 352 ? -16.578 22.5 -3.414 1 95.81 352 LYS A C 1
ATOM 2809 O O . LYS A 1 352 ? -16.047 23.188 -4.289 1 95.81 352 LYS A O 1
ATOM 2814 N N . CYS A 1 353 ? -16.094 21.312 -3.053 1 95.88 353 CYS A N 1
ATOM 2815 C CA . CYS A 1 353 ? -14.93 20.719 -3.689 1 95.88 353 CYS A CA 1
ATOM 2816 C C . CYS A 1 353 ? -15.18 20.469 -5.172 1 95.88 353 CYS A C 1
ATOM 2818 O O . CYS A 1 353 ? -14.32 20.766 -6.008 1 95.88 353 CYS A O 1
ATOM 2820 N N . TYR A 1 354 ? -16.391 19.938 -5.469 1 96 354 TYR A N 1
ATOM 2821 C CA . TYR A 1 354 ? -16.703 19.656 -6.863 1 96 354 TYR A CA 1
ATOM 2822 C C . TYR A 1 354 ? -16.781 20.938 -7.672 1 96 354 TYR A C 1
ATOM 2824 O O . TYR A 1 354 ? -16.297 21 -8.805 1 96 354 TYR A O 1
ATOM 2832 N N . LYS A 1 355 ? -17.391 21.953 -7.07 1 95.38 355 LYS A N 1
ATOM 2833 C CA . LYS A 1 355 ? -17.516 23.25 -7.75 1 95.38 355 LYS A CA 1
ATOM 2834 C C . LYS A 1 355 ? -16.141 23.859 -8.023 1 95.38 355 LYS A C 1
ATOM 2836 O O . LYS A 1 355 ? -15.906 24.391 -9.109 1 95.38 355 LYS A O 1
ATOM 2841 N N . LYS A 1 356 ? -15.25 23.75 -7.059 1 92.44 356 LYS A N 1
ATOM 2842 C CA . LYS A 1 356 ? -13.961 24.438 -7.148 1 92.44 356 LYS A CA 1
ATOM 2843 C C . LYS A 1 356 ? -12.961 23.625 -7.973 1 92.44 356 LYS A C 1
ATOM 2845 O O . LYS A 1 356 ? -12.18 24.188 -8.742 1 92.44 356 LYS A O 1
ATOM 2850 N N . PHE A 1 357 ? -12.961 22.281 -7.809 1 94.12 357 PHE A N 1
ATOM 2851 C CA . PHE A 1 357 ? -11.852 21.5 -8.344 1 94.12 357 PHE A CA 1
ATOM 2852 C C . PHE A 1 357 ? -12.359 20.344 -9.195 1 94.12 357 PHE A C 1
ATOM 2854 O O . PHE A 1 357 ? -11.57 19.641 -9.828 1 94.12 357 PHE A O 1
ATOM 2861 N N . ARG A 1 358 ? -13.672 20.094 -9.195 1 94.81 358 ARG A N 1
ATOM 2862 C CA . ARG A 1 358 ? -14.273 18.953 -9.867 1 94.81 358 ARG A CA 1
ATOM 2863 C C . ARG A 1 358 ? -13.781 17.641 -9.258 1 94.81 358 ARG A C 1
ATOM 2865 O O . ARG A 1 358 ? -13.531 16.672 -9.969 1 94.81 358 ARG A O 1
ATOM 2872 N N . LEU A 1 359 ? -13.523 17.734 -7.992 1 96 359 LEU A N 1
ATOM 2873 C CA . LEU A 1 359 ? -13.125 16.562 -7.215 1 96 359 LEU A CA 1
ATOM 2874 C C . LEU A 1 359 ? -14.227 16.156 -6.238 1 96 359 LEU A C 1
ATOM 2876 O O . LEU A 1 359 ? -14.898 17.031 -5.672 1 96 359 LEU A O 1
ATOM 2880 N N . THR A 1 360 ? -14.469 14.938 -6.133 1 95.88 360 THR A N 1
ATOM 2881 C CA . THR A 1 360 ? -15.32 14.398 -5.078 1 95.88 360 THR A CA 1
ATOM 2882 C C . THR A 1 360 ? -14.484 13.773 -3.969 1 95.88 360 THR A C 1
ATOM 2884 O O . THR A 1 360 ? -13.805 12.773 -4.188 1 95.88 360 THR A O 1
ATOM 2887 N N . PRO A 1 361 ? -14.539 14.328 -2.793 1 97.19 361 PRO A N 1
ATOM 2888 C CA . PRO A 1 361 ? -13.703 13.828 -1.694 1 97.19 361 PRO A CA 1
ATOM 2889 C C . PRO A 1 361 ? -14 12.375 -1.343 1 97.19 361 PRO A C 1
ATOM 2891 O O . PRO A 1 361 ? -15.148 11.93 -1.456 1 97.19 361 PRO A O 1
ATOM 2894 N N . LYS A 1 362 ? -12.992 11.688 -0.94 1 96.81 362 LYS A N 1
ATOM 2895 C CA . LYS A 1 362 ? -13.102 10.32 -0.437 1 96.81 362 LYS A CA 1
ATOM 2896 C C . LYS A 1 362 ? -12.805 10.258 1.059 1 96.81 362 LYS A C 1
ATOM 2898 O O . LYS A 1 362 ? -11.695 9.906 1.463 1 96.81 362 LYS A O 1
ATOM 2903 N N . PRO A 1 363 ? -13.789 10.461 1.877 1 96.94 363 PRO A N 1
ATOM 2904 C CA . PRO A 1 363 ? -13.562 10.703 3.305 1 96.94 363 PRO A CA 1
ATOM 2905 C C . PRO A 1 363 ? -13.047 9.461 4.039 1 96.94 363 PRO A C 1
ATOM 2907 O O . PRO A 1 363 ? -12.461 9.578 5.117 1 96.94 363 PRO A O 1
ATOM 2910 N N . TYR A 1 364 ? -13.172 8.242 3.457 1 96 364 TYR A N 1
ATOM 2911 C CA . TYR A 1 364 ? -12.836 7.043 4.215 1 96 364 TYR A CA 1
ATOM 2912 C C . TYR A 1 364 ? -11.648 6.316 3.59 1 96 364 TYR A C 1
ATOM 2914 O O . TYR A 1 364 ? -11.297 5.211 4.008 1 96 364 TYR A O 1
ATOM 2922 N N . ASP A 1 365 ? -11.031 6.977 2.607 1 96.44 365 ASP A N 1
ATOM 2923 C CA . ASP A 1 365 ? -9.906 6.395 1.883 1 96.44 365 ASP A CA 1
ATOM 2924 C C . ASP A 1 365 ? -8.727 6.137 2.816 1 96.44 365 ASP A C 1
ATOM 2926 O O . ASP A 1 365 ? -8.133 5.055 2.791 1 96.44 365 ASP A O 1
ATOM 2930 N N . ILE A 1 366 ? -8.414 7.094 3.633 1 98 366 ILE A N 1
ATOM 2931 C CA . ILE A 1 366 ? -7.242 7.023 4.496 1 98 366 ILE A CA 1
ATOM 2932 C C . ILE A 1 366 ? -7.434 5.922 5.535 1 98 366 ILE A C 1
ATOM 2934 O O . ILE A 1 366 ? -6.52 5.125 5.781 1 98 366 ILE A O 1
ATOM 2938 N N . GLU A 1 367 ? -8.617 5.887 6.148 1 97.44 367 GLU A N 1
ATOM 2939 C CA . GLU A 1 367 ? -8.875 4.844 7.141 1 97.44 367 GLU A CA 1
ATOM 2940 C C . GLU A 1 367 ? -8.82 3.455 6.508 1 97.44 367 GLU A C 1
ATOM 2942 O O . GLU A 1 367 ? -8.273 2.521 7.098 1 97.44 367 GLU A O 1
ATOM 2947 N N . LEU A 1 368 ? -9.367 3.305 5.348 1 97.81 368 LEU A N 1
ATOM 2948 C CA . LEU A 1 368 ? -9.352 2.016 4.664 1 97.81 368 LEU A CA 1
ATOM 2949 C C . LEU A 1 368 ? -7.926 1.562 4.379 1 97.81 368 LEU A C 1
ATOM 2951 O O . LEU A 1 368 ? -7.594 0.39 4.57 1 97.81 368 LEU A O 1
ATOM 2955 N N . ARG A 1 369 ? -7.082 2.463 3.982 1 98.06 369 ARG A N 1
ATOM 2956 C CA . ARG A 1 369 ? -5.758 2.109 3.484 1 98.06 369 ARG A CA 1
ATOM 2957 C C . ARG A 1 369 ? -4.758 1.985 4.629 1 98.06 369 ARG A C 1
ATOM 2959 O O . ARG A 1 369 ? -3.83 1.177 4.562 1 98.06 369 ARG A O 1
ATOM 2966 N N . TYR A 1 370 ? -4.988 2.756 5.707 1 98.25 370 TYR A N 1
ATOM 2967 C CA . TYR A 1 370 ? -3.914 2.846 6.691 1 98.25 370 TYR A CA 1
ATOM 2968 C C . TYR A 1 370 ? -4.41 2.443 8.078 1 98.25 370 TYR A C 1
ATOM 2970 O O . TYR A 1 370 ? -3.631 2.387 9.031 1 98.25 370 TYR A O 1
ATOM 2978 N N . GLY A 1 371 ? -5.723 2.197 8.242 1 97.38 371 GLY A N 1
ATOM 2979 C CA . GLY A 1 371 ? -6.211 1.445 9.383 1 97.38 371 GLY A CA 1
ATOM 2980 C C . GLY A 1 371 ? -6.785 2.328 10.477 1 97.38 371 GLY A C 1
ATOM 2981 O O . GLY A 1 371 ? -7.375 1.83 11.438 1 97.38 371 GLY A O 1
ATOM 2982 N N . GLY A 1 372 ? -6.609 3.736 10.391 1 96.69 372 GLY A N 1
ATOM 2983 C CA . GLY A 1 372 ? -7.094 4.598 11.461 1 96.69 372 GLY A CA 1
ATOM 2984 C C . GLY A 1 372 ? -6.582 4.195 12.828 1 96.69 372 GLY A C 1
ATOM 2985 O O . GLY A 1 372 ? -5.371 4.059 13.031 1 96.69 372 GLY A O 1
ATOM 2986 N N . ASN A 1 373 ? -7.523 3.824 13.703 1 96.12 373 ASN A N 1
ATOM 2987 C CA . ASN A 1 373 ? -7.184 3.482 15.086 1 96.12 373 ASN A CA 1
ATOM 2988 C C . ASN A 1 373 ? -6.574 2.084 15.18 1 96.12 373 ASN A C 1
ATOM 2990 O O . ASN A 1 373 ? -5.988 1.726 16.203 1 96.12 373 ASN A O 1
ATOM 2994 N N . ASN A 1 374 ? -6.703 1.288 14.188 1 96.44 374 ASN A N 1
ATOM 2995 C CA . ASN A 1 374 ? -6.152 -0.062 14.203 1 96.44 374 ASN A CA 1
ATOM 2996 C C . ASN A 1 374 ? -4.668 -0.067 13.844 1 96.44 374 ASN A C 1
ATOM 2998 O O . ASN A 1 374 ? -4.301 -0.343 12.703 1 96.44 374 ASN A O 1
ATOM 3002 N N . LEU A 1 375 ? -3.82 0.128 14.898 1 97 375 LEU A N 1
ATOM 3003 C CA . LEU A 1 375 ? -2.379 0.259 14.703 1 97 375 LEU A CA 1
ATOM 3004 C C . LEU A 1 375 ? -1.634 -0.882 15.391 1 97 375 LEU A C 1
ATOM 3006 O O . LEU A 1 375 ? -0.43 -0.783 15.633 1 97 375 LEU A O 1
ATOM 3010 N N . GLU A 1 376 ? -2.322 -1.972 15.648 1 94.5 376 GLU A N 1
ATOM 3011 C CA . GLU A 1 376 ? -1.742 -3.051 16.438 1 94.5 376 GLU A CA 1
ATOM 3012 C C . GLU A 1 376 ? -0.585 -3.717 15.703 1 94.5 376 GLU A C 1
ATOM 3014 O O . GLU A 1 376 ? 0.374 -4.18 16.328 1 94.5 376 GLU A O 1
ATOM 3019 N N . ALA A 1 377 ? -0.696 -3.76 14.391 1 94.69 377 ALA A N 1
ATOM 3020 C CA . ALA A 1 377 ? 0.32 -4.473 13.617 1 94.69 377 ALA A CA 1
ATOM 3021 C C . ALA A 1 377 ? 1.446 -3.531 13.203 1 94.69 377 ALA A C 1
ATOM 3023 O O . ALA A 1 377 ? 2.424 -3.961 12.586 1 94.69 377 ALA A O 1
ATOM 3024 N N . VAL A 1 378 ? 1.354 -2.262 13.562 1 96.12 378 VAL A N 1
ATOM 3025 C CA . VAL A 1 378 ? 2.334 -1.249 13.188 1 96.12 378 VAL A CA 1
ATOM 3026 C C . VAL A 1 378 ? 3.551 -1.34 14.102 1 96.12 378 VAL A C 1
ATOM 3028 O O . VAL A 1 378 ? 3.426 -1.693 15.281 1 96.12 378 VAL A O 1
ATOM 3031 N N . SER A 1 379 ? 4.727 -1.12 13.562 1 97.25 379 SER A N 1
ATOM 3032 C CA . SER A 1 379 ? 5.957 -1.163 14.344 1 97.25 379 SER A CA 1
ATOM 3033 C C . SER A 1 379 ? 6.898 -0.029 13.953 1 97.25 379 SER A C 1
ATOM 3035 O O . SER A 1 379 ? 6.785 0.533 12.867 1 97.25 379 SER A O 1
ATOM 3037 N N . ASN A 1 380 ? 7.781 0.385 14.82 1 98.69 380 ASN A N 1
ATOM 3038 C CA . ASN A 1 380 ? 8.922 1.272 14.602 1 98.69 380 ASN A CA 1
ATOM 3039 C C . ASN A 1 380 ? 8.469 2.656 14.141 1 98.69 380 ASN A C 1
ATOM 3041 O O . ASN A 1 380 ? 8.992 3.184 13.156 1 98.69 380 ASN A O 1
ATOM 3045 N N . ILE A 1 381 ? 7.477 3.197 14.805 1 98.94 381 ILE A N 1
ATOM 3046 C CA . ILE A 1 381 ? 7.066 4.582 14.594 1 98.94 381 ILE A CA 1
ATOM 3047 C C . ILE A 1 381 ? 7.066 5.328 15.922 1 98.94 381 ILE A C 1
ATOM 3049 O O . ILE A 1 381 ? 6.621 4.797 16.938 1 98.94 381 ILE A O 1
ATOM 3053 N N . ILE A 1 382 ? 7.719 6.445 15.945 1 98.94 382 ILE A N 1
ATOM 3054 C CA . ILE A 1 382 ? 7.566 7.402 17.031 1 98.94 382 ILE A CA 1
ATOM 3055 C C . ILE A 1 382 ? 6.473 8.406 16.688 1 98.94 382 ILE A C 1
ATOM 3057 O O . ILE A 1 382 ? 6.562 9.109 15.68 1 98.94 382 ILE A O 1
ATOM 3061 N N . PHE A 1 383 ? 5.434 8.43 17.469 1 98.94 383 PHE A N 1
ATOM 3062 C CA . PHE A 1 383 ? 4.461 9.516 17.406 1 98.94 383 PHE A CA 1
ATOM 3063 C C . PHE A 1 383 ? 4.711 10.531 18.5 1 98.94 383 PHE A C 1
ATOM 3065 O O . PHE A 1 383 ? 4.496 10.242 19.688 1 98.94 383 PHE A O 1
ATOM 3072 N N . SER A 1 384 ? 5.211 11.688 18.109 1 98.88 384 SER A N 1
ATOM 3073 C CA . SER A 1 384 ? 5.375 12.758 19.094 1 98.88 384 SER A CA 1
ATOM 3074 C C . SER A 1 384 ? 4.242 13.773 19 1 98.88 384 SER A C 1
ATOM 3076 O O . SER A 1 384 ? 3.809 14.125 17.906 1 98.88 384 SER A O 1
ATOM 3078 N N . ASN A 1 385 ? 3.682 14.156 20.125 1 98.62 385 ASN A N 1
ATOM 3079 C CA . ASN A 1 385 ? 2.529 15.047 20.219 1 98.62 385 ASN A CA 1
ATOM 3080 C C . ASN A 1 385 ? 2.74 16.141 21.25 1 98.62 385 ASN A C 1
ATOM 3082 O O . ASN A 1 385 ? 2.965 15.859 22.422 1 98.62 385 ASN A O 1
ATOM 3086 N N . GLY A 1 386 ? 2.719 17.406 20.828 1 98.12 386 GLY A N 1
ATOM 3087 C CA . GLY A 1 386 ? 2.666 18.516 21.766 1 98.12 386 GLY A CA 1
ATOM 3088 C C . GLY A 1 386 ? 1.256 18.844 22.219 1 98.12 386 GLY A C 1
ATOM 3089 O O . GLY A 1 386 ? 0.336 18.922 21.406 1 98.12 386 GLY A O 1
ATOM 3090 N N . LEU A 1 387 ? 1.086 19.078 23.453 1 96.94 387 LEU A N 1
ATOM 3091 C CA . LEU A 1 387 ? -0.266 19.266 23.969 1 96.94 387 LEU A CA 1
ATOM 3092 C C . LEU A 1 387 ? -0.748 20.688 23.734 1 96.94 387 LEU A C 1
ATOM 3094 O O . LEU A 1 387 ? -1.942 20.969 23.844 1 96.94 387 LEU A O 1
ATOM 3098 N N . LEU A 1 388 ? 0.15 21.609 23.391 1 97.56 388 LEU A N 1
ATOM 3099 C CA . LEU A 1 388 ? -0.264 22.953 22.984 1 97.56 388 LEU A CA 1
ATOM 3100 C C . LEU A 1 388 ? -0.625 22.984 21.5 1 97.56 388 LEU A C 1
ATOM 3102 O O . LEU A 1 388 ? -1.108 24 21 1 97.56 388 LEU A O 1
ATOM 3106 N N . ASP A 1 389 ? -0.329 21.906 20.781 1 98.25 389 ASP A N 1
ATOM 3107 C CA . ASP A 1 389 ? -0.632 21.75 19.375 1 98.25 389 ASP A CA 1
ATOM 3108 C C . ASP A 1 389 ? -2.08 21.312 19.156 1 98.25 389 ASP A C 1
ATOM 3110 O O . ASP A 1 389 ? -2.447 20.188 19.516 1 98.25 389 ASP A O 1
ATOM 3114 N N . PRO A 1 390 ? -2.877 22.141 18.5 1 98.12 390 PRO A N 1
ATOM 3115 C CA . PRO A 1 390 ? -4.27 21.734 18.297 1 98.12 390 PRO A CA 1
ATOM 3116 C C . PRO A 1 390 ? -4.391 20.438 17.5 1 98.12 390 PRO A C 1
ATOM 3118 O O . PRO A 1 390 ? -5.355 19.688 17.688 1 98.12 390 PRO A O 1
ATOM 3121 N N . TRP A 1 391 ? -3.4 20.109 16.734 1 98.31 391 TRP A N 1
ATOM 3122 C CA . TRP A 1 391 ? -3.438 18.906 15.898 1 98.31 391 TRP A CA 1
ATOM 3123 C C . TRP A 1 391 ? -3.221 17.656 16.734 1 98.31 391 TRP A C 1
ATOM 3125 O O . TRP A 1 391 ? -3.436 16.531 16.25 1 98.31 391 TRP A O 1
ATOM 3135 N N . SER A 1 392 ? -2.795 17.797 18.016 1 98.5 392 SER A N 1
ATOM 3136 C CA . SER A 1 392 ? -2.613 16.641 18.875 1 98.5 392 SER A CA 1
ATOM 3137 C C . SER A 1 392 ? -3.92 15.867 19.062 1 98.5 392 SER A C 1
ATOM 3139 O O . SER A 1 392 ? -3.9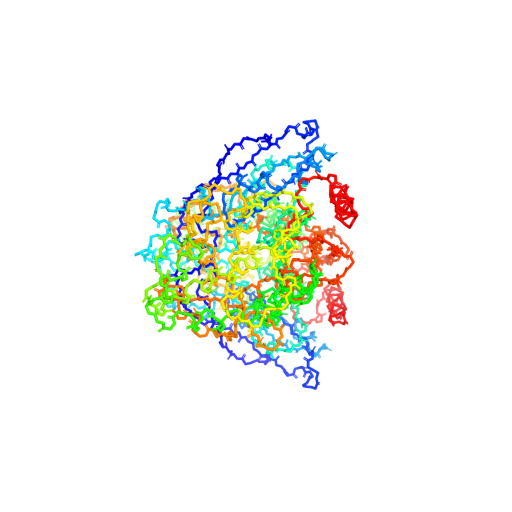08 14.664 19.328 1 98.5 392 SER A O 1
ATOM 3141 N N . GLY A 1 393 ? -5.066 16.594 18.859 1 97.81 393 GLY A N 1
ATOM 3142 C CA . GLY A 1 393 ? -6.363 15.945 18.953 1 97.81 393 GLY A CA 1
ATOM 3143 C C . GLY A 1 393 ? -6.527 14.812 17.969 1 97.81 393 GLY A C 1
ATOM 3144 O O . GLY A 1 393 ? -7.258 13.852 18.234 1 97.81 393 GLY A O 1
ATOM 3145 N N . GLY A 1 394 ? -5.898 14.898 16.812 1 98.38 394 GLY A N 1
ATOM 3146 C CA . GLY A 1 394 ? -5.938 13.859 15.789 1 98.38 394 GLY A CA 1
ATOM 3147 C C . GLY A 1 394 ? -4.688 12.992 15.773 1 98.38 394 GLY A C 1
ATOM 3148 O O . GLY A 1 394 ? -4.465 12.242 14.82 1 98.38 394 GLY A O 1
ATOM 3149 N N . GLY A 1 395 ? -3.82 13.156 16.766 1 98.44 395 GLY A N 1
ATOM 3150 C CA . GLY A 1 395 ? -2.598 12.375 16.875 1 98.44 395 GLY A CA 1
ATOM 3151 C C . GLY A 1 395 ? -2.791 11.055 17.594 1 98.44 395 GLY A C 1
ATOM 3152 O O . GLY A 1 395 ? -3.887 10.766 18.094 1 98.44 395 GLY A O 1
ATOM 3153 N N . VAL A 1 396 ? -1.793 10.234 17.594 1 98.69 396 VAL A N 1
ATOM 3154 C CA . VAL A 1 396 ? -1.756 9 18.375 1 98.69 396 VAL A CA 1
ATOM 3155 C C . VAL A 1 396 ? -1.208 9.289 19.781 1 98.69 396 VAL A C 1
ATOM 3157 O O . VAL A 1 396 ? -0.024 9.602 19.938 1 98.69 396 VAL A O 1
ATOM 3160 N N . LEU A 1 397 ? -2.016 9.148 20.781 1 98.19 397 LEU A N 1
ATOM 3161 C CA . LEU A 1 397 ? -1.657 9.625 22.125 1 98.19 397 LEU A CA 1
ATOM 3162 C C . LEU A 1 397 ? -1.404 8.453 23.062 1 98.19 397 LEU A C 1
ATOM 3164 O O . LEU A 1 397 ? -0.916 8.641 24.172 1 98.19 397 LEU A O 1
ATOM 3168 N N . GLN A 1 398 ? -1.744 7.293 22.641 1 97.75 398 GLN A N 1
ATOM 3169 C CA . GLN A 1 398 ? -1.479 6.074 23.391 1 97.75 398 GLN A CA 1
ATOM 3170 C C . GLN A 1 398 ? -0.846 5 22.516 1 97.75 398 GLN A C 1
ATOM 3172 O O . GLN A 1 398 ? -1.288 4.777 21.391 1 97.75 398 GLN A O 1
ATOM 3177 N N . ALA A 1 399 ? 0.143 4.355 23.016 1 97.5 399 ALA A N 1
ATOM 3178 C CA . ALA A 1 399 ? 0.827 3.32 22.25 1 97.5 399 ALA A CA 1
ATOM 3179 C C . ALA A 1 399 ? -0.072 2.104 22.047 1 97.5 399 ALA A C 1
ATOM 3181 O O . ALA A 1 399 ? -0.591 1.541 23.016 1 97.5 399 ALA A O 1
ATOM 3182 N N . PRO A 1 400 ? -0.267 1.642 20.859 1 95.88 400 PRO A N 1
ATOM 3183 C CA . PRO A 1 400 ? -1.113 0.475 20.594 1 95.88 400 PRO A CA 1
ATOM 3184 C C . PRO A 1 400 ? -0.421 -0.844 20.938 1 95.88 400 PRO A C 1
ATOM 3186 O O . PRO A 1 400 ? -1.087 -1.868 21.109 1 95.88 400 PRO A O 1
ATOM 3189 N N . ASN A 1 401 ? 0.881 -0.845 20.953 1 95.62 401 ASN A N 1
ATOM 3190 C CA . ASN A 1 401 ? 1.741 -1.985 21.25 1 95.62 401 ASN A CA 1
ATOM 3191 C C . ASN A 1 401 ? 3.121 -1.538 21.719 1 95.62 401 ASN A C 1
ATOM 3193 O O . ASN A 1 401 ? 3.354 -0.348 21.938 1 95.62 401 ASN A O 1
ATOM 3197 N N . ASN A 1 402 ? 4.066 -2.475 21.875 1 96.44 402 ASN A N 1
ATOM 3198 C CA . ASN A 1 402 ? 5.352 -2.133 22.484 1 96.44 402 ASN A CA 1
ATOM 3199 C C . ASN A 1 402 ? 6.371 -1.708 21.422 1 96.44 402 ASN A C 1
ATOM 3201 O O . ASN A 1 402 ? 7.508 -1.375 21.75 1 96.44 402 ASN A O 1
ATOM 3205 N N . GLN A 1 403 ? 5.965 -1.666 20.156 1 96.62 403 GLN A N 1
ATOM 3206 C CA . GLN A 1 403 ? 6.895 -1.309 19.094 1 96.62 403 GLN A CA 1
ATOM 3207 C C . GLN A 1 403 ? 6.625 0.1 18.578 1 96.62 403 GLN A C 1
ATOM 3209 O O . GLN A 1 403 ? 7.414 0.646 17.797 1 96.62 403 GLN A O 1
ATOM 3214 N N . VAL A 1 404 ? 5.492 0.626 18.969 1 98.5 404 VAL A N 1
ATOM 3215 C CA . VAL A 1 404 ? 5.152 2.012 18.672 1 98.5 404 VAL A CA 1
ATOM 3216 C C . VAL A 1 404 ? 5.426 2.893 19.891 1 98.5 404 VAL A C 1
ATOM 3218 O O . VAL A 1 404 ? 4.996 2.578 21 1 98.5 404 VAL A O 1
ATOM 3221 N N . HIS A 1 405 ? 6.184 3.988 19.656 1 98.88 405 HIS A N 1
ATOM 3222 C CA . HIS A 1 405 ? 6.566 4.887 20.75 1 98.88 405 HIS A CA 1
ATOM 3223 C C . HIS A 1 405 ? 5.77 6.184 20.688 1 98.88 405 HIS A C 1
ATOM 3225 O O . HIS A 1 405 ? 5.84 6.922 19.703 1 98.88 405 HIS A O 1
ATOM 3231 N N . VAL A 1 406 ? 5.023 6.457 21.719 1 98.81 406 VAL A N 1
ATOM 3232 C CA . VAL A 1 406 ? 4.297 7.715 21.828 1 98.81 406 VAL A CA 1
ATOM 3233 C C . VAL A 1 406 ? 5.012 8.641 22.812 1 98.81 406 VAL A C 1
ATOM 3235 O O . VAL A 1 406 ? 5.242 8.266 23.969 1 98.81 406 VAL A O 1
ATOM 3238 N N . ILE A 1 407 ? 5.414 9.773 22.359 1 98.81 407 ILE A N 1
ATOM 3239 C CA . ILE A 1 407 ? 6.098 10.773 23.188 1 98.81 407 ILE A CA 1
ATOM 3240 C C . ILE A 1 407 ? 5.234 12.023 23.297 1 98.81 407 ILE A C 1
ATOM 3242 O O . ILE A 1 407 ? 4.938 12.68 22.281 1 98.81 407 ILE A O 1
ATOM 3246 N N . ILE A 1 408 ? 4.797 12.375 24.484 1 98.5 408 ILE A N 1
ATOM 3247 C CA . ILE A 1 408 ? 3.939 13.523 24.734 1 98.5 408 ILE A CA 1
ATOM 3248 C C . ILE A 1 408 ? 4.781 14.688 25.266 1 98.5 408 ILE A C 1
ATOM 3250 O O . ILE A 1 408 ? 5.594 14.508 26.172 1 98.5 408 ILE A O 1
ATOM 3254 N N . LEU A 1 409 ? 4.641 15.836 24.656 1 98.44 409 LEU A N 1
ATOM 3255 C CA . LEU A 1 409 ? 5.301 17.062 25.062 1 98.44 409 LEU A CA 1
ATOM 3256 C C . LEU A 1 409 ? 4.297 18.062 25.625 1 98.44 409 LEU A C 1
ATOM 3258 O O . LEU A 1 409 ? 3.742 18.875 24.891 1 98.44 409 LEU A O 1
ATOM 3262 N N . PRO A 1 410 ? 4.152 18.125 26.906 1 96.94 410 PRO A N 1
ATOM 3263 C CA . PRO A 1 410 ? 3.141 19.016 27.5 1 96.94 410 PRO A CA 1
ATOM 3264 C C . PRO A 1 410 ? 3.283 20.453 27.047 1 96.94 410 PRO A C 1
ATOM 3266 O O . PRO A 1 410 ? 2.279 21.141 26.812 1 96.94 410 PRO A O 1
ATOM 3269 N N . GLU A 1 411 ? 4.496 20.938 26.859 1 94.5 411 GLU A N 1
ATOM 3270 C CA . GLU A 1 411 ? 4.727 22.328 26.484 1 94.5 411 GLU A CA 1
ATOM 3271 C C . GLU A 1 411 ? 5.02 22.438 24.984 1 94.5 411 GLU A C 1
ATOM 3273 O O . GLU A 1 411 ? 5.48 23.484 24.516 1 94.5 411 GLU A O 1
ATOM 3278 N N . GLY A 1 412 ? 4.789 21.328 24.328 1 97 412 GLY A N 1
ATOM 3279 C CA . GLY A 1 412 ? 5.168 21.328 22.922 1 97 412 GLY A CA 1
ATOM 3280 C C . GLY A 1 412 ? 4.078 21.844 22 1 97 412 GLY A C 1
ATOM 3281 O O . GLY A 1 412 ? 2.932 21.406 22.078 1 97 412 GLY A O 1
ATOM 3282 N N . ALA A 1 413 ? 4.426 22.875 21.156 1 97.5 413 ALA A N 1
ATOM 3283 C CA . ALA A 1 413 ? 3.561 23.297 20.062 1 97.5 413 ALA A CA 1
ATOM 3284 C C . ALA A 1 413 ? 3.838 22.484 18.797 1 97.5 413 ALA A C 1
ATOM 3286 O O . ALA A 1 413 ? 4.5 21.438 18.859 1 97.5 413 ALA A O 1
ATOM 3287 N N . HIS A 1 414 ? 3.221 22.906 17.719 1 97 414 HIS A N 1
ATOM 3288 C CA . HIS A 1 414 ? 3.271 22.188 16.438 1 97 414 HIS A CA 1
ATOM 3289 C C . HIS A 1 414 ? 4.699 22.109 15.906 1 97 414 HIS A C 1
ATOM 3291 O O . HIS A 1 414 ? 5.359 23.141 15.75 1 97 414 HIS A O 1
ATOM 3297 N N . HIS A 1 415 ? 5.379 20.938 15.672 1 94 415 HIS A N 1
ATOM 3298 C CA . HIS A 1 415 ? 6.684 20.703 15.07 1 94 415 HIS A CA 1
ATOM 3299 C C . HIS A 1 415 ? 7.809 21.047 16.031 1 94 415 HIS A C 1
ATOM 3301 O O . HIS A 1 415 ? 8.977 21.109 15.648 1 94 415 HIS A O 1
ATOM 3307 N N . LEU A 1 416 ? 7.48 21.328 17.312 1 97.81 416 LEU A N 1
ATOM 3308 C CA . LEU A 1 416 ? 8.516 21.938 18.125 1 97.81 416 LEU A CA 1
ATOM 3309 C C . LEU A 1 416 ? 9.703 21 18.312 1 97.81 416 LEU A C 1
ATOM 3311 O O . LEU A 1 416 ? 10.852 21.438 18.297 1 97.81 416 LEU A O 1
ATOM 3315 N N . ASP A 1 417 ? 9.461 19.719 18.484 1 98.06 417 ASP A N 1
ATOM 3316 C CA . ASP A 1 417 ? 10.555 18.766 18.719 1 98.06 417 ASP A CA 1
ATOM 3317 C C . ASP A 1 417 ? 11.398 18.609 17.453 1 98.06 417 ASP A C 1
ATOM 3319 O O . ASP A 1 417 ? 12.523 18.094 17.516 1 98.06 417 ASP A O 1
ATOM 3323 N N . LEU A 1 418 ? 10.914 19 16.266 1 97.88 418 LEU A N 1
ATOM 3324 C CA . LEU A 1 418 ? 11.688 18.875 15.031 1 97.88 418 LEU A CA 1
ATOM 3325 C C . LEU A 1 418 ? 12.555 20.109 14.805 1 97.88 418 LEU A C 1
ATOM 3327 O O . LEU A 1 418 ? 13.469 20.078 13.977 1 97.88 418 LEU A O 1
ATOM 3331 N N . ARG A 1 419 ? 12.242 21.234 15.484 1 97.38 419 ARG A N 1
ATOM 3332 C CA . ARG A 1 419 ? 13.016 22.453 15.312 1 97.38 419 ARG A CA 1
ATOM 3333 C C . ARG A 1 419 ? 14.445 22.266 15.812 1 97.38 419 ARG A C 1
ATOM 3335 O O . ARG A 1 419 ? 14.75 21.297 16.5 1 97.38 419 ARG A O 1
ATOM 3342 N N . GLN A 1 420 ? 15.297 23.188 15.43 1 96.75 420 GLN A N 1
ATOM 3343 C CA . GLN A 1 420 ? 16.672 23.188 15.93 1 96.75 420 GLN A CA 1
ATOM 3344 C C . GLN A 1 420 ? 16.703 23.406 17.438 1 96.75 420 GLN A C 1
ATOM 3346 O O . GLN A 1 420 ? 15.891 24.156 17.984 1 96.75 420 GLN A O 1
ATOM 3351 N N . SER A 1 421 ? 17.625 22.734 18.047 1 97.44 421 SER A N 1
ATOM 3352 C CA . SER A 1 421 ? 17.781 22.922 19.484 1 97.44 421 SER A CA 1
ATOM 3353 C C . SER A 1 421 ? 17.922 24.391 19.844 1 97.44 421 SER A C 1
ATOM 3355 O O . SER A 1 421 ? 18.578 25.156 19.125 1 97.44 421 SER A O 1
ATOM 3357 N N . ASN A 1 422 ? 17.297 24.75 20.906 1 97.56 422 ASN A N 1
ATOM 3358 C CA . ASN A 1 422 ? 17.281 26.125 21.422 1 97.56 422 ASN A CA 1
ATOM 3359 C C . ASN A 1 422 ? 17.375 26.156 22.938 1 97.56 422 ASN A C 1
ATOM 3361 O O . ASN A 1 422 ? 16.781 25.312 23.625 1 97.56 422 ASN A O 1
ATOM 3365 N N . PRO A 1 423 ? 18.141 27.125 23.469 1 97.31 423 PRO A N 1
ATOM 3366 C CA . PRO A 1 423 ? 18.25 27.203 24.938 1 97.31 423 PRO A CA 1
ATOM 3367 C C . PRO A 1 423 ? 16.906 27.406 25.609 1 97.31 423 PRO A C 1
ATOM 3369 O O . PRO A 1 423 ? 16.734 27.047 26.781 1 97.31 423 PRO A O 1
ATOM 3372 N N . SER A 1 424 ? 15.953 27.906 24.938 1 97.62 424 SER A N 1
ATOM 3373 C CA . SER A 1 424 ? 14.641 28.188 25.5 1 97.62 424 SER A CA 1
ATOM 3374 C C . SER A 1 424 ? 13.711 26.984 25.359 1 97.62 424 SER A C 1
ATOM 3376 O O . SER A 1 424 ? 12.547 27.047 25.766 1 97.62 424 SER A O 1
ATOM 3378 N N . ASP A 1 425 ? 14.211 25.891 24.828 1 97.75 425 ASP A N 1
ATOM 3379 C CA . ASP A 1 425 ? 13.391 24.688 24.75 1 97.75 425 ASP A CA 1
ATOM 3380 C C . ASP A 1 425 ? 12.992 24.219 26.156 1 97.75 425 ASP A C 1
ATOM 3382 O O . ASP A 1 425 ? 13.836 24.062 27.031 1 97.75 425 ASP A O 1
ATOM 3386 N N . PRO A 1 426 ? 11.695 24 26.312 1 96.5 426 PRO A N 1
ATOM 3387 C CA . PRO A 1 426 ? 11.297 23.422 27.609 1 96.5 426 PRO A CA 1
ATOM 3388 C C . PRO A 1 426 ? 11.891 22.031 27.844 1 96.5 426 PRO A C 1
ATOM 3390 O O . PRO A 1 426 ? 12.289 21.359 26.891 1 96.5 426 PRO A O 1
ATOM 3393 N N . PRO A 1 427 ? 11.914 21.609 29.141 1 96.69 427 PRO A N 1
ATOM 3394 C CA . PRO A 1 427 ? 12.5 20.297 29.469 1 96.69 427 PRO A CA 1
ATOM 3395 C C . PRO A 1 427 ? 11.82 19.141 28.734 1 96.69 427 PRO A C 1
ATOM 3397 O O . PRO A 1 427 ? 12.492 18.188 28.328 1 96.69 427 PRO A O 1
ATOM 3400 N N . SER A 1 428 ? 10.516 19.234 28.516 1 97.31 428 SER A N 1
ATOM 3401 C CA . SER A 1 428 ? 9.805 18.156 27.844 1 97.31 428 SER A CA 1
ATOM 3402 C C . SER A 1 428 ? 10.281 17.984 26.406 1 97.31 428 SER A C 1
ATOM 3404 O O . SER A 1 428 ? 10.344 16.859 25.891 1 97.31 428 SER A O 1
ATOM 3406 N N . VAL A 1 429 ? 10.664 19.062 25.766 1 98.25 429 VAL A N 1
ATOM 3407 C CA . VAL A 1 429 ? 11.133 19.016 24.375 1 98.25 429 VAL A CA 1
ATOM 3408 C C . VAL A 1 429 ? 12.547 18.453 24.328 1 98.25 429 VAL A C 1
ATOM 3410 O O . VAL A 1 429 ? 12.859 17.625 23.469 1 98.25 429 VAL A O 1
ATOM 3413 N N . VAL A 1 430 ? 13.406 18.859 25.25 1 98.31 430 VAL A N 1
ATOM 3414 C CA . VAL A 1 430 ? 14.766 18.328 25.328 1 98.31 430 VAL A CA 1
ATOM 3415 C C . VAL A 1 430 ? 14.727 16.828 25.562 1 98.31 430 VAL A C 1
ATOM 3417 O O . VAL A 1 430 ? 15.453 16.062 24.906 1 98.31 430 VAL A O 1
ATOM 3420 N N . ASP A 1 431 ? 13.867 16.438 26.469 1 98.44 431 ASP A N 1
ATOM 3421 C CA . ASP A 1 431 ? 13.719 15.016 26.781 1 98.44 431 ASP A CA 1
ATOM 3422 C C . ASP A 1 431 ? 13.18 14.25 25.578 1 98.44 431 ASP A C 1
ATOM 3424 O O . ASP A 1 431 ? 13.633 13.133 25.297 1 98.44 431 ASP A O 1
ATOM 3428 N N . ALA A 1 432 ? 12.18 14.812 24.938 1 98.69 432 ALA A N 1
ATOM 3429 C CA . ALA A 1 432 ? 11.609 14.172 23.75 1 98.69 432 ALA A CA 1
ATOM 3430 C C . ALA A 1 432 ? 12.688 13.906 22.703 1 98.69 432 ALA A C 1
ATOM 3432 O O . ALA A 1 432 ? 12.758 12.805 22.156 1 98.69 432 ALA A O 1
ATOM 3433 N N . ARG A 1 433 ? 13.531 14.867 22.438 1 98.75 433 ARG A N 1
ATOM 3434 C CA . ARG A 1 433 ? 14.586 14.719 21.453 1 98.75 433 ARG A CA 1
ATOM 3435 C C . ARG A 1 433 ? 15.586 13.648 21.859 1 98.75 433 ARG A C 1
ATOM 3437 O O . ARG A 1 433 ? 16.078 12.898 21.016 1 98.75 433 ARG A O 1
ATOM 3444 N N . ARG A 1 434 ? 15.906 13.617 23.125 1 98.69 434 ARG A N 1
ATOM 3445 C CA . ARG A 1 434 ? 16.812 12.586 23.641 1 98.69 434 ARG A CA 1
ATOM 3446 C C . ARG A 1 434 ? 16.234 11.195 23.406 1 98.69 434 ARG A C 1
ATOM 3448 O O . ARG A 1 434 ? 16.938 10.297 22.953 1 98.69 434 ARG A O 1
ATOM 3455 N N . ARG A 1 435 ? 14.969 11.031 23.672 1 98.81 435 ARG A N 1
ATOM 3456 C CA . ARG A 1 435 ? 14.305 9.742 23.5 1 98.81 435 ARG A CA 1
ATOM 3457 C C . ARG A 1 435 ? 14.195 9.367 22.031 1 98.81 435 ARG A C 1
ATOM 3459 O O . ARG A 1 435 ? 14.461 8.227 21.641 1 98.81 435 ARG A O 1
ATOM 3466 N N . GLU A 1 436 ? 13.773 10.312 21.266 1 98.88 436 GLU A N 1
ATOM 3467 C CA . GLU A 1 436 ? 13.68 10.086 19.828 1 98.88 436 GLU A CA 1
ATOM 3468 C C . GLU A 1 436 ? 15.023 9.641 19.25 1 98.88 436 GLU A C 1
ATOM 3470 O O . GLU A 1 436 ? 15.086 8.672 18.5 1 98.88 436 GLU A O 1
ATOM 3475 N N . ALA A 1 437 ? 16.078 10.367 19.641 1 98.88 437 ALA A N 1
ATOM 3476 C CA . ALA A 1 437 ? 17.422 10.039 19.156 1 98.88 437 ALA A CA 1
ATOM 3477 C C . ALA A 1 437 ? 17.812 8.625 19.578 1 98.88 437 ALA A C 1
ATOM 3479 O O . ALA A 1 437 ? 18.391 7.879 18.781 1 98.88 437 ALA A O 1
ATOM 3480 N N . ALA A 1 438 ? 17.516 8.258 20.797 1 98.88 438 ALA A N 1
ATOM 3481 C CA . ALA A 1 438 ? 17.906 6.949 21.328 1 98.88 438 ALA A CA 1
ATOM 3482 C C . ALA A 1 438 ? 17.156 5.832 20.594 1 98.88 438 ALA A C 1
ATOM 3484 O O . ALA A 1 438 ? 17.766 4.809 20.25 1 98.88 438 ALA A O 1
ATOM 3485 N N . ILE A 1 439 ? 15.891 5.973 20.359 1 98.88 439 ILE A N 1
ATOM 3486 C CA . ILE A 1 439 ? 15.07 4.969 19.688 1 98.88 439 ILE A CA 1
ATOM 3487 C C . ILE A 1 439 ? 15.555 4.781 18.25 1 98.88 439 ILE A C 1
ATOM 3489 O O . ILE A 1 439 ? 15.711 3.65 17.797 1 98.88 439 ILE A O 1
ATOM 3493 N N . ILE A 1 440 ? 15.797 5.879 17.578 1 98.88 440 ILE A N 1
ATOM 3494 C CA . ILE A 1 440 ? 16.234 5.836 16.188 1 98.88 440 ILE A CA 1
ATOM 3495 C C . ILE A 1 440 ? 17.609 5.16 16.094 1 98.88 440 ILE A C 1
ATOM 3497 O O . ILE A 1 440 ? 17.844 4.34 15.195 1 98.88 440 ILE A O 1
ATOM 3501 N N . ALA A 1 441 ? 18.484 5.539 17 1 98.75 441 ALA A N 1
ATOM 3502 C CA . ALA A 1 441 ? 19.797 4.895 17.047 1 98.75 441 ALA A CA 1
ATOM 3503 C C . ALA A 1 441 ? 19.656 3.387 17.234 1 98.75 441 ALA A C 1
ATOM 3505 O O . ALA A 1 441 ? 20.406 2.611 16.625 1 98.75 441 ALA A O 1
ATOM 3506 N N . GLU A 1 442 ? 18.75 3.008 18.031 1 98.5 442 GLU A N 1
ATOM 3507 C CA . GLU A 1 442 ? 18.516 1.585 18.266 1 98.5 442 GLU A CA 1
ATOM 3508 C C . GLU A 1 442 ? 18.031 0.888 17 1 98.5 442 GLU A C 1
ATOM 3510 O O . GLU A 1 442 ? 18.469 -0.219 16.688 1 98.5 442 GLU A O 1
ATOM 3515 N N . TRP A 1 443 ? 17.062 1.49 16.297 1 98.31 443 TRP A N 1
ATOM 3516 C CA . TRP A 1 443 ? 16.594 0.924 15.031 1 98.31 443 TRP A CA 1
ATOM 3517 C C . TRP A 1 443 ? 17.75 0.721 14.062 1 98.31 443 TRP A C 1
ATOM 3519 O O . TRP A 1 443 ? 17.828 -0.314 13.398 1 98.31 443 TRP A O 1
ATOM 3529 N N . ILE A 1 444 ? 18.609 1.737 13.945 1 97.88 444 ILE A N 1
ATOM 3530 C CA . ILE A 1 444 ? 19.719 1.717 13 1 97.88 444 ILE A CA 1
ATOM 3531 C C . ILE A 1 444 ? 20.703 0.608 13.383 1 97.88 444 ILE A C 1
ATOM 3533 O O . ILE A 1 444 ? 21.203 -0.106 12.516 1 97.88 444 ILE A O 1
ATOM 3537 N N . ASN A 1 445 ? 20.906 0.415 14.68 1 96.12 445 ASN A N 1
ATOM 3538 C CA . ASN A 1 445 ? 21.844 -0.605 15.156 1 96.12 445 ASN A CA 1
ATOM 3539 C C . ASN A 1 445 ? 21.297 -2.012 14.906 1 96.12 445 ASN A C 1
ATOM 3541 O O . ASN A 1 445 ? 22.078 -2.963 14.773 1 96.12 445 ASN A O 1
ATOM 3545 N N . GLN A 1 446 ? 20.031 -2.193 14.859 1 92.25 446 GLN A N 1
ATOM 3546 C CA . GLN A 1 446 ? 19.406 -3.496 14.672 1 92.25 446 GLN A CA 1
ATOM 3547 C C . GLN A 1 446 ? 19.297 -3.846 13.195 1 92.25 446 GLN A C 1
ATOM 3549 O O . GLN A 1 446 ? 19.062 -5.004 12.836 1 92.25 446 GLN A O 1
ATOM 3554 N N . ALA A 1 447 ? 19.422 -2.885 12.375 1 86.19 447 ALA A N 1
ATOM 3555 C CA . ALA A 1 447 ? 19.203 -3.094 10.945 1 86.19 447 ALA A CA 1
ATOM 3556 C C . ALA A 1 447 ? 20.422 -3.746 10.305 1 86.19 447 ALA A C 1
ATOM 3558 O O . ALA A 1 447 ? 21.562 -3.525 10.742 1 86.19 447 ALA A O 1
ATOM 3559 N N . LYS B 1 1 ? -20.219 -30.969 -3.332 1 76.81 1 LYS B N 1
ATOM 3560 C CA . LYS B 1 1 ? -20.141 -29.562 -3.738 1 76.81 1 LYS B CA 1
ATOM 3561 C C . LYS B 1 1 ? -20.359 -28.641 -2.547 1 76.81 1 LYS B C 1
ATOM 3563 O O . LYS B 1 1 ? -21.266 -28.844 -1.75 1 76.81 1 LYS B O 1
ATOM 3568 N N . PHE B 1 2 ? -19.422 -27.688 -2.479 1 92.44 2 PHE B N 1
ATOM 3569 C CA . PHE B 1 2 ? -19.547 -26.734 -1.394 1 92.44 2 PHE B CA 1
ATOM 3570 C C . PHE B 1 2 ? -20.688 -25.75 -1.667 1 92.44 2 PHE B C 1
ATOM 3572 O O . PHE B 1 2 ? -20.984 -25.453 -2.822 1 92.44 2 PHE B O 1
ATOM 3579 N N . GLN B 1 3 ? -21.297 -25.359 -0.623 1 94.88 3 GLN B N 1
ATOM 3580 C CA . GLN B 1 3 ? -22.438 -24.469 -0.756 1 94.88 3 GLN B CA 1
ATOM 3581 C C . GLN B 1 3 ? -22.031 -23.016 -0.538 1 94.88 3 GLN B C 1
ATOM 3583 O O . GLN B 1 3 ? -21.281 -22.703 0.391 1 94.88 3 GLN B O 1
ATOM 3588 N N . TYR B 1 4 ? -22.469 -22.203 -1.428 1 98.19 4 TYR B N 1
ATOM 3589 C CA . TYR B 1 4 ? -22.234 -20.766 -1.324 1 98.19 4 TYR B CA 1
ATOM 3590 C C . TYR B 1 4 ? -23.219 -19.984 -2.182 1 98.19 4 TYR B C 1
ATOM 3592 O O . TYR B 1 4 ? -23.797 -20.516 -3.125 1 98.19 4 TYR B O 1
ATOM 3600 N N . ALA B 1 5 ? -23.469 -18.797 -1.803 1 98.69 5 ALA B N 1
ATOM 3601 C CA . ALA B 1 5 ? -24.188 -17.828 -2.643 1 98.69 5 ALA B CA 1
ATOM 3602 C C . ALA B 1 5 ? -23.219 -17.078 -3.553 1 98.69 5 ALA B C 1
ATOM 3604 O O . ALA B 1 5 ? -22.078 -16.781 -3.156 1 98.69 5 ALA B O 1
ATOM 3605 N N . ILE B 1 6 ? -23.609 -16.797 -4.758 1 98.69 6 ILE B N 1
ATOM 3606 C CA . ILE B 1 6 ? -22.844 -15.961 -5.672 1 98.69 6 ILE B CA 1
ATOM 3607 C C . ILE B 1 6 ? -23.344 -14.523 -5.594 1 98.69 6 ILE B C 1
ATOM 3609 O O . ILE B 1 6 ? -24.516 -14.25 -5.816 1 98.69 6 ILE B O 1
ATOM 3613 N N . LYS B 1 7 ? -22.453 -13.594 -5.25 1 98.81 7 LYS B N 1
ATOM 3614 C CA . LYS B 1 7 ? -22.812 -12.188 -5.066 1 98.81 7 LYS B CA 1
ATOM 3615 C C . LYS B 1 7 ? -21.875 -11.273 -5.859 1 98.81 7 LYS B C 1
ATOM 3617 O O . LYS B 1 7 ? -20.891 -11.742 -6.438 1 98.81 7 LYS B O 1
ATOM 3622 N N . GLU B 1 8 ? -22.266 -10.047 -6.031 1 98.69 8 GLU B N 1
ATOM 3623 C CA . GLU B 1 8 ? -21.469 -9.023 -6.684 1 98.69 8 GLU B CA 1
ATOM 3624 C C . GLU B 1 8 ? -21.188 -7.859 -5.734 1 98.69 8 GLU B C 1
ATOM 3626 O O . GLU B 1 8 ? -21.953 -7.617 -4.793 1 98.69 8 GLU B O 1
ATOM 3631 N N . PHE B 1 9 ? -20.156 -7.188 -5.926 1 98.81 9 PHE B N 1
ATOM 3632 C CA . PHE B 1 9 ? -19.734 -6.027 -5.152 1 98.81 9 PHE B CA 1
ATOM 3633 C C . PHE B 1 9 ? -19.141 -4.953 -6.059 1 98.81 9 PHE B C 1
ATOM 3635 O O . PHE B 1 9 ? -18.25 -5.23 -6.859 1 98.81 9 PHE B O 1
ATOM 3642 N N . THR B 1 10 ? -19.609 -3.732 -5.93 1 98.75 10 THR B N 1
ATOM 3643 C CA . THR B 1 10 ? -19.172 -2.633 -6.781 1 98.75 10 THR B CA 1
ATOM 3644 C C . THR B 1 10 ? -17.859 -2.047 -6.273 1 98.75 10 THR B C 1
ATOM 3646 O O . THR B 1 10 ? -17.734 -1.711 -5.094 1 98.75 10 THR B O 1
ATOM 3649 N N . VAL B 1 11 ? -16.891 -1.94 -7.117 1 98.69 11 VAL B N 1
ATOM 3650 C CA . VAL B 1 11 ? -15.602 -1.359 -6.773 1 98.69 11 VAL B CA 1
ATOM 3651 C C . VAL B 1 11 ? -15.227 -0.294 -7.801 1 98.69 11 VAL B C 1
ATOM 3653 O O . VAL B 1 11 ? -15.664 -0.349 -8.953 1 98.69 11 VAL B O 1
ATOM 3656 N N . PRO B 1 12 ? -14.461 0.719 -7.379 1 98.06 12 PRO B N 1
ATOM 3657 C CA . PRO B 1 12 ? -13.93 1.669 -8.359 1 98.06 12 PRO B CA 1
ATOM 3658 C C . PRO B 1 12 ? -13.055 0.998 -9.414 1 98.06 12 PRO B C 1
ATOM 3660 O O . PRO B 1 12 ? -12.32 0.058 -9.109 1 98.06 12 PRO B O 1
ATOM 3663 N N . LEU B 1 13 ? -13.141 1.525 -10.633 1 98.31 13 LEU B N 1
ATOM 3664 C CA . LEU B 1 13 ? -12.227 1.081 -11.688 1 98.31 13 LEU B CA 1
ATOM 3665 C C . LEU B 1 13 ? -10.781 1.376 -11.312 1 98.31 13 LEU B C 1
ATOM 3667 O O . LEU B 1 13 ? -9.891 0.558 -11.562 1 98.31 13 LEU B O 1
ATOM 3671 N N . ASP B 1 14 ? -10.547 2.521 -10.797 1 97.94 14 ASP B N 1
ATOM 3672 C CA . ASP B 1 14 ? -9.227 2.977 -10.359 1 97.94 14 ASP B CA 1
ATOM 3673 C C . ASP B 1 14 ? -9.273 3.5 -8.922 1 97.94 14 ASP B C 1
ATOM 3675 O O . ASP B 1 14 ? -9.898 4.527 -8.656 1 97.94 14 ASP B O 1
ATOM 3679 N N . HIS B 1 15 ? -8.578 2.799 -8.031 1 97.88 15 HIS B N 1
ATOM 3680 C CA . HIS B 1 15 ? -8.562 3.164 -6.617 1 97.88 15 HIS B CA 1
ATOM 3681 C C . HIS B 1 15 ? -7.527 4.246 -6.34 1 97.88 15 HIS B C 1
ATOM 3683 O O . HIS B 1 15 ? -7.535 4.859 -5.27 1 97.88 15 HIS B O 1
ATOM 3689 N N . PHE B 1 16 ? -6.652 4.566 -7.27 1 97.75 16 PHE B N 1
ATOM 3690 C CA . PHE B 1 16 ? -5.434 5.266 -6.883 1 97.75 16 PHE B CA 1
ATOM 3691 C C . PHE B 1 16 ? -5.309 6.59 -7.625 1 97.75 16 PHE B C 1
ATOM 3693 O O . PHE B 1 16 ? -4.238 7.203 -7.633 1 97.75 16 PHE B O 1
ATOM 3700 N N . SER B 1 17 ? -6.328 7.008 -8.289 1 96.5 17 SER B N 1
ATOM 3701 C CA . SER B 1 17 ? -6.348 8.32 -8.93 1 96.5 17 SER B CA 1
ATOM 3702 C C . SER B 1 17 ? -7.746 8.922 -8.906 1 96.5 17 SER B C 1
ATOM 3704 O O . SER B 1 17 ? -8.719 8.242 -8.57 1 96.5 17 SER B O 1
ATOM 3706 N N . PHE B 1 18 ? -7.859 10.18 -9.164 1 96.44 18 PHE B N 1
ATOM 3707 C CA . PHE B 1 18 ? -9.133 10.891 -9.227 1 96.44 18 PHE B CA 1
ATOM 3708 C C . PHE B 1 18 ? -9.492 11.242 -10.664 1 96.44 18 PHE B C 1
ATOM 3710 O O . PHE B 1 18 ? -10.195 12.227 -10.906 1 96.44 18 PHE B O 1
ATOM 3717 N N . LEU B 1 19 ? -8.93 10.461 -11.539 1 93.88 19 LEU B N 1
ATOM 3718 C CA . LEU B 1 19 ? -9.125 10.711 -12.961 1 93.88 19 LEU B CA 1
ATOM 3719 C C . LEU B 1 19 ? -10.539 10.344 -13.391 1 93.88 19 LEU B C 1
ATOM 3721 O O . LEU B 1 19 ? -11.133 11.008 -14.242 1 93.88 19 LEU B O 1
ATOM 3725 N N . SER B 1 20 ? -11.047 9.203 -12.805 1 92 20 SER B N 1
ATOM 3726 C CA . SER B 1 20 ? -12.352 8.68 -13.188 1 92 20 SER B CA 1
ATOM 3727 C C . SER B 1 20 ? -13.117 8.148 -11.984 1 92 20 SER B C 1
ATOM 3729 O O . SER B 1 20 ? -12.516 7.598 -11.055 1 92 20 SER B O 1
ATOM 3731 N N . ASN B 1 21 ? -14.398 8.32 -11.992 1 92.94 21 ASN B N 1
ATOM 3732 C CA . ASN B 1 21 ? -15.25 7.75 -10.953 1 92.94 21 ASN B CA 1
ATOM 3733 C C . ASN B 1 21 ? -15.953 6.484 -11.43 1 92.94 21 ASN B C 1
ATOM 3735 O O . ASN B 1 21 ? -16.906 6.023 -10.805 1 92.94 21 ASN B O 1
ATOM 3739 N N . ALA B 1 22 ? -15.453 5.938 -12.531 1 96.75 22 ALA B N 1
ATOM 3740 C CA . ALA B 1 22 ? -16.062 4.715 -13.062 1 96.75 22 ALA B CA 1
ATOM 3741 C C . ALA B 1 22 ? -15.938 3.568 -12.062 1 96.75 22 ALA B C 1
ATOM 3743 O O . ALA B 1 22 ? -14.984 3.512 -11.281 1 96.75 22 ALA B O 1
ATOM 3744 N N . SER B 1 23 ? -16.906 2.721 -12.062 1 98.25 23 SER B N 1
ATOM 3745 C CA . SER B 1 23 ? -16.953 1.535 -11.211 1 98.25 23 SER B CA 1
ATOM 3746 C C . SER B 1 23 ? -17.375 0.303 -12 1 98.25 23 SER B C 1
ATOM 3748 O O . SER B 1 23 ? -17.797 0.412 -13.156 1 98.25 23 SER B O 1
ATOM 3750 N N . PHE B 1 24 ? -17.234 -0.841 -11.484 1 98.62 24 PHE B N 1
ATOM 3751 C CA . PHE B 1 24 ? -17.719 -2.117 -12.008 1 98.62 24 PHE B CA 1
ATOM 3752 C C . PHE B 1 24 ? -17.906 -3.121 -10.875 1 98.62 24 PHE B C 1
ATOM 3754 O O . PHE B 1 24 ? -17.625 -2.82 -9.711 1 98.62 24 PHE B O 1
ATOM 3761 N N . ASN B 1 25 ? -18.422 -4.258 -11.172 1 98.75 25 ASN B N 1
ATOM 3762 C CA . ASN B 1 25 ? -18.719 -5.25 -10.148 1 98.75 25 ASN B CA 1
ATOM 3763 C C . ASN B 1 25 ? -17.719 -6.402 -10.172 1 98.75 25 ASN B C 1
ATOM 3765 O O . ASN B 1 25 ? -17.344 -6.875 -11.25 1 98.75 25 ASN B O 1
ATOM 3769 N N . ILE B 1 26 ? -17.281 -6.789 -9.008 1 98.81 26 ILE B N 1
ATOM 3770 C CA . ILE B 1 26 ? -16.578 -8.055 -8.891 1 98.81 26 ILE B CA 1
ATOM 3771 C C . ILE B 1 26 ? -17.5 -9.109 -8.281 1 98.81 26 ILE B C 1
ATOM 3773 O O . ILE B 1 26 ? -18.391 -8.781 -7.5 1 98.81 26 ILE B O 1
ATOM 3777 N N . ARG B 1 27 ? -17.234 -10.297 -8.664 1 98.75 27 ARG B N 1
ATOM 3778 C CA . ARG B 1 27 ? -18 -11.438 -8.172 1 98.75 27 ARG B CA 1
ATOM 3779 C C . ARG B 1 27 ? -17.328 -12.055 -6.945 1 98.75 27 ARG B C 1
ATOM 3781 O O . ARG B 1 27 ? -16.109 -12.172 -6.895 1 98.75 27 ARG B O 1
ATOM 3788 N N . TYR B 1 28 ? -18.109 -12.422 -5.941 1 98.88 28 TYR B N 1
ATOM 3789 C CA . TYR B 1 28 ? -17.562 -13.18 -4.816 1 98.88 28 TYR B CA 1
ATOM 3790 C C . TYR B 1 28 ? -18.562 -14.234 -4.348 1 98.88 28 TYR B C 1
ATOM 3792 O O . TYR B 1 28 ? -19.766 -14.078 -4.527 1 98.88 28 TYR B O 1
ATOM 3800 N N . LEU B 1 29 ? -18.047 -15.336 -3.859 1 98.88 29 LEU B N 1
ATOM 3801 C CA . LEU B 1 29 ? -18.828 -16.406 -3.24 1 98.88 29 LEU B CA 1
ATOM 3802 C C . LEU B 1 29 ? -18.906 -16.219 -1.729 1 98.88 29 LEU B C 1
ATOM 3804 O O . LEU B 1 29 ? -17.922 -15.812 -1.099 1 98.88 29 LEU B O 1
ATOM 3808 N N . TYR B 1 30 ? -20.094 -16.453 -1.168 1 98.81 30 TYR B N 1
ATOM 3809 C CA . TYR B 1 30 ? -20.328 -16.156 0.241 1 98.81 30 TYR B CA 1
ATOM 3810 C C . TYR B 1 30 ? -21.016 -17.328 0.93 1 98.81 30 TYR B C 1
ATOM 3812 O O . TYR B 1 30 ? -22.031 -17.844 0.432 1 98.81 30 TYR B O 1
ATOM 3820 N N . ASN B 1 31 ? -20.469 -17.812 2.037 1 98.75 31 ASN B N 1
ATOM 3821 C CA . ASN B 1 31 ? -21.078 -18.844 2.881 1 98.75 31 ASN B CA 1
ATOM 3822 C C . ASN B 1 31 ? -20.938 -18.5 4.363 1 98.75 31 ASN B C 1
ATOM 3824 O O . ASN B 1 31 ? -19.812 -18.391 4.867 1 98.75 31 ASN B O 1
ATOM 3828 N N . ASP B 1 32 ? -22.016 -18.359 5.062 1 97.62 32 ASP B N 1
ATOM 3829 C CA . ASP B 1 32 ? -21.953 -18.109 6.496 1 97.62 32 ASP B CA 1
ATOM 3830 C C . ASP B 1 32 ? -22.609 -19.234 7.289 1 97.62 32 ASP B C 1
ATOM 3832 O O . ASP B 1 32 ? -22.984 -19.047 8.445 1 97.62 32 ASP B O 1
ATOM 3836 N N . SER B 1 33 ? -22.766 -20.375 6.66 1 97.38 33 SER B N 1
ATOM 3837 C CA . SER B 1 33 ? -23.484 -21.484 7.297 1 97.38 33 SER B CA 1
ATOM 3838 C C . SER B 1 33 ? -22.688 -22.062 8.461 1 97.38 33 SER B C 1
ATOM 3840 O O . SER B 1 33 ? -23.25 -22.656 9.375 1 97.38 33 SER B O 1
ATOM 3842 N N . TYR B 1 34 ? -21.344 -21.891 8.461 1 97.38 34 TYR B N 1
ATOM 3843 C CA . TYR B 1 34 ? -20.516 -22.438 9.531 1 97.38 34 TYR B CA 1
ATOM 3844 C C . TYR B 1 34 ? -20.453 -21.484 10.719 1 97.38 34 TYR B C 1
ATOM 3846 O O . TYR B 1 34 ? -20.078 -21.875 11.82 1 97.38 34 TYR B O 1
ATOM 3854 N N . ALA B 1 35 ? -20.688 -20.219 10.414 1 96.19 35 ALA B N 1
ATOM 3855 C CA . ALA B 1 35 ? -20.469 -19.156 11.391 1 96.19 35 ALA B CA 1
ATOM 3856 C C . ALA B 1 35 ? -21.438 -19.281 12.562 1 96.19 35 ALA B C 1
ATOM 3858 O O . ALA B 1 35 ? -22.578 -19.719 12.375 1 96.19 35 ALA B O 1
ATOM 3859 N N . ASP B 1 36 ? -20.938 -18.891 13.742 1 93.25 36 ASP B N 1
ATOM 3860 C CA . ASP B 1 36 ? -21.828 -18.734 14.891 1 93.25 36 ASP B CA 1
ATOM 3861 C C . ASP B 1 36 ? -22.594 -17.422 14.812 1 93.25 36 ASP B C 1
ATOM 3863 O O . ASP B 1 36 ? -22.047 -16.359 15.094 1 93.25 36 ASP B O 1
ATOM 3867 N N . LYS B 1 37 ? -23.766 -17.531 14.586 1 88.19 37 LYS B N 1
ATOM 3868 C CA . LYS B 1 37 ? -24.594 -16.344 14.375 1 88.19 37 LYS B CA 1
ATOM 3869 C C . LYS B 1 37 ? -24.688 -15.508 15.648 1 88.19 37 LYS B C 1
ATOM 3871 O O . LYS B 1 37 ? -24.984 -14.312 15.586 1 88.19 37 LYS B O 1
ATOM 3876 N N . LYS B 1 38 ? -24.391 -16.078 16.781 1 91.19 38 LYS B N 1
ATOM 3877 C CA . LYS B 1 38 ? -24.453 -15.359 18.047 1 91.19 38 LYS B CA 1
ATOM 3878 C C . LYS B 1 38 ? -23.125 -14.688 18.375 1 91.19 38 LYS B C 1
ATOM 3880 O O . LYS B 1 38 ? -23.047 -13.836 19.266 1 91.19 38 LYS B O 1
ATOM 3885 N N . ASN B 1 39 ? -22.109 -15.031 17.594 1 91.62 39 ASN B N 1
ATOM 3886 C CA . ASN B 1 39 ? -20.781 -14.445 17.781 1 91.62 39 ASN B CA 1
ATOM 3887 C C . ASN B 1 39 ? -20.531 -13.289 16.812 1 91.62 39 ASN B C 1
ATOM 3889 O O . ASN B 1 39 ? -20.328 -13.508 15.625 1 91.62 39 ASN B O 1
ATOM 3893 N N . PRO B 1 40 ? -20.594 -12.102 17.312 1 90.56 40 PRO B N 1
ATOM 3894 C CA . PRO B 1 40 ? -20.359 -10.953 16.438 1 90.56 40 PRO B CA 1
ATOM 3895 C C . PRO B 1 40 ? -18.922 -10.883 15.93 1 90.56 40 PRO B C 1
ATOM 3897 O O . PRO B 1 40 ? -18.609 -10.07 15.055 1 90.56 40 PRO B O 1
ATOM 3900 N N . GLN B 1 41 ? -18.094 -11.797 16.391 1 93.81 41 GLN B N 1
ATOM 3901 C CA . GLN B 1 41 ? -16.672 -11.781 16.016 1 93.81 41 GLN B CA 1
ATOM 3902 C C . GLN B 1 41 ? -16.297 -13.039 15.242 1 93.81 41 GLN B C 1
ATOM 3904 O O . GLN B 1 41 ? -15.141 -13.477 15.297 1 93.81 41 GLN B O 1
ATOM 3909 N N . SER B 1 42 ? -17.328 -13.664 14.633 1 96.75 42 SER B N 1
ATOM 3910 C CA . SER B 1 42 ? -16.984 -14.812 13.789 1 96.75 42 SER B CA 1
ATOM 3911 C C . SER B 1 42 ? -15.922 -14.438 12.758 1 96.75 42 SER B C 1
ATOM 3913 O O . SER B 1 42 ? -16.016 -13.398 12.109 1 96.75 42 SER B O 1
ATOM 3915 N N . PRO B 1 43 ? -14.938 -15.273 12.641 1 98.38 43 PRO B N 1
ATOM 3916 C CA . PRO B 1 43 ? -13.875 -14.922 11.695 1 98.38 43 PRO B CA 1
ATOM 3917 C C . PRO B 1 43 ? -14.328 -15.031 10.242 1 98.38 43 PRO B C 1
ATOM 3919 O O . PRO B 1 43 ? -15.305 -15.711 9.938 1 98.38 43 PRO B O 1
ATOM 3922 N N . ILE B 1 44 ? -13.672 -14.328 9.398 1 98.81 44 ILE B N 1
ATOM 3923 C CA . ILE B 1 44 ? -13.852 -14.414 7.953 1 98.81 44 ILE B CA 1
ATOM 3924 C C . ILE B 1 44 ? -12.648 -15.109 7.32 1 98.81 44 ILE B C 1
ATOM 3926 O O . ILE B 1 44 ? -11.508 -14.68 7.504 1 98.81 44 ILE B O 1
ATOM 3930 N N . PHE B 1 45 ? -12.883 -16.203 6.734 1 98.94 45 PHE B N 1
ATOM 3931 C CA . PHE B 1 45 ? -11.875 -16.812 5.867 1 98.94 45 PHE B CA 1
ATOM 3932 C C . PHE B 1 45 ? -12.023 -16.312 4.438 1 98.94 45 PHE B C 1
ATOM 3934 O O . PHE B 1 45 ? -12.992 -16.641 3.752 1 98.94 45 PHE B O 1
ATOM 3941 N N . PHE B 1 46 ? -11.078 -15.508 4.016 1 98.94 46 PHE B N 1
ATOM 3942 C CA . PHE B 1 46 ? -11.156 -14.781 2.754 1 98.94 46 PHE B CA 1
ATOM 3943 C C . PHE B 1 46 ? -10.172 -15.352 1.739 1 98.94 46 PHE B C 1
ATOM 3945 O O . PHE B 1 46 ? -8.953 -15.195 1.886 1 98.94 46 PHE B O 1
ATOM 3952 N N . TYR B 1 47 ? -10.641 -15.945 0.677 1 98.88 47 TYR B N 1
ATOM 3953 C CA . TYR B 1 47 ? -9.797 -16.453 -0.4 1 98.88 47 TYR B CA 1
ATOM 3954 C C . TYR B 1 47 ? -9.602 -15.391 -1.477 1 98.88 47 TYR B C 1
ATOM 3956 O O . TYR B 1 47 ? -10.562 -14.914 -2.076 1 98.88 47 TYR B O 1
ATOM 3964 N N . THR B 1 48 ? -8.328 -14.93 -1.793 1 98.19 48 THR B N 1
ATOM 3965 C CA . THR B 1 48 ? -7.957 -13.766 -2.584 1 98.19 48 THR B CA 1
ATOM 3966 C C . THR B 1 48 ? -8.062 -14.062 -4.078 1 98.19 48 THR B C 1
ATOM 3968 O O . THR B 1 48 ? -7.465 -13.375 -4.898 1 98.19 48 THR B O 1
ATOM 3971 N N . GLY B 1 49 ? -8.828 -14.992 -4.496 1 94.06 49 GLY B N 1
ATOM 3972 C CA . GLY B 1 49 ? -8.977 -15.289 -5.914 1 94.06 49 GLY B CA 1
ATOM 3973 C C . GLY B 1 49 ? -7.688 -15.773 -6.559 1 94.06 49 GLY B C 1
ATOM 3974 O O . GLY B 1 49 ? -6.703 -16.031 -5.863 1 94.06 49 GLY B O 1
ATOM 3975 N N . ASN B 1 50 ? -7.676 -15.93 -7.895 1 94.5 50 ASN B N 1
ATOM 3976 C CA . ASN B 1 50 ? -6.609 -16.422 -8.75 1 94.5 50 ASN B CA 1
ATOM 3977 C C . ASN B 1 50 ? -6.852 -16.062 -10.219 1 94.5 50 ASN B C 1
ATOM 3979 O O . ASN B 1 50 ? -7.586 -15.125 -10.516 1 94.5 50 ASN B O 1
ATOM 3983 N N . GLU B 1 51 ? -6.078 -16.703 -11.062 1 94 51 GLU B N 1
ATOM 3984 C CA . GLU B 1 51 ? -6.078 -16.391 -12.492 1 94 51 GLU B CA 1
ATOM 3985 C C . GLU B 1 51 ? -7.215 -17.109 -13.211 1 94 51 GLU B C 1
ATOM 3987 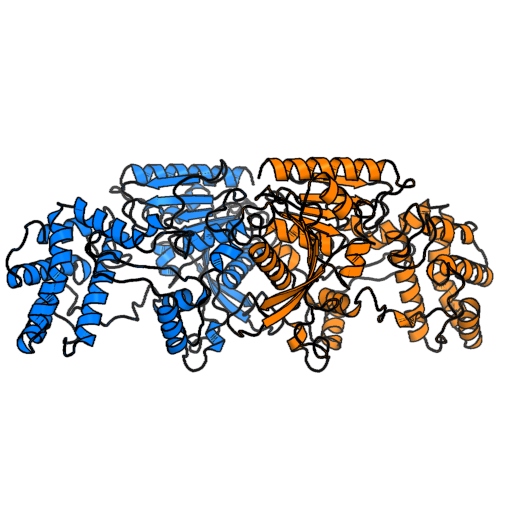O O . GLU B 1 51 ? -6.988 -17.797 -14.211 1 94 51 GLU B O 1
ATOM 3992 N N . GLY B 1 52 ? -8.445 -17 -12.688 1 93.38 52 GLY B N 1
ATOM 3993 C CA . GLY B 1 52 ? -9.539 -17.672 -13.367 1 93.38 52 GLY B CA 1
ATOM 3994 C C . GLY B 1 52 ? -10.859 -17.578 -12.617 1 93.38 52 GLY B C 1
ATOM 3995 O O . GLY B 1 52 ? -11.023 -16.719 -11.758 1 93.38 52 GLY B O 1
ATOM 3996 N N . ASP B 1 53 ? -11.812 -18.453 -13.016 1 94.5 53 ASP B N 1
ATOM 3997 C CA . ASP B 1 53 ? -13.141 -18.5 -12.414 1 94.5 53 ASP B CA 1
ATOM 3998 C C . ASP B 1 53 ? -13.062 -18.875 -10.938 1 94.5 53 ASP B C 1
ATOM 4000 O O . ASP B 1 53 ? -12.477 -19.906 -10.578 1 94.5 53 ASP B O 1
ATOM 4004 N N . ILE B 1 54 ? -13.688 -18.078 -10.125 1 96.81 54 ILE B N 1
ATOM 4005 C CA . ILE B 1 54 ? -13.523 -18.219 -8.68 1 96.81 54 ILE B CA 1
ATOM 4006 C C . ILE B 1 54 ? -14.219 -19.484 -8.203 1 96.81 54 ILE B C 1
ATOM 4008 O O . ILE B 1 54 ? -13.828 -20.062 -7.188 1 96.81 54 ILE B O 1
ATOM 4012 N N . GLU B 1 55 ? -15.242 -19.969 -8.883 1 96.31 55 GLU B N 1
ATOM 4013 C CA . GLU B 1 55 ? -15.93 -21.203 -8.484 1 96.31 55 GLU B CA 1
ATOM 4014 C C . GLU B 1 55 ? -15.008 -22.406 -8.609 1 96.31 55 GLU B C 1
ATOM 4016 O O . GLU B 1 55 ? -15.086 -23.344 -7.809 1 96.31 55 GLU B O 1
ATOM 4021 N N . TRP B 1 56 ? -14.188 -22.344 -9.641 1 92.81 56 TRP B N 1
ATOM 4022 C CA . TRP B 1 56 ? -13.219 -23.422 -9.812 1 92.81 56 TRP B CA 1
ATOM 4023 C C . TRP B 1 56 ? -12.273 -23.5 -8.617 1 92.81 56 TRP B C 1
ATOM 4025 O O . TRP B 1 56 ? -12 -24.594 -8.109 1 92.81 56 TRP B O 1
ATOM 4035 N N . PHE B 1 57 ? -11.844 -22.391 -8.109 1 94.69 57 PHE B N 1
ATOM 4036 C CA . PHE B 1 57 ? -10.93 -22.359 -6.969 1 94.69 57 PHE B CA 1
ATOM 4037 C C . PHE B 1 57 ? -11.656 -22.734 -5.684 1 94.69 57 PHE B C 1
ATOM 4039 O O . PHE B 1 57 ? -11.086 -23.375 -4.805 1 94.69 57 PHE B O 1
ATOM 4046 N N . ALA B 1 58 ? -12.898 -22.328 -5.621 1 96.88 58 ALA B N 1
ATOM 4047 C CA . ALA B 1 58 ? -13.688 -22.688 -4.445 1 96.88 58 ALA B CA 1
ATOM 4048 C C . ALA B 1 58 ? -13.828 -24.203 -4.328 1 96.88 58 ALA B C 1
ATOM 4050 O O . ALA B 1 58 ? -13.75 -24.75 -3.229 1 96.88 58 ALA B O 1
ATOM 4051 N N . GLN B 1 59 ? -13.953 -24.844 -5.465 1 94 59 GLN B N 1
ATOM 4052 C CA . GLN B 1 59 ? -14.156 -26.281 -5.477 1 94 59 GLN B CA 1
ATOM 4053 C C . GLN B 1 59 ? -12.844 -27.031 -5.219 1 94 59 GLN B C 1
ATOM 4055 O O . GLN B 1 59 ? -12.852 -28.203 -4.871 1 94 59 GLN B O 1
ATOM 4060 N N . ASN B 1 60 ? -11.758 -26.328 -5.395 1 93.38 60 ASN B N 1
ATOM 4061 C CA . ASN B 1 60 ? -10.461 -26.984 -5.27 1 93.38 60 ASN B CA 1
ATOM 4062 C C . ASN B 1 60 ? -9.695 -26.484 -4.047 1 93.38 60 ASN B C 1
ATOM 4064 O O . ASN B 1 60 ? -8.469 -26.625 -3.98 1 93.38 60 ASN B O 1
ATOM 4068 N N . SER B 1 61 ? -10.336 -25.906 -3.098 1 96.69 61 SER B N 1
ATOM 4069 C CA . SER B 1 61 ? -9.742 -25.422 -1.855 1 96.69 61 SER B CA 1
ATOM 4070 C C . SER B 1 61 ? -10.484 -25.969 -0.639 1 96.69 61 SER B C 1
ATOM 4072 O O . SER B 1 61 ? -10.891 -25.203 0.238 1 96.69 61 SER B O 1
ATOM 4074 N N . GLY B 1 62 ? -10.555 -27.297 -0.588 1 97.88 62 GLY B N 1
ATOM 4075 C CA . GLY B 1 62 ? -11.328 -27.969 0.443 1 97.88 62 GLY B CA 1
ATOM 4076 C C . GLY B 1 62 ? -10.844 -27.672 1.847 1 97.88 62 GLY B C 1
ATOM 4077 O O . GLY B 1 62 ? -11.633 -27.625 2.791 1 97.88 62 GLY B O 1
ATOM 4078 N N . PHE B 1 63 ? -9.555 -27.422 2.062 1 98.56 63 PHE B N 1
ATOM 4079 C CA . PHE B 1 63 ? -8.992 -27.125 3.375 1 98.56 63 PHE B CA 1
ATOM 4080 C C . PHE B 1 63 ? -9.672 -25.906 3.992 1 98.56 63 PHE B C 1
ATOM 4082 O O . PHE B 1 63 ? -9.953 -25.891 5.191 1 98.56 63 PHE B O 1
ATOM 4089 N N . VAL B 1 64 ? -9.938 -24.844 3.178 1 98.81 64 VAL B N 1
ATOM 4090 C CA . VAL B 1 64 ? -10.562 -23.609 3.662 1 98.81 64 VAL B CA 1
ATOM 4091 C C . VAL B 1 64 ? -11.938 -23.922 4.25 1 98.81 64 VAL B C 1
ATOM 4093 O O . VAL B 1 64 ? -12.273 -23.453 5.336 1 98.81 64 VAL B O 1
ATOM 4096 N N . TRP B 1 65 ? -12.695 -24.766 3.586 1 98.62 65 TRP B N 1
ATOM 4097 C CA . TRP B 1 65 ? -14.039 -25.141 4.02 1 98.62 65 TRP B CA 1
ATOM 4098 C C . TRP B 1 65 ? -13.984 -26 5.285 1 98.62 65 TRP B C 1
ATOM 4100 O O . TRP B 1 65 ? -14.758 -25.781 6.223 1 98.62 65 TRP B O 1
ATOM 4110 N N . GLU B 1 66 ? -13.094 -26.984 5.25 1 98.69 66 GLU B N 1
ATOM 4111 C CA . GLU B 1 66 ? -12.945 -27.844 6.418 1 98.69 66 GLU B CA 1
ATOM 4112 C C . GLU B 1 66 ? -12.547 -27.031 7.652 1 98.69 66 GLU B C 1
ATOM 4114 O O . GLU B 1 66 ? -13.086 -27.25 8.742 1 98.69 66 GLU B O 1
ATOM 4119 N N . LEU B 1 67 ? -11.609 -26.141 7.473 1 98.81 67 LEU B N 1
ATOM 4120 C CA . LEU B 1 67 ? -11.156 -25.297 8.578 1 98.81 67 LEU B CA 1
ATOM 4121 C C . LEU B 1 67 ? -12.258 -24.359 9.031 1 98.81 67 LEU B C 1
ATOM 4123 O O . LEU B 1 67 ? -12.398 -24.078 10.227 1 98.81 67 LEU B O 1
ATOM 4127 N N . ALA B 1 68 ? -12.992 -23.781 8.062 1 98.69 68 ALA B N 1
ATOM 4128 C CA . ALA B 1 68 ? -14.094 -22.891 8.391 1 98.69 68 ALA B CA 1
ATOM 4129 C C . ALA B 1 68 ? -15.141 -23.609 9.242 1 98.69 68 ALA B C 1
ATOM 4131 O O . ALA B 1 68 ? -15.695 -23.016 10.172 1 98.69 68 ALA B O 1
ATOM 4132 N N . ALA B 1 69 ? -15.469 -24.812 8.867 1 98.12 69 ALA B N 1
ATOM 4133 C CA . ALA B 1 69 ? -16.406 -25.609 9.672 1 98.12 69 ALA B CA 1
ATOM 4134 C C . ALA B 1 69 ? -15.891 -25.781 11.094 1 98.12 69 ALA B C 1
ATOM 4136 O O . ALA B 1 69 ? -16.656 -25.703 12.055 1 98.12 69 ALA B O 1
ATOM 4137 N N . LYS B 1 70 ? -14.625 -26.047 11.172 1 98.12 70 LYS B N 1
ATOM 4138 C CA . LYS B 1 70 ? -14 -26.297 12.469 1 98.12 70 LYS B CA 1
ATOM 4139 C C . LYS B 1 70 ? -13.969 -25.031 13.312 1 98.12 70 LYS B C 1
ATOM 4141 O O . LYS B 1 70 ? -14.203 -25.078 14.523 1 98.12 70 LYS B O 1
ATOM 4146 N N . LEU B 1 71 ? -13.648 -23.859 12.727 1 98.06 71 LEU B N 1
ATOM 4147 C CA . LEU B 1 71 ? -13.414 -22.625 13.477 1 98.06 71 LEU B CA 1
ATOM 4148 C C . LEU B 1 71 ? -14.617 -21.688 13.375 1 98.06 71 LEU B C 1
ATOM 4150 O O . LEU B 1 71 ? -14.562 -20.547 13.82 1 98.06 71 LEU B O 1
ATOM 4154 N N . ARG B 1 72 ? -15.688 -22.172 12.758 1 98 72 ARG B N 1
ATOM 4155 C CA . ARG B 1 72 ? -16.953 -21.469 12.664 1 98 72 ARG B CA 1
ATOM 4156 C C . ARG B 1 72 ? -16.781 -20.125 11.953 1 98 72 ARG B C 1
ATOM 4158 O O . ARG B 1 72 ? -17.203 -19.094 12.469 1 98 72 ARG B O 1
ATOM 4165 N N . ALA B 1 73 ? -16.219 -20.188 10.789 1 98.56 73 ALA B N 1
ATOM 4166 C CA . ALA B 1 73 ? -15.883 -18.984 10.039 1 98.56 73 ALA B CA 1
ATOM 4167 C C . ALA B 1 73 ? -16.875 -18.734 8.914 1 98.56 73 ALA B C 1
ATOM 4169 O O . ALA B 1 73 ? -17.547 -19.656 8.445 1 98.56 73 ALA B O 1
ATOM 4170 N N . VAL B 1 74 ? -17 -17.469 8.562 1 98.5 74 VAL B N 1
ATOM 4171 C CA . VAL B 1 74 ? -17.594 -17.078 7.289 1 98.5 74 VAL B CA 1
ATOM 4172 C C . VAL B 1 74 ? -16.578 -17.297 6.16 1 98.5 74 VAL B C 1
ATOM 4174 O O . VAL B 1 74 ? -15.398 -16.984 6.312 1 98.5 74 VAL B O 1
ATOM 4177 N N . VAL B 1 75 ? -17.062 -17.906 5.078 1 98.88 75 VAL B N 1
ATOM 4178 C CA . VAL B 1 75 ? -16.172 -18.172 3.959 1 98.88 75 VAL B CA 1
ATOM 4179 C C . VAL B 1 75 ? -16.5 -17.234 2.799 1 98.88 75 VAL B C 1
ATOM 4181 O O . VAL B 1 75 ? -17.656 -17.141 2.381 1 98.88 75 VAL B O 1
ATOM 4184 N N . VAL B 1 76 ? -15.5 -16.5 2.342 1 98.94 76 VAL B N 1
ATOM 4185 C CA . VAL B 1 76 ? -15.633 -15.602 1.199 1 98.94 76 VAL B CA 1
ATOM 4186 C C . VAL B 1 76 ? -14.562 -15.922 0.161 1 98.94 76 VAL B C 1
ATOM 4188 O O . VAL B 1 76 ? -13.375 -15.977 0.484 1 98.94 76 VAL B O 1
ATOM 4191 N N . PHE B 1 77 ? -14.953 -16.266 -1.027 1 98.88 77 PHE B N 1
ATOM 4192 C CA . PHE B 1 77 ? -14.055 -16.359 -2.178 1 98.88 77 PHE B CA 1
ATOM 4193 C C . PHE B 1 77 ? -14.273 -15.172 -3.117 1 98.88 77 PHE B C 1
ATOM 4195 O O . PHE B 1 77 ? -15.328 -15.055 -3.744 1 98.88 77 PHE B O 1
ATOM 4202 N N . ALA B 1 78 ? -13.312 -14.305 -3.193 1 98.94 78 ALA B N 1
ATOM 4203 C CA . ALA B 1 78 ? -13.453 -13.117 -4.027 1 98.94 78 ALA B CA 1
ATOM 4204 C C . ALA B 1 78 ? -12.766 -13.305 -5.375 1 98.94 78 ALA B C 1
ATOM 4206 O O . ALA B 1 78 ? -11.625 -13.773 -5.438 1 98.94 78 ALA B O 1
ATOM 4207 N N . GLU B 1 79 ? -13.484 -13.023 -6.406 1 98.56 79 GLU B N 1
ATOM 4208 C CA . GLU B 1 79 ? -12.906 -13.125 -7.746 1 98.56 79 GLU B CA 1
ATOM 4209 C C . GLU B 1 79 ? -11.984 -11.945 -8.039 1 98.56 79 GLU B C 1
ATOM 4211 O O . GLU B 1 79 ? -12.266 -10.812 -7.633 1 98.56 79 GLU B O 1
ATOM 4216 N N . HIS B 1 80 ? -10.906 -12.195 -8.633 1 98.44 80 HIS B N 1
ATOM 4217 C CA . HIS B 1 80 ? -9.945 -11.18 -9.039 1 98.44 80 HIS B CA 1
ATOM 4218 C C . HIS B 1 80 ? -10.469 -10.344 -10.203 1 98.44 80 HIS B C 1
ATOM 4220 O O . HIS B 1 80 ? -11.062 -10.891 -11.141 1 98.44 80 HIS B O 1
ATOM 4226 N N . ARG B 1 81 ? -10.32 -9.023 -10.07 1 98.19 81 ARG B N 1
ATOM 4227 C CA . ARG B 1 81 ? -10.641 -8.227 -11.25 1 98.19 81 ARG B CA 1
ATOM 4228 C C . ARG B 1 81 ? -9.93 -8.773 -12.492 1 98.19 81 ARG B C 1
ATOM 4230 O O . ARG B 1 81 ? -8.789 -9.227 -12.406 1 98.19 81 ARG B O 1
ATOM 4237 N N . TYR B 1 82 ? -10.641 -8.742 -13.703 1 97.19 82 TYR B N 1
ATOM 4238 C CA . TYR B 1 82 ? -10.133 -9.148 -15.008 1 97.19 82 TYR B CA 1
ATOM 4239 C C . TYR B 1 82 ? -10.125 -10.672 -15.133 1 97.19 82 TYR B C 1
ATOM 4241 O O . TYR B 1 82 ? -9.609 -11.211 -16.109 1 97.19 82 TYR B O 1
ATOM 4249 N N . TYR B 1 83 ? -10.625 -11.391 -14.156 1 96.94 83 TYR B N 1
ATOM 4250 C CA . TYR B 1 83 ? -10.758 -12.836 -14.281 1 96.94 83 TYR B CA 1
ATOM 4251 C C . TYR B 1 83 ? -12.203 -13.266 -14.078 1 96.94 83 TYR B C 1
ATOM 4253 O O . TYR B 1 83 ? -13 -12.531 -13.492 1 96.94 83 TYR B O 1
ATOM 4261 N N . GLY B 1 84 ? -12.516 -14.492 -14.57 1 95.56 84 GLY B N 1
ATOM 4262 C CA . GLY B 1 84 ? -13.867 -15.008 -14.422 1 95.56 84 GLY B CA 1
ATOM 4263 C C . GLY B 1 84 ? -14.922 -14.086 -15 1 95.56 84 GLY B C 1
ATOM 4264 O O . GLY B 1 84 ? -14.852 -13.719 -16.172 1 95.56 84 GLY B O 1
ATOM 4265 N N . LYS B 1 85 ? -15.789 -13.656 -14.125 1 96.06 85 LYS B N 1
ATOM 4266 C CA . LYS B 1 85 ? -16.891 -12.797 -14.547 1 96.06 85 LYS B CA 1
ATOM 4267 C C . LYS B 1 85 ? -16.672 -11.352 -14.094 1 96.06 85 LYS B C 1
ATOM 4269 O O . LYS B 1 85 ? -17.469 -10.469 -14.414 1 96.06 85 LYS B O 1
ATOM 4274 N N . SER B 1 86 ? -15.602 -11.133 -13.406 1 97.69 86 SER B N 1
ATOM 4275 C CA . SER B 1 86 ? -15.281 -9.805 -12.898 1 97.69 86 SER B CA 1
ATOM 4276 C C . SER B 1 86 ? -14.5 -8.984 -13.922 1 97.69 86 SER B C 1
ATOM 4278 O O . SER B 1 86 ? -13.305 -8.742 -13.75 1 97.69 86 SER B O 1
ATOM 4280 N N . MET B 1 87 ? -15.242 -8.516 -14.969 1 97.69 87 MET B N 1
ATOM 4281 C CA . MET B 1 87 ? -14.648 -7.824 -16.109 1 97.69 87 MET B CA 1
ATOM 4282 C C . MET B 1 87 ? -15 -6.344 -16.094 1 97.69 87 MET B C 1
ATOM 4284 O O . MET B 1 87 ? -16.156 -5.969 -16.328 1 97.69 87 MET B O 1
ATOM 4288 N N . PRO B 1 88 ? -13.984 -5.477 -15.898 1 97.62 88 PRO B N 1
ATOM 4289 C CA . PRO B 1 88 ? -14.273 -4.051 -15.727 1 97.62 88 PRO B CA 1
ATOM 4290 C C . PRO B 1 88 ? -14.961 -3.434 -16.938 1 97.62 88 PRO B C 1
ATOM 4292 O O . PRO B 1 88 ? -15.727 -2.475 -16.797 1 97.62 88 PRO B O 1
ATOM 4295 N N . PHE B 1 89 ? -14.711 -3.963 -18.172 1 97.5 89 PHE B N 1
ATOM 4296 C CA . PHE B 1 89 ? -15.266 -3.361 -19.375 1 97.5 89 PHE B CA 1
ATOM 4297 C C . PHE B 1 89 ? -16.094 -4.375 -20.156 1 97.5 89 PHE B C 1
ATOM 4299 O O . PHE B 1 89 ? -16.172 -4.316 -21.391 1 97.5 89 PHE B O 1
ATOM 4306 N N . GLY B 1 90 ? -16.609 -5.367 -19.438 1 95.25 90 GLY B N 1
ATOM 4307 C CA . GLY B 1 90 ? -17.391 -6.398 -20.109 1 95.25 90 GLY B CA 1
ATOM 4308 C C . GLY B 1 90 ? -16.641 -7.117 -21.203 1 95.25 90 GLY B C 1
ATOM 4309 O O . GLY B 1 90 ? -15.508 -7.57 -20.984 1 95.25 90 GLY B O 1
ATOM 4310 N N . SER B 1 91 ? -17.234 -7.184 -22.344 1 92.81 91 SER B N 1
ATOM 4311 C CA . SER B 1 91 ? -16.672 -7.926 -23.469 1 92.81 91 SER B CA 1
ATOM 4312 C C . SER B 1 91 ? -15.477 -7.188 -24.078 1 92.81 91 SER B C 1
ATOM 4314 O O . SER B 1 91 ? -14.68 -7.777 -24.812 1 92.81 91 SER B O 1
ATOM 4316 N N . ASP B 1 92 ? -15.328 -5.93 -23.703 1 95.06 92 ASP B N 1
ATOM 4317 C CA . ASP B 1 92 ? -14.258 -5.117 -24.266 1 95.06 92 ASP B CA 1
ATOM 4318 C C . ASP B 1 92 ? -13 -5.164 -23.406 1 95.06 92 ASP B C 1
ATOM 4320 O O . ASP B 1 92 ? -11.977 -4.582 -23.766 1 95.06 92 ASP B O 1
ATOM 4324 N N . THR B 1 93 ? -13.023 -5.867 -22.312 1 95.56 93 THR B N 1
ATOM 4325 C CA . THR B 1 93 ? -11.922 -5.859 -21.359 1 95.56 93 THR B CA 1
ATOM 4326 C C . THR B 1 93 ? -10.617 -6.27 -22.031 1 95.56 93 THR B C 1
ATOM 4328 O O . THR B 1 93 ? -9.57 -5.648 -21.828 1 95.56 93 THR B O 1
ATOM 4331 N N . PHE B 1 94 ? -10.656 -7.238 -22.922 1 92.69 94 PHE B N 1
ATOM 4332 C CA . PHE B 1 94 ? -9.445 -7.723 -23.562 1 92.69 94 PHE B CA 1
ATOM 4333 C C . PHE B 1 94 ? -9.453 -7.398 -25.047 1 92.69 94 PHE B C 1
ATOM 4335 O O . PHE B 1 94 ? -8.844 -8.109 -25.859 1 92.69 94 PHE B O 1
ATOM 4342 N N . ASN B 1 95 ? -10.203 -6.355 -25.359 1 91.25 95 ASN B N 1
ATOM 4343 C CA . ASN B 1 95 ? -10.211 -5.883 -26.734 1 91.25 95 ASN B CA 1
ATOM 4344 C C . ASN B 1 95 ? -8.867 -5.266 -27.125 1 91.25 95 ASN B C 1
ATOM 4346 O O . ASN B 1 95 ? -8.492 -4.211 -26.609 1 91.25 95 ASN B O 1
ATOM 4350 N N . SER B 1 96 ? -8.141 -5.84 -28.016 1 86.81 96 SER B N 1
ATOM 4351 C CA . SER B 1 96 ? -6.781 -5.461 -28.391 1 86.81 96 SER B CA 1
ATOM 4352 C C . SER B 1 96 ? -6.746 -4.07 -29 1 86.81 96 SER B C 1
ATOM 4354 O O . SER B 1 96 ? -5.688 -3.438 -29.062 1 86.81 96 SER B O 1
ATOM 4356 N N . SER B 1 97 ? -7.836 -3.609 -29.484 1 92 97 SER B N 1
ATOM 4357 C CA . SER B 1 97 ? -7.895 -2.271 -30.062 1 92 97 SER B CA 1
ATOM 4358 C C . SER B 1 97 ? -8.055 -1.207 -28.984 1 92 97 SER B C 1
ATOM 4360 O O . SER B 1 97 ? -7.973 -0.01 -29.266 1 92 97 SER B O 1
ATOM 4362 N N . LYS B 1 98 ? -8.242 -1.666 -27.781 1 95 98 LYS B N 1
ATOM 4363 C CA . LYS B 1 98 ? -8.406 -0.751 -26.656 1 95 98 LYS B CA 1
ATOM 4364 C C . LYS B 1 98 ? -7.434 -1.087 -25.531 1 95 98 LYS B C 1
ATOM 4366 O O . LYS B 1 98 ? -7.852 -1.456 -24.438 1 95 98 LYS B O 1
ATOM 4371 N N . PRO B 1 99 ? -6.16 -0.85 -25.734 1 94.25 99 PRO B N 1
ATOM 4372 C CA . PRO B 1 99 ? -5.164 -1.247 -24.75 1 94.25 99 PRO B CA 1
ATOM 4373 C C . PRO B 1 99 ? -5.355 -0.541 -23.406 1 94.25 99 PRO B C 1
ATOM 4375 O O . PRO B 1 99 ? -4.887 -1.029 -22.375 1 94.25 99 PRO B O 1
ATOM 4378 N N . GLU B 1 100 ? -6.07 0.632 -23.375 1 95.88 100 GLU B N 1
ATOM 4379 C CA . GLU B 1 100 ? -6.309 1.372 -22.141 1 95.88 100 GLU B CA 1
ATOM 4380 C C . GLU B 1 100 ? -7.168 0.564 -21.172 1 95.88 100 GLU B C 1
ATOM 4382 O O . GLU B 1 100 ? -7.168 0.831 -19.969 1 95.88 100 GLU B O 1
ATOM 4387 N N . HIS B 1 101 ? -7.938 -0.4 -21.656 1 96.56 101 HIS B N 1
ATOM 4388 C CA . HIS B 1 101 ? -8.773 -1.24 -20.812 1 96.56 101 HIS B CA 1
ATOM 4389 C C . HIS B 1 101 ? -7.934 -2.127 -19.906 1 96.56 101 HIS B C 1
ATOM 4391 O O . HIS B 1 101 ? -8.414 -2.607 -18.875 1 96.56 101 HIS B O 1
ATOM 4397 N N . LEU B 1 102 ? -6.621 -2.334 -20.219 1 96.88 102 LEU B N 1
ATOM 4398 C CA . LEU B 1 102 ? -5.746 -3.207 -19.453 1 96.88 102 LEU B CA 1
ATOM 4399 C C . LEU B 1 102 ? -5.02 -2.422 -18.359 1 96.88 102 LEU B C 1
ATOM 4401 O O . LEU B 1 102 ? -4.32 -3.006 -17.531 1 96.88 102 LEU B O 1
ATOM 4405 N N . ALA B 1 103 ? -5.312 -1.146 -18.312 1 96.88 103 ALA B N 1
ATOM 4406 C CA . ALA B 1 103 ? -4.496 -0.232 -17.531 1 96.88 103 ALA B CA 1
ATOM 4407 C C . ALA B 1 103 ? -4.672 -0.493 -16.031 1 96.88 103 ALA B C 1
ATOM 4409 O O . ALA B 1 103 ? -3.777 -0.201 -15.234 1 96.88 103 ALA B O 1
ATOM 4410 N N . TYR B 1 104 ? -5.797 -1.043 -15.602 1 97.75 104 TYR B N 1
ATOM 4411 C CA . TYR B 1 104 ? -6.156 -1.11 -14.188 1 97.75 104 TYR B CA 1
ATOM 4412 C C . TYR B 1 104 ? -6.039 -2.537 -13.664 1 97.75 104 TYR B C 1
ATOM 4414 O O . TYR B 1 104 ? -6.582 -2.861 -12.609 1 97.75 104 TYR B O 1
ATOM 4422 N N . PHE B 1 105 ? -5.398 -3.381 -14.5 1 97.5 105 PHE B N 1
ATOM 4423 C CA . PHE B 1 105 ? -5.152 -4.777 -14.164 1 97.5 105 PHE B CA 1
ATOM 4424 C C . PHE B 1 105 ? -3.871 -4.922 -13.352 1 97.5 105 PHE B C 1
ATOM 4426 O O . PHE B 1 105 ? -2.846 -5.367 -13.867 1 97.5 105 PHE B O 1
ATOM 4433 N N . THR B 1 106 ? -3.928 -4.469 -12.023 1 97.81 106 THR B N 1
ATOM 4434 C CA . THR B 1 106 ? -2.738 -4.477 -11.18 1 97.81 106 THR B CA 1
ATOM 4435 C C . THR B 1 106 ? -3.029 -5.145 -9.844 1 97.81 106 THR B C 1
ATOM 4437 O O . THR B 1 106 ? -4.191 -5.273 -9.445 1 97.81 106 THR B O 1
ATOM 4440 N N . VAL B 1 107 ? -1.993 -5.57 -9.148 1 98.38 107 VAL B N 1
ATOM 4441 C CA . VAL B 1 107 ? -2.082 -6.168 -7.82 1 98.38 107 VAL B CA 1
ATOM 4442 C C . VAL B 1 107 ? -2.697 -5.168 -6.844 1 98.38 107 VAL B C 1
ATOM 4444 O O . VAL B 1 107 ? -3.568 -5.523 -6.047 1 98.38 107 VAL B O 1
ATOM 4447 N N . GLU B 1 108 ? -2.311 -3.891 -6.93 1 98.5 108 GLU B N 1
ATOM 4448 C CA . GLU B 1 108 ? -2.748 -2.861 -5.992 1 98.5 108 GLU B CA 1
ATOM 4449 C C . GLU B 1 108 ? -4.246 -2.607 -6.109 1 98.5 108 GLU B C 1
ATOM 4451 O O . GLU B 1 108 ? -4.941 -2.484 -5.098 1 98.5 108 GLU B O 1
ATOM 4456 N N . GLN B 1 109 ? -4.727 -2.508 -7.375 1 98.5 109 GLN B N 1
ATOM 4457 C CA . GLN B 1 109 ? -6.16 -2.357 -7.59 1 98.5 109 GLN B CA 1
ATOM 4458 C C . GLN B 1 109 ? -6.934 -3.535 -7 1 98.5 109 GLN B C 1
ATOM 4460 O O . GLN B 1 109 ? -7.98 -3.35 -6.379 1 98.5 109 GLN B O 1
ATOM 4465 N N . THR B 1 110 ? -6.391 -4.707 -7.168 1 98.75 110 THR B N 1
ATOM 4466 C CA . THR B 1 110 ? -7.051 -5.922 -6.707 1 98.75 110 THR B CA 1
ATOM 4467 C C . THR B 1 110 ? -7.109 -5.961 -5.184 1 98.75 110 THR B C 1
ATOM 4469 O O . THR B 1 110 ? -8.156 -6.273 -4.605 1 98.75 110 THR B O 1
ATOM 4472 N N . LEU B 1 111 ? -6.012 -5.672 -4.516 1 98.88 111 LEU B N 1
ATOM 4473 C CA . LEU B 1 111 ? -5.98 -5.695 -3.057 1 98.88 111 LEU B CA 1
ATOM 4474 C C . LEU B 1 111 ? -6.949 -4.668 -2.477 1 98.88 111 LEU B C 1
ATOM 4476 O O . LEU B 1 111 ? -7.562 -4.91 -1.435 1 98.88 111 LEU B O 1
ATOM 4480 N N . GLU B 1 112 ? -7.055 -3.494 -3.162 1 98.69 112 GLU B N 1
ATOM 4481 C CA . GLU B 1 112 ? -8 -2.486 -2.699 1 98.69 112 GLU B CA 1
ATOM 4482 C C . GLU B 1 112 ? -9.438 -2.979 -2.83 1 98.69 112 GLU B C 1
ATOM 4484 O O . GLU B 1 112 ? -10.289 -2.656 -1.997 1 98.69 112 GLU B O 1
ATOM 4489 N N . ASP B 1 113 ? -9.766 -3.73 -3.959 1 98.88 113 ASP B N 1
ATOM 4490 C CA . ASP B 1 113 ? -11.078 -4.363 -4.074 1 98.88 113 ASP B CA 1
ATOM 4491 C C . ASP B 1 113 ? -11.383 -5.223 -2.85 1 98.88 113 ASP B C 1
ATOM 4493 O O . ASP B 1 113 ? -12.477 -5.145 -2.287 1 98.88 113 ASP B O 1
ATOM 4497 N N . TYR B 1 114 ? -10.43 -6.039 -2.502 1 98.94 114 TYR B N 1
ATOM 4498 C CA . TYR B 1 114 ? -10.602 -6.98 -1.402 1 98.94 114 TYR B CA 1
ATOM 4499 C C . TYR B 1 114 ? -10.75 -6.246 -0.075 1 98.94 114 TYR B C 1
ATOM 4501 O O . TYR B 1 114 ? -11.57 -6.629 0.763 1 98.94 114 TYR B O 1
ATOM 4509 N N . ALA B 1 115 ? -9.953 -5.207 0.142 1 98.88 115 ALA B N 1
ATOM 4510 C CA . ALA B 1 115 ? -10.055 -4.418 1.367 1 98.88 115 ALA B CA 1
ATOM 4511 C C . ALA B 1 115 ? -11.445 -3.809 1.513 1 98.88 115 ALA B C 1
ATOM 4513 O O . ALA B 1 115 ? -12.039 -3.844 2.596 1 98.88 115 ALA B O 1
ATOM 4514 N N . MET B 1 116 ? -11.961 -3.301 0.4 1 98.69 116 MET B N 1
ATOM 4515 C CA . MET B 1 116 ? -13.297 -2.713 0.413 1 98.69 116 MET B CA 1
ATOM 4516 C C . MET B 1 116 ? -14.359 -3.771 0.696 1 98.69 116 MET B C 1
ATOM 4518 O O . MET B 1 116 ? -15.305 -3.527 1.449 1 98.69 116 MET B O 1
ATOM 4522 N N . LEU B 1 117 ? -14.172 -4.906 0.089 1 98.94 117 LEU B N 1
ATOM 4523 C CA . LEU B 1 117 ? -15.164 -5.965 0.246 1 98.94 117 LEU B CA 1
ATOM 4524 C C . LEU B 1 117 ? -15.211 -6.453 1.689 1 98.94 117 LEU B C 1
ATOM 4526 O O . LEU B 1 117 ? -16.297 -6.605 2.262 1 98.94 117 LEU B O 1
ATOM 4530 N N . ILE B 1 118 ? -14.078 -6.75 2.273 1 98.88 118 ILE B N 1
ATOM 4531 C CA . ILE B 1 118 ? -14.039 -7.215 3.654 1 98.88 118 ILE B CA 1
ATOM 4532 C C . ILE B 1 118 ? -14.641 -6.16 4.574 1 98.88 118 ILE B C 1
ATOM 4534 O O . ILE B 1 118 ? -15.422 -6.48 5.477 1 98.88 118 ILE B O 1
ATOM 4538 N N . THR B 1 119 ? -14.258 -4.836 4.352 1 98.31 119 THR B N 1
ATOM 4539 C CA . THR B 1 119 ? -14.805 -3.748 5.152 1 98.31 119 THR B CA 1
ATOM 4540 C C . THR B 1 119 ? -16.328 -3.709 5.051 1 98.31 119 THR B C 1
ATOM 4542 O O . THR B 1 119 ? -17.016 -3.535 6.059 1 98.31 119 THR B O 1
ATOM 4545 N N . PHE B 1 120 ? -16.844 -3.902 3.838 1 98.31 120 PHE B N 1
ATOM 4546 C CA . PHE B 1 120 ? -18.281 -3.936 3.59 1 98.31 120 PHE B CA 1
ATOM 4547 C C . PHE B 1 120 ? -18.938 -5.098 4.332 1 98.31 120 PHE B C 1
ATOM 4549 O O . PHE B 1 120 ? -19.969 -4.926 4.98 1 98.31 120 PHE B O 1
ATOM 4556 N N . LEU B 1 121 ? -18.312 -6.293 4.273 1 98.38 121 LEU B N 1
ATOM 4557 C CA . LEU B 1 121 ? -18.875 -7.504 4.859 1 98.38 121 LEU B CA 1
ATOM 4558 C C . LEU B 1 121 ? -18.859 -7.43 6.379 1 98.38 121 LEU B C 1
ATOM 4560 O O . LEU B 1 121 ? -19.75 -7.98 7.039 1 98.38 121 LEU B O 1
ATOM 4564 N N . ARG B 1 122 ? -17.875 -6.75 6.973 1 96.94 122 ARG B N 1
ATOM 4565 C CA . ARG B 1 122 ? -17.797 -6.59 8.422 1 96.94 122 ARG B CA 1
ATOM 4566 C C . ARG B 1 122 ? -18.953 -5.75 8.945 1 96.94 122 ARG B C 1
ATOM 4568 O O . ARG B 1 122 ? -19.422 -5.957 10.062 1 96.94 122 ARG B O 1
ATOM 4575 N N . ASP B 1 123 ? -19.391 -4.762 8.109 1 94.19 123 ASP B N 1
ATOM 4576 C CA . ASP B 1 123 ? -20.516 -3.9 8.453 1 94.19 123 ASP B CA 1
ATOM 4577 C C . ASP B 1 123 ? -20.375 -3.359 9.875 1 94.19 123 ASP B C 1
ATOM 4579 O O . ASP B 1 123 ? -21.297 -3.502 10.688 1 94.19 123 ASP B O 1
ATOM 4583 N N . GLY B 1 124 ? -19.203 -2.867 10.219 1 90.12 124 GLY B N 1
ATOM 4584 C CA . GLY B 1 124 ? -18.984 -2.232 11.508 1 90.12 124 GLY B CA 1
ATOM 4585 C C . GLY B 1 124 ? -18.641 -3.219 12.609 1 90.12 124 GLY B C 1
ATOM 4586 O O . GLY B 1 124 ? -18.281 -2.818 13.719 1 90.12 124 GLY B O 1
ATOM 4587 N N . ARG B 1 125 ? -18.672 -4.574 12.344 1 93.5 125 ARG B N 1
ATOM 4588 C CA . ARG B 1 125 ? -18.359 -5.598 13.336 1 93.5 125 ARG B CA 1
ATOM 4589 C C . ARG B 1 125 ? -16.859 -5.887 13.359 1 93.5 125 ARG B C 1
ATOM 4591 O O . ARG B 1 125 ? -16.156 -5.633 12.375 1 93.5 125 ARG B O 1
ATOM 4598 N N . ALA B 1 126 ? -16.391 -6.273 14.539 1 91.19 126 ALA B N 1
ATOM 4599 C CA . ALA B 1 126 ? -14.984 -6.652 14.688 1 91.19 126 ALA B CA 1
ATOM 4600 C C . ALA B 1 126 ? -14.773 -8.117 14.328 1 91.19 126 ALA B C 1
ATOM 4602 O O . ALA B 1 126 ? -14.625 -8.969 15.211 1 91.19 126 ALA B O 1
ATOM 4603 N N . MET B 1 127 ? -14.82 -8.469 13.102 1 96.69 127 MET B N 1
ATOM 4604 C CA . MET B 1 127 ? -14.594 -9.828 12.609 1 96.69 127 MET B CA 1
ATOM 4605 C C . MET B 1 127 ? -13.164 -9.992 12.109 1 96.69 127 MET B C 1
ATOM 4607 O O . MET B 1 127 ? -12.773 -9.383 11.109 1 96.69 127 MET B O 1
ATOM 4611 N N . PRO B 1 128 ? -12.367 -10.836 12.828 1 97.88 128 PRO B N 1
ATOM 4612 C CA . PRO B 1 128 ? -11.023 -11.062 12.281 1 97.88 128 PRO B CA 1
ATOM 4613 C C . PRO B 1 128 ? -11.055 -11.789 10.938 1 97.88 128 PRO B C 1
ATOM 4615 O O . PRO B 1 128 ? -11.844 -12.719 10.75 1 97.88 128 PRO B O 1
ATOM 4618 N N . ALA B 1 129 ? -10.289 -11.328 9.992 1 98.75 129 ALA B N 1
ATOM 4619 C CA . ALA B 1 129 ? -10.227 -11.945 8.672 1 98.75 129 ALA B CA 1
ATOM 4620 C C . ALA B 1 129 ? -8.859 -12.594 8.438 1 98.75 129 ALA B C 1
ATOM 4622 O O . ALA B 1 129 ? -7.828 -12.023 8.805 1 98.75 129 ALA B O 1
ATOM 4623 N N . VAL B 1 130 ? -8.836 -13.766 7.934 1 98.94 130 VAL B N 1
ATOM 4624 C CA . VAL B 1 130 ? -7.621 -14.453 7.5 1 98.94 130 VAL B CA 1
ATOM 4625 C C . VAL B 1 130 ? -7.66 -14.672 5.988 1 98.94 130 VAL B C 1
ATOM 4627 O O . VAL B 1 130 ? -8.656 -15.156 5.453 1 98.94 130 VAL B O 1
ATOM 4630 N N . ALA B 1 131 ? -6.617 -14.258 5.301 1 98.94 131 ALA B N 1
ATOM 4631 C CA . ALA B 1 131 ? -6.543 -14.43 3.854 1 98.94 131 ALA B CA 1
ATOM 4632 C C . ALA B 1 131 ? -5.949 -15.789 3.49 1 98.94 131 ALA B C 1
ATOM 4634 O O . ALA B 1 131 ? -5.012 -16.266 4.145 1 98.94 131 ALA B O 1
ATOM 4635 N N . PHE B 1 132 ? -6.539 -16.422 2.516 1 98.94 132 PHE B N 1
ATOM 4636 C CA . PHE B 1 132 ? -6.07 -17.688 1.967 1 98.94 132 PHE B CA 1
ATOM 4637 C C . PHE B 1 132 ? -5.812 -17.562 0.47 1 98.94 132 PHE B C 1
ATOM 4639 O O . PHE B 1 132 ? -6.512 -16.828 -0.228 1 98.94 132 PHE B O 1
ATOM 4646 N N . GLY B 1 133 ? -4.875 -18.297 -0.015 1 98.5 133 GLY B N 1
ATOM 4647 C CA . GLY B 1 133 ? -4.68 -18.406 -1.451 1 98.5 133 GLY B CA 1
ATOM 4648 C C . GLY B 1 133 ? -3.545 -19.344 -1.826 1 98.5 133 GLY B C 1
ATOM 4649 O O . GLY B 1 133 ? -2.668 -19.625 -1.007 1 98.5 133 GLY B O 1
ATOM 4650 N N . GLY B 1 134 ? -3.566 -19.859 -2.961 1 97.88 134 GLY B N 1
ATOM 4651 C CA . GLY B 1 134 ? -2.514 -20.656 -3.553 1 97.88 134 GLY B CA 1
ATOM 4652 C C . GLY B 1 134 ? -1.932 -20.047 -4.816 1 97.88 134 GLY B C 1
ATOM 4653 O O . GLY B 1 134 ? -2.65 -19.438 -5.598 1 97.88 134 GLY B O 1
ATOM 4654 N N . SER B 1 135 ? -0.665 -20.281 -5.008 1 97.5 135 SER B N 1
ATOM 4655 C CA . SER B 1 135 ? -0.023 -19.781 -6.215 1 97.5 135 SER B CA 1
ATOM 4656 C C . SER B 1 135 ? -0.154 -18.266 -6.316 1 97.5 135 SER B C 1
ATOM 4658 O O . SER B 1 135 ? 0.245 -17.531 -5.402 1 97.5 135 SER B O 1
ATOM 4660 N N . TYR B 1 136 ? -0.754 -17.766 -7.391 1 97.69 136 TYR B N 1
ATOM 4661 C CA . TYR B 1 136 ? -0.969 -16.328 -7.52 1 97.69 136 TYR B CA 1
ATOM 4662 C C . TYR B 1 136 ? -1.868 -15.812 -6.402 1 97.69 136 TYR B C 1
ATOM 4664 O O . TYR B 1 136 ? -1.603 -14.758 -5.82 1 97.69 136 TYR B O 1
ATOM 4672 N N . GLY B 1 137 ? -2.922 -16.562 -6.074 1 98.31 137 GLY B N 1
ATOM 4673 C CA . GLY B 1 137 ? -3.746 -16.203 -4.934 1 98.31 137 GLY B CA 1
ATOM 4674 C C . GLY B 1 137 ? -2.973 -16.172 -3.629 1 98.31 137 GLY B C 1
ATOM 4675 O O . GLY B 1 137 ? -3.264 -15.352 -2.75 1 98.31 137 GLY B O 1
ATOM 4676 N N . GLY B 1 138 ? -2.027 -17.094 -3.502 1 98.81 138 GLY B N 1
ATOM 4677 C CA . GLY B 1 138 ? -1.145 -17.062 -2.346 1 98.81 138 GLY B CA 1
ATOM 4678 C C . GLY B 1 138 ? -0.282 -15.82 -2.283 1 98.81 138 GLY B C 1
ATOM 4679 O O . GLY B 1 138 ? -0.071 -15.258 -1.205 1 98.81 138 GLY B O 1
ATOM 4680 N N . MET B 1 139 ? 0.266 -15.43 -3.475 1 98.88 139 MET B N 1
ATOM 4681 C CA . MET B 1 139 ? 1.019 -14.18 -3.535 1 98.88 139 MET B CA 1
ATOM 4682 C C . MET B 1 139 ? 0.161 -13 -3.076 1 98.88 139 MET B C 1
ATOM 4684 O O . MET B 1 139 ? 0.604 -12.18 -2.27 1 98.88 139 MET B O 1
ATOM 4688 N N . LEU B 1 140 ? -1.09 -12.977 -3.566 1 98.88 140 LEU B N 1
ATOM 4689 C CA . LEU B 1 140 ? -2.02 -11.914 -3.193 1 98.88 140 LEU B CA 1
ATOM 4690 C C . LEU B 1 140 ? -2.287 -11.93 -1.692 1 98.88 140 LEU B C 1
ATOM 4692 O O . LEU B 1 140 ? -2.359 -10.875 -1.058 1 98.88 140 LEU B O 1
ATOM 4696 N N . SER B 1 141 ? -2.422 -13.117 -1.096 1 98.94 141 SER B N 1
ATOM 4697 C CA . SER B 1 141 ? -2.688 -13.227 0.334 1 98.94 141 SER B CA 1
ATOM 4698 C C . SER B 1 141 ? -1.528 -12.68 1.157 1 98.94 141 SER B C 1
ATOM 4700 O O . SER B 1 141 ? -1.741 -11.961 2.137 1 98.94 141 SER B O 1
ATOM 4702 N N . ALA B 1 142 ? -0.34 -13.031 0.725 1 98.94 142 ALA B N 1
ATOM 4703 C CA . ALA B 1 142 ? 0.845 -12.531 1.416 1 98.94 142 ALA B CA 1
ATOM 4704 C C . ALA B 1 142 ? 0.949 -11.016 1.298 1 98.94 142 ALA B C 1
ATOM 4706 O O . ALA B 1 142 ? 1.132 -10.32 2.301 1 98.94 142 ALA B O 1
ATOM 4707 N N . TRP B 1 143 ? 0.833 -10.539 0.074 1 98.94 143 TRP B N 1
ATOM 4708 C CA . TRP B 1 143 ? 0.954 -9.102 -0.173 1 98.94 143 TRP B CA 1
ATOM 4709 C C . TRP B 1 143 ? -0.165 -8.336 0.522 1 98.94 143 TRP B C 1
ATOM 4711 O O . TRP B 1 143 ? 0.037 -7.207 0.976 1 98.94 143 TRP B O 1
ATOM 4721 N N . PHE B 1 144 ? -1.381 -8.938 0.573 1 98.88 144 PHE B N 1
ATOM 4722 C CA . PHE B 1 144 ? -2.508 -8.328 1.266 1 98.88 144 PHE B CA 1
ATOM 4723 C C . PHE B 1 144 ? -2.203 -8.156 2.748 1 98.88 144 PHE B C 1
ATOM 4725 O O . PHE B 1 144 ? -2.416 -7.078 3.311 1 98.88 144 PHE B O 1
ATOM 4732 N N . ARG B 1 145 ? -1.665 -9.188 3.387 1 98.88 145 ARG B N 1
ATOM 4733 C CA . ARG B 1 145 ? -1.286 -9.094 4.793 1 98.88 145 ARG B CA 1
ATOM 4734 C C . ARG B 1 145 ? -0.183 -8.062 4.996 1 98.88 145 ARG B C 1
ATOM 4736 O O . ARG B 1 145 ? -0.193 -7.324 5.984 1 98.88 145 ARG B O 1
ATOM 4743 N N . MET B 1 146 ? 0.722 -7.988 4.105 1 98.56 146 MET B N 1
ATOM 4744 C CA . MET B 1 146 ? 1.849 -7.066 4.219 1 98.56 146 MET B CA 1
ATOM 4745 C C . MET B 1 146 ? 1.374 -5.617 4.172 1 98.56 146 MET B C 1
ATOM 4747 O O . MET B 1 146 ? 1.885 -4.77 4.906 1 98.56 146 MET B O 1
ATOM 4751 N N . LYS B 1 147 ? 0.361 -5.359 3.363 1 98.56 147 LYS B N 1
ATOM 4752 C CA . LYS B 1 147 ? -0.001 -3.971 3.092 1 98.56 147 LYS B CA 1
ATOM 4753 C C . LYS B 1 147 ? -1.22 -3.549 3.908 1 98.56 147 LYS B C 1
ATOM 4755 O O . LYS B 1 147 ? -1.418 -2.361 4.172 1 98.56 147 LYS B O 1
ATOM 4760 N N . TYR B 1 148 ? -2.074 -4.551 4.309 1 98.44 148 TYR B N 1
ATOM 4761 C CA . TYR B 1 148 ? -3.311 -4.242 5.02 1 98.44 148 TYR B CA 1
ATOM 4762 C C . TYR B 1 148 ? -3.449 -5.102 6.27 1 98.44 148 TYR B C 1
ATOM 4764 O O . TYR B 1 148 ? -4.457 -5.793 6.449 1 98.44 148 TYR B O 1
ATOM 4772 N N . PRO B 1 149 ? -2.463 -5.016 7.113 1 98.06 149 PRO B N 1
ATOM 4773 C CA . PRO B 1 149 ? -2.531 -5.855 8.312 1 98.06 149 PRO B CA 1
ATOM 4774 C C . PRO B 1 149 ? -3.707 -5.496 9.219 1 98.06 149 PRO B C 1
ATOM 4776 O O . PRO B 1 149 ? -4.125 -6.309 10.047 1 98.06 149 PRO B O 1
ATOM 4779 N N . HIS B 1 150 ? -4.293 -4.289 9.047 1 97.25 150 HIS B N 1
ATOM 4780 C CA . HIS B 1 150 ? -5.461 -3.871 9.82 1 97.25 150 HIS B CA 1
ATOM 4781 C C . HIS B 1 150 ? -6.742 -4.469 9.242 1 97.25 150 HIS B C 1
ATOM 4783 O O . HIS B 1 150 ? -7.789 -4.445 9.891 1 97.25 150 HIS B O 1
ATOM 4789 N N . ILE B 1 151 ? -6.668 -5.055 8.023 1 98.38 151 ILE B N 1
ATOM 4790 C CA . ILE B 1 151 ? -7.824 -5.668 7.391 1 98.38 151 ILE B CA 1
ATOM 4791 C C . ILE B 1 151 ? -7.766 -7.184 7.566 1 98.38 151 ILE B C 1
ATOM 4793 O O . ILE B 1 151 ? -8.766 -7.816 7.91 1 98.38 151 ILE B O 1
ATOM 4797 N N . VAL B 1 152 ? -6.566 -7.793 7.359 1 98.56 152 VAL B N 1
ATOM 4798 C CA . VAL B 1 152 ? -6.406 -9.234 7.547 1 98.56 152 VAL B CA 1
ATOM 4799 C C . VAL B 1 152 ? -5.375 -9.5 8.641 1 98.56 152 VAL B C 1
ATOM 4801 O O . VAL B 1 152 ? -4.223 -9.07 8.531 1 98.56 152 VAL B O 1
ATOM 4804 N N . ILE B 1 153 ? -5.719 -10.336 9.602 1 98.31 153 ILE B N 1
ATOM 4805 C CA . ILE B 1 153 ? -4.887 -10.547 10.781 1 98.31 153 ILE B CA 1
ATOM 4806 C C . ILE B 1 153 ? -3.797 -11.562 10.469 1 98.31 153 ILE B C 1
ATOM 4808 O O . ILE B 1 153 ? -2.832 -11.703 11.227 1 98.31 153 ILE B O 1
ATOM 4812 N N . GLY B 1 154 ? -3.912 -12.266 9.383 1 98.75 154 GLY B N 1
ATOM 4813 C CA . GLY B 1 154 ? -2.943 -13.25 8.922 1 98.75 154 GLY B CA 1
ATOM 4814 C C . GLY B 1 154 ? -3.268 -13.812 7.555 1 98.75 154 GLY B C 1
ATOM 4815 O O . GLY B 1 154 ? -4.309 -13.492 6.977 1 98.75 154 GLY B O 1
ATOM 4816 N N . ALA B 1 155 ? -2.322 -14.586 6.984 1 98.94 155 ALA B N 1
ATOM 4817 C CA . ALA B 1 155 ? -2.51 -15.133 5.645 1 98.94 155 ALA B CA 1
ATOM 4818 C C . ALA B 1 155 ? -1.856 -16.516 5.516 1 98.94 155 ALA B C 1
ATOM 4820 O O . ALA B 1 155 ? -0.778 -16.75 6.066 1 98.94 155 ALA B O 1
ATOM 4821 N N . LEU B 1 156 ? -2.539 -17.359 4.906 1 98.94 156 LEU B N 1
ATOM 4822 C CA . LEU B 1 156 ? -1.936 -18.594 4.395 1 98.94 156 LEU B CA 1
ATOM 4823 C C . LEU B 1 156 ? -1.617 -18.469 2.91 1 98.94 156 LEU B C 1
ATOM 4825 O O . LEU B 1 156 ? -2.521 -18.5 2.072 1 98.94 156 LEU B O 1
ATOM 4829 N N . ALA B 1 157 ? -0.379 -18.297 2.623 1 98.94 157 ALA B N 1
ATOM 4830 C CA . ALA B 1 157 ? 0.134 -18.188 1.259 1 98.94 157 ALA B CA 1
ATOM 4831 C C . ALA B 1 157 ? 0.726 -19.516 0.791 1 98.94 157 ALA B C 1
ATOM 4833 O O . ALA B 1 157 ? 1.938 -19.719 0.874 1 98.94 157 ALA B O 1
ATOM 4834 N N . ALA B 1 158 ? -0.142 -20.328 0.19 1 98.75 158 ALA B N 1
ATOM 4835 C CA . ALA B 1 158 ? 0.266 -21.672 -0.229 1 98.75 158 ALA B CA 1
ATOM 4836 C C . ALA B 1 158 ? 0.859 -21.641 -1.635 1 98.75 158 ALA B C 1
ATOM 4838 O O . ALA B 1 158 ? 0.297 -21.031 -2.543 1 98.75 158 ALA B O 1
ATOM 4839 N N . SER B 1 159 ? 2.018 -22.344 -1.787 1 98.44 159 SER B N 1
ATOM 4840 C CA . SER B 1 159 ? 2.65 -22.453 -3.098 1 98.44 159 SER B CA 1
ATOM 4841 C C . SER B 1 159 ? 2.811 -21.078 -3.74 1 98.44 159 SER B C 1
ATOM 4843 O O . SER B 1 159 ? 2.553 -20.906 -4.934 1 98.44 159 SER B O 1
ATOM 4845 N N . ALA B 1 160 ? 3.143 -20.062 -2.932 1 98.75 160 ALA B N 1
ATOM 4846 C CA . ALA B 1 160 ? 3.164 -18.672 -3.373 1 98.75 160 ALA B CA 1
ATOM 4847 C C . ALA B 1 160 ? 4.574 -18.234 -3.764 1 98.75 160 ALA B C 1
ATOM 4849 O O . ALA B 1 160 ? 5.41 -17.969 -2.898 1 98.75 160 ALA B O 1
ATOM 4850 N N . PRO B 1 161 ? 4.855 -18.156 -5.008 1 98.5 161 PRO B N 1
ATOM 4851 C CA . PRO B 1 161 ? 6.207 -17.781 -5.426 1 98.5 161 PRO B CA 1
ATOM 4852 C C . PRO B 1 161 ? 6.438 -16.266 -5.398 1 98.5 161 PRO B C 1
ATOM 4854 O O . PRO B 1 161 ? 6.742 -15.672 -6.434 1 98.5 161 PRO B O 1
ATOM 4857 N N . ILE B 1 162 ? 6.461 -15.633 -4.234 1 98.75 162 ILE B N 1
ATOM 4858 C CA . ILE B 1 162 ? 6.562 -14.18 -4.117 1 98.75 162 ILE B CA 1
ATOM 4859 C C . ILE B 1 162 ? 7.988 -13.734 -4.434 1 98.75 162 ILE B C 1
ATOM 4861 O O . ILE B 1 162 ? 8.266 -12.539 -4.543 1 98.75 162 ILE B O 1
ATOM 4865 N N . LEU B 1 163 ? 8.906 -14.711 -4.668 1 98.56 163 LEU B N 1
ATOM 4866 C CA . LEU B 1 163 ? 10.297 -14.375 -4.941 1 98.56 163 LEU B CA 1
ATOM 4867 C C . LEU B 1 163 ? 10.664 -14.711 -6.383 1 98.56 163 LEU B C 1
ATOM 4869 O O . LEU B 1 163 ? 11.812 -14.523 -6.797 1 98.56 163 LEU B O 1
ATOM 4873 N N . GLN B 1 164 ? 9.68 -15.219 -7.188 1 97.94 164 GLN B N 1
ATOM 4874 C CA . GLN B 1 164 ? 9.938 -15.586 -8.578 1 97.94 164 GLN B CA 1
ATOM 4875 C C . GLN B 1 164 ? 9.992 -14.352 -9.469 1 97.94 164 GLN B C 1
ATOM 4877 O O . GLN B 1 164 ? 9.25 -14.258 -10.453 1 97.94 164 GLN B O 1
ATOM 4882 N N . PHE B 1 165 ? 10.93 -13.406 -9.188 1 98 165 PHE B N 1
ATOM 4883 C CA . PHE B 1 165 ? 11.102 -12.156 -9.914 1 98 165 PHE B CA 1
ATOM 4884 C C . PHE B 1 165 ? 12.57 -11.898 -10.203 1 98 165 PHE B C 1
ATOM 4886 O O . PHE B 1 165 ? 13.445 -12.539 -9.617 1 98 165 PHE B O 1
ATOM 4893 N N . PRO B 1 166 ? 12.844 -10.992 -11.164 1 96.06 166 PRO B N 1
ATOM 4894 C CA . PRO B 1 166 ? 14.234 -10.703 -11.531 1 96.06 166 PRO B CA 1
ATOM 4895 C C . PRO B 1 166 ? 15.086 -10.289 -10.328 1 96.06 166 PRO B C 1
ATOM 4897 O O . PRO B 1 166 ? 14.664 -9.453 -9.531 1 96.06 166 PRO B O 1
ATOM 4900 N N . GLY B 1 167 ? 16.219 -10.969 -10.242 1 94.06 167 GLY B N 1
ATOM 4901 C CA . GLY B 1 167 ? 17.156 -10.594 -9.211 1 94.06 167 GLY B CA 1
ATOM 4902 C C . GLY B 1 167 ? 16.922 -11.312 -7.895 1 94.06 167 GLY B C 1
ATOM 4903 O O . GLY B 1 167 ? 17.781 -11.281 -7.004 1 94.06 167 GLY B O 1
ATOM 4904 N N . LEU B 1 168 ? 15.852 -12.031 -7.781 1 96.62 168 LEU B N 1
ATOM 4905 C CA . LEU B 1 168 ? 15.516 -12.68 -6.52 1 96.62 168 LEU B CA 1
ATOM 4906 C C . LEU B 1 168 ? 15.695 -14.195 -6.629 1 96.62 168 LEU B C 1
ATOM 4908 O O . LEU B 1 168 ? 16.172 -14.836 -5.691 1 96.62 168 LEU B O 1
ATOM 4912 N N . THR B 1 169 ? 15.25 -14.773 -7.75 1 96.5 169 THR B N 1
ATOM 4913 C CA . THR B 1 169 ? 15.305 -16.203 -8.016 1 96.5 169 THR B CA 1
ATOM 4914 C C . THR B 1 169 ? 15.953 -16.484 -9.367 1 96.5 169 THR B C 1
ATOM 4916 O O . THR B 1 169 ? 15.609 -15.844 -10.367 1 96.5 169 THR B O 1
ATOM 4919 N N . PRO B 1 170 ? 16.938 -17.453 -9.359 1 95.88 170 PRO B N 1
ATOM 4920 C CA . PRO B 1 170 ? 17.484 -17.797 -10.672 1 95.88 170 PRO B CA 1
ATOM 4921 C C . PRO B 1 170 ? 16.406 -18.234 -11.664 1 95.88 170 PRO B C 1
ATOM 4923 O O . PRO B 1 170 ? 15.477 -18.953 -11.297 1 95.88 170 PRO B O 1
ATOM 4926 N N . CYS B 1 171 ? 16.594 -17.812 -12.906 1 96.31 171 CYS B N 1
ATOM 4927 C CA . CYS B 1 171 ? 15.555 -18.016 -13.906 1 96.31 171 CYS B CA 1
ATOM 4928 C C . CYS B 1 171 ? 15.391 -19.5 -14.234 1 96.31 171 CYS B C 1
ATOM 4930 O O . CYS B 1 171 ? 14.375 -19.906 -14.805 1 96.31 171 CYS B O 1
ATOM 4932 N N . GLU B 1 172 ? 16.359 -20.406 -13.898 1 96.44 172 GLU B N 1
ATOM 4933 C CA . GLU B 1 172 ? 16.328 -21.797 -14.305 1 96.44 172 GLU B CA 1
ATOM 4934 C C . GLU B 1 172 ? 15.711 -22.672 -13.219 1 96.44 172 GLU B C 1
ATOM 4936 O O . GLU B 1 172 ? 15.484 -23.875 -13.43 1 96.44 172 GLU B O 1
ATOM 4941 N N . ILE B 1 173 ? 15.391 -22.109 -12.125 1 96.62 173 ILE B N 1
ATOM 4942 C CA . ILE B 1 173 ? 15.086 -22.906 -10.938 1 96.62 173 ILE B CA 1
ATOM 4943 C C . ILE B 1 173 ? 13.805 -23.703 -11.172 1 96.62 173 ILE B C 1
ATOM 4945 O O . ILE B 1 173 ? 13.719 -24.875 -10.773 1 96.62 173 ILE B O 1
ATOM 4949 N N . PHE B 1 174 ? 12.805 -23.125 -11.734 1 97.31 174 PHE B N 1
ATOM 4950 C CA . PHE B 1 174 ? 11.555 -23.828 -12.016 1 97.31 174 PHE B CA 1
ATOM 4951 C C . PHE B 1 174 ? 11.82 -25.078 -12.836 1 97.31 174 PHE B C 1
ATOM 4953 O O . PHE B 1 174 ? 11.352 -26.172 -12.484 1 97.31 174 PHE B O 1
ATOM 4960 N N . ASN B 1 175 ? 12.578 -24.953 -13.922 1 97.5 175 ASN B N 1
ATOM 4961 C CA . ASN B 1 175 ? 12.875 -26.062 -14.82 1 97.5 175 ASN B CA 1
ATOM 4962 C C . ASN B 1 175 ? 13.766 -27.109 -14.133 1 97.5 175 ASN B C 1
ATOM 4964 O O . ASN B 1 175 ? 13.625 -28.312 -14.383 1 97.5 175 ASN B O 1
ATOM 4968 N N . ARG B 1 176 ? 14.672 -26.641 -13.328 1 97.19 176 ARG B N 1
ATOM 4969 C CA . ARG B 1 176 ? 15.547 -27.547 -12.609 1 97.19 176 ARG B CA 1
ATOM 4970 C C . ARG B 1 176 ? 14.75 -28.422 -11.641 1 97.19 176 ARG B C 1
ATOM 4972 O O . ARG B 1 176 ? 14.969 -29.641 -11.57 1 97.19 176 ARG B O 1
ATOM 4979 N N . ILE B 1 177 ? 13.836 -27.75 -10.922 1 97.62 177 ILE B N 1
ATOM 4980 C CA . ILE B 1 177 ? 13.023 -28.516 -9.969 1 97.62 177 ILE B CA 1
ATOM 4981 C C . ILE B 1 177 ? 12.125 -29.484 -10.719 1 97.62 177 ILE B C 1
ATOM 4983 O O . ILE B 1 177 ? 12.008 -30.656 -10.336 1 97.62 177 ILE B O 1
ATOM 4987 N N . THR B 1 178 ? 11.523 -29.062 -11.82 1 98.19 178 THR B N 1
ATOM 4988 C CA . THR B 1 178 ? 10.711 -29.953 -12.633 1 98.19 178 THR B CA 1
ATOM 4989 C C . THR B 1 178 ? 11.523 -31.156 -13.102 1 98.19 178 THR B C 1
ATOM 4991 O O . THR B 1 178 ? 11.062 -32.312 -13.023 1 98.19 178 THR B O 1
ATOM 4994 N N . THR B 1 179 ? 12.727 -30.922 -13.602 1 98.31 179 THR B N 1
ATOM 4995 C CA . THR B 1 179 ? 13.602 -31.984 -14.078 1 98.31 179 THR B CA 1
ATOM 4996 C C . THR B 1 179 ? 13.891 -32.969 -12.961 1 98.31 179 THR B C 1
ATOM 4998 O O . THR B 1 179 ? 13.867 -34.188 -13.188 1 98.31 179 THR B O 1
ATOM 5001 N N . THR B 1 180 ? 14.148 -32.438 -11.789 1 97.56 180 THR B N 1
ATOM 5002 C CA . THR B 1 180 ? 14.438 -33.312 -10.648 1 97.56 180 THR B CA 1
ATOM 5003 C C . THR B 1 180 ? 13.242 -34.188 -10.32 1 97.56 180 THR B C 1
ATOM 5005 O O . THR B 1 180 ? 13.398 -35.375 -9.977 1 97.56 180 THR B O 1
ATOM 5008 N N . VAL B 1 181 ? 12.055 -33.656 -10.406 1 98.25 181 VAL B N 1
ATOM 5009 C CA . VAL B 1 181 ? 10.828 -34.406 -10.148 1 98.25 181 VAL B CA 1
ATOM 5010 C C . VAL B 1 181 ? 10.734 -35.562 -11.125 1 98.25 181 VAL B C 1
ATOM 5012 O O . VAL B 1 181 ? 10.453 -36.688 -10.711 1 98.25 181 VAL B O 1
ATOM 5015 N N . TYR B 1 182 ? 11.016 -35.344 -12.391 1 98.5 182 TYR B N 1
ATOM 5016 C CA . TYR B 1 182 ? 10.945 -36.406 -13.414 1 98.5 182 TYR B CA 1
ATOM 5017 C C . TYR B 1 182 ? 12.078 -37.406 -13.242 1 98.5 182 TYR B C 1
ATOM 5019 O O . TYR B 1 182 ? 11.9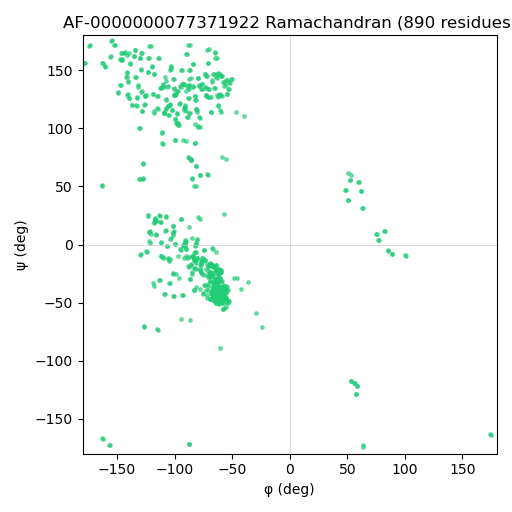14 -38.594 -13.539 1 98.5 182 TYR B O 1
ATOM 5027 N N . GLN B 1 183 ? 13.18 -36.938 -12.828 1 97.62 183 GLN B N 1
ATOM 5028 C CA . GLN B 1 183 ? 14.359 -37.781 -12.648 1 97.62 183 GLN B CA 1
ATOM 5029 C C . GLN B 1 183 ? 14.156 -38.781 -11.516 1 97.62 183 GLN B C 1
ATOM 5031 O O . GLN B 1 183 ? 14.703 -39.875 -11.555 1 97.62 183 GLN B O 1
ATOM 5036 N N . THR B 1 184 ? 13.312 -38.406 -10.57 1 96.81 184 THR B N 1
ATOM 5037 C CA . THR B 1 184 ? 13.242 -39.219 -9.359 1 96.81 184 THR B CA 1
ATOM 5038 C C . THR B 1 184 ? 11.898 -39.938 -9.266 1 96.81 184 THR B C 1
ATOM 5040 O O . THR B 1 184 ? 11.727 -40.812 -8.422 1 96.81 184 THR B O 1
ATOM 5043 N N . ALA B 1 185 ? 10.977 -39.594 -10.109 1 96.94 185 ALA B N 1
ATOM 5044 C CA . ALA B 1 185 ? 9.617 -40.125 -10 1 96.94 185 ALA B CA 1
ATOM 5045 C C . ALA B 1 185 ? 9.586 -41.625 -10.211 1 96.94 185 ALA B C 1
ATOM 5047 O O . ALA B 1 185 ? 8.812 -42.344 -9.562 1 96.94 185 ALA B O 1
ATOM 5048 N N . TYR B 1 186 ? 10.297 -42.156 -11.133 1 97.44 186 TYR B N 1
ATOM 5049 C CA . TYR B 1 186 ? 10.445 -43.594 -11.414 1 97.44 186 TYR B CA 1
ATOM 5050 C C . TYR B 1 186 ? 11.914 -44 -11.453 1 97.44 186 TYR B C 1
ATOM 5052 O O . TYR B 1 186 ? 12.469 -44.469 -10.461 1 97.44 186 TYR B O 1
ATOM 5060 N N . ASN B 1 187 ? 12.617 -43.594 -12.438 1 97.06 187 ASN B N 1
ATOM 5061 C CA . ASN B 1 187 ? 14.07 -43.656 -12.523 1 97.06 187 ASN B CA 1
ATOM 5062 C C . ASN B 1 187 ? 14.625 -42.562 -13.414 1 97.06 187 ASN B C 1
ATOM 5064 O O . ASN B 1 187 ? 13.867 -41.812 -14.047 1 97.06 187 ASN B O 1
ATOM 5068 N N . ALA B 1 188 ? 15.914 -42.344 -13.5 1 96.62 188 ALA B N 1
ATOM 5069 C CA . ALA B 1 188 ? 16.562 -41.188 -14.117 1 96.62 188 ALA B CA 1
ATOM 5070 C C . ALA B 1 188 ? 16.406 -41.219 -15.641 1 96.62 188 ALA B C 1
ATOM 5072 O O . ALA B 1 188 ? 16.609 -40.219 -16.312 1 96.62 188 ALA B O 1
ATOM 5073 N N . ASN B 1 189 ? 16.062 -42.375 -16.203 1 97.88 189 ASN B N 1
ATOM 5074 C CA . ASN B 1 189 ? 15.922 -42.5 -17.641 1 97.88 189 ASN B CA 1
ATOM 5075 C C . ASN B 1 189 ? 14.812 -41.594 -18.188 1 97.88 189 ASN B C 1
ATOM 5077 O O . ASN B 1 189 ? 14.867 -41.188 -19.328 1 97.88 189 ASN B O 1
ATOM 5081 N N . CYS B 1 190 ? 13.844 -41.375 -17.328 1 98.31 190 CYS B N 1
ATOM 5082 C CA . CYS B 1 190 ? 12.688 -40.594 -17.75 1 98.31 190 CYS B CA 1
ATOM 5083 C C . CYS B 1 190 ? 13.109 -39.219 -18.234 1 98.31 190 CYS B C 1
ATOM 5085 O O . CYS B 1 190 ? 12.852 -38.875 -19.375 1 98.31 190 CYS B O 1
ATOM 5087 N N . SER B 1 191 ? 13.859 -38.438 -17.344 1 97.88 191 SER B N 1
ATOM 5088 C CA . SER B 1 191 ? 14.297 -37.094 -17.703 1 97.88 191 SER B CA 1
ATOM 5089 C C . SER B 1 191 ? 15.297 -37.125 -18.859 1 97.88 191 SER B C 1
ATOM 5091 O O . SER B 1 191 ? 15.305 -36.25 -19.703 1 97.88 191 SER B O 1
ATOM 5093 N N . VAL B 1 192 ? 16.094 -38.156 -18.969 1 96.69 192 VAL B N 1
ATOM 5094 C CA . VAL B 1 192 ? 17.062 -38.312 -20.047 1 96.69 192 VAL B CA 1
ATOM 5095 C C . VAL B 1 192 ? 16.328 -38.5 -21.375 1 96.69 192 VAL B C 1
ATOM 5097 O O . VAL B 1 192 ? 16.672 -37.875 -22.375 1 96.69 192 VAL B O 1
ATOM 5100 N N . ASN B 1 193 ? 15.344 -39.406 -21.359 1 97.94 193 ASN B N 1
ATOM 5101 C CA . ASN B 1 193 ? 14.555 -39.656 -22.562 1 97.94 193 ASN B CA 1
ATOM 5102 C C . ASN B 1 193 ? 13.859 -38.375 -23.031 1 97.94 193 ASN B C 1
ATOM 5104 O O . ASN B 1 193 ? 13.82 -38.094 -24.219 1 97.94 193 ASN B O 1
ATOM 5108 N N . ILE B 1 194 ? 13.273 -37.625 -22.094 1 98.31 194 ILE B N 1
ATOM 5109 C CA . ILE B 1 194 ? 12.617 -36.344 -22.453 1 98.31 194 ILE B CA 1
ATOM 5110 C C . ILE B 1 194 ? 13.625 -35.406 -23.078 1 98.31 194 ILE B C 1
ATOM 5112 O O . ILE B 1 194 ? 13.352 -34.781 -24.109 1 98.31 194 ILE B O 1
ATOM 5116 N N . GLY B 1 195 ? 14.797 -35.25 -22.484 1 96.81 195 GLY B N 1
ATOM 5117 C CA . GLY B 1 195 ? 15.836 -34.406 -23.031 1 96.81 195 GLY B CA 1
ATOM 5118 C C . GLY B 1 195 ? 16.25 -34.781 -24.438 1 96.81 195 GLY B C 1
ATOM 5119 O O . GLY B 1 195 ? 16.5 -33.938 -25.281 1 96.81 195 GLY B O 1
ATOM 5120 N N . LYS B 1 196 ? 16.312 -36.062 -24.734 1 95.88 196 LYS B N 1
ATOM 5121 C CA . LYS B 1 196 ? 16.719 -36.562 -26.031 1 95.88 196 LYS B CA 1
ATOM 5122 C C . LYS B 1 196 ? 15.602 -36.406 -27.062 1 95.88 196 LYS B C 1
ATOM 5124 O O . LYS B 1 196 ? 15.859 -36.375 -28.266 1 95.88 196 LYS B O 1
ATOM 5129 N N . SER B 1 197 ? 14.453 -36.375 -26.578 1 97.75 197 SER B N 1
ATOM 5130 C CA . SER B 1 197 ? 13.297 -36.406 -27.469 1 97.75 197 SER B CA 1
ATOM 5131 C C . SER B 1 197 ? 13.234 -35.156 -28.344 1 97.75 197 SER B C 1
ATOM 5133 O O . SER B 1 197 ? 12.695 -35.219 -29.453 1 97.75 197 SER B O 1
ATOM 5135 N N . TRP B 1 198 ? 13.742 -34.031 -27.828 1 97.19 198 TRP B N 1
ATOM 5136 C CA . TRP B 1 198 ? 13.656 -32.781 -28.578 1 97.19 198 TRP B CA 1
ATOM 5137 C C . TRP B 1 198 ? 14.312 -32.938 -29.938 1 97.19 198 TRP B C 1
ATOM 5139 O O . TRP B 1 198 ? 13.727 -32.562 -30.953 1 97.19 198 TRP B O 1
ATOM 5149 N N . LYS B 1 199 ? 15.523 -33.438 -29.969 1 95.31 199 LYS B N 1
ATOM 5150 C CA . LYS B 1 199 ? 16.219 -33.625 -31.234 1 95.31 199 LYS B CA 1
ATOM 5151 C C . LYS B 1 199 ? 15.5 -34.688 -32.094 1 95.31 199 LYS B C 1
ATOM 5153 O O . LYS B 1 199 ? 15.484 -34.594 -33.312 1 95.31 199 LYS B O 1
ATOM 5158 N N . ALA B 1 200 ? 14.969 -35.719 -31.453 1 97.44 200 ALA B N 1
ATOM 5159 C CA . ALA B 1 200 ? 14.227 -36.75 -32.188 1 97.44 200 ALA B CA 1
ATOM 5160 C C . ALA B 1 200 ? 13.023 -36.156 -32.875 1 97.44 200 ALA B C 1
ATOM 5162 O O . ALA B 1 200 ? 12.734 -36.5 -34.031 1 97.44 200 ALA B O 1
ATOM 5163 N N . PHE B 1 201 ? 12.289 -35.281 -32.219 1 98.12 201 PHE B N 1
ATOM 5164 C CA . PHE B 1 201 ? 11.156 -34.625 -32.812 1 98.12 201 PHE B CA 1
ATOM 5165 C C . PHE B 1 201 ? 11.602 -33.781 -34 1 98.12 201 PHE B C 1
ATOM 5167 O O . PHE B 1 201 ? 10.961 -33.812 -35.062 1 98.12 201 PHE B O 1
ATOM 5174 N N . GLU B 1 202 ? 12.672 -33.031 -33.812 1 97.19 202 GLU B N 1
ATOM 5175 C CA . GLU B 1 202 ? 13.188 -32.188 -34.906 1 97.19 202 GLU B CA 1
ATOM 5176 C C . GLU B 1 202 ? 13.602 -33.031 -36.094 1 97.19 202 GLU B C 1
ATOM 5178 O O . GLU B 1 202 ? 13.32 -32.656 -37.25 1 97.19 202 GLU B O 1
ATOM 5183 N N . THR B 1 203 ? 14.258 -34.094 -35.812 1 96.56 203 THR B N 1
ATOM 5184 C CA . THR B 1 203 ? 14.727 -35 -36.875 1 96.56 203 THR B CA 1
ATOM 5185 C C . THR B 1 203 ? 13.547 -35.562 -37.656 1 96.56 203 THR B C 1
ATOM 5187 O O . THR B 1 203 ? 13.547 -35.562 -38.875 1 96.56 203 THR B O 1
ATOM 5190 N N . LEU B 1 204 ? 12.594 -36.094 -36.969 1 96.75 204 LEU B N 1
ATOM 5191 C CA . LEU B 1 204 ? 11.43 -36.656 -37.625 1 96.75 204 LEU B CA 1
ATOM 5192 C C . LEU B 1 204 ? 10.68 -35.625 -38.438 1 96.75 204 LEU B C 1
ATOM 5194 O O . LEU B 1 204 ? 10.227 -35.906 -39.531 1 96.75 204 LEU B O 1
ATOM 5198 N N . ALA B 1 205 ? 10.586 -34.438 -37.969 1 96.88 205 ALA B N 1
ATOM 5199 C CA . ALA B 1 205 ? 9.773 -33.375 -38.562 1 96.88 205 ALA B CA 1
ATOM 5200 C C . ALA B 1 205 ? 10.523 -32.688 -39.719 1 96.88 205 ALA B C 1
ATOM 5202 O O . ALA B 1 205 ? 10.016 -31.766 -40.312 1 96.88 205 ALA B O 1
ATOM 5203 N N . ALA B 1 206 ? 11.734 -33.125 -39.969 1 96.06 206 ALA B N 1
ATOM 5204 C CA . ALA B 1 206 ? 12.555 -32.5 -41 1 96.06 206 ALA B CA 1
ATOM 5205 C C . ALA B 1 206 ? 11.938 -32.719 -42.375 1 96.06 206 ALA B C 1
ATOM 5207 O O . ALA B 1 206 ? 12.242 -31.984 -43.312 1 96.06 206 ALA B O 1
ATOM 5208 N N . SER B 1 207 ? 11.102 -33.812 -42.562 1 96.19 207 SER B N 1
ATOM 5209 C CA . SER B 1 207 ? 10.422 -34.094 -43.812 1 96.19 207 SER B CA 1
ATOM 5210 C C . SER B 1 207 ? 8.914 -33.969 -43.688 1 96.19 207 SER B C 1
ATOM 5212 O O . SER B 1 207 ? 8.375 -34.062 -42.594 1 96.19 207 SER B O 1
ATOM 5214 N N . ASP B 1 208 ? 8.297 -33.812 -44.781 1 96.31 208 ASP B N 1
ATOM 5215 C CA . ASP B 1 208 ? 6.84 -33.719 -44.781 1 96.31 208 ASP B CA 1
ATOM 5216 C C . ASP B 1 208 ? 6.207 -35 -44.312 1 96.31 208 ASP B C 1
ATOM 5218 O O . ASP B 1 208 ? 5.195 -35 -43.594 1 96.31 208 ASP B O 1
ATOM 5222 N N . ALA B 1 209 ? 6.801 -36.094 -44.719 1 96.44 209 ALA B N 1
ATOM 5223 C CA . ALA B 1 209 ? 6.316 -37.375 -44.281 1 96.44 209 ALA B CA 1
ATOM 5224 C C . ALA B 1 209 ? 6.473 -37.531 -42.75 1 96.44 209 ALA B C 1
ATOM 5226 O O . ALA B 1 209 ? 5.609 -38.094 -42.094 1 96.44 209 ALA B O 1
ATOM 5227 N N . GLY B 1 210 ? 7.566 -37.094 -42.25 1 96.88 210 GLY B N 1
ATOM 5228 C CA . GLY B 1 210 ? 7.812 -37.125 -40.844 1 96.88 210 GLY B CA 1
ATOM 5229 C C . GLY B 1 210 ? 6.855 -36.25 -40.031 1 96.88 210 GLY B C 1
ATOM 5230 O O . GLY B 1 210 ? 6.426 -36.625 -38.938 1 96.88 210 GLY B O 1
ATOM 5231 N N . LYS B 1 211 ? 6.621 -35.062 -40.531 1 97.75 211 LYS B N 1
ATOM 5232 C CA . LYS B 1 211 ? 5.641 -34.156 -39.906 1 97.75 211 LYS B CA 1
ATOM 5233 C C . LYS B 1 211 ? 4.27 -34.844 -39.844 1 97.75 211 LYS B C 1
ATOM 5235 O O . LYS B 1 211 ? 3.592 -34.75 -38.812 1 97.75 211 LYS B O 1
ATOM 5240 N N . LYS B 1 212 ? 3.896 -35.438 -40.938 1 96.56 212 LYS B N 1
ATOM 5241 C CA . LYS B 1 212 ? 2.631 -36.156 -40.938 1 96.56 212 LYS B CA 1
ATOM 5242 C C . LYS B 1 212 ? 2.639 -37.312 -39.938 1 96.56 212 LYS B C 1
ATOM 5244 O O . LYS B 1 212 ? 1.643 -37.531 -39.25 1 96.56 212 LYS B O 1
ATOM 5249 N N . GLN B 1 213 ? 3.732 -38.062 -39.875 1 96.5 213 GLN B N 1
ATOM 5250 C CA . GLN B 1 213 ? 3.873 -39.156 -38.938 1 96.5 213 GLN B CA 1
ATOM 5251 C C . GLN B 1 213 ? 3.721 -38.688 -37.5 1 96.5 213 GLN B C 1
ATOM 5253 O O . GLN B 1 213 ? 3.084 -39.344 -36.688 1 96.5 213 GLN B O 1
ATOM 5258 N N . LEU B 1 214 ? 4.344 -37.562 -37.219 1 96.81 214 LEU B N 1
ATOM 5259 C CA . LEU B 1 214 ? 4.23 -37 -35.875 1 96.81 214 LEU B CA 1
ATOM 5260 C C . LEU B 1 214 ? 2.771 -36.719 -35.531 1 96.81 214 LEU B C 1
ATOM 5262 O O . LEU B 1 214 ? 2.32 -37 -34.438 1 96.81 214 LEU B O 1
ATOM 5266 N N . GLY B 1 215 ? 2.082 -36.062 -36.469 1 96.38 215 GLY B N 1
ATOM 5267 C CA . GLY B 1 215 ? 0.665 -35.781 -36.25 1 96.38 215 GLY B CA 1
ATOM 5268 C C . GLY B 1 215 ? -0.147 -37.031 -36 1 96.38 215 GLY B C 1
ATOM 5269 O O . GLY B 1 215 ? -1.041 -37.031 -35.156 1 96.38 215 GLY B O 1
ATOM 5270 N N . ASP B 1 216 ? 0.204 -38.125 -36.719 1 96.31 216 ASP B N 1
ATOM 5271 C CA . ASP B 1 216 ? -0.517 -39.375 -36.562 1 96.31 216 ASP B CA 1
ATOM 5272 C C . ASP B 1 216 ? -0.21 -40.031 -35.219 1 96.31 216 ASP B C 1
ATOM 5274 O O . ASP B 1 216 ? -1.117 -40.531 -34.562 1 96.31 216 ASP B O 1
ATOM 5278 N N . ILE B 1 217 ? 1.03 -40.094 -34.844 1 96.81 217 ILE B N 1
ATOM 5279 C CA . ILE B 1 217 ? 1.48 -40.75 -33.625 1 96.81 217 ILE B CA 1
ATOM 5280 C C . ILE B 1 217 ? 0.859 -40.094 -32.406 1 96.81 217 ILE B C 1
ATOM 5282 O O . ILE B 1 217 ? 0.426 -40.75 -31.453 1 96.81 217 ILE B O 1
ATOM 5286 N N . PHE B 1 218 ? 0.776 -38.75 -32.406 1 97.06 218 PHE B N 1
ATOM 5287 C CA . PHE B 1 218 ? 0.317 -38 -31.234 1 97.06 218 PHE B CA 1
ATOM 5288 C C . PHE B 1 218 ? -1.151 -37.594 -31.375 1 97.06 218 PHE B C 1
ATOM 5290 O O . PHE B 1 218 ? -1.729 -36.969 -30.484 1 97.06 218 PHE B O 1
ATOM 5297 N N . HIS B 1 219 ? -1.781 -37.969 -32.469 1 95.62 219 HIS B N 1
ATOM 5298 C CA . HIS B 1 219 ? -3.186 -37.688 -32.75 1 95.62 219 HIS B CA 1
ATOM 5299 C C . HIS B 1 219 ? -3.479 -36.188 -32.594 1 95.62 219 HIS B C 1
ATOM 5301 O O . HIS B 1 219 ? -4.379 -35.812 -31.828 1 95.62 219 HIS B O 1
ATOM 5307 N N . LEU B 1 220 ? -2.744 -35.375 -33.312 1 96.44 220 LEU B N 1
ATOM 5308 C CA . LEU B 1 220 ? -2.844 -33.938 -33.156 1 96.44 220 LEU B CA 1
ATOM 5309 C C . LEU B 1 220 ? -4.078 -33.406 -33.875 1 96.44 220 LEU B C 1
ATOM 5311 O O . LEU B 1 220 ? -4.426 -33.875 -34.969 1 96.44 220 LEU B O 1
ATOM 5315 N N . CYS B 1 221 ? -4.789 -32.5 -33.25 1 95.31 221 CYS B N 1
ATOM 5316 C CA . CYS B 1 221 ? -5.938 -31.859 -33.906 1 95.31 221 CYS B CA 1
ATOM 5317 C C . CYS B 1 221 ? -5.508 -31.078 -35.125 1 95.31 221 CYS B C 1
ATOM 5319 O O . CYS B 1 221 ? -6.223 -31.047 -36.125 1 95.31 221 CYS B O 1
ATOM 5321 N N . ASP B 1 222 ? -4.363 -30.359 -35 1 94.94 222 ASP B N 1
ATOM 5322 C CA . ASP B 1 222 ? -3.781 -29.609 -36.125 1 94.94 222 ASP B CA 1
ATOM 5323 C C . ASP B 1 222 ? -2.48 -30.234 -36.594 1 94.94 222 ASP B C 1
ATOM 5325 O O . ASP B 1 222 ? -1.604 -30.562 -35.781 1 94.94 222 ASP B O 1
ATOM 5329 N N . ALA B 1 223 ? -2.359 -30.328 -37.844 1 94.69 223 ALA B N 1
ATOM 5330 C CA . ALA B 1 223 ? -1.15 -30.938 -38.406 1 94.69 223 ALA B CA 1
ATOM 5331 C C . ALA B 1 223 ? 0.05 -30 -38.25 1 94.69 223 ALA B C 1
ATOM 5333 O O . ALA B 1 223 ? -0.095 -28.781 -38.25 1 94.69 223 ALA B O 1
ATOM 5334 N N . ILE B 1 224 ? 1.205 -30.594 -38.031 1 97.06 224 ILE B N 1
ATOM 5335 C CA . ILE B 1 224 ? 2.461 -29.844 -38.062 1 97.06 224 ILE B CA 1
ATOM 5336 C C . ILE B 1 224 ? 2.893 -29.672 -39.531 1 97.06 224 ILE B C 1
ATOM 5338 O O . ILE B 1 224 ? 3.207 -30.656 -40.219 1 97.06 224 ILE B O 1
ATOM 5342 N N . LYS B 1 225 ? 2.932 -28.469 -40 1 96 225 LYS B N 1
ATOM 5343 C CA . LYS B 1 225 ? 3.244 -28.219 -41.375 1 96 225 LYS B CA 1
ATOM 5344 C C . LYS B 1 225 ? 4.512 -27.375 -41.531 1 96 225 LYS B C 1
ATOM 5346 O O . LYS B 1 225 ? 5.203 -27.453 -42.531 1 96 225 LYS B O 1
ATOM 5351 N N . THR B 1 226 ? 4.711 -26.5 -40.594 1 95.69 226 THR B N 1
ATOM 5352 C CA . THR B 1 226 ? 5.832 -25.562 -40.688 1 95.69 226 THR B CA 1
ATOM 5353 C C . THR B 1 226 ? 6.734 -25.719 -39.469 1 95.69 226 THR B C 1
ATOM 5355 O O . THR B 1 226 ? 6.383 -26.406 -38.5 1 95.69 226 THR B O 1
ATOM 5358 N N . ALA B 1 227 ? 7.875 -25.062 -39.531 1 95.06 227 ALA B N 1
ATOM 5359 C CA . ALA B 1 227 ? 8.781 -25.016 -38.375 1 95.06 227 ALA B CA 1
ATOM 5360 C C . ALA B 1 227 ? 8.125 -24.328 -37.188 1 95.06 227 ALA B C 1
ATOM 5362 O O . ALA B 1 227 ? 8.383 -24.688 -36.031 1 95.06 227 ALA B O 1
ATOM 5363 N N . ASP B 1 228 ? 7.328 -23.375 -37.5 1 95.06 228 ASP B N 1
ATOM 5364 C CA . ASP B 1 228 ? 6.613 -22.672 -36.438 1 95.06 228 ASP B CA 1
ATOM 5365 C C . ASP B 1 228 ? 5.617 -23.594 -35.719 1 95.06 228 ASP B C 1
ATOM 5367 O O . ASP B 1 228 ? 5.461 -23.531 -34.5 1 95.06 228 ASP B O 1
ATOM 5371 N N . ASP B 1 229 ? 4.977 -24.391 -36.5 1 95.81 229 ASP B N 1
ATOM 5372 C CA . ASP B 1 229 ? 4.066 -25.359 -35.906 1 95.81 229 ASP B CA 1
ATOM 5373 C C . ASP B 1 229 ? 4.812 -26.312 -34.969 1 95.81 229 ASP B C 1
ATOM 5375 O O . ASP B 1 229 ? 4.316 -26.656 -33.906 1 95.81 229 ASP B O 1
ATOM 5379 N N . LEU B 1 230 ? 5.957 -26.781 -35.5 1 96.75 230 LEU B N 1
ATOM 5380 C CA . LEU B 1 230 ? 6.758 -27.688 -34.656 1 96.75 230 LEU B CA 1
ATOM 5381 C C . LEU B 1 230 ? 7.16 -27.016 -33.375 1 96.75 230 LEU B C 1
ATOM 5383 O O . LEU B 1 230 ? 7.055 -27.625 -32.281 1 96.75 230 LEU B O 1
ATOM 5387 N N . ASN B 1 231 ? 7.59 -25.781 -33.469 1 95.62 231 ASN B N 1
ATOM 5388 C CA . ASN B 1 231 ? 7.992 -25.047 -32.281 1 95.62 231 ASN B CA 1
ATOM 5389 C C . ASN B 1 231 ? 6.832 -24.891 -31.297 1 95.62 231 ASN B C 1
ATOM 5391 O O . ASN B 1 231 ? 7.02 -25 -30.078 1 95.62 231 ASN B O 1
ATOM 5395 N N . GLU B 1 232 ? 5.719 -24.641 -31.781 1 94.19 232 GLU B N 1
ATOM 5396 C CA . GLU B 1 232 ? 4.531 -24.531 -30.938 1 94.19 232 GLU B CA 1
ATOM 5397 C C . GLU B 1 232 ? 4.223 -25.844 -30.25 1 94.19 232 GLU B C 1
ATOM 5399 O O . GLU B 1 232 ? 3.811 -25.859 -29.078 1 94.19 232 GLU B O 1
ATOM 5404 N N . PHE B 1 233 ? 4.32 -26.906 -31 1 95.75 233 PHE B N 1
ATOM 5405 C CA . PHE B 1 233 ? 4.105 -28.234 -30.422 1 95.75 233 PHE B CA 1
ATOM 5406 C C . PHE B 1 233 ? 5.109 -28.516 -29.312 1 95.75 233 PHE B C 1
ATOM 5408 O O . PHE B 1 233 ? 4.738 -29 -28.25 1 95.75 233 PHE B O 1
ATOM 5415 N N . LEU B 1 234 ? 6.344 -28.188 -29.578 1 96.81 234 LEU B N 1
ATOM 5416 C CA . LEU B 1 234 ? 7.379 -28.422 -28.578 1 96.81 234 LEU B CA 1
ATOM 5417 C C . LEU B 1 234 ? 7.152 -27.531 -27.359 1 96.81 234 LEU B C 1
ATOM 5419 O O . LEU B 1 234 ? 7.391 -27.969 -26.219 1 96.81 234 LEU B O 1
ATOM 5423 N N . ASP B 1 235 ? 6.703 -26.297 -27.547 1 93.75 235 ASP B N 1
ATOM 5424 C CA . ASP B 1 235 ? 6.328 -25.422 -26.438 1 93.75 235 ASP B CA 1
ATOM 5425 C C . ASP B 1 235 ? 5.199 -26.031 -25.609 1 93.75 235 ASP B C 1
ATOM 5427 O O . ASP B 1 235 ? 5.211 -25.969 -24.375 1 93.75 235 ASP B O 1
ATOM 5431 N N . PHE B 1 236 ? 4.285 -26.578 -26.266 1 93.81 236 PHE B N 1
ATOM 5432 C CA . PHE B 1 236 ? 3.172 -27.25 -25.609 1 93.81 236 PHE B CA 1
ATOM 5433 C C . PHE B 1 236 ? 3.674 -28.391 -24.719 1 93.81 236 PHE B C 1
ATOM 5435 O O . PHE B 1 236 ? 3.217 -28.531 -23.594 1 93.81 236 PHE B O 1
ATOM 5442 N N . LEU B 1 237 ? 4.547 -29.156 -25.219 1 96.31 237 LEU B N 1
ATOM 5443 C CA . LEU B 1 237 ? 5.094 -30.266 -24.438 1 96.31 237 LEU B CA 1
ATOM 5444 C C . LEU B 1 237 ? 5.777 -29.75 -23.172 1 96.31 237 LEU B C 1
ATOM 5446 O O . LEU B 1 237 ? 5.652 -30.344 -22.109 1 96.31 237 LEU B O 1
ATOM 5450 N N . GLU B 1 238 ? 6.512 -28.672 -23.297 1 95.62 238 GLU B N 1
ATOM 5451 C CA . GLU B 1 238 ? 7.16 -28.078 -22.125 1 95.62 238 GLU B CA 1
ATOM 5452 C C . GLU B 1 238 ? 6.137 -27.672 -21.078 1 95.62 238 GLU B C 1
ATOM 5454 O O . GLU B 1 238 ? 6.348 -27.875 -19.875 1 95.62 238 GLU B O 1
ATOM 5459 N N . ASP B 1 239 ? 5.059 -27.094 -21.531 1 93.12 239 ASP B N 1
ATOM 5460 C CA . ASP B 1 239 ? 3.979 -26.719 -20.625 1 93.12 239 ASP B CA 1
ATOM 5461 C C . ASP B 1 239 ? 3.395 -27.938 -19.938 1 93.12 239 ASP B C 1
ATOM 5463 O O . ASP B 1 239 ? 3.074 -27.891 -18.734 1 93.12 239 ASP B O 1
ATOM 5467 N N . VAL B 1 240 ? 3.207 -28.953 -20.672 1 95.06 240 VAL B N 1
ATOM 5468 C CA . VAL B 1 240 ? 2.643 -30.188 -20.156 1 95.06 240 VAL B CA 1
ATOM 5469 C C . VAL B 1 240 ? 3.523 -30.719 -19.016 1 95.06 240 VAL B C 1
ATOM 5471 O O . VAL B 1 240 ? 3.018 -31.141 -17.969 1 95.06 240 VAL B O 1
ATOM 5474 N N . TYR B 1 241 ? 4.848 -30.734 -19.219 1 97.31 241 TYR B N 1
ATOM 5475 C CA . TYR B 1 241 ? 5.75 -31.219 -18.188 1 97.31 241 TYR B CA 1
ATOM 5476 C C . TYR B 1 241 ? 5.625 -30.406 -16.906 1 97.31 241 TYR B C 1
ATOM 5478 O O . TYR B 1 241 ? 5.625 -30.953 -15.812 1 97.31 241 TYR B O 1
ATOM 5486 N N . GLY B 1 242 ? 5.562 -29.078 -17.062 1 96.19 242 GLY B N 1
ATOM 5487 C CA . GLY B 1 242 ? 5.352 -28.219 -15.906 1 96.19 242 GLY B CA 1
ATOM 5488 C C . GLY B 1 242 ? 4.035 -28.484 -15.195 1 96.19 242 GLY B C 1
ATOM 5489 O O . GLY B 1 242 ? 3.988 -28.547 -13.969 1 96.19 242 GLY B O 1
ATOM 5490 N N . ASN B 1 243 ? 2.973 -28.641 -15.992 1 95.06 243 ASN B N 1
ATOM 5491 C CA . ASN B 1 243 ? 1.645 -28.875 -15.438 1 95.06 243 ASN B CA 1
ATOM 5492 C C . ASN B 1 243 ? 1.581 -30.203 -14.68 1 95.06 243 ASN B C 1
ATOM 5494 O O . ASN B 1 243 ? 0.964 -30.281 -13.617 1 95.06 243 ASN B O 1
ATOM 5498 N N . LEU B 1 244 ? 2.197 -31.219 -15.258 1 96.81 244 LEU B N 1
ATOM 5499 C CA . LEU B 1 244 ? 2.221 -32.531 -14.609 1 96.81 244 LEU B CA 1
ATOM 5500 C C . LEU B 1 244 ? 2.957 -32.469 -13.281 1 96.81 244 LEU B C 1
ATOM 5502 O O . LEU B 1 244 ? 2.52 -33.062 -12.289 1 96.81 244 LEU B O 1
ATOM 5506 N N . ALA B 1 245 ? 4.066 -31.766 -13.258 1 97.56 245 ALA B N 1
ATOM 5507 C CA . ALA B 1 245 ? 4.801 -31.594 -12.008 1 97.56 245 ALA B CA 1
ATOM 5508 C C . ALA B 1 245 ? 3.959 -30.859 -10.969 1 97.56 245 ALA B C 1
ATOM 5510 O O . ALA B 1 245 ? 3.961 -31.234 -9.789 1 97.56 245 ALA B O 1
ATOM 5511 N N . MET B 1 246 ? 3.264 -29.828 -11.352 1 97.06 246 MET B N 1
ATOM 5512 C CA . MET B 1 246 ? 2.418 -29.047 -10.453 1 97.06 246 MET B CA 1
ATOM 5513 C C . MET B 1 246 ? 1.274 -29.906 -9.906 1 97.06 246 MET B C 1
ATOM 5515 O O . MET B 1 246 ? 0.961 -29.828 -8.719 1 97.06 246 MET B O 1
ATOM 5519 N N . ALA B 1 247 ? 0.66 -30.719 -10.773 1 95.94 247 ALA B N 1
ATOM 5520 C CA . ALA B 1 247 ? -0.505 -31.516 -10.391 1 95.94 247 ALA B CA 1
ATOM 5521 C C . ALA B 1 247 ? -0.098 -32.906 -9.969 1 95.94 247 ALA B C 1
ATOM 5523 O O . ALA B 1 247 ? -0.897 -33.844 -10.047 1 95.94 247 ALA B O 1
ATOM 5524 N N . ASN B 1 248 ? 1.158 -33.094 -9.562 1 97.5 248 ASN B N 1
ATOM 5525 C CA . ASN B 1 248 ? 1.686 -34.375 -9.164 1 97.5 248 ASN B CA 1
ATOM 5526 C C . ASN B 1 248 ? 1.121 -34.844 -7.816 1 97.5 248 ASN B C 1
ATOM 5528 O O . ASN B 1 248 ? 1.876 -35.156 -6.898 1 97.5 248 ASN B O 1
ATOM 5532 N N . TYR B 1 249 ? -0.203 -35 -7.734 1 97.44 249 TYR B N 1
ATOM 5533 C CA . TYR B 1 249 ? -0.924 -35.344 -6.512 1 97.44 249 TYR B CA 1
ATOM 5534 C C . TYR B 1 249 ? -0.929 -36.844 -6.285 1 97.44 249 TYR B C 1
ATOM 5536 O O . TYR B 1 249 ? -0.771 -37.625 -7.23 1 97.44 249 TYR B O 1
ATOM 5544 N N . PRO B 1 250 ? -1.079 -37.281 -5.035 1 97.38 250 PRO B N 1
ATOM 5545 C CA . PRO B 1 250 ? -1.09 -38.719 -4.707 1 97.38 250 PRO B CA 1
ATOM 5546 C C . PRO B 1 250 ? -2.445 -39.375 -4.965 1 97.38 250 PRO B C 1
ATOM 5548 O O . PRO B 1 250 ? -2.66 -40.531 -4.594 1 97.38 250 PRO B O 1
ATOM 5551 N N . TYR B 1 251 ? -3.402 -38.656 -5.52 1 96.75 251 TYR B N 1
ATOM 5552 C CA . TYR B 1 251 ? -4.715 -39.188 -5.902 1 96.75 251 TYR B CA 1
ATOM 5553 C C . TYR B 1 251 ? -5.168 -38.562 -7.223 1 96.75 251 TYR B C 1
ATOM 5555 O O . TYR B 1 251 ? -4.586 -37.594 -7.703 1 96.75 251 TYR B O 1
ATOM 5563 N N . ASN B 1 252 ? -6.156 -39.188 -7.855 1 95.06 252 ASN B N 1
ATOM 5564 C CA . ASN B 1 252 ? -6.703 -38.656 -9.102 1 95.06 252 ASN B CA 1
ATOM 5565 C C . ASN B 1 252 ? -7.23 -37.219 -8.93 1 95.06 252 ASN B C 1
ATOM 5567 O O . ASN B 1 252 ? -7.801 -36.906 -7.887 1 95.06 252 ASN B O 1
ATOM 5571 N N . SER B 1 253 ? -6.969 -36.469 -9.914 1 91 253 SER B N 1
ATOM 5572 C CA . SER B 1 253 ? -7.43 -35.094 -9.852 1 91 253 SER B CA 1
ATOM 5573 C C . SER B 1 253 ? -7.812 -34.562 -11.227 1 91 253 SER B C 1
ATOM 5575 O O . SER B 1 253 ? -7.422 -35.156 -12.242 1 91 253 SER B O 1
ATOM 5577 N N . THR B 1 254 ? -8.625 -33.531 -11.219 1 86.19 254 THR B N 1
ATOM 5578 C CA . THR B 1 254 ? -9.023 -32.875 -12.453 1 86.19 254 THR B CA 1
ATOM 5579 C C . THR B 1 254 ? -8.609 -31.391 -12.445 1 86.19 254 THR B C 1
ATOM 5581 O O . THR B 1 254 ? -9.133 -30.594 -13.219 1 86.19 254 THR B O 1
ATOM 5584 N N . PHE B 1 255 ? -7.871 -30.906 -11.57 1 80.94 255 PHE B N 1
ATOM 5585 C CA . PHE B 1 255 ? -7.52 -29.516 -11.344 1 80.94 255 PHE B CA 1
ATOM 5586 C C . PHE B 1 255 ? -6.934 -28.891 -12.602 1 80.94 255 PHE B C 1
ATOM 5588 O O . PHE B 1 255 ? -7.426 -27.875 -13.086 1 80.94 255 PHE B O 1
ATOM 5595 N N . LEU B 1 256 ? -5.898 -29.406 -13.273 1 84.56 256 LEU B N 1
ATOM 5596 C CA . LEU B 1 256 ? -5.297 -28.891 -14.492 1 84.56 256 LEU B CA 1
ATOM 5597 C C . LEU B 1 256 ? -5.695 -29.734 -15.703 1 84.56 256 LEU B C 1
ATOM 5599 O O . LEU B 1 256 ? -5.926 -29.203 -16.781 1 84.56 256 LEU B O 1
ATOM 5603 N N . ALA B 1 257 ? -5.859 -30.938 -15.492 1 88.19 257 ALA B N 1
ATOM 5604 C CA . ALA B 1 257 ? -6.328 -31.969 -16.406 1 88.19 257 ALA B CA 1
ATOM 5605 C C . ALA B 1 257 ? -6.777 -33.219 -15.656 1 88.19 257 ALA B C 1
ATOM 5607 O O . ALA B 1 257 ? -6.488 -33.375 -14.469 1 88.19 257 ALA B O 1
ATOM 5608 N N . PRO B 1 258 ? -7.645 -33.969 -16.344 1 92.88 258 PRO B N 1
ATOM 5609 C CA . PRO B 1 258 ? -7.863 -35.25 -15.719 1 92.88 258 PRO B CA 1
ATOM 5610 C C . PRO B 1 258 ? -6.582 -36.094 -15.609 1 92.88 258 PRO B C 1
ATOM 5612 O O . PRO B 1 258 ? -5.977 -36.406 -16.641 1 92.88 258 PRO B O 1
ATOM 5615 N N . LEU B 1 259 ? -6.152 -36.375 -14.406 1 96.06 259 LEU B N 1
ATOM 5616 C CA . LEU B 1 259 ? -4.863 -37.031 -14.195 1 96.06 259 LEU B CA 1
ATOM 5617 C C . LEU B 1 259 ? -4.988 -38.156 -13.188 1 96.06 259 LEU B C 1
ATOM 5619 O O . LEU B 1 259 ? -5.789 -38.094 -12.25 1 96.06 259 LEU B O 1
ATOM 5623 N N . PRO B 1 260 ? -4.258 -39.25 -13.359 1 96.75 260 PRO B N 1
ATOM 5624 C CA . PRO B 1 260 ? -4.164 -40.312 -12.328 1 96.75 260 PRO B CA 1
ATOM 5625 C C . PRO B 1 260 ? -3.346 -39.875 -11.117 1 96.75 260 PRO B C 1
ATOM 5627 O O . PRO B 1 260 ? -2.746 -38.781 -11.133 1 96.75 260 PRO B O 1
ATOM 5630 N N . ALA B 1 261 ? -3.445 -40.656 -10.062 1 97.06 261 ALA B N 1
ATOM 5631 C CA . ALA B 1 261 ? -2.535 -40.469 -8.938 1 97.06 261 ALA B CA 1
ATOM 5632 C C . ALA B 1 261 ? -1.08 -40.531 -9.391 1 97.06 261 ALA B C 1
ATOM 5634 O O . ALA B 1 261 ? -0.724 -41.406 -10.203 1 97.06 261 ALA B O 1
ATOM 5635 N N . ASN B 1 262 ? -0.275 -39.625 -8.875 1 97.38 262 ASN B N 1
ATOM 5636 C CA . ASN B 1 262 ? 1.151 -39.562 -9.18 1 97.38 262 ASN B CA 1
ATOM 5637 C C . ASN B 1 262 ? 1.407 -39.594 -10.68 1 97.38 262 ASN B C 1
ATOM 5639 O O . ASN B 1 262 ? 2.129 -40.438 -11.18 1 97.38 262 ASN B O 1
ATOM 5643 N N . PRO B 1 263 ? 0.911 -38.625 -11.336 1 98 263 PRO B N 1
ATOM 5644 C CA . PRO B 1 263 ? 0.916 -38.656 -12.805 1 98 263 PRO B CA 1
ATOM 5645 C C . PRO B 1 263 ? 2.324 -38.625 -13.391 1 98 263 PRO B C 1
ATOM 5647 O O . PRO B 1 263 ? 2.557 -39.188 -14.469 1 98 263 PRO B O 1
ATOM 5650 N N . VAL B 1 264 ? 3.305 -38 -12.766 1 98.62 264 VAL B N 1
ATOM 5651 C CA . VAL B 1 264 ? 4.668 -37.969 -13.281 1 98.62 264 VAL B CA 1
ATOM 5652 C C . VAL B 1 264 ? 5.25 -39.375 -13.266 1 98.62 264 VAL B C 1
ATOM 5654 O O . VAL B 1 264 ? 5.914 -39.812 -14.219 1 98.62 264 VAL B O 1
ATOM 5657 N N . ARG B 1 265 ? 5.027 -40.062 -12.172 1 98.31 265 ARG B N 1
ATOM 5658 C CA . ARG B 1 265 ? 5.484 -41.469 -12.102 1 98.31 265 ARG B CA 1
ATOM 5659 C C . ARG B 1 265 ? 4.848 -42.312 -13.203 1 98.31 265 ARG B C 1
ATOM 5661 O O . ARG B 1 265 ? 5.512 -43.125 -13.812 1 98.31 265 ARG B O 1
ATOM 5668 N N . GLN B 1 266 ? 3.529 -42.094 -13.414 1 98.19 266 GLN B N 1
ATOM 5669 C CA . GLN B 1 266 ? 2.834 -42.844 -14.469 1 98.19 266 GLN B CA 1
ATOM 5670 C C . GLN B 1 266 ? 3.43 -42.531 -15.836 1 98.19 266 GLN B C 1
ATOM 5672 O O . GLN B 1 266 ? 3.611 -43.438 -16.656 1 98.19 266 GLN B O 1
ATOM 5677 N N . LEU B 1 267 ? 3.627 -41.219 -16.094 1 98.62 267 LEU B N 1
ATOM 5678 C CA . LEU B 1 267 ? 4.266 -40.844 -17.359 1 98.62 267 LEU B CA 1
ATOM 5679 C C . LEU B 1 267 ? 5.637 -41.5 -17.484 1 98.62 267 LEU B C 1
ATOM 5681 O O . LEU B 1 267 ? 5.953 -42.094 -18.531 1 98.62 267 LEU B O 1
ATOM 5685 N N . CYS B 1 268 ? 6.422 -41.5 -16.484 1 98.62 268 CYS B N 1
ATOM 5686 C CA . CYS B 1 268 ? 7.801 -41.969 -16.516 1 98.62 268 CYS B CA 1
ATOM 5687 C C . CYS B 1 268 ? 7.852 -43.5 -16.609 1 98.62 268 CYS B C 1
ATOM 5689 O O . CYS B 1 268 ? 8.867 -44.062 -17 1 98.62 268 CYS B O 1
ATOM 5691 N N . PHE B 1 269 ? 6.781 -44.125 -16.219 1 98.44 269 PHE B N 1
ATOM 5692 C CA . PHE B 1 269 ? 6.695 -45.562 -16.453 1 98.44 269 PHE B CA 1
ATOM 5693 C C . PHE B 1 269 ? 6.895 -45.906 -17.922 1 98.44 269 PHE B C 1
ATOM 5695 O O . PHE B 1 269 ? 7.586 -46.875 -18.266 1 98.44 269 PHE B O 1
ATOM 5702 N N . TYR B 1 270 ? 6.379 -45.125 -18.812 1 97.81 270 TYR B N 1
ATOM 5703 C CA . TYR B 1 270 ? 6.477 -45.375 -20.25 1 97.81 270 TYR B CA 1
ATOM 5704 C C . TYR B 1 270 ? 7.863 -45 -20.766 1 97.81 270 TYR B C 1
ATOM 5706 O O . TYR B 1 270 ? 8.227 -45.375 -21.891 1 97.81 270 TYR B O 1
ATOM 5714 N N . LEU B 1 271 ? 8.586 -44.312 -19.969 1 98.38 271 LEU B N 1
ATOM 5715 C CA . LEU B 1 271 ? 9.922 -43.844 -20.359 1 98.38 271 LEU B CA 1
ATOM 5716 C C . LEU B 1 271 ? 10.984 -44.469 -19.438 1 98.38 271 LEU B C 1
ATOM 5718 O O . LEU B 1 271 ? 12.062 -43.875 -19.281 1 98.38 271 LEU B O 1
ATOM 5722 N N . LYS B 1 272 ? 10.703 -45.531 -18.781 1 97.44 272 LYS B N 1
ATOM 5723 C CA . LYS B 1 272 ? 11.562 -46.094 -17.75 1 97.44 272 LYS B CA 1
ATOM 5724 C C . LYS B 1 272 ? 12.836 -46.688 -18.375 1 97.44 272 LYS B C 1
ATOM 5726 O O . LYS B 1 272 ? 13.867 -46.781 -17.719 1 97.44 272 LYS B O 1
ATOM 5731 N N . ASP B 1 273 ? 12.727 -47.094 -19.688 1 97.06 273 ASP B N 1
ATOM 5732 C CA . ASP B 1 273 ? 13.891 -47.625 -20.406 1 97.06 273 ASP B CA 1
ATOM 5733 C C . ASP B 1 273 ? 14.5 -46.594 -21.328 1 97.06 273 ASP B C 1
ATOM 5735 O O . ASP B 1 273 ? 13.773 -45.781 -21.922 1 97.06 273 ASP B O 1
ATOM 5739 N N . LEU B 1 274 ? 15.844 -46.594 -21.422 1 96.12 274 LEU B N 1
ATOM 5740 C CA . LEU B 1 274 ? 16.5 -45.688 -22.375 1 96.12 274 LEU B CA 1
ATOM 5741 C C . LEU B 1 274 ? 16.281 -46.188 -23.797 1 96.12 274 LEU B C 1
ATOM 5743 O O . LEU B 1 274 ? 16.484 -47.344 -24.109 1 96.12 274 LEU B O 1
ATOM 5747 N N . HIS B 1 275 ? 15.82 -45.281 -24.547 1 91.81 275 HIS B N 1
ATOM 5748 C CA . HIS B 1 275 ? 15.57 -45.625 -25.938 1 91.81 275 HIS B CA 1
ATOM 5749 C C . HIS B 1 275 ? 16.766 -45.25 -26.828 1 91.81 275 HIS B C 1
ATOM 5751 O O . HIS B 1 275 ? 17.328 -44.156 -26.703 1 91.81 275 HIS B O 1
ATOM 5757 N N . GLN B 1 276 ? 17.125 -46.188 -27.719 1 87.94 276 GLN B N 1
ATOM 5758 C CA . GLN B 1 276 ? 18.297 -45.969 -28.562 1 87.94 276 GLN B CA 1
ATOM 5759 C C . GLN B 1 276 ? 17.891 -45.406 -29.922 1 87.94 276 GLN B C 1
ATOM 5761 O O . GLN B 1 276 ? 18.703 -44.75 -30.594 1 87.94 276 GLN B O 1
ATOM 5766 N N . ASN B 1 277 ? 16.734 -45.719 -30.375 1 92.75 277 ASN B N 1
ATOM 5767 C CA . ASN B 1 277 ? 16.281 -45.25 -31.688 1 92.75 277 ASN B CA 1
ATOM 5768 C C . ASN B 1 277 ? 15.203 -44.188 -31.562 1 92.75 277 ASN B C 1
ATOM 5770 O O . ASN B 1 277 ? 14.336 -44.281 -30.688 1 92.75 277 ASN B O 1
ATOM 5774 N N . ASP B 1 278 ? 15.211 -43.219 -32.438 1 93.75 278 ASP B N 1
ATOM 5775 C CA . ASP B 1 278 ? 14.312 -42.062 -32.406 1 93.75 278 ASP B CA 1
ATOM 5776 C C . ASP B 1 278 ? 12.859 -42.531 -32.562 1 93.75 278 ASP B C 1
ATOM 5778 O O . ASP B 1 278 ? 11.961 -41.969 -31.906 1 93.75 278 ASP B O 1
ATOM 5782 N N . GLY B 1 279 ? 12.664 -43.469 -33.375 1 93.38 279 GLY B N 1
ATOM 5783 C CA . GLY B 1 279 ? 11.305 -43.906 -33.594 1 93.38 279 GLY B CA 1
ATOM 5784 C C . GLY B 1 279 ? 10.656 -44.531 -32.375 1 93.38 279 GLY B C 1
ATOM 5785 O O . GLY B 1 279 ? 9.508 -44.219 -32.062 1 93.38 279 GLY B O 1
ATOM 5786 N N . ASP B 1 280 ? 11.422 -45.375 -31.75 1 95.25 280 ASP B N 1
ATOM 5787 C CA . ASP B 1 280 ? 10.93 -46 -30.531 1 95.25 280 ASP B CA 1
ATOM 5788 C C . ASP B 1 280 ? 10.711 -44.938 -29.438 1 95.25 280 ASP B C 1
ATOM 5790 O O . ASP B 1 280 ? 9.742 -45.031 -28.672 1 95.25 280 ASP B O 1
ATOM 5794 N N . LEU B 1 281 ? 11.648 -44.031 -29.359 1 97.62 281 LEU B N 1
ATOM 5795 C CA . LEU B 1 281 ? 11.531 -42.969 -28.375 1 97.62 281 LEU B CA 1
ATOM 5796 C C . LEU B 1 281 ? 10.266 -42.156 -28.609 1 97.62 281 LEU B C 1
ATOM 5798 O O . LEU B 1 281 ? 9.523 -41.875 -27.656 1 97.62 281 LEU B O 1
ATOM 5802 N N . ILE B 1 282 ? 10 -41.781 -29.828 1 97.81 282 ILE B N 1
ATOM 5803 C CA . ILE B 1 282 ? 8.852 -40.938 -30.156 1 97.81 282 ILE B CA 1
ATOM 5804 C C . ILE B 1 282 ? 7.555 -41.656 -29.828 1 97.81 282 ILE B C 1
ATOM 5806 O O . ILE B 1 282 ? 6.613 -41.094 -29.297 1 97.81 282 ILE B O 1
ATOM 5810 N N . ARG B 1 283 ? 7.484 -42.969 -30.125 1 96.44 283 ARG B N 1
ATOM 5811 C CA . ARG B 1 283 ? 6.293 -43.75 -29.797 1 96.44 283 ARG B CA 1
ATOM 5812 C C . ARG B 1 283 ? 6.094 -43.844 -28.297 1 96.44 283 ARG B C 1
ATOM 5814 O O . ARG B 1 283 ? 4.969 -43.75 -27.812 1 96.44 283 ARG B O 1
ATOM 5821 N N . SER B 1 284 ? 7.184 -44.062 -27.594 1 97.56 284 SER B N 1
ATOM 5822 C CA . SER B 1 284 ? 7.105 -44.094 -26.141 1 97.56 284 SER B CA 1
ATOM 5823 C C . SER B 1 284 ? 6.676 -42.75 -25.578 1 97.56 284 SER B C 1
ATOM 5825 O O . SER B 1 284 ? 5.918 -42.688 -24.594 1 97.56 284 SER B O 1
ATOM 5827 N N . MET B 1 285 ? 7.227 -41.688 -26.172 1 98.25 285 MET B N 1
ATOM 5828 C CA . MET B 1 285 ? 6.832 -40.344 -25.766 1 98.25 285 MET B CA 1
ATOM 5829 C C . MET B 1 285 ? 5.332 -40.125 -25.953 1 98.25 285 MET B C 1
ATOM 5831 O O . MET B 1 285 ? 4.68 -39.5 -25.109 1 98.25 285 MET B O 1
ATOM 5835 N N . ALA B 1 286 ? 4.801 -40.594 -27.031 1 97.5 286 ALA B N 1
ATOM 5836 C CA . ALA B 1 286 ? 3.371 -40.469 -27.297 1 97.5 286 ALA B CA 1
ATOM 5837 C C . ALA B 1 286 ? 2.549 -41.156 -26.219 1 97.5 286 ALA B C 1
ATOM 5839 O O . ALA B 1 286 ? 1.549 -40.625 -25.734 1 97.5 286 ALA B O 1
ATOM 5840 N N . SER B 1 287 ? 2.955 -42.375 -25.859 1 97 287 SER B N 1
ATOM 5841 C CA . SER B 1 287 ? 2.281 -43.125 -24.797 1 97 287 SER B CA 1
ATOM 5842 C C . SER B 1 287 ? 2.395 -42.375 -23.469 1 97 287 SER B C 1
ATOM 5844 O O . SER B 1 287 ? 1.421 -42.312 -22.719 1 97 287 SER B O 1
ATOM 5846 N N . ALA B 1 288 ? 3.576 -41.906 -23.188 1 98.25 288 ALA B N 1
ATOM 5847 C CA . ALA B 1 288 ? 3.826 -41.188 -21.938 1 98.25 288 ALA B CA 1
ATOM 5848 C C . ALA B 1 288 ? 2.967 -39.906 -21.859 1 98.25 288 ALA B C 1
ATOM 5850 O O . ALA B 1 288 ? 2.299 -39.688 -20.844 1 98.25 288 ALA B O 1
ATOM 5851 N N . LEU B 1 289 ? 2.941 -39.125 -22.906 1 97.69 289 LEU B N 1
ATOM 5852 C CA . LEU B 1 289 ? 2.271 -37.812 -22.922 1 97.69 289 LEU B CA 1
ATOM 5853 C C . LEU B 1 289 ? 0.756 -38 -22.906 1 97.69 289 LEU B C 1
ATOM 5855 O O . LEU B 1 289 ? 0.025 -37.062 -22.531 1 97.69 289 LEU B O 1
ATOM 5859 N N . ALA B 1 290 ? 0.26 -39.156 -23.25 1 96.31 290 ALA B N 1
ATOM 5860 C CA . ALA B 1 290 ? -1.171 -39.438 -23.234 1 96.31 290 ALA B CA 1
ATOM 5861 C C . ALA B 1 290 ? -1.705 -39.469 -21.797 1 96.31 290 ALA B C 1
ATOM 5863 O O . ALA B 1 290 ? -2.908 -39.281 -21.578 1 96.31 290 ALA B O 1
ATOM 5864 N N . VAL B 1 291 ? -0.787 -39.625 -20.844 1 97 291 VAL B N 1
ATOM 5865 C CA . VAL B 1 291 ? -1.171 -39.531 -19.438 1 97 291 VAL B CA 1
ATOM 5866 C C . VAL B 1 291 ? -1.815 -38.156 -19.156 1 97 291 VAL B C 1
ATOM 5868 O O . VAL B 1 291 ? -2.754 -38.062 -18.359 1 97 291 VAL B O 1
ATOM 5871 N N . TYR B 1 292 ? -1.316 -37.156 -19.797 1 96.06 292 TYR B N 1
ATOM 5872 C CA . TYR B 1 292 ? -1.836 -35.781 -19.625 1 96.06 292 TYR B CA 1
ATOM 5873 C C . TYR B 1 292 ? -2.889 -35.469 -20.672 1 96.06 292 TYR B C 1
ATOM 5875 O O . TYR B 1 292 ? -3.936 -34.906 -20.375 1 96.06 292 TYR B O 1
ATOM 5883 N N . THR B 1 293 ? -2.645 -35.844 -21.938 1 94.5 293 THR B N 1
ATOM 5884 C CA . THR B 1 293 ? -3.443 -35.375 -23.047 1 94.5 293 THR B CA 1
ATOM 5885 C C . THR B 1 293 ? -4.707 -36.188 -23.219 1 94.5 293 THR B C 1
ATOM 5887 O O . THR B 1 293 ? -5.676 -35.75 -23.844 1 94.5 293 THR B O 1
ATOM 5890 N N . ASN B 1 294 ? -4.703 -37.406 -22.656 1 93.88 294 ASN B N 1
ATOM 5891 C CA . ASN B 1 294 ? -5.855 -38.281 -22.875 1 93.88 294 ASN B CA 1
ATOM 5892 C C . ASN B 1 294 ? -5.895 -39.406 -21.875 1 93.88 294 ASN B C 1
ATOM 5894 O O . ASN B 1 294 ? -6.004 -40.594 -22.25 1 93.88 294 ASN B O 1
ATOM 5898 N N . TYR B 1 295 ? -5.77 -39.031 -20.641 1 91.81 295 TYR B N 1
ATOM 5899 C CA . TYR B 1 295 ? -5.785 -40.062 -19.594 1 91.81 295 TYR B CA 1
ATOM 5900 C C . TYR B 1 295 ? -7.105 -40.812 -19.578 1 91.81 295 TYR B C 1
ATOM 5902 O O . TYR B 1 295 ? -7.133 -42.031 -19.328 1 91.81 295 TYR B O 1
ATOM 5910 N N . THR B 1 296 ? -8.219 -40.125 -19.844 1 92.31 296 THR B N 1
ATOM 5911 C CA . THR B 1 296 ? -9.555 -40.719 -19.781 1 92.31 296 THR B CA 1
ATOM 5912 C C . THR B 1 296 ? -9.836 -41.562 -21.016 1 92.31 296 THR B C 1
ATOM 5914 O O . THR B 1 296 ? -10.766 -42.375 -21.031 1 92.31 296 THR B O 1
ATOM 5917 N N . GLY B 1 297 ? -9.125 -41.281 -22.062 1 92.31 297 GLY B N 1
ATOM 5918 C CA . GLY B 1 297 ? -9.367 -41.938 -23.328 1 92.31 297 GLY B CA 1
ATOM 5919 C C . GLY B 1 297 ? -10.508 -41.344 -24.125 1 92.31 297 GLY B C 1
ATOM 5920 O O . GLY B 1 297 ? -10.906 -41.906 -25.156 1 92.31 297 GLY B O 1
ATOM 5921 N N . THR B 1 298 ? -10.945 -40.25 -23.719 1 92 298 THR B N 1
ATOM 5922 C CA . THR B 1 298 ? -12.141 -39.688 -24.344 1 92 298 THR B CA 1
ATOM 5923 C C . THR B 1 298 ? -11.773 -38.531 -25.297 1 92 298 THR B C 1
ATOM 5925 O O . THR B 1 298 ? -12.609 -38.094 -26.078 1 92 298 THR B O 1
ATOM 5928 N N . GLU B 1 299 ? -10.562 -38.094 -25.188 1 91.75 299 GLU B N 1
ATOM 5929 C CA . GLU B 1 299 ? -10.164 -36.969 -26.047 1 91.75 299 GLU B CA 1
ATOM 5930 C C . GLU B 1 299 ? -9.977 -37.438 -27.484 1 91.75 299 GLU B C 1
ATOM 5932 O O . GLU B 1 299 ? -9.383 -38.5 -27.734 1 91.75 299 GLU B O 1
ATOM 5937 N N . LYS B 1 300 ? -10.469 -36.75 -28.484 1 93.25 300 LYS B N 1
ATOM 5938 C CA . LYS B 1 300 ? -10.414 -37.094 -29.906 1 93.25 300 LYS B CA 1
ATOM 5939 C C . LYS B 1 300 ? -9.047 -36.781 -30.5 1 93.25 300 LYS B C 1
ATOM 5941 O O . LYS B 1 300 ? -8.578 -37.469 -31.406 1 93.25 300 LYS B O 1
ATOM 5946 N N . CYS B 1 301 ? -8.492 -35.75 -30.109 1 94.31 301 CYS B N 1
ATOM 5947 C CA . CYS B 1 301 ? -7.191 -35.312 -30.594 1 94.31 301 CYS B CA 1
ATOM 5948 C C . CYS B 1 301 ? -6.492 -34.406 -29.578 1 94.31 301 CYS B C 1
ATOM 5950 O O . CYS B 1 301 ? -7.113 -33.969 -28.609 1 94.31 301 CYS B O 1
ATOM 5952 N N . VAL B 1 302 ? -5.215 -34.281 -29.75 1 93.94 302 VAL B N 1
ATOM 5953 C CA . VAL B 1 302 ? -4.41 -33.406 -28.906 1 93.94 302 VAL B CA 1
ATOM 5954 C C . VAL B 1 302 ? -4.348 -32 -29.5 1 93.94 302 VAL B C 1
ATOM 5956 O O . VAL B 1 302 ? -3.822 -31.812 -30.594 1 93.94 302 VAL B O 1
ATOM 5959 N N . ASP B 1 303 ? -4.875 -31.047 -28.875 1 91.19 303 ASP B N 1
ATOM 5960 C CA . ASP B 1 303 ? -4.859 -29.656 -29.312 1 91.19 303 ASP B CA 1
ATOM 5961 C C . ASP B 1 303 ? -3.643 -28.922 -28.766 1 91.19 303 ASP B C 1
ATOM 5963 O O . ASP B 1 303 ? -3.732 -28.25 -27.734 1 91.19 303 ASP B O 1
ATOM 5967 N N . TYR B 1 304 ? -2.516 -28.938 -29.469 1 91.75 304 TYR B N 1
ATOM 5968 C CA . TYR B 1 304 ? -1.292 -28.328 -28.969 1 91.75 304 TYR B CA 1
ATOM 5969 C C . TYR B 1 304 ? -1.291 -26.828 -29.219 1 91.75 304 TYR B C 1
ATOM 5971 O O . TYR B 1 304 ? -0.438 -26.094 -28.703 1 91.75 304 TYR B O 1
ATOM 5979 N N . LYS B 1 305 ? -2.15 -26.328 -30.078 1 83.06 305 LYS B N 1
ATOM 5980 C CA . LYS B 1 305 ? -2.25 -24.906 -30.375 1 83.06 305 LYS B CA 1
ATOM 5981 C C . LYS B 1 305 ? -3.201 -24.219 -29.391 1 83.06 305 LYS B C 1
ATOM 5983 O O . LYS B 1 305 ? -3.373 -23 -29.453 1 83.06 305 LYS B O 1
ATOM 5988 N N . TYR B 1 306 ? -3.857 -25.125 -28.672 1 61.75 306 TYR B N 1
ATOM 5989 C CA . TYR B 1 306 ? -4.832 -24.641 -27.703 1 61.75 306 TYR B CA 1
ATOM 5990 C C . TYR B 1 306 ? -4.156 -23.828 -26.609 1 61.75 306 TYR B C 1
ATOM 5992 O O . TYR B 1 306 ? -4.805 -23.406 -25.641 1 61.75 306 TYR B O 1
ATOM 6000 N N . SER B 1 307 ? -2.857 -23.828 -26.672 1 50.59 307 SER B N 1
ATOM 6001 C CA . SER B 1 307 ? -2.355 -23.188 -25.453 1 50.59 307 SER B CA 1
ATOM 6002 C C . SER B 1 307 ? -3.34 -22.156 -24.922 1 50.59 307 SER B C 1
ATOM 6004 O O . SER B 1 307 ? -3.23 -21.734 -23.781 1 50.59 307 SER B O 1
ATOM 6006 N N . SER B 1 308 ? -3.658 -21.219 -25.641 1 42.5 308 SER B N 1
ATOM 6007 C CA . SER B 1 308 ? -4.211 -20.016 -25.031 1 42.5 308 SER B CA 1
ATOM 6008 C C . SER B 1 308 ? -5.531 -20.312 -24.328 1 42.5 308 SER B C 1
ATOM 6010 O O . SER B 1 308 ? -6.012 -19.5 -23.531 1 42.5 308 SER B O 1
ATOM 6012 N N . SER B 1 309 ? -6.473 -21.078 -25 1 36.81 309 SER B N 1
ATOM 6013 C CA . SER B 1 309 ? -7.891 -20.922 -24.688 1 36.81 309 SER B CA 1
ATOM 6014 C C . SER B 1 309 ? -8.289 -21.781 -23.5 1 36.81 309 SER B C 1
ATOM 6016 O O . SER B 1 309 ? -9.125 -22.688 -23.641 1 36.81 309 SER B O 1
ATOM 6018 N N . SER B 1 310 ? -7.375 -22.406 -22.891 1 39.53 310 SER B N 1
ATOM 6019 C CA . SER B 1 310 ? -8.109 -23.156 -21.875 1 39.53 310 SER B CA 1
ATOM 6020 C C . SER B 1 310 ? -9.117 -22.266 -21.156 1 39.53 310 SER B C 1
ATOM 6022 O O . SER B 1 310 ? -8.773 -21.172 -20.719 1 39.53 310 SER B O 1
ATOM 6024 N N . THR B 1 311 ? -10.297 -22.547 -21.328 1 41.56 311 THR B N 1
ATOM 6025 C CA . THR B 1 311 ? -11.484 -21.938 -20.75 1 41.56 311 THR B CA 1
ATOM 6026 C C . THR B 1 311 ? -11.281 -21.656 -19.266 1 41.56 311 THR B C 1
ATOM 6028 O O . THR B 1 311 ? -11.891 -20.75 -18.703 1 41.56 311 THR B O 1
ATOM 6031 N N . THR B 1 312 ? -10.602 -22.516 -18.484 1 43.94 312 THR B N 1
ATOM 6032 C CA . THR B 1 312 ? -10.719 -22.406 -17.031 1 43.94 312 THR B CA 1
ATOM 6033 C C . THR B 1 312 ? -9.711 -21.406 -16.484 1 43.94 312 THR B C 1
ATOM 6035 O O . THR B 1 312 ? -10.039 -20.609 -15.602 1 43.94 312 THR B O 1
ATOM 6038 N N . LEU B 1 313 ? -8.398 -21.688 -16.609 1 50.84 313 LEU B N 1
ATOM 6039 C CA . LEU B 1 313 ? -7.406 -20.672 -16.281 1 50.84 313 LEU B CA 1
ATOM 6040 C C . LEU B 1 313 ? -7.273 -19.656 -17.406 1 50.84 313 LEU B C 1
ATOM 6042 O O . LEU B 1 313 ? -7.07 -20.031 -18.562 1 50.84 313 LEU B O 1
ATOM 6046 N N . ASP B 1 314 ? -7.93 -18.516 -17.125 1 62.59 314 ASP B N 1
ATOM 6047 C CA . ASP B 1 314 ? -7.957 -17.469 -18.125 1 62.59 314 ASP B CA 1
ATOM 6048 C C . ASP B 1 314 ? -6.543 -17.078 -18.547 1 62.59 314 ASP B C 1
ATOM 6050 O O . ASP B 1 314 ? -5.973 -16.109 -18.047 1 62.59 314 ASP B O 1
ATOM 6054 N N . ASN B 1 315 ? -5.957 -17.953 -19.297 1 69.81 315 ASN B N 1
ATOM 6055 C CA . ASN B 1 315 ? -4.598 -17.766 -19.797 1 69.81 315 ASN B CA 1
ATOM 6056 C C . ASN B 1 315 ? -4.395 -16.359 -20.359 1 69.81 315 ASN B C 1
ATOM 6058 O O . ASN B 1 315 ? -3.303 -15.805 -20.234 1 69.81 315 ASN B O 1
ATOM 6062 N N . LYS B 1 316 ? -5.43 -15.812 -20.828 1 82.5 316 LYS B N 1
ATOM 6063 C CA . LYS B 1 316 ? -5.285 -14.469 -21.375 1 82.5 316 LYS B CA 1
ATOM 6064 C C . LYS B 1 316 ? -4.938 -13.461 -20.281 1 82.5 316 LYS B C 1
ATOM 6066 O O . LYS B 1 316 ? -4.016 -12.656 -20.438 1 82.5 316 LYS B O 1
ATOM 6071 N N . GLY B 1 317 ? -5.648 -13.609 -19.172 1 91.56 317 GLY B N 1
ATOM 6072 C CA . GLY B 1 317 ? -5.383 -12.703 -18.062 1 91.56 317 GLY B CA 1
ATOM 6073 C C . GLY B 1 317 ? -3.967 -12.805 -17.531 1 91.56 317 GLY B C 1
ATOM 6074 O O . GLY B 1 317 ? -3.305 -11.797 -17.312 1 91.56 317 GLY B O 1
ATOM 6075 N N . TRP B 1 318 ? -3.568 -14.016 -17.391 1 93.81 318 TRP B N 1
ATOM 6076 C CA . TRP B 1 318 ? -2.24 -14.219 -16.812 1 93.81 318 TRP B CA 1
ATOM 6077 C C . TRP B 1 318 ? -1.157 -13.727 -17.766 1 93.81 318 TRP B C 1
ATOM 6079 O O . TRP B 1 318 ? -0.151 -13.156 -17.328 1 93.81 318 TRP B O 1
ATOM 6089 N N . ASP B 1 319 ? -1.31 -13.977 -19.078 1 92 319 ASP B N 1
ATOM 6090 C CA . ASP B 1 319 ? -0.362 -13.469 -20.062 1 92 319 ASP B CA 1
ATOM 6091 C C . ASP B 1 319 ? -0.215 -11.953 -19.953 1 92 319 ASP B C 1
ATOM 6093 O O . ASP B 1 319 ? 0.889 -11.422 -20.078 1 92 319 ASP B O 1
ATOM 6097 N N . ILE B 1 320 ? -1.309 -11.336 -19.75 1 94.62 320 ILE B N 1
ATOM 6098 C CA . ILE B 1 320 ? -1.3 -9.883 -19.625 1 94.62 320 ILE B CA 1
ATOM 6099 C C . ILE B 1 320 ? -0.581 -9.477 -18.344 1 94.62 320 ILE B C 1
ATOM 6101 O O . ILE B 1 320 ? 0.222 -8.539 -18.344 1 94.62 320 ILE B O 1
ATOM 6105 N N . GLN B 1 321 ? -0.831 -10.164 -17.266 1 96.38 321 GLN B N 1
ATOM 6106 C CA . GLN B 1 321 ? -0.188 -9.836 -15.992 1 96.38 321 GLN B CA 1
ATOM 6107 C C . GLN B 1 321 ? 1.324 -10.023 -16.078 1 96.38 321 GLN B C 1
ATOM 6109 O O . GLN B 1 321 ? 2.084 -9.273 -15.461 1 96.38 321 GLN B O 1
ATOM 6114 N N . THR B 1 322 ? 1.764 -11.07 -16.797 1 96.25 322 THR B N 1
ATOM 6115 C CA . THR B 1 322 ? 3.199 -11.266 -16.969 1 96.25 322 THR B CA 1
ATOM 6116 C C . THR B 1 322 ? 3.814 -10.078 -17.719 1 96.25 322 THR B C 1
ATOM 6118 O O . THR B 1 322 ? 5 -9.789 -17.562 1 96.25 322 THR B O 1
ATOM 6121 N N . CYS B 1 323 ? 2.971 -9.391 -18.547 1 95.88 323 CYS B N 1
ATOM 6122 C CA . CYS B 1 323 ? 3.434 -8.266 -19.359 1 95.88 323 CYS B CA 1
ATOM 6123 C C . CYS B 1 323 ? 3.283 -6.957 -18.594 1 95.88 323 CYS B C 1
ATOM 6125 O O . CYS B 1 323 ? 3.623 -5.891 -19.109 1 95.88 323 CYS B O 1
ATOM 6127 N N . ASN B 1 324 ? 2.717 -6.98 -17.391 1 96.31 324 ASN B N 1
ATOM 6128 C CA . ASN B 1 324 ? 2.654 -5.746 -16.609 1 96.31 324 ASN B CA 1
ATOM 6129 C C . ASN B 1 324 ? 3.486 -5.852 -15.336 1 96.31 324 ASN B C 1
ATOM 6131 O O . ASN B 1 324 ? 4.691 -5.59 -15.352 1 96.31 324 ASN B O 1
ATOM 6135 N N . GLN B 1 325 ? 3.023 -6.625 -14.312 1 97 325 GLN B N 1
ATOM 6136 C CA . GLN B 1 325 ? 3.754 -6.609 -13.047 1 97 325 GLN B CA 1
ATOM 6137 C C . GLN B 1 325 ? 4.395 -7.965 -12.766 1 97 325 GLN B C 1
ATOM 6139 O O . GLN B 1 325 ? 5.422 -8.039 -12.086 1 97 325 GLN B O 1
ATOM 6144 N N . MET B 1 326 ? 3.787 -9.07 -13.234 1 97.62 326 MET B N 1
ATOM 6145 C CA . MET B 1 326 ? 4.258 -10.422 -12.93 1 97.62 326 MET B CA 1
ATOM 6146 C C . MET B 1 326 ? 5.355 -10.852 -13.898 1 97.62 326 MET B C 1
ATOM 6148 O O . MET B 1 326 ? 5.254 -11.898 -14.539 1 97.62 326 MET B O 1
ATOM 6152 N N . VAL B 1 327 ? 6.418 -10.055 -13.953 1 97.94 327 VAL B N 1
ATOM 6153 C CA . VAL B 1 327 ? 7.539 -10.359 -14.836 1 97.94 327 VAL B CA 1
ATOM 6154 C C . VAL B 1 327 ? 8.43 -11.422 -14.195 1 97.94 327 VAL B C 1
ATOM 6156 O O . VAL B 1 327 ? 9.266 -11.109 -13.344 1 97.94 327 VAL B O 1
ATOM 6159 N N . MET B 1 328 ? 8.312 -12.609 -14.625 1 97.25 328 MET B N 1
ATOM 6160 C CA . MET B 1 328 ? 9.008 -13.75 -14.023 1 97.25 328 MET B CA 1
ATOM 6161 C C . MET B 1 328 ? 9.953 -14.398 -15.031 1 97.25 328 MET B C 1
ATOM 6163 O O . MET B 1 328 ? 9.508 -14.969 -16.031 1 97.25 328 MET B O 1
ATOM 6167 N N . PRO B 1 329 ? 11.227 -14.344 -14.797 1 96.81 329 PRO B N 1
ATOM 6168 C CA . PRO B 1 329 ? 12.188 -14.953 -15.719 1 96.81 329 PRO B CA 1
ATOM 6169 C C . PRO B 1 329 ? 12.18 -16.484 -15.656 1 96.81 329 PRO B C 1
ATOM 6171 O O . PRO B 1 329 ? 12.211 -17.047 -14.562 1 96.81 329 PRO B O 1
ATOM 6174 N N . PHE B 1 330 ? 12.062 -17.094 -16.766 1 95.62 330 PHE B N 1
ATOM 6175 C CA . PHE B 1 330 ? 12.242 -18.531 -16.922 1 95.62 330 PHE B CA 1
ATOM 6176 C C . PHE B 1 330 ? 13.281 -18.828 -18 1 95.62 330 PHE B C 1
ATOM 6178 O O . PHE B 1 330 ? 13.273 -18.219 -19.062 1 95.62 330 PHE B O 1
ATOM 6185 N N . CYS B 1 331 ? 14.227 -19.625 -17.641 1 96.56 331 CYS B N 1
ATOM 6186 C CA . CYS B 1 331 ? 15.258 -20.031 -18.578 1 96.56 331 CYS B CA 1
ATOM 6187 C C . CYS B 1 331 ? 15.672 -21.484 -18.344 1 96.56 331 CYS B C 1
ATOM 6189 O O . CYS B 1 331 ? 15.141 -22.141 -17.438 1 96.56 331 CYS B O 1
ATOM 6191 N N . SER B 1 332 ? 16.359 -22.047 -19.297 1 95.31 332 SER B N 1
ATOM 6192 C CA . SER B 1 332 ? 16.859 -23.406 -19.188 1 95.31 332 SER B CA 1
ATOM 6193 C C . SER B 1 332 ? 18.266 -23.516 -19.766 1 95.31 332 SER B C 1
ATOM 6195 O O . SER B 1 332 ? 18.531 -23.094 -20.891 1 95.31 332 SER B O 1
ATOM 6197 N N . ASN B 1 333 ? 19.125 -24.047 -18.875 1 87.62 333 ASN B N 1
ATOM 6198 C CA . ASN B 1 333 ? 20.438 -24.453 -19.344 1 87.62 333 ASN B CA 1
ATOM 6199 C C . ASN B 1 333 ? 20.438 -25.906 -19.812 1 87.62 333 ASN B C 1
ATOM 6201 O O . ASN B 1 333 ? 19.828 -26.766 -19.188 1 87.62 333 ASN B O 1
ATOM 6205 N N . SER B 1 334 ? 20.969 -26.188 -20.953 1 81.56 334 SER B N 1
ATOM 6206 C CA . SER B 1 334 ? 20.891 -27.5 -21.594 1 81.56 334 SER B CA 1
ATOM 6207 C C . SER B 1 334 ? 21.531 -28.578 -20.719 1 81.56 334 SER B C 1
ATOM 6209 O O . SER B 1 334 ? 21.094 -29.734 -20.719 1 81.56 334 SER B O 1
ATOM 6211 N N . SER B 1 335 ? 22.375 -28.266 -19.906 1 82.75 335 SER B N 1
ATOM 6212 C CA . SER B 1 335 ? 23.109 -29.281 -19.156 1 82.75 335 SER B CA 1
ATOM 6213 C C . SER B 1 335 ? 22.422 -29.594 -17.828 1 82.75 335 SER B C 1
ATOM 6215 O O . SER B 1 335 ? 22.641 -30.641 -17.234 1 82.75 335 SER B O 1
ATOM 6217 N N . ASP B 1 336 ? 21.547 -28.891 -17.453 1 87.06 336 ASP B N 1
ATOM 6218 C CA . ASP B 1 336 ? 21.031 -29.031 -16.094 1 87.06 336 ASP B CA 1
ATOM 6219 C C . ASP B 1 336 ? 19.531 -29.312 -16.094 1 87.06 336 ASP B C 1
ATOM 6221 O O . ASP B 1 336 ? 18.922 -29.469 -15.031 1 87.06 336 ASP B O 1
ATOM 6225 N N . THR B 1 337 ? 18.969 -29.453 -17.312 1 95.19 337 THR B N 1
ATOM 6226 C CA . THR B 1 337 ? 17.531 -29.641 -17.328 1 95.19 337 THR B CA 1
ATOM 6227 C C . THR B 1 337 ? 17.109 -30.531 -18.5 1 95.19 337 THR B C 1
ATOM 6229 O O . THR B 1 337 ? 17.891 -30.734 -19.438 1 95.19 337 THR B O 1
ATOM 6232 N N . MET B 1 338 ? 15.938 -31.094 -18.391 1 97.5 338 MET B N 1
ATOM 6233 C CA . MET B 1 338 ? 15.359 -31.891 -19.469 1 97.5 338 MET B CA 1
ATOM 6234 C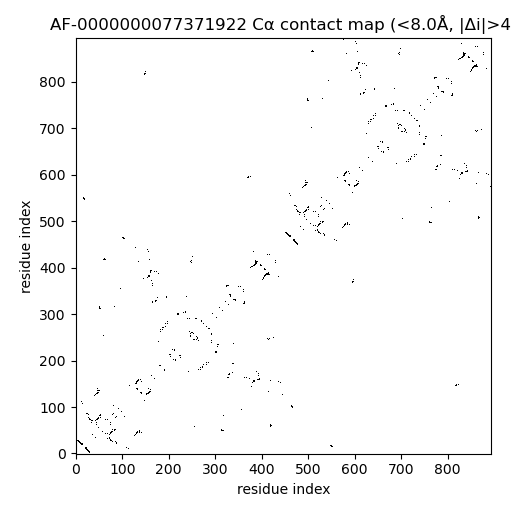 C . MET B 1 338 ? 14.703 -31 -20.516 1 97.5 338 MET B C 1
ATOM 6236 O O . MET B 1 338 ? 14.18 -31.484 -21.516 1 97.5 338 MET B O 1
ATOM 6240 N N . TYR B 1 339 ? 14.758 -29.719 -20.312 1 97.75 339 TYR B N 1
ATOM 6241 C CA . TYR B 1 339 ? 14.086 -28.766 -21.188 1 97.75 339 TYR B CA 1
ATOM 6242 C C . TYR B 1 339 ? 15.008 -28.344 -22.328 1 97.75 339 TYR B C 1
ATOM 6244 O O . TYR B 1 339 ? 16.219 -28.547 -22.266 1 97.75 339 TYR B O 1
ATOM 6252 N N . ARG B 1 340 ? 14.336 -27.688 -23.453 1 96.88 340 ARG B N 1
ATOM 6253 C CA . ARG B 1 340 ? 15.133 -27.031 -24.484 1 96.88 340 ARG B CA 1
ATOM 6254 C C . ARG B 1 340 ? 15.852 -25.812 -23.938 1 96.88 340 ARG B C 1
ATOM 6256 O O . ARG B 1 340 ? 15.32 -25.094 -23.078 1 96.88 340 ARG B O 1
ATOM 6263 N N . THR B 1 341 ? 17.047 -25.656 -24.406 1 95.31 341 THR B N 1
ATOM 6264 C CA . THR B 1 341 ? 17.812 -24.5 -23.969 1 95.31 341 THR B CA 1
ATOM 6265 C C . THR B 1 341 ? 17.109 -23.203 -24.344 1 95.31 341 THR B C 1
ATOM 6267 O O . THR B 1 341 ? 16.688 -23.031 -25.484 1 95.31 341 THR B O 1
ATOM 6270 N N . LYS B 1 342 ? 16.969 -22.406 -23.422 1 94.44 342 LYS B N 1
ATOM 6271 C CA . LYS B 1 342 ? 16.328 -21.109 -23.594 1 94.44 342 LYS B CA 1
ATOM 6272 C C . LYS B 1 342 ? 16.906 -20.078 -22.641 1 94.44 342 LYS B C 1
ATOM 6274 O O . LYS B 1 342 ? 17.031 -20.328 -21.438 1 94.44 342 LYS B O 1
ATOM 6279 N N . ASP B 1 343 ? 17.312 -18.859 -23.109 1 94.75 343 ASP B N 1
ATOM 6280 C CA . ASP B 1 343 ? 17.781 -17.75 -22.281 1 94.75 343 ASP B CA 1
ATOM 6281 C C . ASP B 1 343 ? 16.656 -16.797 -21.922 1 94.75 343 ASP B C 1
ATOM 6283 O O . ASP B 1 343 ? 15.656 -16.719 -22.641 1 94.75 343 ASP B O 1
ATOM 6287 N N . TRP B 1 344 ? 16.797 -16.188 -20.766 1 95.75 344 TRP B N 1
ATOM 6288 C CA . TRP B 1 344 ? 15.914 -15.078 -20.438 1 95.75 344 TRP B CA 1
ATOM 6289 C C . TRP B 1 344 ? 16.406 -13.773 -21.062 1 95.75 344 TRP B C 1
ATOM 6291 O O . TRP B 1 344 ? 17.578 -13.414 -20.906 1 95.75 344 TRP B O 1
ATOM 6301 N N . ASN B 1 345 ? 15.609 -13.148 -21.797 1 96.38 345 ASN B N 1
ATOM 6302 C CA . ASN B 1 345 ? 15.898 -11.875 -22.438 1 96.38 345 ASN B CA 1
ATOM 6303 C C . ASN B 1 345 ? 14.781 -10.859 -22.203 1 96.38 345 ASN B C 1
ATOM 6305 O O . ASN B 1 345 ? 13.781 -10.859 -22.922 1 96.38 345 ASN B O 1
ATOM 6309 N N . LEU B 1 346 ? 15.008 -9.984 -21.281 1 96.88 346 LEU B N 1
ATOM 6310 C CA . LEU B 1 346 ? 13.984 -9.023 -20.875 1 96.88 346 LEU B CA 1
ATOM 6311 C C . LEU B 1 346 ? 13.602 -8.117 -22.031 1 96.88 346 LEU B C 1
ATOM 6313 O O . LEU B 1 346 ? 12.43 -7.746 -22.172 1 96.88 346 LEU B O 1
ATOM 6317 N N . ARG B 1 347 ? 14.586 -7.672 -22.828 1 96.94 347 ARG B N 1
ATOM 6318 C CA . ARG B 1 347 ? 14.297 -6.797 -23.969 1 96.94 347 ARG B CA 1
ATOM 6319 C C . ARG B 1 347 ? 13.344 -7.461 -24.953 1 96.94 347 ARG B C 1
ATOM 6321 O O . ARG B 1 347 ? 12.344 -6.867 -25.344 1 96.94 347 ARG B O 1
ATOM 6328 N N . GLU B 1 348 ? 13.656 -8.664 -25.312 1 96.81 348 GLU B N 1
ATOM 6329 C CA . GLU B 1 348 ? 12.797 -9.414 -26.219 1 96.81 348 GLU B CA 1
ATOM 6330 C C . GLU B 1 348 ? 11.406 -9.625 -25.625 1 96.81 348 GLU B C 1
ATOM 6332 O O . GLU B 1 348 ? 10.398 -9.492 -26.312 1 96.81 348 GLU B O 1
ATOM 6337 N N . PHE B 1 349 ? 11.438 -10.023 -24.438 1 96.75 349 PHE B N 1
ATOM 6338 C CA . PHE B 1 349 ? 10.188 -10.219 -23.719 1 96.75 349 PHE B CA 1
ATOM 6339 C C . PHE B 1 349 ? 9.328 -8.961 -23.766 1 96.75 349 PHE B C 1
ATOM 6341 O O . PHE B 1 349 ? 8.141 -9.023 -24.062 1 96.75 349 PHE B O 1
ATOM 6348 N N . SER B 1 350 ? 9.93 -7.852 -23.469 1 97.62 350 SER B N 1
ATOM 6349 C CA . SER B 1 350 ? 9.234 -6.566 -23.422 1 97.62 350 SER B CA 1
ATOM 6350 C C . SER B 1 350 ? 8.703 -6.184 -24.797 1 97.62 350 SER B C 1
ATOM 6352 O O . SER B 1 350 ? 7.605 -5.641 -24.922 1 97.62 350 SER B O 1
ATOM 6354 N N . GLU B 1 351 ? 9.445 -6.449 -25.812 1 97.88 351 GLU B N 1
ATOM 6355 C CA . GLU B 1 351 ? 9.016 -6.156 -27.188 1 97.88 351 GLU B CA 1
ATOM 6356 C C . GLU B 1 351 ? 7.789 -6.984 -27.562 1 97.88 351 GLU B C 1
ATOM 6358 O O . GLU B 1 351 ? 6.863 -6.477 -28.203 1 97.88 351 GLU B O 1
ATOM 6363 N N . LYS B 1 352 ? 7.816 -8.234 -27.172 1 95.81 352 LYS B N 1
ATOM 6364 C CA . LYS B 1 352 ? 6.668 -9.094 -27.422 1 95.81 352 LYS B CA 1
ATOM 6365 C C . LYS B 1 352 ? 5.426 -8.586 -26.703 1 95.81 352 LYS B C 1
ATOM 6367 O O . LYS B 1 352 ? 4.328 -8.586 -27.266 1 95.81 352 LYS B O 1
ATOM 6372 N N . CYS B 1 353 ? 5.574 -8.172 -25.438 1 96 353 CYS B N 1
ATOM 6373 C CA . CYS B 1 353 ? 4.465 -7.641 -24.656 1 96 353 CYS B CA 1
ATOM 6374 C C . CYS B 1 353 ? 3.891 -6.387 -25.297 1 96 353 CYS B C 1
ATOM 6376 O O . CYS B 1 353 ? 2.672 -6.238 -25.406 1 96 353 CYS B O 1
ATOM 6378 N N . TYR B 1 354 ? 4.801 -5.5 -25.75 1 96.06 354 TYR B N 1
ATOM 6379 C CA . TYR B 1 354 ? 4.336 -4.266 -26.359 1 96.06 354 TYR B CA 1
ATOM 6380 C C . TYR B 1 354 ? 3.59 -4.555 -27.656 1 96.06 354 TYR B C 1
ATOM 6382 O O . TYR B 1 354 ? 2.555 -3.945 -27.938 1 96.06 354 TYR B O 1
ATOM 6390 N N . LYS B 1 355 ? 4.133 -5.488 -28.438 1 95.44 355 LYS B N 1
ATOM 6391 C CA . LYS B 1 355 ? 3.5 -5.848 -29.703 1 95.44 355 LYS B CA 1
ATOM 6392 C C . LYS B 1 355 ? 2.111 -6.441 -29.469 1 95.44 355 LYS B C 1
ATOM 6394 O O . LYS B 1 355 ? 1.167 -6.113 -30.188 1 95.44 355 LYS B O 1
ATOM 6399 N N . LYS B 1 356 ? 1.992 -7.281 -28.453 1 92.5 356 LYS B N 1
ATOM 6400 C CA . LYS B 1 356 ? 0.757 -8.031 -28.234 1 92.5 356 LYS B CA 1
ATOM 6401 C C . LYS B 1 356 ? -0.273 -7.184 -27.484 1 92.5 356 LYS B C 1
ATOM 6403 O O . LYS B 1 356 ? -1.468 -7.25 -27.781 1 92.5 356 LYS B O 1
ATOM 6408 N N . PHE B 1 357 ? 0.183 -6.387 -26.5 1 94.31 357 PHE B N 1
ATOM 6409 C CA . PHE B 1 357 ? -0.783 -5.797 -25.578 1 94.31 357 PHE B CA 1
ATOM 6410 C C . PHE B 1 357 ? -0.56 -4.297 -25.453 1 94.31 357 PHE B C 1
ATOM 6412 O O . PHE B 1 357 ? -1.346 -3.6 -24.797 1 94.31 357 PHE B O 1
ATOM 6419 N N . ARG B 1 358 ? 0.533 -3.771 -26.016 1 94.94 358 ARG B N 1
ATOM 6420 C CA . ARG B 1 358 ? 0.928 -2.375 -25.859 1 94.94 358 ARG B CA 1
ATOM 6421 C C . ARG B 1 358 ? 1.25 -2.049 -24.406 1 94.94 358 ARG B C 1
ATOM 6423 O O . ARG B 1 358 ? 0.911 -0.969 -23.922 1 94.94 358 ARG B O 1
ATOM 6430 N N . LEU B 1 359 ? 1.734 -3.055 -23.75 1 96 359 LEU B N 1
ATOM 6431 C CA . LEU B 1 359 ? 2.18 -2.906 -22.375 1 96 359 LEU B CA 1
ATOM 6432 C C . LEU B 1 359 ? 3.699 -3.012 -22.281 1 96 359 LEU B C 1
ATOM 6434 O O . LEU B 1 359 ? 4.316 -3.803 -23 1 96 359 LEU B O 1
ATOM 6438 N N . THR B 1 360 ? 4.277 -2.184 -21.516 1 96 360 THR B N 1
ATOM 6439 C CA . THR B 1 360 ? 5.68 -2.314 -21.156 1 96 360 THR B CA 1
ATOM 6440 C C . THR B 1 360 ? 5.82 -2.883 -19.75 1 96 360 THR B C 1
ATOM 6442 O O . THR B 1 360 ? 5.441 -2.236 -18.766 1 96 360 THR B O 1
ATOM 6445 N N . PRO B 1 361 ? 6.383 -4.059 -19.625 1 97.19 361 PRO B N 1
ATOM 6446 C CA . PRO B 1 361 ? 6.488 -4.703 -18.312 1 97.19 361 PRO B CA 1
ATOM 6447 C C . PRO B 1 361 ? 7.309 -3.889 -17.312 1 97.19 361 PRO B C 1
ATOM 6449 O O . PRO B 1 361 ? 8.258 -3.203 -17.719 1 97.19 361 PRO B O 1
ATOM 6452 N N . LYS B 1 362 ? 6.941 -3.959 -16.094 1 96.88 362 LYS B N 1
ATOM 6453 C CA . LYS B 1 362 ? 7.676 -3.359 -14.984 1 96.88 362 LYS B CA 1
ATOM 6454 C C . LYS B 1 362 ? 8.312 -4.43 -14.102 1 96.88 362 LYS B C 1
ATOM 6456 O O . LYS B 1 362 ? 7.777 -4.773 -13.047 1 96.88 362 LYS B O 1
ATOM 6461 N N . PRO B 1 363 ? 9.484 -4.867 -14.438 1 97 363 PRO B N 1
ATOM 6462 C CA . PRO B 1 363 ? 10.062 -6.07 -13.836 1 97 363 PRO B CA 1
ATOM 6463 C C . PRO B 1 363 ? 10.406 -5.879 -12.359 1 97 363 PRO B C 1
ATOM 6465 O O . PRO B 1 363 ? 10.523 -6.859 -11.617 1 97 363 PRO B O 1
ATOM 6468 N N . TYR B 1 364 ? 10.5 -4.625 -11.844 1 95.94 364 TYR B N 1
ATOM 6469 C CA . TYR B 1 364 ? 10.984 -4.43 -10.484 1 95.94 364 TYR B CA 1
ATOM 6470 C C . TYR B 1 364 ? 9.898 -3.832 -9.602 1 95.94 364 TYR B C 1
ATOM 6472 O O . TYR B 1 364 ? 10.164 -3.461 -8.453 1 95.94 364 TYR B O 1
ATOM 6480 N N . ASP B 1 365 ? 8.703 -3.771 -10.156 1 96.56 365 ASP B N 1
ATOM 6481 C CA . ASP B 1 365 ? 7.566 -3.178 -9.453 1 96.56 365 ASP B CA 1
ATOM 6482 C C . ASP B 1 365 ? 7.238 -3.959 -8.18 1 96.56 365 ASP B C 1
ATOM 6484 O O . ASP B 1 365 ? 7.055 -3.369 -7.113 1 96.56 365 ASP B O 1
ATOM 6488 N N . ILE B 1 366 ? 7.203 -5.25 -8.281 1 98 366 ILE B N 1
ATOM 6489 C CA . ILE B 1 366 ? 6.801 -6.113 -7.176 1 98 366 ILE B CA 1
ATOM 6490 C C . ILE B 1 366 ? 7.832 -6.031 -6.055 1 98 366 ILE B C 1
ATOM 6492 O O . ILE B 1 366 ? 7.473 -5.91 -4.879 1 98 366 ILE B O 1
ATOM 6496 N N . GLU B 1 367 ? 9.109 -6.105 -6.422 1 97.44 367 GLU B N 1
ATOM 6497 C CA . GLU B 1 367 ? 10.148 -6.016 -5.402 1 97.44 367 GLU B CA 1
ATOM 6498 C C . GLU B 1 367 ? 10.117 -4.66 -4.699 1 97.44 367 GLU B C 1
ATOM 6500 O O . GLU B 1 367 ? 10.273 -4.582 -3.48 1 97.44 367 GLU B O 1
ATOM 6505 N N . LEU B 1 368 ? 9.93 -3.609 -5.434 1 97.81 368 LEU B N 1
ATOM 6506 C CA . LEU B 1 368 ? 9.875 -2.27 -4.855 1 97.81 368 LEU B CA 1
ATOM 6507 C C . LEU B 1 368 ? 8.719 -2.152 -3.865 1 97.81 368 LEU B C 1
ATOM 6509 O O . LEU B 1 368 ? 8.883 -1.579 -2.785 1 97.81 368 LEU B O 1
ATOM 6513 N N . ARG B 1 369 ? 7.602 -2.725 -4.191 1 98.06 369 ARG B N 1
ATOM 6514 C CA . ARG B 1 369 ? 6.379 -2.5 -3.424 1 98.06 369 ARG B CA 1
ATOM 6515 C C . ARG B 1 369 ? 6.285 -3.471 -2.252 1 98.06 369 ARG B C 1
ATOM 6517 O O . ARG B 1 369 ? 5.742 -3.129 -1.198 1 98.06 369 ARG B O 1
ATOM 6524 N N . TYR B 1 370 ? 6.871 -4.668 -2.414 1 98.25 370 TYR B N 1
ATOM 6525 C CA . TYR B 1 370 ? 6.57 -5.691 -1.421 1 98.25 370 TYR B CA 1
ATOM 6526 C C . TYR B 1 370 ? 7.848 -6.238 -0.799 1 98.25 370 TYR B C 1
ATOM 6528 O O . TYR B 1 370 ? 7.797 -7.066 0.116 1 98.25 370 TYR B O 1
ATOM 6536 N N . GLY B 1 371 ? 9.031 -5.832 -1.295 1 97.38 371 GLY B N 1
ATOM 6537 C CA . GLY B 1 371 ? 10.266 -5.98 -0.537 1 97.38 371 GLY B CA 1
ATOM 6538 C C . GLY B 1 371 ? 11.094 -7.176 -0.97 1 97.38 371 GLY B C 1
ATOM 6539 O O . GLY B 1 371 ? 12.227 -7.348 -0.522 1 97.38 371 GLY B O 1
ATOM 6540 N N . GLY B 1 372 ? 10.531 -8.109 -1.884 1 96.62 372 GLY B N 1
ATOM 6541 C CA . GLY B 1 372 ? 11.281 -9.297 -2.266 1 96.62 372 GLY B CA 1
ATOM 6542 C C . GLY B 1 372 ? 11.766 -10.109 -1.076 1 96.62 372 GLY B C 1
ATOM 6543 O O . GLY B 1 372 ? 10.969 -10.477 -0.205 1 96.62 372 GLY B O 1
ATOM 6544 N N . ASN B 1 373 ? 13.094 -10.211 -0.955 1 96 373 ASN B N 1
ATOM 6545 C CA . ASN B 1 373 ? 13.695 -11.016 0.097 1 96 373 ASN B CA 1
ATOM 6546 C C . ASN B 1 373 ? 13.656 -10.305 1.446 1 96 373 ASN B C 1
ATOM 6548 O O . ASN B 1 373 ? 13.875 -10.93 2.486 1 96 373 ASN B O 1
ATOM 6552 N N . ASN B 1 374 ? 13.406 -9.062 1.468 1 96.38 374 ASN B N 1
ATOM 6553 C CA . ASN B 1 374 ? 13.352 -8.312 2.719 1 96.38 374 ASN B CA 1
ATOM 6554 C C . ASN B 1 374 ? 11.992 -8.453 3.4 1 96.38 374 ASN B C 1
ATOM 6556 O O . ASN B 1 374 ? 11.133 -7.582 3.277 1 96.38 374 ASN B O 1
ATOM 6560 N N . LEU B 1 375 ? 11.875 -9.539 4.227 1 97 375 LEU B N 1
ATOM 6561 C CA . LEU B 1 375 ? 10.609 -9.875 4.867 1 97 375 LEU B CA 1
ATOM 6562 C C . LEU B 1 375 ? 10.727 -9.773 6.383 1 97 375 LEU B C 1
ATOM 6564 O O . LEU B 1 375 ? 9.898 -10.336 7.109 1 97 375 LEU B O 1
ATOM 6568 N N . GLU B 1 376 ? 11.703 -9.031 6.855 1 94.5 376 GLU B N 1
ATOM 6569 C CA . GLU B 1 376 ? 11.992 -9.008 8.289 1 94.5 376 GLU B CA 1
ATOM 6570 C C . GLU B 1 376 ? 10.852 -8.359 9.062 1 94.5 376 GLU B C 1
ATOM 6572 O O . GLU B 1 376 ? 10.578 -8.727 10.211 1 94.5 376 GLU B O 1
ATOM 6577 N N . ALA B 1 377 ? 10.211 -7.398 8.445 1 94.75 377 ALA B N 1
ATOM 6578 C CA . ALA B 1 377 ? 9.172 -6.66 9.156 1 94.75 377 ALA B CA 1
ATOM 6579 C C . ALA B 1 377 ? 7.801 -7.309 8.961 1 94.75 377 ALA B C 1
ATOM 6581 O O . ALA B 1 377 ? 6.805 -6.855 9.523 1 94.75 377 ALA B O 1
ATOM 6582 N N . VAL B 1 378 ? 7.734 -8.391 8.195 1 96.19 378 VAL B N 1
ATOM 6583 C CA . VAL B 1 378 ? 6.488 -9.078 7.883 1 96.19 378 VAL B CA 1
ATOM 6584 C C . VAL B 1 378 ? 6.082 -9.969 9.055 1 96.19 378 VAL B C 1
ATOM 6586 O O . VAL B 1 378 ? 6.938 -10.516 9.75 1 96.19 378 VAL B O 1
ATOM 6589 N N . SER B 1 379 ? 4.801 -10.055 9.32 1 97.19 379 SER B N 1
ATOM 6590 C CA . SER B 1 379 ? 4.293 -10.891 10.398 1 97.19 379 SER B CA 1
ATOM 6591 C C . SER B 1 379 ? 3.029 -11.641 9.977 1 97.19 379 SER B C 1
ATOM 6593 O O . SER B 1 379 ? 2.357 -11.234 9.023 1 97.19 379 SER B O 1
ATOM 6595 N N . ASN B 1 380 ? 2.715 -12.75 10.594 1 98.69 380 ASN B N 1
ATOM 6596 C CA . ASN B 1 380 ? 1.466 -13.5 10.523 1 98.69 380 ASN B CA 1
ATOM 6597 C C . ASN B 1 380 ? 1.185 -13.992 9.109 1 98.69 380 ASN B C 1
ATOM 6599 O O . ASN B 1 380 ? 0.081 -13.812 8.594 1 98.69 380 ASN B O 1
ATOM 6603 N N . ILE B 1 381 ? 2.188 -14.555 8.469 1 98.94 381 ILE B N 1
ATOM 6604 C CA . ILE B 1 381 ? 2.016 -15.234 7.191 1 98.94 381 ILE B CA 1
ATOM 6605 C C . ILE B 1 381 ? 2.566 -16.656 7.281 1 98.94 381 ILE B C 1
ATOM 6607 O O . ILE B 1 381 ? 3.637 -16.875 7.855 1 98.94 381 ILE B O 1
ATOM 6611 N N . ILE B 1 382 ? 1.776 -17.594 6.902 1 98.94 382 ILE B N 1
ATOM 6612 C CA . ILE B 1 382 ? 2.254 -18.953 6.652 1 98.94 382 ILE B CA 1
ATOM 6613 C C . ILE B 1 382 ? 2.641 -19.094 5.184 1 98.94 382 ILE B C 1
ATOM 6615 O O . ILE B 1 382 ? 1.809 -18.906 4.293 1 98.94 382 ILE B O 1
ATOM 6619 N N . PHE B 1 383 ? 3.881 -19.375 4.93 1 98.94 383 PHE B N 1
ATOM 6620 C CA . PHE B 1 383 ? 4.309 -19.797 3.604 1 98.94 383 PHE B CA 1
ATOM 6621 C C . PHE B 1 383 ? 4.461 -21.312 3.549 1 98.94 383 PHE B C 1
ATOM 6623 O O . PHE B 1 383 ? 5.375 -21.875 4.164 1 98.94 383 PHE B O 1
ATOM 6630 N N . SER B 1 384 ? 3.543 -21.953 2.859 1 98.88 384 SER B N 1
ATOM 6631 C CA . SER B 1 384 ? 3.688 -23.391 2.666 1 98.88 384 SER B CA 1
ATOM 6632 C C . SER B 1 384 ? 4.238 -23.719 1.281 1 98.88 384 SER B C 1
ATOM 6634 O O . SER B 1 384 ? 3.85 -23.094 0.293 1 98.88 384 SER B O 1
ATOM 6636 N N . ASN B 1 385 ? 5.207 -24.609 1.212 1 98.62 385 ASN B N 1
ATOM 6637 C CA . ASN B 1 385 ? 5.906 -24.953 -0.02 1 98.62 385 ASN B CA 1
ATOM 6638 C C . ASN B 1 385 ? 6.035 -26.469 -0.184 1 98.62 385 ASN B C 1
ATOM 6640 O O . ASN B 1 385 ? 6.598 -27.141 0.677 1 98.62 385 ASN B O 1
ATOM 6644 N N . GLY B 1 386 ? 5.48 -27.016 -1.251 1 98.06 386 GLY B N 1
ATOM 6645 C CA . GLY B 1 386 ? 5.75 -28.406 -1.628 1 98.06 386 GLY B CA 1
ATOM 6646 C C . GLY B 1 386 ? 7.016 -28.562 -2.447 1 98.06 386 GLY B C 1
ATOM 6647 O O . GLY B 1 386 ? 7.242 -27.812 -3.398 1 98.06 386 GLY B O 1
ATOM 6648 N N . LEU B 1 387 ? 7.789 -29.516 -2.135 1 96.88 387 LEU B N 1
ATOM 6649 C CA . LEU B 1 387 ? 9.086 -29.625 -2.795 1 96.88 387 LEU B CA 1
ATOM 6650 C C . LEU B 1 387 ? 8.945 -30.297 -4.156 1 96.88 387 LEU B C 1
ATOM 6652 O O . LEU B 1 387 ? 9.867 -30.25 -4.977 1 96.88 387 LEU B O 1
ATOM 6656 N N . LEU B 1 388 ? 7.797 -30.922 -4.441 1 97.5 388 LEU B N 1
ATOM 6657 C CA . LEU B 1 388 ? 7.531 -31.438 -5.781 1 97.5 388 LEU B CA 1
ATOM 6658 C C . LEU B 1 388 ? 6.961 -30.359 -6.684 1 97.5 388 LEU B C 1
ATOM 6660 O O . LEU B 1 388 ? 6.773 -30.562 -7.883 1 97.5 388 LEU B O 1
ATOM 6664 N N . ASP B 1 389 ? 6.617 -29.234 -6.102 1 98.25 389 ASP B N 1
ATOM 6665 C CA . ASP B 1 389 ? 6.094 -28.062 -6.805 1 98.25 389 ASP B CA 1
ATOM 6666 C C . ASP B 1 389 ? 7.223 -27.234 -7.414 1 98.25 389 ASP B C 1
ATOM 6668 O O . ASP B 1 389 ? 8.016 -26.625 -6.691 1 98.25 389 ASP B O 1
ATOM 6672 N N . PRO B 1 390 ? 7.25 -27.125 -8.734 1 98.06 390 PRO B N 1
ATOM 6673 C CA . PRO B 1 390 ? 8.328 -26.344 -9.344 1 98.06 390 PRO B CA 1
ATOM 6674 C C . PRO B 1 390 ? 8.328 -24.875 -8.875 1 98.06 390 PRO B C 1
ATOM 6676 O O . PRO B 1 390 ? 9.391 -24.25 -8.828 1 98.06 390 PRO B O 1
ATOM 6679 N N . TRP B 1 391 ? 7.211 -24.391 -8.438 1 98.25 391 TRP B N 1
ATOM 6680 C CA . TRP B 1 391 ? 7.086 -23 -8.023 1 98.25 391 TRP B CA 1
ATOM 6681 C C . TRP B 1 391 ? 7.727 -22.781 -6.652 1 98.25 391 TRP B C 1
ATOM 6683 O O . TRP B 1 391 ? 7.922 -21.641 -6.23 1 98.25 391 TRP B O 1
ATOM 6693 N N . SER B 1 392 ? 8.086 -23.875 -5.93 1 98.5 392 SER B N 1
ATOM 6694 C CA . SER B 1 392 ? 8.75 -23.734 -4.637 1 98.5 392 SER B CA 1
ATOM 6695 C C . SER B 1 392 ? 10.07 -23 -4.773 1 98.5 392 SER B C 1
ATOM 6697 O O . SER B 1 392 ? 10.539 -22.359 -3.818 1 98.5 392 SER B O 1
ATOM 6699 N N . GLY B 1 393 ? 10.648 -23.047 -6.012 1 97.81 393 GLY B N 1
ATOM 6700 C CA . GLY B 1 393 ? 11.883 -22.312 -6.262 1 97.81 393 GLY B CA 1
ATOM 6701 C C . GLY B 1 393 ? 11.766 -20.828 -6.02 1 97.81 393 GLY B C 1
ATOM 6702 O O . GLY B 1 393 ? 12.742 -20.172 -5.664 1 97.81 393 GLY B O 1
ATOM 6703 N N . GLY B 1 394 ? 10.594 -20.266 -6.242 1 98.31 394 GLY B N 1
ATOM 6704 C CA . GLY B 1 394 ? 10.328 -18.844 -6.012 1 98.31 394 GLY B CA 1
ATOM 6705 C C . GLY B 1 394 ? 9.578 -18.594 -4.719 1 98.31 394 GLY B C 1
ATOM 6706 O O . GLY B 1 394 ? 9.07 -17.484 -4.5 1 98.31 394 GLY B O 1
ATOM 6707 N N . GLY B 1 395 ? 9.438 -19.609 -3.877 1 98.44 395 GLY B N 1
ATOM 6708 C CA . GLY B 1 395 ? 8.758 -19.484 -2.6 1 98.44 395 GLY B CA 1
ATOM 6709 C C . GLY B 1 395 ? 9.672 -19.047 -1.474 1 98.44 395 GLY B C 1
ATOM 6710 O O . GLY B 1 395 ? 10.875 -18.891 -1.669 1 98.44 395 GLY B O 1
ATOM 6711 N N . VAL B 1 396 ? 9.109 -18.75 -0.353 1 98.69 396 VAL B N 1
ATOM 6712 C CA . VAL B 1 396 ? 9.852 -18.469 0.87 1 98.69 396 VAL B CA 1
ATOM 6713 C C . VAL B 1 396 ? 10.141 -19.766 1.615 1 98.69 396 VAL B C 1
ATOM 6715 O O . VAL B 1 396 ? 9.219 -20.406 2.137 1 98.69 396 VAL B O 1
ATOM 6718 N N . LEU B 1 397 ? 11.375 -20.156 1.714 1 98.19 397 LEU B N 1
ATOM 6719 C CA . LEU B 1 397 ? 11.727 -21.484 2.195 1 98.19 397 LEU B CA 1
ATOM 6720 C C . LEU B 1 397 ? 12.375 -21.406 3.572 1 98.19 397 LEU B C 1
ATOM 6722 O O . LEU B 1 397 ? 12.578 -22.438 4.223 1 98.19 397 LEU B O 1
ATOM 6726 N N . GLN B 1 398 ? 12.703 -20.234 3.979 1 97.75 398 GLN B N 1
ATOM 6727 C CA . GLN B 1 398 ? 13.258 -20.016 5.309 1 97.75 398 GLN B CA 1
ATOM 6728 C C . GLN B 1 398 ? 12.555 -18.859 6.008 1 97.75 398 GLN B C 1
ATOM 6730 O O . GLN B 1 398 ? 12.305 -17.812 5.398 1 97.75 398 GLN B O 1
ATOM 6735 N N . ALA B 1 399 ? 12.258 -19.031 7.246 1 97.56 399 ALA B N 1
ATOM 6736 C CA . ALA B 1 399 ? 11.562 -17.984 8 1 97.56 399 ALA B CA 1
ATOM 6737 C C . ALA B 1 399 ? 12.477 -16.781 8.234 1 97.56 399 ALA B C 1
ATOM 6739 O O . ALA B 1 399 ? 13.578 -16.938 8.766 1 97.56 399 ALA B O 1
ATOM 6740 N N . PRO B 1 400 ? 12.078 -15.602 7.898 1 95.88 400 PRO B N 1
ATOM 6741 C CA . PRO B 1 400 ? 12.898 -14.406 8.109 1 95.88 400 PRO B CA 1
ATOM 6742 C C . PRO B 1 400 ? 12.906 -13.938 9.562 1 95.88 400 PRO B C 1
ATOM 6744 O O . PRO B 1 400 ? 13.797 -13.195 9.969 1 95.88 400 PRO B O 1
ATOM 6747 N N . ASN B 1 401 ? 11.891 -14.289 10.297 1 95.62 401 ASN B N 1
ATOM 6748 C CA . ASN B 1 401 ? 11.695 -13.961 11.703 1 95.62 401 ASN B CA 1
ATOM 6749 C C . ASN B 1 401 ? 10.766 -14.953 12.391 1 95.62 401 ASN B C 1
ATOM 6751 O O . ASN B 1 401 ? 10.391 -15.969 11.797 1 95.62 401 ASN B O 1
ATOM 6755 N N . ASN B 1 402 ? 10.367 -14.688 13.641 1 96.44 402 ASN B N 1
ATOM 6756 C CA . ASN B 1 402 ? 9.617 -15.68 14.406 1 96.44 402 ASN B CA 1
ATOM 6757 C C . ASN B 1 402 ? 8.109 -15.516 14.211 1 96.44 402 ASN B C 1
ATOM 6759 O O . ASN B 1 402 ? 7.32 -16.266 14.781 1 96.44 402 ASN B O 1
ATOM 6763 N N . GLN B 1 403 ? 7.699 -14.562 13.391 1 96.69 403 GLN B N 1
ATOM 6764 C CA . GLN B 1 403 ? 6.273 -14.32 13.195 1 96.69 403 GLN B CA 1
ATOM 6765 C C . GLN B 1 403 ? 5.812 -14.836 11.828 1 96.69 403 GLN B C 1
ATOM 6767 O O . GLN B 1 403 ? 4.613 -14.883 11.555 1 96.69 403 GLN B O 1
ATOM 6772 N N . VAL B 1 404 ? 6.781 -15.164 11.008 1 98.5 404 VAL B N 1
ATOM 6773 C CA . VAL B 1 404 ? 6.5 -15.797 9.719 1 98.5 404 VAL B CA 1
ATOM 6774 C C . VAL B 1 404 ? 6.738 -17.297 9.828 1 98.5 404 VAL B C 1
ATOM 6776 O O . VAL B 1 404 ? 7.789 -17.734 10.305 1 98.5 404 VAL B O 1
ATOM 6779 N N . HIS B 1 405 ? 5.734 -18.078 9.398 1 98.88 405 HIS B N 1
ATOM 6780 C CA . HIS B 1 405 ? 5.805 -19.531 9.492 1 98.88 405 HIS B CA 1
ATOM 6781 C C . HIS B 1 405 ? 6.047 -20.156 8.125 1 98.88 405 HIS B C 1
ATOM 6783 O O . HIS B 1 405 ? 5.238 -20 7.211 1 98.88 405 HIS B O 1
ATOM 6789 N N . VAL B 1 406 ? 7.129 -20.859 7.984 1 98.81 406 VAL B N 1
ATOM 6790 C CA . VAL B 1 406 ? 7.422 -21.594 6.758 1 98.81 406 VAL B CA 1
ATOM 6791 C C . VAL B 1 406 ? 7.176 -23.078 6.973 1 98.81 406 VAL B C 1
ATOM 6793 O O . VAL B 1 406 ? 7.75 -23.688 7.883 1 98.81 406 VAL B O 1
ATOM 6796 N N . ILE B 1 407 ? 6.297 -23.641 6.227 1 98.81 407 ILE B N 1
ATOM 6797 C CA . ILE B 1 407 ? 5.961 -25.062 6.301 1 98.81 407 ILE B CA 1
ATOM 6798 C C . ILE B 1 407 ? 6.359 -25.75 5 1 98.81 407 ILE B C 1
ATOM 6800 O O . ILE B 1 407 ? 5.844 -25.422 3.928 1 98.81 407 ILE B O 1
ATOM 6804 N N . ILE B 1 408 ? 7.277 -26.688 5.047 1 98.5 408 ILE B N 1
ATOM 6805 C CA . ILE B 1 408 ? 7.781 -27.422 3.887 1 98.5 408 ILE B CA 1
ATOM 6806 C C . ILE B 1 408 ? 7.109 -28.781 3.805 1 98.5 408 ILE B C 1
ATOM 6808 O O . ILE B 1 408 ? 7.027 -29.5 4.801 1 98.5 408 ILE B O 1
ATOM 6812 N N . LEU B 1 409 ? 6.574 -29.109 2.664 1 98.44 409 LEU B N 1
ATOM 6813 C CA . LEU B 1 409 ? 5.953 -30.391 2.373 1 98.44 409 LEU B CA 1
ATOM 6814 C C . LEU B 1 409 ? 6.793 -31.188 1.375 1 98.44 409 LEU B C 1
ATOM 6816 O O . LEU B 1 409 ? 6.582 -31.078 0.164 1 98.44 409 LEU B O 1
ATOM 6820 N N . PRO B 1 410 ? 7.609 -32.062 1.829 1 96.94 410 PRO B N 1
ATOM 6821 C CA . PRO B 1 410 ? 8.5 -32.781 0.922 1 96.94 410 PRO B CA 1
ATOM 6822 C C . PRO B 1 410 ? 7.746 -33.5 -0.199 1 96.94 410 PRO B C 1
ATOM 6824 O O . PRO B 1 410 ? 8.219 -33.531 -1.339 1 96.94 410 PRO B O 1
ATOM 6827 N N . GLU B 1 411 ? 6.57 -34.031 0.083 1 94.5 411 GLU B N 1
ATOM 6828 C CA . GLU B 1 411 ? 5.805 -34.75 -0.916 1 94.5 411 GLU B CA 1
ATOM 6829 C C . GLU B 1 411 ? 4.695 -33.906 -1.512 1 94.5 411 GLU B C 1
ATOM 6831 O O . GLU B 1 411 ? 3.793 -34.406 -2.174 1 94.5 411 GLU B O 1
ATOM 6836 N N . GLY B 1 412 ? 4.797 -32.625 -1.189 1 96.94 412 GLY B N 1
ATOM 6837 C CA . GLY B 1 412 ? 3.705 -31.766 -1.61 1 96.94 412 GLY B CA 1
ATOM 6838 C C . GLY B 1 412 ? 3.896 -31.203 -3.004 1 96.94 412 GLY B C 1
ATOM 6839 O O . GLY B 1 412 ? 4.957 -30.656 -3.314 1 96.94 412 GLY B O 1
ATOM 6840 N N . ALA B 1 413 ? 2.875 -31.406 -3.893 1 97.44 413 ALA B N 1
ATOM 6841 C CA . ALA B 1 413 ? 2.812 -30.703 -5.172 1 97.44 413 ALA B CA 1
ATOM 6842 C C . ALA B 1 413 ? 2.102 -29.359 -5.027 1 97.44 413 ALA B C 1
ATOM 6844 O O . ALA B 1 413 ? 1.905 -28.859 -3.91 1 97.44 413 ALA B O 1
ATOM 6845 N N . HIS B 1 414 ? 1.855 -28.734 -6.156 1 96.94 414 HIS B N 1
ATOM 6846 C CA . HIS B 1 414 ? 1.291 -27.391 -6.207 1 96.94 414 HIS B CA 1
ATOM 6847 C C . HIS B 1 414 ? -0.102 -27.344 -5.59 1 96.94 414 HIS B C 1
ATOM 6849 O O . HIS B 1 414 ? -0.982 -28.109 -5.988 1 96.94 414 HIS B O 1
ATOM 6855 N N . HIS B 1 415 ? -0.445 -26.562 -4.504 1 94.12 415 HIS B N 1
ATOM 6856 C CA . HIS B 1 415 ? -1.739 -26.344 -3.871 1 94.12 415 HIS B CA 1
ATOM 6857 C C . HIS B 1 415 ? -2.162 -27.547 -3.029 1 94.12 415 HIS B C 1
ATOM 6859 O O . HIS B 1 415 ? -3.311 -27.625 -2.588 1 94.12 415 HIS B O 1
ATOM 6865 N N . LEU B 1 416 ? -1.27 -28.5 -2.83 1 97.75 416 LEU B N 1
ATOM 6866 C CA . LEU B 1 416 ? -1.771 -29.766 -2.295 1 97.75 416 LEU B CA 1
ATOM 6867 C C . LEU B 1 416 ? -2.346 -29.578 -0.895 1 97.75 416 LEU B C 1
ATOM 6869 O O . LEU B 1 416 ? -3.369 -30.172 -0.551 1 97.75 416 LEU B O 1
ATOM 6873 N N . ASP B 1 417 ? -1.714 -28.766 -0.07 1 98.06 417 ASP B N 1
ATOM 6874 C CA . ASP B 1 417 ? -2.186 -28.578 1.299 1 98.06 417 ASP B CA 1
ATOM 6875 C C . ASP B 1 417 ? -3.518 -27.828 1.322 1 98.06 417 ASP B C 1
ATOM 6877 O O . ASP B 1 417 ? -4.223 -27.828 2.334 1 98.06 417 ASP B O 1
ATOM 6881 N N . LEU B 1 418 ? -3.92 -27.141 0.239 1 97.88 418 LEU B N 1
ATOM 6882 C CA . LEU B 1 418 ? -5.184 -26.406 0.197 1 97.88 418 LEU B CA 1
ATOM 6883 C C . LEU B 1 418 ? -6.32 -27.328 -0.256 1 97.88 418 LEU B C 1
ATOM 6885 O O . LEU B 1 418 ? -7.492 -26.984 -0.095 1 97.88 418 LEU B O 1
ATOM 6889 N N . ARG B 1 419 ? -5.992 -28.453 -0.9 1 97.25 419 ARG B N 1
ATOM 6890 C CA . ARG B 1 419 ? -7.023 -29.375 -1.375 1 97.25 419 ARG B CA 1
ATOM 6891 C C . ARG B 1 419 ? -7.797 -29.984 -0.209 1 97.25 419 ARG B C 1
ATOM 6893 O O . ARG B 1 419 ? -7.371 -29.891 0.944 1 97.25 419 ARG B O 1
ATOM 6900 N N . GLN B 1 420 ? -8.922 -30.578 -0.534 1 96.69 420 GLN B N 1
ATOM 6901 C CA . GLN B 1 420 ? -9.711 -31.281 0.471 1 96.69 420 GLN B CA 1
ATOM 6902 C C . GLN B 1 420 ? -8.938 -32.469 1.029 1 96.69 420 GLN B C 1
ATOM 6904 O O . GLN B 1 420 ? -8.203 -33.156 0.3 1 96.69 420 GLN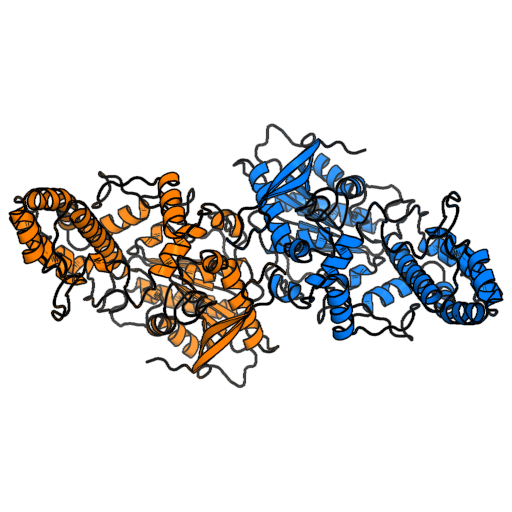 B O 1
ATOM 6909 N N . SER B 1 421 ? -9.133 -32.688 2.301 1 97.44 421 SER B N 1
ATOM 6910 C CA . SER B 1 421 ? -8.5 -33.844 2.916 1 97.44 421 SER B CA 1
ATOM 6911 C C . SER B 1 421 ? -8.805 -35.125 2.135 1 97.44 421 SER B C 1
ATOM 6913 O O . SER B 1 421 ? -9.922 -35.312 1.652 1 97.44 421 SER B O 1
ATOM 6915 N N . ASN B 1 422 ? -7.812 -35.938 2.008 1 97.5 422 ASN B N 1
ATOM 6916 C CA . ASN B 1 422 ? -7.871 -37.188 1.286 1 97.5 422 ASN B CA 1
ATOM 6917 C C . ASN B 1 422 ? -7.094 -38.281 2.012 1 97.5 422 ASN B C 1
ATOM 6919 O O . ASN B 1 422 ? -6.023 -38.031 2.562 1 97.5 422 ASN B O 1
ATOM 6923 N N . PRO B 1 423 ? -7.656 -39.531 2.031 1 97.25 423 PRO B N 1
ATOM 6924 C CA . PRO B 1 423 ? -6.941 -40.594 2.701 1 97.25 423 PRO B CA 1
ATOM 6925 C C . PRO B 1 423 ? -5.555 -40.844 2.111 1 97.25 423 PRO B C 1
ATOM 6927 O O . PRO B 1 423 ? -4.672 -41.375 2.797 1 97.25 423 PRO B O 1
ATOM 6930 N N . SER B 1 424 ? -5.332 -40.469 0.921 1 97.56 424 SER B N 1
ATOM 6931 C CA . SER B 1 424 ? -4.059 -40.719 0.248 1 97.56 424 SER B CA 1
ATOM 6932 C C . SER B 1 424 ? -3.096 -39.531 0.474 1 97.56 424 SER B C 1
ATOM 6934 O O . SER B 1 424 ? -1.978 -39.562 -0.044 1 97.56 424 SER B O 1
ATOM 6936 N N . ASP B 1 425 ? -3.494 -38.562 1.254 1 97.69 425 ASP B N 1
ATOM 6937 C CA . ASP B 1 425 ? -2.572 -37.5 1.588 1 97.69 425 ASP B CA 1
ATOM 6938 C C . ASP B 1 425 ? -1.341 -38.031 2.314 1 97.69 425 ASP B C 1
ATOM 6940 O O . ASP B 1 425 ? -1.464 -38.75 3.303 1 97.69 425 ASP B O 1
ATOM 6944 N N . PRO B 1 426 ? -0.169 -37.625 1.812 1 96.44 426 PRO B N 1
ATOM 6945 C CA . PRO B 1 426 ? 1.025 -38.031 2.562 1 96.44 426 PRO B CA 1
ATOM 6946 C C . PRO B 1 426 ? 1.075 -37.406 3.959 1 96.44 426 PRO B C 1
ATOM 6948 O O . PRO B 1 426 ? 0.411 -36.406 4.219 1 96.44 426 PRO B O 1
ATOM 6951 N N . PRO B 1 427 ? 1.896 -38.031 4.859 1 96.69 427 PRO B N 1
ATOM 6952 C CA . PRO B 1 427 ? 1.979 -37.531 6.234 1 96.69 427 PRO B CA 1
ATOM 6953 C C . PRO B 1 427 ? 2.398 -36.062 6.305 1 96.69 427 PRO B C 1
ATOM 6955 O O . PRO B 1 427 ? 1.912 -35.312 7.16 1 96.69 427 PRO B O 1
ATOM 6958 N N . SER B 1 428 ? 3.275 -35.625 5.41 1 97.38 428 SER B N 1
ATOM 6959 C CA . SER B 1 428 ? 3.738 -34.219 5.438 1 97.38 428 SER B CA 1
ATOM 6960 C C . SER B 1 428 ? 2.594 -33.25 5.176 1 97.38 428 SER B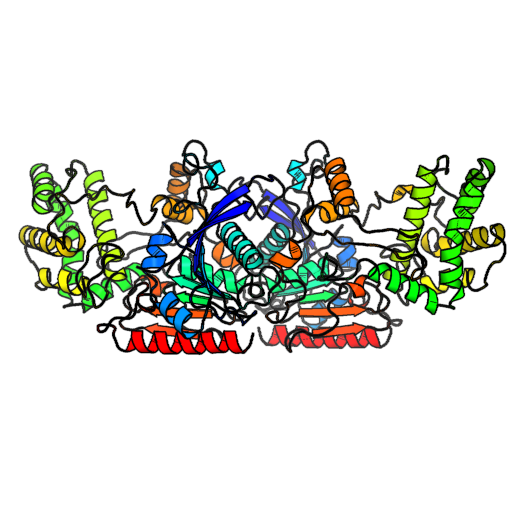 C 1
ATOM 6962 O O . SER B 1 428 ? 2.553 -32.156 5.746 1 97.38 428 SER B O 1
ATOM 6964 N N . VAL B 1 429 ? 1.644 -33.656 4.367 1 98.25 429 VAL B N 1
ATOM 6965 C CA . VAL B 1 429 ? 0.506 -32.812 4.027 1 98.25 429 VAL B CA 1
ATOM 6966 C C . VAL B 1 429 ? -0.471 -32.75 5.199 1 98.25 429 VAL B C 1
ATOM 6968 O O . VAL B 1 429 ? -0.982 -31.688 5.547 1 98.25 429 VAL B O 1
ATOM 6971 N N . VAL B 1 430 ? -0.731 -33.875 5.828 1 98.31 430 VAL B N 1
ATOM 6972 C CA . VAL B 1 430 ? -1.603 -33.969 6.996 1 98.31 430 VAL B CA 1
ATOM 6973 C C . VAL B 1 430 ? -1.034 -33.094 8.117 1 98.31 430 VAL B C 1
ATOM 6975 O O . VAL B 1 430 ? -1.766 -32.312 8.742 1 98.31 430 VAL B O 1
ATOM 6978 N N . ASP B 1 431 ? 0.252 -33.219 8.305 1 98.44 431 ASP B N 1
ATOM 6979 C CA . ASP B 1 431 ? 0.925 -32.438 9.328 1 98.44 431 ASP B CA 1
ATOM 6980 C C . ASP B 1 431 ? 0.866 -30.938 9.016 1 98.44 431 ASP B C 1
ATOM 6982 O O . ASP B 1 431 ? 0.653 -30.125 9.906 1 98.44 431 ASP B O 1
ATOM 6986 N N . ALA B 1 432 ? 1.132 -30.625 7.766 1 98.69 432 ALA B N 1
ATOM 6987 C CA . ALA B 1 432 ? 1.074 -29.219 7.344 1 98.69 432 ALA B CA 1
ATOM 6988 C C . ALA B 1 432 ? -0.286 -28.609 7.66 1 98.69 432 ALA B C 1
ATOM 6990 O O . ALA B 1 432 ? -0.363 -27.5 8.203 1 98.69 432 ALA B O 1
ATOM 6991 N N . ARG B 1 433 ? -1.343 -29.297 7.359 1 98.75 433 ARG B N 1
ATOM 6992 C CA . ARG B 1 433 ? -2.691 -28.797 7.605 1 98.75 433 ARG B CA 1
ATOM 6993 C C . ARG B 1 433 ? -2.947 -28.625 9.102 1 98.75 433 ARG B C 1
ATOM 6995 O O . ARG B 1 433 ? -3.611 -27.672 9.516 1 98.75 433 ARG B O 1
ATOM 7002 N N . ARG B 1 434 ? -2.467 -29.562 9.875 1 98.69 434 ARG B N 1
ATOM 7003 C CA . ARG B 1 434 ? -2.607 -29.453 11.32 1 98.69 434 ARG B CA 1
ATOM 7004 C C . ARG B 1 434 ? -1.914 -28.203 11.852 1 98.69 434 ARG B C 1
ATOM 7006 O O . ARG B 1 434 ? -2.48 -27.469 12.664 1 98.69 434 ARG B O 1
ATOM 7013 N N . ARG B 1 435 ? -0.732 -27.938 11.367 1 98.81 435 ARG B N 1
ATOM 7014 C CA . ARG B 1 435 ? 0.034 -26.781 11.797 1 98.81 435 ARG B CA 1
ATOM 7015 C C . ARG B 1 435 ? -0.619 -25.484 11.32 1 98.81 435 ARG B C 1
ATOM 7017 O O . ARG B 1 435 ? -0.732 -24.531 12.078 1 98.81 435 ARG B O 1
ATOM 7024 N N . GLU B 1 436 ? -0.98 -25.484 10.094 1 98.88 436 GLU B N 1
ATOM 7025 C CA . GLU B 1 436 ? -1.668 -24.312 9.539 1 98.88 436 GLU B CA 1
ATOM 7026 C C . GLU B 1 436 ? -2.92 -23.984 10.344 1 98.88 436 GLU B C 1
ATOM 7028 O O . GLU B 1 436 ? -3.137 -22.828 10.703 1 98.88 436 GLU B O 1
ATOM 7033 N N . ALA B 1 437 ? -3.719 -25.016 10.617 1 98.88 437 ALA B N 1
ATOM 7034 C CA . ALA B 1 437 ? -4.945 -24.828 11.391 1 98.88 437 ALA B CA 1
ATOM 7035 C C . ALA B 1 437 ? -4.641 -24.266 12.773 1 98.88 437 ALA B C 1
ATOM 7037 O O . ALA B 1 437 ? -5.336 -23.375 13.258 1 98.88 437 ALA B O 1
ATOM 7038 N N . ALA B 1 438 ? -3.615 -24.781 13.414 1 98.88 438 ALA B N 1
ATOM 7039 C CA . ALA B 1 438 ? -3.262 -24.359 14.766 1 98.88 438 ALA B CA 1
ATOM 7040 C C . ALA B 1 438 ? -2.801 -22.906 14.781 1 98.88 438 ALA B C 1
ATOM 7042 O O . ALA B 1 438 ? -3.184 -22.125 15.672 1 98.88 438 ALA B O 1
ATOM 7043 N N . ILE B 1 439 ? -1.976 -22.5 13.867 1 98.88 439 ILE B N 1
ATOM 7044 C CA . ILE B 1 439 ? -1.444 -21.141 13.789 1 98.88 439 ILE B CA 1
ATOM 7045 C C . ILE B 1 439 ? -2.584 -20.156 13.539 1 98.88 439 ILE B C 1
ATOM 7047 O O . ILE B 1 439 ? -2.668 -19.109 14.195 1 98.88 439 ILE B O 1
ATOM 7051 N N . ILE B 1 440 ? -3.461 -20.484 12.609 1 98.88 440 ILE B N 1
ATOM 7052 C CA . ILE B 1 440 ? -4.578 -19.609 12.258 1 98.88 440 ILE B CA 1
ATOM 7053 C C . ILE B 1 440 ? -5.512 -19.469 13.453 1 98.88 440 ILE B C 1
ATOM 7055 O O . ILE B 1 440 ? -5.98 -18.359 13.742 1 98.88 440 ILE B O 1
ATOM 7059 N N . ALA B 1 441 ? -5.789 -20.578 14.102 1 98.75 441 ALA B N 1
ATOM 7060 C CA . ALA B 1 441 ? -6.617 -20.516 15.305 1 98.75 441 ALA B CA 1
ATOM 7061 C C . ALA B 1 441 ? -6 -19.594 16.344 1 98.75 441 ALA B C 1
ATOM 7063 O O . ALA B 1 441 ? -6.715 -18.859 17.031 1 98.75 441 ALA B O 1
ATOM 7064 N N . GLU B 1 442 ? -4.723 -19.656 16.469 1 98.5 442 GLU B N 1
ATOM 7065 C CA . GLU B 1 442 ? -4.027 -18.781 17.422 1 98.5 442 GLU B CA 1
ATOM 7066 C C . GLU B 1 442 ? -4.18 -17.312 17.047 1 98.5 442 GLU B C 1
ATOM 7068 O O . GLU B 1 442 ? -4.406 -16.469 17.906 1 98.5 442 GLU B O 1
ATOM 7073 N N . TRP B 1 443 ? -3.994 -16.984 15.758 1 98.31 443 TRP B N 1
ATOM 7074 C CA . TRP B 1 443 ? -4.184 -15.609 15.305 1 98.31 443 TRP B CA 1
ATOM 7075 C C . TRP B 1 443 ? -5.582 -15.109 15.656 1 98.31 443 TRP B C 1
ATOM 7077 O O . TRP B 1 443 ? -5.75 -13.977 16.109 1 98.31 443 TRP B O 1
ATOM 7087 N N . ILE B 1 444 ? -6.594 -15.945 15.398 1 97.88 444 ILE B N 1
ATOM 7088 C CA . ILE B 1 444 ? -7.988 -15.578 15.609 1 97.88 444 ILE B CA 1
ATOM 7089 C C . ILE B 1 444 ? -8.242 -15.352 17.094 1 97.88 444 ILE B C 1
ATOM 7091 O O . ILE B 1 444 ? -8.938 -14.406 17.484 1 97.88 444 ILE B O 1
ATOM 7095 N N . ASN B 1 445 ? -7.609 -16.156 17.938 1 96.12 445 ASN B N 1
ATOM 7096 C CA . ASN B 1 445 ? -7.789 -16.047 19.375 1 96.12 445 ASN B CA 1
ATOM 7097 C C . ASN B 1 445 ? -7.129 -14.781 19.922 1 96.12 445 ASN B C 1
ATOM 7099 O O . ASN B 1 445 ? -7.551 -14.258 20.953 1 96.12 445 ASN B O 1
ATOM 7103 N N . GLN B 1 446 ? -6.125 -14.297 19.312 1 92.25 446 GLN B N 1
ATOM 7104 C CA . GLN B 1 446 ? -5.391 -13.125 19.766 1 92.25 446 GLN B CA 1
ATOM 7105 C C . GLN B 1 446 ? -6.051 -11.836 19.266 1 92.25 446 GLN B C 1
ATOM 7107 O O . GLN B 1 446 ? -5.754 -10.75 19.766 1 92.25 446 GLN B O 1
ATOM 7112 N N . ALA B 1 447 ? -6.867 -11.953 18.312 1 86.31 447 ALA B N 1
ATOM 7113 C CA . ALA B 1 447 ? -7.457 -10.773 17.688 1 86.31 447 ALA B CA 1
ATOM 7114 C C . ALA B 1 447 ? -8.594 -10.219 18.547 1 86.31 447 ALA B C 1
ATOM 7116 O O . ALA B 1 447 ? -9.297 -10.969 19.219 1 86.31 447 ALA B O 1
#

Nearest PDB structures (foldseek):
  3n2z-assembly1_B-2  TM=9.629E-01  e=1.598E-47  Homo sapiens
  4ebb-assembly2_B  TM=9.159E-01  e=1.306E-40  Homo sapiens
  4ebb-assembly1_A  TM=9.209E-01  e=2.294E-40  Homo sapiens
  8bbx-assembly2_B  TM=7.230E-01  e=1.889E-17  Aspergillus niger
  4fbl-assembly1_A  TM=6.371E-01  e=2.001E-03  unidentified

Organism: NCBI:txid30044

Solvent-accessible surface area (backbone atoms only — not comparable to full-atom values): 44988 Å² total; per-residue (Å²): 133,87,79,62,46,83,48,73,45,81,37,63,57,49,82,78,43,64,67,54,87,52,59,34,53,31,37,29,37,44,29,59,84,44,28,46,86,87,43,72,50,36,32,34,41,36,29,52,23,44,64,14,38,44,65,61,51,60,71,54,30,32,34,60,55,56,48,22,55,74,67,19,16,27,42,32,41,36,33,24,70,62,20,62,83,10,38,76,53,56,90,48,33,80,32,77,91,40,49,66,57,53,14,52,71,40,71,67,48,42,49,51,47,51,52,51,48,53,54,58,71,39,67,88,44,72,41,51,23,35,25,28,26,45,33,68,5,3,34,46,11,44,51,41,27,57,48,32,45,66,65,22,68,22,15,39,13,27,35,18,38,68,31,44,26,70,93,68,31,71,35,36,39,40,47,35,43,41,27,49,47,41,26,61,49,62,41,57,32,20,27,51,46,53,41,52,40,56,60,37,51,52,59,42,46,70,41,72,68,31,18,51,47,50,25,61,69,54,35,37,66,61,74,45,82,47,72,66,44,47,50,41,42,54,51,36,51,54,49,47,54,52,51,38,34,27,60,33,33,69,46,68,43,62,88,92,43,57,32,52,47,34,36,50,31,60,27,22,58,52,28,53,63,77,64,89,46,57,67,62,39,52,55,32,46,38,60,19,49,29,43,63,64,35,53,85,66,72,58,88,44,35,64,51,78,59,67,53,72,52,83,56,52,36,44,64,47,47,56,50,34,38,25,34,53,56,28,54,58,59,25,30,54,63,87,67,31,38,53,74,65,38,77,67,49,67,68,60,51,34,50,52,26,32,74,70,52,69,30,72,48,37,56,57,52,54,42,72,61,65,28,49,88,48,45,64,82,49,60,41,34,35,30,36,31,17,66,42,12,29,53,37,60,14,31,62,84,66,58,70,44,93,47,32,44,54,45,77,17,72,82,22,17,49,45,50,66,36,29,53,88,54,94,61,55,52,69,51,42,55,49,47,45,53,51,52,51,53,52,51,52,49,52,59,70,74,100,131,85,77,61,47,83,46,73,46,80,36,62,57,50,82,76,43,65,67,56,86,53,59,35,52,32,39,30,36,42,30,57,84,43,28,46,87,85,44,72,50,36,30,32,41,35,31,52,24,43,63,15,40,44,67,61,52,60,71,55,30,32,34,61,54,56,49,23,56,73,67,20,16,26,41,34,43,35,33,26,70,64,19,62,84,10,37,76,51,57,89,49,34,80,33,76,91,40,50,66,56,53,15,54,72,43,72,66,47,42,47,51,46,50,54,50,48,53,55,58,72,37,66,88,44,72,40,51,23,34,26,29,24,42,33,68,4,2,33,46,11,44,51,40,27,57,48,30,46,66,66,23,68,24,15,39,13,27,34,18,38,69,31,45,27,70,94,67,31,71,36,37,39,42,48,36,44,41,28,49,47,41,25,61,48,62,39,55,32,20,29,50,45,54,41,51,41,57,60,38,52,52,58,43,46,72,39,72,68,30,19,51,48,51,25,60,70,54,35,38,65,62,76,43,81,47,71,66,44,46,51,43,43,54,51,37,51,54,50,49,56,51,50,38,33,26,59,33,32,70,45,66,42,62,86,92,43,56,32,54,46,33,36,48,32,58,26,24,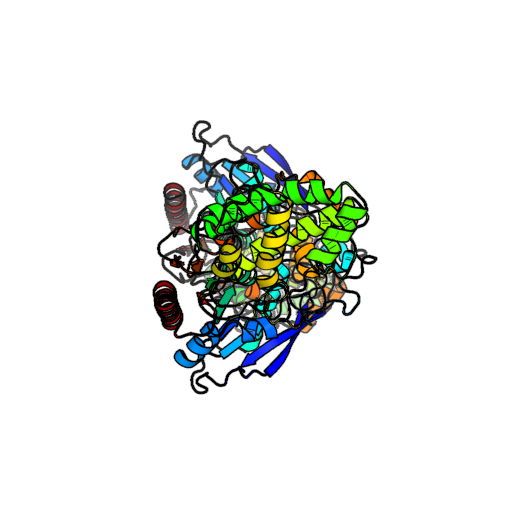59,53,27,53,61,77,64,89,48,56,68,61,38,50,53,32,45,36,60,20,52,29,43,63,64,34,54,85,66,74,59,87,43,34,61,49,82,44,70,57,66,46,82,58,51,35,41,61,48,48,56,51,33,36,25,35,54,57,30,54,58,58,26,31,53,60,88,68,30,40,54,73,64,38,78,68,50,68,68,60,52,34,51,52,27,33,73,70,52,70,31,73,49,36,55,57,51,52,42,72,62,63,29,50,88,49,44,64,82,50,60,41,32,36,30,34,31,16,66,43,11,28,51,38,60,14,32,63,84,64,58,69,44,93,48,31,44,54,44,76,16,73,81,22,16,48,44,51,67,37,27,52,88,53,93,62,55,52,69,50,43,55,50,47,44,52,50,53,52,51,53,50,51,50,51,57,69,72,100

Secondary structure (DSSP, 8-state):
----EEEEEEEES-SS-SS---EEEEEEEEE-SSS-TT-TT--EEEE---SB-HHHHHHT-HHHHHHHHHHT-EEEEEPPTTBTTB-TTGGGTT-TT-GGGGTT-SHHHHHHHHHHHHHHHHTT----EEEEEETHHHHHHHHHHHH-TTT-SEEEEET--TT-STTTS-TTHHHHHHHHHHHHHS-THHHHHHHHHHHHHHHHTTSHHHHHHHHHHHTBSS---SHHHHHHHHHHHHHHHHHHHHT--SS-B-SSS-B-SSHHHHHHHTT-SPP-SHHHHHHHHHHHHHHHH-SSS--SSB-TTTTS--SSB-HHHHHHHHTTT------B-TTT-SSPPB---HHHHHHHHHHHHS----TTHHHHHH-TT--TT--SEEEEEETT-GGGGGS--S-SSSSEEEEEETT--TTGGGSPP-TT--HHHHHHHHHHHHHHHHHHHH-/----EEEEEEEES-SS-SS---EEEEEEEEE-SSS-TT-TT--EEEE---SB-HHHHHHT-HHHHHHHHHHT-EEEEEPPTTBTTB-TTGGGTT-TT-GGGGTT-SHHHHHHHHHHHHHHHHTT----EEEEEETHHHHHHHHHHHH-TTT-SEEEEET--TT-STTTS-TTHHHHHHHHHHHHHS-THHHHHHHHHHHHHHHHTTSHHHHHHHHHHHTBSS---SHHHHHHHHHHHHHHHHHHHHT--SS-B-SSS-B-SSHHHHHHHTT-SPP-SHHHHHHHHHHHHHHHH-SSS--SSB-TTGGG--TTBTHHHHHHHHTTT------B-TTT-SSPPB---HHHHHHHHHHHHS----TTHHHHHH-TT--TT--SEEEEEETT-GGGGGS--S-SSSSEEEEEETT--TTGGGSPP-TT--HHHHHHHHHHHHHHHHHHHH-

pLDDT: mean 95.4, std 7.65, range [36.81, 98.94]

Sequence (894 aa):
KFQYAIKEFTVPLDHFSFLSNASFNIRYLYNDSYADKKNPQSPIFFYTGNEGDIEWFAQNSGFVWELAAKLRAVVVFAEHRYYGKSMPFGSDTFNSSKPEHLAYFTVEQTLEDYAMLITFLRDGRAMPAVAFGGSYGGMLSAWFRMKYPHIVIGALAASAPILQFPGLTPCEIFNRITTTVYQTAYNANCSVNIGKSWKAFETLAASDAGKKQLGDIFHLCDAIKTADDLNEFLDFLEDVYGNLAMANYPYNSTFLAPLPANPVRQLCFYLKDLHQNDGDLIRSMASALAVYTNYTGTEKCVDYKYSSSSTTLDNKGWDIQTCNQMVMPFCSNSSDTMYRTKDWNLREFSEKCYKKFRLTPKPYDIELRYGGNNLEAVSNIIFSNGLLDPWSGGGVLQAPNNQVHVIILPEGAHHLDLRQSNPSDPPSVVDARRREAAIIAEWINQAKFQYAIKEFTVPLDHFSFLSNASFNIRYLYNDSYADKKNPQSPIFFYTGNEGDIEWFAQNSGFVWELAAKLRAVVVFAEHRYYGKSMPFGSDTFNSSKPEHLAYFTVEQTLEDYAMLITFLRDGRAMPAVAFGGSYGGMLSAWFRMKYPHIVIGALAASAPILQFPGLTPCEIFNRITTTVYQTAYNANCSVNIGKSWKAFETLAASDAGKKQLGDIFHLCDAIKTADDLNEFLDFLEDVYGNLAMANYPYNSTFLAPLPANPVRQLCFYLKDLHQNDGDLIRSMASALAVYTNYTGTEKCVDYKYSSSSTTLDNKGWDIQTCNQMVMPFCSNSSDTMYRTKDWNLREFSEKCYKKFRLTPKPYDIELRYGGNNLEAVSNIIFSNGLLDPWSGGGVLQAPNNQVHVIILPEGAHHLDLRQSNPSDPPSVVDARRREAAIIAEWINQA

Foldseek 3Di:
DDDWDKDKDKDALDPDDPPDRAIFIWIKTKDQPLADPVDLAAAEEEQLADQAAQVLVVQFQQLSVVLCNVSNHIYMGTHFQPYYCNDSVGPCCQPLVCLVSCVSLDLVSSLVVVLVVLVVVSVPTNYAYEYEYFACSLLSRQLSCLVPCVRHVAYERELYLLQLFPPRFPQALLQLLLLVLLCPLAHNQLLVLLLVLLVLLVVQCVDPVSQVVLCVLLVAPDTDDDPVSSVLLLVLVVVLSQVCLQVQAQAFDCSPHGAGHRLSSVLCVLRVDHDDDSVSSSNSNSVSSCRGQPVPVPDNGRHSVPPQPPVGRRSVSVLLVCQAEVVGRHAHDSPSGSGPGGGGDLVVVQVVNCVRSVGGYDRCVSCVSRPNVPCLVPARYEYEEESSESSSSSTDQDDNDDRYHYQYQPHDHGCRLSGRDDPSDDPSSVVVSVVVSVSVSVSSVVD/DDDWDKDKDKDALDPDDPPDRAIFIWIKTKDQPLADPVDLAAAEEEQLADQAAQVLVVQFQQLSVVLCNVSNHIYMGTHFQPYYCNDSVPPCCQPLVCLVSCVSLDLVSSLVVVLVVLVVVSVPTNYAYEYEYFACSLLSRQLSCLVPCVRHVAYERELYLLQLFPPRFPQALLQLLLQVLLCPLAHNQLLVLLLVLLVLLVVQCVDPVSQQVLCVLLVAPDTDDDPVSSVLLLVLVVVLSQVCLQVQAQAFDCSPHGAGHRLSSVLCVLRVDHDDDSVSSSNSNSVSSCRGQPVPVPDNGRHSVCVQPPPGSNSVSVLLCCQAEVVGRHAHDSVSGSGPGGGGDLVVVQVVNCVRSVGGYDRCVSCVSRVNVPCLVPARYEYEEESSESSSSSTDQDDNDDRYHYQYQPHDHGCRLSGRDDPSDDPSSVVVSVVVSVSVSVSSVVD

Radius of gyration: 32.23 Å; Cα contacts (8 Å, |Δi|>4): 1871; chains: 2; bounding box: 58×101×77 Å